Protein AF-A0A7C5ZKG6-F1 (afdb_monomer)

Foldseek 3Di:
DVVVVVVVVVVVVVVPPPDDDDDDDPDDDDPADAWQDQDPQWTAGPFWTDFPNDIFGADDQDQDAFDQFFDPPVPDDDPDPDDACNRGHDGSVVLLVQQDDPVLARSHAFNVLSVVLVLQRVQCPDLVAVREAEEEEAAQLCQRRSVSHSSNRNSAGEDEDEDDLPDDPCLAAWDWDWDQDPVGIDIHIHGHSNSSCQQSLGEYEYEAPQSDDPVVVVQVVCCLPPQWGWRADHPVGTGIGHGDSNYYYYYYHYCDDPNGHDPPPVNVVSCPPPRRYHYTYHDQLLRLLVSLQQVLLVLFCVPFPDDSVLQGFDSLLSSLLSVLLVCQCPPPQWNVQQSNQPHSVNSSLLLLLLQLLVFFSLVSQLVSCVVRGDPVCSVVSSVSSCVRRNRDGTHGDSPRTLSNPDFPDDDAPPVQKDFLVPADADPQPPPPPPDPPFDFDWAFDDWDQDPQRKIKTWTWGQATPVRDGDATFIDIWIAHNVRHTDPDLVVSVVVQVCCCPVPVDHHWPPQAAQQDSVLADRMDGPVLSSVLSSCRSCVSSVHDDDDDDDPPPCPRNSVNSSCRRNSHGDTDDDDDPPCDPCNVRVNPPVDDDLQVLVLVLLVLLCVVVVQLALEEEFEEDAPQRCSCVPGPHHYHYYYQLCRLVVQVVVCLVPVRGAYEYTYEQQRCCPVNVVSLLVQLLQQARYEYEYEYQQFRVVVQTHGGLQNPFQFDWPVRNRGDHDHHDDPQVSSVVSNHQWGWEEESLCSNQSSVSSNCSRPARTYHYYYYHTFDLRTCVVGRVVGSDPSSSSVVCVVQEAEDDEDVVCVVSVVVVGHYGDIHHHHDDDRNSVVVVVVVVVVVVCVVVVNPD

Mean predicted aligned error: 19.02 Å

Radius of gyration: 32.92 Å; Cα contacts (8 Å, |Δi|>4): 1485; chains: 1; bounding box: 72×67×118 Å

Sequence (849 aa):
MQDLQRVFRSFRGARTAVDATQPDDPGAARGAIAPLDFGSGVLAYADHFTADGRDYPRRVFAAGQALDPVGSDRRRRAPSNWQSQLDALPAPGELQGDVPREQEIFTFLTPTMAKIIARIATVDGSRDQRGFILLIGPTGCGKTTLAKTYCYLANQPVTELSFSGDTTLTDFYTSVEVVRGSDGQSTVTVAGPAVEAMLRGKKLLLNELNMLSPDILSVFTQAMDTGRLLVSGTERGNVEIEVHPQFGIIATANPSYVGTIDLGRAVERRFGRGLGYIEMDFIPPEEEAPAIGHELARTLAVGSELDPAGLRPPADLLRRVAGLAAELRRHPQIGEVVRSRLSTRSLVYWLGLAAISGLTLAEVARRAMLTTAPPEARAVAYERIDEALREERLALDLRGTAAGRRVAWPALSAQGVLPVAAIQRADQRVHTPHHHDQPVVHRVRYQRVLADGSRVLIGEPFTRQDGARIGLGLKLRVYDRTGRQVVDPEAIERAAAELRGSYGVNVPCRIGHPPRLADTLVYLTPTTLRYLELAEAAILLGRPVFLTGPSGCGKSSLARTLAYLRGRRVVEFSFTGETAKADLSASRRLVSGVTRWTVQAFLEAVDELGIMDDLALAAGIGCSAWIPVYMHADVLKVLHGRAIPAAIGLKATKPSRKVVVFTGDGDGLAIGGLHLLHAARRNIEMGVVVVNNQIYAMTGGQVAPSTQVGARTQTTPYGNVEKPLDGIKVAAAAGATFVSRGSTAYPKALSRTFKKMLTHKGFSFVEVISQCPVQTGRYILGSGAPPFNLQWLKDNCVPVDGPSKWAEVEAQGKIPLGDVVEVQKPEFMEEVQKMNQRVKEAEAKGGNR

Nearest PDB structures (foldseek):
  6n2o-assembly1_D  TM=8.995E-01  e=1.178E-21  Magnetococcus marinus MC-1
  5b46-assembly1_B-2  TM=8.447E-01  e=1.873E-19  Sulfurisphaera tokodaii str. 7
  5b48-assembly1_B  TM=8.356E-01  e=1.087E-15  Sulfurisphaera tokodaii str. 7
  5b47-assembly1_B-2  TM=7.771E-01  e=8.859E-17  Sulfurisphaera tokodaii str. 7
  6cin-assembly3_E  TM=2.686E-01  e=2.212E-07  Moorella thermoacetica ATCC 39073

pLDDT: mean 75.45, std 18.75, range [28.11, 98.31]

Structure (mmCIF, N/CA/C/O backbone):
data_AF-A0A7C5ZKG6-F1
#
_entry.id   AF-A0A7C5ZKG6-F1
#
loop_
_atom_site.group_PDB
_atom_site.id
_atom_site.type_symbol
_atom_site.label_atom_id
_atom_site.label_alt_id
_atom_site.label_comp_id
_atom_site.label_asym_id
_atom_site.label_entity_id
_atom_site.label_seq_id
_atom_site.pdbx_PDB_ins_code
_atom_site.Cartn_x
_atom_site.Cartn_y
_atom_site.Cartn_z
_atom_site.occupancy
_atom_site.B_iso_or_equiv
_atom_site.auth_seq_id
_atom_site.auth_comp_id
_atom_site.auth_asym_id
_atom_site.auth_atom_id
_atom_site.pdbx_PDB_model_num
ATOM 1 N N . MET A 1 1 ? -2.287 11.348 -38.104 1.00 33.16 1 MET A N 1
ATOM 2 C CA . MET A 1 1 ? -2.942 11.506 -36.777 1.00 33.16 1 MET A CA 1
ATOM 3 C C . MET A 1 1 ? -4.430 11.869 -36.879 1.00 33.16 1 MET A C 1
ATOM 5 O O . MET A 1 1 ? -5.223 11.290 -36.143 1.00 33.16 1 MET A O 1
ATOM 9 N N . GLN A 1 2 ? -4.839 12.739 -37.816 1.00 28.44 2 GLN A N 1
ATOM 10 C CA . GLN A 1 2 ? -6.262 12.969 -38.129 1.00 28.44 2 GLN A CA 1
ATOM 11 C C . GLN A 1 2 ? -6.970 11.708 -38.666 1.00 28.44 2 GLN A C 1
ATOM 13 O O . GLN A 1 2 ? -8.113 11.464 -38.289 1.00 28.44 2 GLN A O 1
ATOM 18 N N . ASP A 1 3 ? -6.275 10.843 -39.417 1.00 29.69 3 ASP A N 1
ATOM 19 C CA . ASP A 1 3 ? -6.822 9.544 -39.851 1.00 29.69 3 ASP A CA 1
ATOM 20 C C . ASP A 1 3 ? -6.983 8.538 -38.700 1.00 29.69 3 ASP A C 1
ATOM 22 O O . ASP A 1 3 ? -8.003 7.865 -38.609 1.00 29.69 3 ASP A O 1
ATOM 26 N N . LEU A 1 4 ? -6.063 8.529 -37.729 1.00 34.03 4 LEU A N 1
ATOM 27 C CA . LEU A 1 4 ? -6.179 7.741 -36.492 1.00 34.03 4 LEU A CA 1
ATOM 28 C C . LEU A 1 4 ? -7.365 8.206 -35.632 1.00 34.03 4 LEU A C 1
ATOM 30 O O . LEU A 1 4 ? -8.166 7.393 -35.177 1.00 34.03 4 LEU A O 1
ATOM 34 N N . GLN A 1 5 ? -7.551 9.519 -35.460 1.00 32.00 5 GLN A N 1
ATOM 35 C CA . GLN A 1 5 ? -8.708 10.065 -34.740 1.00 32.00 5 GLN A CA 1
ATOM 36 C C . GLN A 1 5 ? -10.039 9.860 -35.494 1.00 32.00 5 GLN A C 1
ATOM 38 O O . GLN A 1 5 ? -11.075 9.678 -34.847 1.00 32.00 5 GLN A O 1
ATOM 43 N N . ARG A 1 6 ? -10.031 9.832 -36.838 1.00 32.47 6 ARG A N 1
ATOM 44 C CA . ARG A 1 6 ? -11.186 9.446 -37.675 1.00 32.47 6 ARG A CA 1
ATOM 45 C C . ARG A 1 6 ? -11.554 7.976 -37.492 1.00 32.47 6 ARG A C 1
ATOM 47 O O . ARG A 1 6 ? -12.728 7.677 -37.279 1.00 32.47 6 ARG A O 1
ATOM 54 N N . VAL A 1 7 ? -10.567 7.082 -37.485 1.00 38.75 7 VAL A N 1
ATOM 55 C CA . VAL A 1 7 ? -10.764 5.641 -37.272 1.00 38.75 7 VAL A CA 1
ATOM 56 C C . VAL A 1 7 ? -11.319 5.365 -35.866 1.00 38.75 7 VAL A C 1
ATOM 58 O O . VAL A 1 7 ? -12.306 4.643 -35.732 1.00 38.75 7 VAL A O 1
ATOM 61 N N . PHE A 1 8 ? -10.830 6.038 -34.817 1.00 36.69 8 PHE A N 1
ATOM 62 C CA . PHE A 1 8 ? -11.395 5.903 -33.462 1.00 36.69 8 PHE A CA 1
ATOM 63 C C . PHE A 1 8 ? -12.820 6.467 -33.312 1.00 36.69 8 PHE A C 1
ATOM 65 O O . PHE A 1 8 ? -13.618 5.919 -32.546 1.00 36.69 8 PHE A O 1
ATOM 72 N N . ARG A 1 9 ? -13.182 7.526 -34.054 1.00 34.97 9 ARG A N 1
ATOM 73 C CA . ARG A 1 9 ? -14.584 7.980 -34.143 1.00 34.97 9 ARG A CA 1
ATOM 74 C C . ARG A 1 9 ? -15.458 6.967 -34.890 1.00 34.97 9 ARG A C 1
ATOM 76 O O . ARG A 1 9 ? -16.600 6.774 -34.486 1.00 34.97 9 ARG A O 1
ATOM 83 N N . SER A 1 10 ? -14.922 6.265 -35.891 1.00 37.06 10 SER A N 1
ATOM 84 C CA . SER A 1 10 ? -15.652 5.224 -36.631 1.00 37.06 10 SER A CA 1
ATOM 85 C C . SER A 1 10 ? -15.911 3.948 -35.810 1.00 37.06 10 SER A C 1
ATOM 87 O O . SER A 1 10 ? -17.011 3.410 -35.881 1.00 37.06 10 SER A O 1
ATOM 89 N N . PHE A 1 11 ? -14.997 3.547 -34.911 1.00 36.50 11 PHE A N 1
ATOM 90 C CA . PHE A 1 11 ? -15.235 2.446 -33.957 1.00 36.50 11 PHE A CA 1
ATOM 91 C C . PHE A 1 11 ? -16.331 2.762 -32.922 1.00 36.50 11 PHE A C 1
ATOM 93 O O . PHE A 1 11 ? -17.000 1.855 -32.430 1.00 36.50 11 PHE A O 1
ATOM 100 N N . ARG A 1 12 ? -16.554 4.045 -32.595 1.00 35.75 12 ARG A N 1
ATOM 101 C CA . ARG A 1 12 ? -17.716 4.480 -31.796 1.00 35.75 12 ARG A CA 1
ATOM 102 C C . ARG A 1 12 ? -18.985 4.655 -32.638 1.00 35.75 12 ARG A C 1
ATOM 104 O O . ARG A 1 12 ? -20.067 4.414 -32.115 1.00 35.75 12 ARG A O 1
ATOM 111 N N . GLY A 1 13 ? -18.856 5.066 -33.902 1.00 29.17 13 GLY A N 1
ATOM 112 C CA . GLY A 1 13 ? -19.965 5.333 -34.827 1.00 29.17 13 GLY A CA 1
ATOM 113 C C . GLY A 1 13 ? -20.598 4.089 -35.460 1.00 29.17 13 GLY A C 1
ATOM 114 O O . GLY A 1 13 ? -21.782 4.108 -35.766 1.00 29.17 13 GLY A O 1
ATOM 115 N N . ALA A 1 14 ? -19.875 2.971 -35.567 1.00 32.78 14 ALA A N 1
ATOM 116 C CA . ALA A 1 14 ? -20.432 1.699 -36.049 1.00 32.78 14 ALA A CA 1
ATOM 117 C C . ALA A 1 14 ? -21.456 1.053 -35.080 1.00 32.78 14 ALA A C 1
ATOM 119 O O . ALA A 1 14 ? -21.972 -0.025 -35.354 1.00 32.78 14 ALA A O 1
ATOM 120 N N . ARG A 1 15 ? -21.762 1.705 -33.945 1.00 37.06 15 ARG A N 1
ATOM 121 C CA . ARG A 1 15 ? -22.733 1.258 -32.931 1.00 37.06 15 ARG A CA 1
ATOM 122 C C . ARG A 1 15 ? -24.191 1.644 -33.213 1.00 37.06 15 ARG A C 1
ATOM 124 O O . ARG A 1 15 ? -25.056 1.173 -32.489 1.00 37.06 15 ARG A O 1
ATOM 131 N N . THR A 1 16 ? -24.488 2.474 -34.215 1.00 29.64 16 THR A N 1
ATOM 132 C CA . THR A 1 16 ? -25.874 2.909 -34.506 1.00 29.64 16 THR A CA 1
ATOM 133 C C . THR A 1 16 ? -26.517 2.234 -35.718 1.00 29.64 16 THR A C 1
ATOM 135 O O . THR A 1 16 ? -27.651 2.558 -36.042 1.00 29.64 16 THR A O 1
ATOM 138 N N . ALA A 1 17 ? -25.836 1.299 -36.383 1.00 28.11 17 ALA A N 1
ATOM 139 C CA . ALA A 1 17 ? -26.366 0.604 -37.558 1.00 28.11 17 ALA A CA 1
ATOM 140 C C . ALA A 1 17 ? -26.152 -0.912 -37.450 1.00 28.11 17 ALA A C 1
ATOM 142 O O . ALA A 1 17 ? -25.472 -1.516 -38.270 1.00 28.11 17 ALA A O 1
ATOM 143 N N . VAL A 1 18 ? -26.697 -1.521 -36.396 1.00 31.86 18 VAL A N 1
ATOM 144 C CA . VAL A 1 18 ? -26.970 -2.966 -36.359 1.00 31.86 18 VAL A CA 1
ATOM 145 C C . VAL A 1 18 ? -28.340 -3.157 -35.710 1.00 31.86 18 VAL A C 1
ATOM 147 O O . VAL A 1 18 ? -28.482 -3.809 -34.686 1.00 31.86 18 VAL A O 1
ATOM 150 N N . ASP A 1 19 ? -29.342 -2.505 -36.288 1.00 31.03 19 ASP A N 1
ATOM 151 C CA . ASP A 1 19 ? -30.731 -2.922 -36.160 1.00 31.03 19 ASP A CA 1
ATOM 152 C C . ASP A 1 19 ? -31.283 -3.008 -37.584 1.00 31.03 19 ASP A C 1
ATOM 154 O O . ASP A 1 19 ? -31.144 -2.069 -38.367 1.00 31.03 19 ASP A O 1
ATOM 158 N N . ALA A 1 20 ? -31.854 -4.171 -37.896 1.00 34.78 20 ALA A N 1
ATOM 159 C CA . ALA A 1 20 ? -32.398 -4.604 -39.182 1.00 34.78 20 ALA A CA 1
ATOM 160 C C . ALA A 1 20 ? -31.385 -4.820 -40.328 1.00 34.78 20 ALA A C 1
ATOM 162 O O . ALA A 1 20 ? -30.978 -3.890 -41.014 1.00 34.78 20 ALA A O 1
ATOM 163 N N . THR A 1 21 ? -31.056 -6.087 -40.607 1.00 28.48 21 THR A N 1
ATOM 164 C CA . THR A 1 21 ? -31.205 -6.696 -41.950 1.00 28.48 21 THR A CA 1
ATOM 165 C C . THR A 1 21 ? -30.904 -8.201 -41.905 1.00 28.48 21 THR A C 1
ATOM 167 O O . THR A 1 21 ? -29.992 -8.656 -41.219 1.00 28.48 21 THR A O 1
ATOM 170 N N . GLN A 1 22 ? -31.751 -8.968 -42.594 1.00 28.84 22 GLN A N 1
ATOM 171 C CA . GLN A 1 22 ? -31.650 -10.413 -42.832 1.00 28.84 22 GLN A CA 1
ATOM 172 C C . GLN A 1 22 ? -30.412 -10.782 -43.678 1.00 28.84 22 GLN A C 1
ATOM 174 O O . GLN A 1 22 ? -29.818 -9.897 -44.294 1.00 28.84 22 GLN A O 1
ATOM 179 N N . PRO A 1 23 ? -30.010 -12.068 -43.708 1.00 36.38 23 PRO A N 1
ATOM 180 C CA . PRO A 1 23 ? -28.774 -12.496 -44.342 1.00 36.38 23 PRO A CA 1
ATOM 181 C C . PRO A 1 23 ? -29.019 -12.789 -45.820 1.00 36.38 23 PRO A C 1
ATOM 183 O O . PRO A 1 23 ? -29.758 -13.714 -46.108 1.00 36.38 23 PRO A O 1
ATOM 186 N N . ASP A 1 24 ? -28.392 -12.037 -46.722 1.00 30.73 24 ASP A N 1
ATOM 187 C CA . ASP A 1 24 ? -28.052 -12.489 -48.077 1.00 30.73 24 ASP A CA 1
ATOM 188 C C . ASP A 1 24 ? -27.053 -11.497 -48.698 1.00 30.73 24 ASP A C 1
ATOM 190 O O . ASP A 1 24 ? -27.387 -10.329 -48.882 1.00 30.73 24 ASP A O 1
ATOM 194 N N . ASP A 1 25 ? -25.817 -11.969 -48.928 1.00 30.23 25 ASP A N 1
ATOM 195 C CA . ASP A 1 25 ? -24.869 -11.614 -50.013 1.00 30.23 25 ASP A CA 1
ATOM 196 C C . ASP A 1 25 ? -23.384 -11.722 -49.551 1.00 30.23 25 ASP A C 1
ATOM 198 O O . ASP A 1 25 ? -22.876 -10.850 -48.834 1.00 30.23 25 ASP A O 1
ATOM 202 N N . PRO A 1 26 ? -22.639 -12.786 -49.924 1.00 32.09 26 PRO A N 1
ATOM 203 C CA . PRO A 1 26 ? -21.239 -12.992 -49.548 1.00 32.09 26 PRO A CA 1
ATOM 204 C C . PRO A 1 26 ? -20.268 -12.268 -50.505 1.00 32.09 26 PRO A C 1
ATOM 206 O O . PRO A 1 26 ? -19.344 -12.881 -51.040 1.00 32.09 26 PRO A O 1
ATOM 209 N N . GLY A 1 27 ? -20.470 -10.965 -50.733 1.00 33.62 27 GLY A N 1
ATOM 210 C CA . GLY A 1 27 ? -19.725 -10.224 -51.762 1.00 33.62 27 GLY A CA 1
ATOM 211 C C . GLY A 1 27 ? -19.438 -8.740 -51.507 1.00 33.62 27 GLY A C 1
ATOM 212 O O . GLY A 1 27 ? -18.825 -8.101 -52.360 1.00 33.62 27 GLY A O 1
ATOM 213 N N . ALA A 1 28 ? -19.818 -8.159 -50.364 1.00 29.69 28 ALA A N 1
ATOM 214 C CA . ALA A 1 28 ? -19.629 -6.723 -50.125 1.00 29.69 28 ALA A CA 1
ATOM 215 C C . ALA A 1 28 ? -18.359 -6.415 -49.305 1.00 29.69 28 ALA A C 1
ATOM 217 O O . ALA A 1 28 ? -18.299 -6.607 -48.088 1.00 29.69 28 ALA A O 1
ATOM 218 N N . ALA A 1 29 ? -17.336 -5.905 -49.996 1.00 36.56 29 ALA A N 1
ATOM 219 C CA . ALA A 1 29 ? -16.060 -5.454 -49.450 1.00 36.56 29 ALA A CA 1
ATOM 220 C C . ALA A 1 29 ? -16.232 -4.432 -48.307 1.00 36.56 29 ALA A C 1
ATOM 222 O O . ALA A 1 29 ? -16.600 -3.275 -48.517 1.00 36.56 29 ALA A O 1
ATOM 223 N N . ARG A 1 30 ? -15.906 -4.851 -47.078 1.00 37.09 30 ARG A N 1
ATOM 224 C CA . ARG A 1 30 ? -15.702 -3.952 -45.934 1.00 37.09 30 ARG A CA 1
ATOM 225 C C . ARG A 1 30 ? -14.431 -3.138 -46.189 1.00 37.09 30 ARG A C 1
ATOM 227 O O . ARG A 1 30 ? -13.363 -3.722 -46.342 1.00 37.09 30 ARG A O 1
ATOM 234 N N . GLY A 1 31 ? -14.538 -1.809 -46.238 1.00 37.44 31 GLY A N 1
ATOM 235 C CA . GLY A 1 31 ? -13.390 -0.910 -46.407 1.00 37.44 31 GLY A CA 1
ATOM 236 C C . GLY A 1 31 ? -12.273 -1.236 -45.410 1.00 37.44 31 GLY A C 1
ATOM 237 O O . GLY A 1 31 ? -12.467 -1.130 -44.199 1.00 37.44 31 GLY A O 1
ATOM 238 N N . ALA A 1 32 ? -11.128 -1.688 -45.923 1.00 42.94 32 ALA A N 1
ATOM 239 C CA . ALA A 1 32 ? -10.023 -2.203 -45.127 1.00 42.94 32 ALA A CA 1
ATOM 240 C C . ALA A 1 32 ? -9.325 -1.064 -44.369 1.00 42.94 32 ALA A C 1
ATOM 242 O O . ALA A 1 32 ? -8.597 -0.257 -44.945 1.00 42.94 32 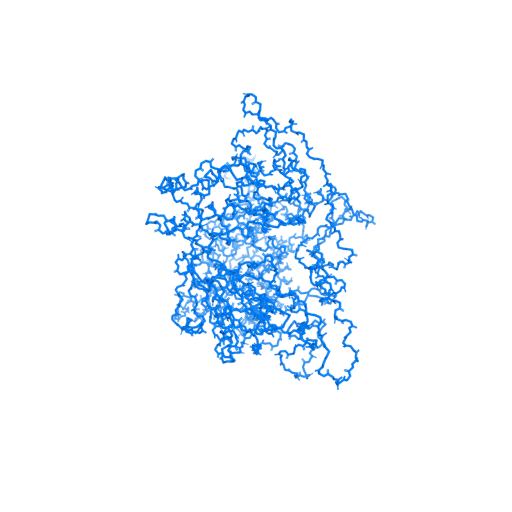ALA A O 1
ATOM 243 N N . ILE A 1 33 ? -9.559 -0.990 -43.060 1.00 57.22 33 ILE A N 1
ATOM 244 C CA . ILE A 1 33 ? -8.766 -0.158 -42.154 1.00 57.22 33 ILE A CA 1
ATOM 245 C C . ILE A 1 33 ? -7.362 -0.773 -42.090 1.00 57.22 33 ILE A C 1
ATOM 247 O O . ILE A 1 33 ? -7.230 -1.966 -41.815 1.00 57.22 33 ILE A O 1
ATOM 251 N N . ALA A 1 34 ? -6.325 0.027 -42.353 1.00 73.94 34 ALA A N 1
ATOM 252 C CA . ALA A 1 34 ? -4.940 -0.432 -42.276 1.00 73.94 34 ALA A CA 1
ATOM 253 C C . ALA A 1 34 ? -4.608 -0.955 -40.860 1.00 73.94 34 ALA A C 1
ATOM 255 O O . ALA A 1 34 ? -5.030 -0.333 -39.876 1.00 73.94 34 ALA A O 1
ATOM 256 N N . PRO A 1 35 ? -3.872 -2.077 -40.734 1.00 84.56 35 PRO A N 1
ATOM 257 C CA . PRO A 1 35 ? -3.512 -2.632 -39.434 1.00 84.56 35 PRO A CA 1
ATOM 258 C C . PRO A 1 35 ? -2.596 -1.693 -38.647 1.00 84.56 35 PRO A C 1
ATOM 260 O O . PRO A 1 35 ? -1.812 -0.933 -39.217 1.00 84.56 35 PRO A O 1
ATOM 263 N N . LEU A 1 36 ? -2.666 -1.781 -37.318 1.00 85.38 36 LEU A N 1
ATOM 264 C CA . LEU A 1 36 ? -1.687 -1.135 -36.446 1.00 85.38 36 LEU A CA 1
ATOM 265 C C . LEU A 1 36 ? -0.388 -1.942 -36.477 1.00 85.38 36 LEU A C 1
ATOM 267 O O . LEU A 1 36 ? -0.388 -3.111 -36.095 1.00 85.38 36 LEU A O 1
ATOM 271 N N . ASP A 1 37 ? 0.702 -1.313 -36.907 1.00 88.56 37 ASP A N 1
ATOM 272 C CA . ASP A 1 37 ? 2.020 -1.940 -36.990 1.00 88.56 37 ASP A CA 1
ATOM 273 C C . ASP A 1 37 ? 2.836 -1.679 -35.719 1.00 88.56 37 ASP A C 1
ATOM 275 O O . ASP A 1 37 ? 3.119 -0.531 -35.369 1.00 88.56 37 ASP A O 1
ATOM 279 N N . PHE A 1 38 ? 3.201 -2.757 -35.026 1.00 89.69 38 PHE A N 1
ATOM 280 C CA . PHE A 1 38 ? 4.059 -2.733 -33.842 1.00 89.69 38 PHE A CA 1
ATOM 281 C C . PHE A 1 38 ? 5.516 -3.087 -34.176 1.00 89.69 38 PHE A C 1
ATOM 283 O O . PHE A 1 38 ? 6.355 -3.109 -33.280 1.00 89.69 38 PHE A O 1
ATOM 290 N N . GLY A 1 39 ? 5.850 -3.352 -35.437 1.00 88.25 39 GLY A N 1
ATOM 291 C CA . GLY A 1 39 ? 7.168 -3.792 -35.876 1.00 88.25 39 GLY A CA 1
ATOM 292 C C . GLY A 1 39 ? 7.394 -5.296 -35.708 1.00 88.25 39 GLY A C 1
ATOM 293 O O . GLY A 1 39 ? 6.626 -6.016 -35.069 1.00 88.25 39 GLY A O 1
ATOM 294 N N . SER A 1 40 ? 8.478 -5.788 -36.316 1.00 88.94 40 SER A N 1
ATOM 295 C CA . SER A 1 40 ? 8.915 -7.195 -36.244 1.00 88.94 40 SER A CA 1
ATOM 296 C C . SER A 1 40 ? 7.833 -8.221 -36.627 1.00 88.94 40 SER A C 1
ATOM 298 O O . SER A 1 40 ? 7.770 -9.308 -36.057 1.00 88.94 40 SER A O 1
ATOM 300 N N . GLY A 1 41 ? 6.966 -7.872 -37.586 1.00 85.75 41 GLY A N 1
ATOM 301 C CA . GLY A 1 41 ? 5.884 -8.741 -38.065 1.00 85.75 41 GLY A CA 1
ATOM 302 C C . GLY A 1 41 ? 4.665 -8.823 -37.137 1.00 85.75 41 GLY A C 1
ATOM 303 O O . GLY A 1 41 ? 3.810 -9.688 -37.343 1.00 85.75 41 GLY A O 1
ATOM 304 N N . VAL A 1 42 ? 4.573 -7.948 -36.127 1.00 92.38 42 VAL A N 1
ATOM 305 C CA . VAL A 1 42 ? 3.405 -7.858 -35.243 1.00 92.38 42 VAL A CA 1
ATOM 306 C C . VAL A 1 42 ? 2.439 -6.793 -35.752 1.00 92.38 42 VAL A C 1
ATOM 308 O O . VAL A 1 42 ? 2.697 -5.597 -35.621 1.00 92.38 42 VAL A O 1
ATOM 311 N N . LEU A 1 43 ? 1.312 -7.232 -36.311 1.00 92.56 43 LEU A N 1
ATOM 312 C CA . LEU A 1 43 ? 0.269 -6.372 -36.870 1.00 92.56 43 LEU A CA 1
ATOM 313 C C . LEU A 1 43 ? -1.047 -6.629 -36.140 1.00 92.56 43 LEU A C 1
ATOM 315 O O . LEU A 1 43 ? -1.441 -7.775 -35.952 1.00 92.56 43 LEU A O 1
ATOM 319 N N . ALA A 1 44 ? -1.756 -5.577 -35.740 1.00 90.62 44 ALA A N 1
ATOM 320 C CA . ALA A 1 44 ? -3.043 -5.706 -35.066 1.00 90.62 44 ALA A CA 1
ATOM 321 C C . ALA A 1 44 ? -4.188 -5.237 -35.976 1.00 90.62 44 ALA A C 1
ATOM 323 O O . ALA A 1 44 ? -4.268 -4.060 -36.334 1.00 90.62 44 ALA A O 1
ATOM 324 N N . TYR A 1 45 ? -5.097 -6.155 -36.299 1.00 90.19 45 TYR A N 1
ATOM 325 C CA . TYR A 1 45 ? -6.315 -5.921 -37.079 1.00 90.19 45 TYR A CA 1
ATOM 326 C C . TYR A 1 45 ? -7.524 -5.765 -36.147 1.00 90.19 45 TYR A C 1
ATOM 328 O O . TYR A 1 45 ? -7.386 -5.800 -34.923 1.00 90.19 45 TYR A O 1
ATOM 336 N N . ALA A 1 46 ? -8.722 -5.560 -36.696 1.00 82.25 46 ALA A N 1
ATOM 337 C CA . ALA A 1 46 ? -9.933 -5.381 -35.890 1.00 82.25 46 ALA A CA 1
ATOM 338 C C . ALA A 1 46 ? -10.347 -6.658 -35.129 1.00 82.25 46 ALA A C 1
ATOM 340 O O . ALA A 1 46 ? -10.838 -6.575 -34.005 1.00 82.25 46 ALA A O 1
ATOM 341 N N . ASP A 1 47 ? -10.133 -7.826 -35.727 1.00 84.12 47 ASP A N 1
ATOM 342 C CA . ASP A 1 47 ? -10.633 -9.136 -35.293 1.00 84.12 47 ASP A CA 1
ATOM 343 C C . ASP A 1 47 ? -9.523 -10.150 -34.960 1.00 84.12 47 ASP A C 1
ATOM 345 O O . ASP A 1 47 ? -9.766 -11.103 -34.222 1.00 84.12 47 ASP A O 1
ATOM 349 N N . HIS A 1 48 ? -8.297 -9.930 -35.434 1.00 91.44 48 HIS A N 1
ATOM 350 C CA . HIS A 1 48 ? -7.122 -10.760 -35.156 1.00 91.44 48 HIS A CA 1
ATOM 351 C C . HIS A 1 48 ? -5.851 -9.904 -35.024 1.00 91.44 48 HIS A C 1
ATOM 353 O O . HIS A 1 48 ? -5.859 -8.696 -35.272 1.00 91.44 48 HIS A O 1
ATOM 359 N N . PHE A 1 49 ? -4.749 -10.506 -34.591 1.00 94.75 49 PHE A N 1
ATOM 360 C CA . PHE A 1 49 ? -3.416 -9.917 -34.676 1.00 94.75 49 PHE A CA 1
ATOM 361 C C . PHE A 1 49 ? -2.409 -10.973 -35.131 1.00 94.75 49 PHE A C 1
ATOM 363 O O . PHE A 1 49 ? -2.547 -12.147 -34.789 1.00 94.75 49 PHE A O 1
ATOM 370 N N . THR A 1 50 ? -1.392 -10.556 -35.878 1.00 94.12 50 THR A N 1
ATOM 371 C CA . THR A 1 50 ? -0.277 -11.413 -36.276 1.00 94.12 50 THR A CA 1
ATOM 372 C C . THR A 1 50 ? 0.848 -11.285 -35.257 1.00 94.12 50 THR A C 1
ATOM 374 O O . THR A 1 50 ? 1.139 -10.189 -34.780 1.00 94.12 50 THR A O 1
ATOM 377 N N . ALA A 1 51 ? 1.521 -12.381 -34.927 1.00 92.56 51 ALA A N 1
ATOM 378 C CA . ALA A 1 51 ? 2.801 -12.356 -34.224 1.00 92.56 51 ALA A CA 1
ATOM 379 C C . ALA A 1 51 ? 3.640 -13.566 -34.644 1.00 92.56 51 ALA A C 1
ATOM 381 O O . ALA A 1 51 ? 3.119 -14.676 -34.723 1.00 92.56 51 ALA A O 1
ATOM 382 N N . ASP A 1 52 ? 4.929 -13.353 -34.925 1.00 88.12 52 ASP A N 1
ATOM 383 C CA . ASP A 1 52 ? 5.856 -14.410 -35.374 1.00 88.12 52 ASP A CA 1
ATOM 384 C C . ASP A 1 52 ? 5.318 -15.215 -36.583 1.00 88.12 52 ASP A C 1
ATOM 386 O O . ASP A 1 52 ? 5.413 -16.439 -36.650 1.00 88.12 52 ASP A O 1
ATOM 390 N N . GLY A 1 53 ? 4.672 -14.515 -37.527 1.00 85.44 53 GLY A N 1
ATOM 391 C CA . GLY A 1 53 ? 4.098 -15.107 -38.741 1.00 85.44 53 GLY A CA 1
ATOM 392 C C . GLY A 1 53 ? 2.823 -15.937 -38.535 1.00 85.44 53 GLY A C 1
ATOM 393 O O . GLY A 1 53 ? 2.428 -16.653 -39.452 1.00 85.44 53 GLY A O 1
ATOM 394 N N . ARG A 1 54 ? 2.187 -15.874 -37.357 1.00 89.69 54 ARG A N 1
ATOM 395 C CA . ARG A 1 54 ? 0.942 -16.594 -37.034 1.00 89.69 54 ARG A CA 1
ATOM 396 C C . ARG A 1 54 ? -0.182 -15.640 -36.658 1.00 89.69 54 ARG A C 1
ATOM 398 O O . ARG A 1 54 ? 0.076 -14.626 -36.012 1.00 89.69 54 ARG A O 1
ATOM 405 N N . ASP A 1 55 ? -1.413 -16.017 -36.993 1.00 92.19 55 ASP A N 1
ATOM 406 C CA . ASP A 1 55 ? -2.624 -15.272 -36.646 1.00 92.19 55 ASP A CA 1
ATOM 407 C C . ASP A 1 55 ? -3.229 -15.736 -35.322 1.00 92.19 55 ASP A C 1
ATOM 409 O O . ASP A 1 55 ? -3.412 -16.931 -35.075 1.00 92.19 55 ASP A O 1
ATOM 413 N N . TYR A 1 56 ? -3.590 -14.767 -34.487 1.00 92.19 56 TYR A N 1
ATOM 414 C CA . TYR A 1 56 ? -4.232 -14.977 -33.198 1.00 92.19 56 TYR A CA 1
ATOM 415 C C . TYR A 1 56 ? -5.530 -14.165 -33.114 1.00 92.19 56 TYR A C 1
ATOM 417 O O . TYR A 1 56 ? -5.539 -12.977 -33.447 1.00 92.19 56 TYR A O 1
ATOM 425 N N . PRO A 1 57 ? -6.642 -14.760 -32.651 1.00 89.06 57 PRO A N 1
ATOM 426 C CA . PRO A 1 57 ? -7.921 -14.065 -32.583 1.00 89.06 57 PRO A CA 1
ATOM 427 C C . PRO A 1 57 ? -7.917 -12.976 -31.504 1.00 89.06 57 PRO A C 1
ATOM 429 O O . PRO A 1 57 ? -7.332 -13.134 -30.429 1.00 89.06 57 PRO A O 1
ATOM 432 N N . ARG A 1 58 ? -8.638 -11.882 -31.759 1.00 88.94 58 ARG A N 1
ATOM 433 C CA . ARG A 1 58 ? -8.944 -10.849 -30.763 1.00 88.94 58 ARG A CA 1
ATOM 434 C C . ARG A 1 58 ? -10.289 -11.135 -30.121 1.00 88.94 58 ARG A C 1
ATOM 436 O O . ARG A 1 58 ? -11.235 -11.575 -30.770 1.00 88.94 58 ARG A O 1
ATOM 443 N N . ARG A 1 59 ? -10.404 -10.844 -28.827 1.00 83.88 59 ARG A N 1
ATOM 444 C CA . ARG A 1 59 ? -11.679 -10.956 -28.123 1.00 83.88 59 ARG A CA 1
ATOM 445 C C . ARG A 1 59 ? -12.680 -9.945 -28.679 1.00 83.88 59 ARG A C 1
ATOM 447 O O . ARG A 1 59 ? -12.395 -8.750 -28.755 1.00 83.88 59 ARG A O 1
ATOM 454 N N . VAL A 1 60 ? -13.875 -10.428 -29.000 1.00 77.81 60 VAL A N 1
ATOM 455 C CA . VAL A 1 60 ? -15.019 -9.606 -29.403 1.00 77.81 60 VAL A CA 1
ATOM 456 C C . VAL A 1 60 ? -15.995 -9.519 -28.231 1.00 77.81 60 VAL A C 1
ATOM 458 O O . VAL A 1 60 ? -16.368 -10.539 -27.649 1.00 77.81 60 VAL A O 1
ATOM 461 N N . PHE A 1 61 ? -16.407 -8.305 -27.866 1.00 70.06 61 PHE A N 1
ATOM 462 C CA . PHE 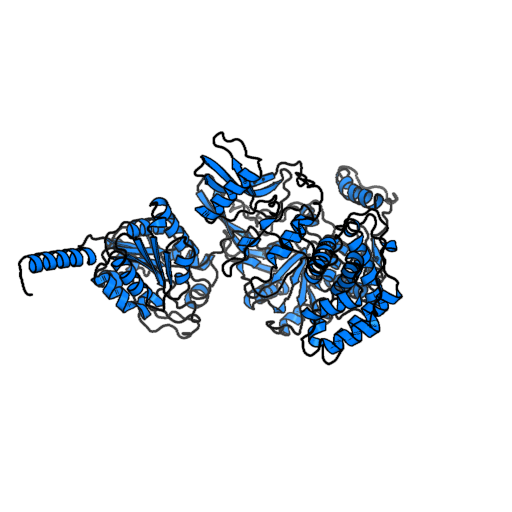A 1 61 ? -17.408 -8.079 -26.822 1.00 70.06 61 PHE A CA 1
ATOM 463 C C . PHE A 1 61 ? -18.799 -8.023 -27.463 1.00 70.06 61 PHE A C 1
ATOM 465 O O . PHE A 1 61 ? -19.146 -7.034 -28.106 1.00 70.06 61 PHE A O 1
ATOM 472 N N . ALA A 1 62 ? -19.593 -9.085 -27.314 1.00 59.56 62 ALA A N 1
ATOM 473 C CA . ALA A 1 62 ? -20.983 -9.089 -27.767 1.00 59.56 62 ALA A CA 1
ATOM 474 C C . ALA A 1 62 ? -21.850 -8.136 -26.918 1.00 59.56 62 ALA A C 1
ATOM 476 O O . ALA A 1 62 ? -21.610 -7.966 -25.720 1.00 59.56 62 ALA A O 1
ATOM 477 N N . ALA A 1 63 ? -22.891 -7.545 -27.513 1.00 52.31 63 ALA A N 1
ATOM 478 C CA . ALA A 1 63 ? -23.960 -6.884 -26.764 1.00 52.31 63 ALA A CA 1
ATOM 479 C C . ALA A 1 63 ? -24.821 -7.968 -26.088 1.00 52.31 63 ALA A C 1
ATOM 481 O O . ALA A 1 63 ? -25.737 -8.511 -26.693 1.00 52.31 63 ALA A O 1
ATOM 482 N N . GLY A 1 64 ? -24.456 -8.361 -24.867 1.00 49.84 64 GLY A N 1
ATOM 483 C CA . GLY A 1 64 ? -25.119 -9.427 -24.110 1.00 49.84 64 GLY A CA 1
ATOM 484 C C . GLY A 1 64 ? -25.743 -8.934 -22.806 1.00 49.84 64 GLY A C 1
ATOM 485 O O . GLY A 1 64 ? -25.353 -7.892 -22.276 1.00 49.84 64 GLY A O 1
ATOM 486 N N . GLN A 1 65 ? -26.701 -9.701 -22.277 1.00 45.06 65 GLN A N 1
ATOM 487 C CA . GLN A 1 65 ? -27.228 -9.503 -20.924 1.00 45.06 65 GLN A CA 1
ATOM 488 C C . GLN A 1 65 ? -26.135 -9.707 -19.862 1.00 45.06 65 GLN A C 1
ATOM 490 O O . GLN A 1 65 ? -25.162 -10.432 -20.073 1.00 45.06 65 GLN A O 1
ATOM 495 N N . ALA A 1 66 ? -26.315 -9.050 -18.714 1.00 50.22 66 ALA A N 1
ATOM 496 C CA . ALA A 1 66 ? -25.508 -9.243 -17.514 1.00 50.22 66 ALA A CA 1
ATOM 497 C C . ALA A 1 66 ? -25.408 -10.734 -17.140 1.00 50.22 66 ALA A C 1
ATOM 499 O O . ALA A 1 66 ? -26.413 -11.443 -17.144 1.00 50.22 66 ALA A O 1
ATOM 500 N N . LEU A 1 67 ? -24.202 -11.196 -16.805 1.00 48.75 67 LEU A N 1
ATOM 501 C CA . LEU A 1 67 ? -23.974 -12.550 -16.292 1.00 48.75 67 LEU A CA 1
ATOM 502 C C . LEU A 1 67 ? -24.650 -12.710 -14.914 1.00 48.75 67 LEU A C 1
ATOM 504 O O . LEU A 1 67 ? -24.516 -11.823 -14.069 1.00 48.75 67 LEU A O 1
ATOM 508 N N . ASP A 1 68 ? -25.332 -13.839 -14.691 1.00 52.22 68 ASP A N 1
ATOM 509 C CA . ASP A 1 68 ? -25.869 -14.267 -13.386 1.00 52.22 68 ASP A CA 1
ATOM 510 C C . ASP A 1 68 ? -24.968 -15.380 -12.814 1.00 52.22 68 ASP A C 1
ATOM 512 O O . ASP A 1 68 ? -25.113 -16.545 -13.193 1.00 52.22 68 ASP A O 1
ATOM 516 N N . PRO A 1 69 ? -23.988 -15.047 -11.955 1.00 49.38 69 PRO A N 1
ATOM 517 C CA . PRO A 1 69 ? -22.969 -15.994 -11.518 1.00 49.38 69 PRO A CA 1
ATOM 518 C C . PRO A 1 69 ? -23.442 -16.960 -10.422 1.00 49.38 69 PRO A C 1
ATOM 520 O O . PRO A 1 69 ? -22.668 -17.831 -10.037 1.00 49.38 69 PRO A O 1
ATOM 523 N N . VAL A 1 70 ? -24.664 -16.810 -9.886 1.00 46.41 70 VAL A N 1
ATOM 524 C CA . VAL A 1 70 ? -25.131 -17.591 -8.718 1.00 46.41 70 VAL A CA 1
ATOM 525 C C . VAL A 1 70 ? -26.199 -18.631 -9.080 1.00 46.41 70 VAL A C 1
ATOM 527 O O . VAL A 1 70 ? -26.600 -19.423 -8.231 1.00 46.41 70 VAL A O 1
ATOM 530 N N . GLY A 1 71 ? -26.619 -18.708 -10.344 1.00 46.12 71 GLY A N 1
ATOM 531 C CA . GLY A 1 71 ? -27.681 -19.616 -10.765 1.00 46.12 71 GLY A CA 1
ATOM 532 C C . GLY A 1 71 ? -29.044 -19.134 -10.267 1.00 46.12 71 GLY A C 1
ATOM 533 O O . GLY A 1 71 ? -29.258 -18.814 -9.098 1.00 46.12 71 GLY A O 1
ATOM 534 N N . SER A 1 72 ? -29.996 -19.054 -11.185 1.00 41.09 72 SER A N 1
ATOM 535 C CA . SER A 1 72 ? -31.288 -18.416 -10.972 1.00 41.09 72 SER A CA 1
ATOM 536 C C . SER A 1 72 ? -32.238 -19.232 -10.081 1.00 41.09 72 SER A C 1
ATOM 538 O O . SER A 1 72 ? -33.282 -19.683 -10.555 1.00 41.09 72 SER A O 1
ATOM 540 N N . ASP A 1 73 ? -31.953 -19.404 -8.788 1.00 41.06 73 ASP A N 1
ATOM 541 C CA . ASP A 1 73 ? -32.990 -19.821 -7.840 1.00 41.06 73 ASP A CA 1
ATOM 542 C C . ASP A 1 73 ? -33.784 -18.588 -7.379 1.00 41.06 73 ASP A C 1
ATOM 544 O O . ASP A 1 73 ? -33.500 -17.925 -6.379 1.00 41.06 73 ASP A O 1
ATOM 548 N N . ARG A 1 74 ? -34.797 -18.231 -8.181 1.00 42.62 74 ARG A N 1
ATOM 549 C CA . ARG A 1 74 ? -35.651 -17.037 -8.008 1.00 42.62 74 ARG A CA 1
ATOM 550 C C . ARG A 1 74 ? -36.431 -17.007 -6.681 1.00 42.62 74 ARG A C 1
ATOM 552 O O . ARG A 1 74 ? -37.072 -15.999 -6.390 1.00 42.62 74 ARG A O 1
ATOM 559 N N . ARG A 1 75 ? -36.404 -18.075 -5.874 1.00 37.88 75 ARG A N 1
ATOM 560 C CA . ARG A 1 75 ? -37.277 -18.263 -4.700 1.00 37.88 75 ARG A CA 1
ATOM 561 C C . ARG A 1 75 ? -36.782 -17.625 -3.396 1.00 37.88 75 ARG A C 1
ATOM 563 O O . ARG A 1 75 ? -37.511 -17.664 -2.410 1.00 37.88 75 ARG A O 1
ATOM 570 N N . ARG A 1 76 ? -35.596 -17.002 -3.361 1.00 38.38 76 ARG A N 1
ATOM 571 C CA . ARG A 1 76 ? -35.060 -16.331 -2.154 1.00 38.38 76 ARG A CA 1
ATOM 572 C C . ARG A 1 76 ? -34.519 -14.919 -2.409 1.00 38.38 76 ARG A C 1
ATOM 574 O O . ARG A 1 76 ? -33.471 -14.547 -1.888 1.00 38.38 76 ARG A O 1
ATOM 581 N N . ARG A 1 77 ? -35.229 -14.090 -3.183 1.00 37.25 77 ARG A N 1
ATOM 582 C CA . ARG A 1 77 ? -34.994 -12.635 -3.138 1.00 37.25 77 ARG A CA 1
ATOM 583 C C . ARG A 1 77 ? -35.587 -12.085 -1.841 1.00 37.25 77 ARG A C 1
ATOM 585 O O . ARG A 1 77 ? -36.784 -11.826 -1.775 1.00 37.25 77 ARG A O 1
ATOM 592 N N . ALA A 1 78 ? -34.760 -11.922 -0.810 1.00 34.19 78 ALA A N 1
ATOM 593 C CA . ALA A 1 78 ? -35.122 -11.035 0.288 1.00 34.19 78 ALA A CA 1
ATOM 594 C C . ALA A 1 78 ? -35.269 -9.610 -0.283 1.00 34.19 78 ALA A C 1
ATOM 596 O O . ALA A 1 78 ? -34.428 -9.200 -1.089 1.00 34.19 78 ALA A O 1
ATOM 597 N N . PRO A 1 79 ? -36.318 -8.858 0.082 1.00 35.84 79 PRO A N 1
ATOM 598 C CA . PRO A 1 79 ? -36.471 -7.478 -0.342 1.00 35.84 79 PRO A CA 1
ATOM 599 C C . PRO A 1 79 ? -35.501 -6.623 0.477 1.00 35.84 79 PRO A C 1
ATOM 601 O O . PRO A 1 79 ? -35.870 -6.040 1.491 1.00 35.84 79 PRO A O 1
ATOM 604 N N . SER A 1 80 ? -34.234 -6.588 0.073 1.00 38.72 80 SER A N 1
ATOM 605 C CA . SER A 1 80 ? -33.323 -5.525 0.473 1.00 38.72 80 SER A CA 1
ATOM 606 C C . SER A 1 80 ? -33.166 -4.571 -0.704 1.00 38.72 80 SER A C 1
ATOM 608 O O . SER A 1 80 ? -32.981 -4.954 -1.858 1.00 38.72 80 SER A O 1
ATOM 610 N N . ASN A 1 81 ? -33.235 -3.286 -0.400 1.00 36.88 81 ASN A N 1
ATOM 611 C CA . ASN A 1 81 ? -33.167 -2.152 -1.322 1.00 36.88 81 ASN A CA 1
ATOM 612 C C . ASN A 1 81 ? -31.766 -2.022 -1.973 1.00 36.88 81 ASN A C 1
ATOM 614 O O . ASN A 1 81 ? -31.460 -1.022 -2.618 1.00 36.88 81 ASN A O 1
ATOM 618 N N . TRP A 1 82 ? -30.894 -3.010 -1.756 1.00 40.06 82 TRP A N 1
ATOM 619 C CA . TRP A 1 82 ? -29.479 -3.027 -2.081 1.00 40.06 82 TRP A CA 1
ATOM 620 C C . TRP A 1 82 ? -29.137 -4.414 -2.635 1.00 40.06 82 TRP A C 1
ATOM 622 O O . TRP A 1 82 ? -28.940 -5.361 -1.881 1.00 40.06 82 TRP A O 1
ATOM 632 N N . GLN A 1 83 ? -29.104 -4.538 -3.963 1.00 39.38 83 GLN A N 1
ATOM 633 C CA . GLN A 1 83 ? -28.632 -5.749 -4.640 1.00 39.38 83 GLN A CA 1
ATOM 634 C C . GLN A 1 83 ? -27.127 -5.926 -4.396 1.00 39.38 83 GLN A C 1
ATOM 636 O O . GLN A 1 83 ? -26.362 -4.963 -4.511 1.00 39.38 83 GLN A O 1
ATOM 641 N N . SER A 1 84 ? -26.692 -7.149 -4.080 1.00 42.50 84 SER A N 1
ATOM 642 C CA . SER A 1 84 ? -25.265 -7.473 -4.021 1.00 42.50 84 SER A CA 1
ATOM 643 C C . SER A 1 84 ? -24.626 -7.211 -5.391 1.00 42.50 84 SER A C 1
ATOM 645 O O . SER A 1 84 ? -25.241 -7.476 -6.419 1.00 42.50 84 SER A O 1
ATOM 647 N N . GLN A 1 85 ? -23.371 -6.748 -5.457 1.00 44.22 85 GLN A N 1
ATOM 648 C CA . GLN A 1 85 ? -22.647 -6.665 -6.744 1.00 44.22 85 GLN A CA 1
ATOM 649 C C . GLN A 1 85 ? -22.389 -8.048 -7.376 1.00 44.22 85 GLN A C 1
ATOM 651 O O . GLN A 1 85 ? -21.976 -8.122 -8.531 1.00 44.22 85 GLN A O 1
ATOM 656 N N . LEU A 1 86 ? -22.640 -9.134 -6.636 1.00 47.28 86 LEU A N 1
ATOM 657 C CA . LEU A 1 86 ? -22.685 -10.497 -7.168 1.00 47.28 86 LEU A CA 1
ATOM 658 C C . LEU A 1 86 ? -24.005 -10.802 -7.906 1.00 47.28 86 LEU A C 1
ATOM 660 O O . LEU A 1 86 ? -24.042 -11.748 -8.680 1.00 47.28 86 LEU A O 1
ATOM 664 N N . ASP A 1 87 ? -25.056 -9.995 -7.705 1.00 43.88 87 ASP A N 1
ATOM 665 C CA . ASP A 1 87 ? -26.392 -10.181 -8.295 1.00 43.88 87 ASP A CA 1
ATOM 666 C C . ASP A 1 87 ? -26.611 -9.387 -9.597 1.00 43.88 87 ASP A C 1
ATOM 668 O O . ASP A 1 87 ? -27.606 -9.601 -10.289 1.00 43.88 87 ASP A O 1
ATOM 672 N N . ALA A 1 88 ? -25.709 -8.455 -9.929 1.00 46.31 88 ALA A N 1
ATOM 673 C CA . ALA A 1 88 ? -25.761 -7.648 -11.149 1.00 46.31 88 ALA A CA 1
ATOM 674 C C . ALA A 1 88 ? -24.341 -7.336 -11.653 1.00 46.31 88 ALA A C 1
ATOM 676 O O . ALA A 1 88 ? -23.693 -6.385 -11.206 1.00 46.31 88 ALA A O 1
ATOM 677 N N . LEU A 1 89 ? -23.844 -8.149 -12.590 1.00 50.38 89 LEU A N 1
ATOM 678 C CA . LEU A 1 89 ? -22.584 -7.889 -13.287 1.00 50.38 89 LEU A CA 1
ATOM 679 C C . LEU A 1 89 ? -22.810 -6.894 -14.445 1.00 50.38 89 LEU A C 1
ATOM 681 O O . LEU A 1 89 ? -23.851 -6.954 -15.097 1.00 50.38 89 LEU A O 1
ATOM 685 N N . PRO A 1 90 ? -21.870 -5.977 -14.739 1.00 49.28 90 PRO A N 1
ATOM 686 C CA . PRO A 1 90 ? -22.004 -5.060 -15.867 1.00 49.28 90 PRO A CA 1
ATOM 687 C C . PRO A 1 90 ? -22.096 -5.797 -17.201 1.00 49.28 90 PRO A C 1
ATOM 689 O O . PRO A 1 90 ? -21.586 -6.914 -17.339 1.00 49.28 90 PRO A O 1
ATOM 692 N N . ALA A 1 91 ? -22.712 -5.160 -18.197 1.00 57.59 91 ALA A N 1
ATOM 693 C CA . ALA A 1 91 ? -22.837 -5.753 -19.522 1.00 57.59 91 ALA A CA 1
ATOM 694 C C . ALA A 1 91 ? -21.442 -6.001 -20.143 1.00 57.59 91 ALA A C 1
ATOM 696 O O . ALA A 1 91 ? -20.532 -5.192 -19.942 1.00 57.59 91 ALA A O 1
ATOM 697 N N . PRO A 1 92 ? -21.248 -7.061 -20.955 1.00 54.75 92 PRO A N 1
ATOM 698 C CA . PRO A 1 92 ? -19.956 -7.371 -21.577 1.00 54.75 92 PRO A CA 1
ATOM 699 C C . PRO A 1 92 ? -19.331 -6.207 -22.369 1.00 54.75 92 PRO A C 1
ATOM 701 O O . PRO A 1 92 ? -18.109 -6.116 -22.461 1.00 54.75 92 PRO A O 1
ATOM 704 N N . GLY A 1 93 ? -20.146 -5.279 -22.886 1.00 55.88 93 GLY A N 1
ATOM 705 C CA . GLY A 1 93 ? -19.684 -4.067 -23.572 1.00 55.88 93 GLY A CA 1
ATOM 706 C C . GLY A 1 93 ? -18.962 -3.043 -22.681 1.00 55.88 93 GLY A C 1
ATOM 707 O O . GLY A 1 93 ? -18.229 -2.205 -23.209 1.00 55.88 93 GLY A O 1
ATOM 708 N N . GLU A 1 94 ? -19.124 -3.109 -21.356 1.00 61.72 94 GLU A N 1
ATOM 709 C CA . GLU A 1 94 ? -18.417 -2.248 -20.394 1.00 61.72 94 GLU A CA 1
ATOM 710 C C . GLU A 1 94 ? -16.974 -2.718 -20.133 1.00 61.72 94 GLU A C 1
ATOM 712 O O . GLU A 1 94 ? -16.119 -1.904 -19.784 1.00 61.72 94 GLU A O 1
ATOM 717 N N . LEU A 1 95 ? -16.659 -3.996 -20.396 1.00 66.44 95 LEU A N 1
ATOM 718 C CA . LEU A 1 95 ? -15.311 -4.564 -20.222 1.00 66.44 95 LEU A CA 1
ATOM 719 C C . LEU A 1 95 ? -14.277 -3.980 -21.193 1.00 66.44 95 LEU A C 1
ATOM 721 O O . LEU A 1 95 ? -13.081 -4.026 -20.917 1.00 66.44 95 LEU A O 1
ATOM 725 N N . GLN A 1 96 ? -14.712 -3.383 -22.305 1.00 68.44 96 GLN A N 1
ATOM 726 C CA . GLN A 1 96 ? -13.817 -2.724 -23.261 1.00 68.44 96 GLN A CA 1
ATOM 727 C C . GLN A 1 96 ? -13.017 -1.578 -22.613 1.00 68.44 96 GLN A C 1
ATOM 729 O O . GLN A 1 96 ? -11.901 -1.291 -23.043 1.00 68.44 96 GLN A O 1
ATOM 734 N N . GLY A 1 97 ? -13.573 -0.928 -21.581 1.00 67.75 97 GLY A N 1
ATOM 735 C CA . GLY A 1 97 ? -12.888 0.125 -20.825 1.00 67.75 97 GLY A CA 1
ATOM 736 C C . GLY A 1 97 ? -11.715 -0.373 -19.974 1.00 67.75 97 GLY A C 1
ATOM 737 O O . GLY A 1 97 ? -10.874 0.440 -19.590 1.00 67.75 97 GLY A O 1
ATOM 738 N N . ASP A 1 98 ? -11.648 -1.685 -19.729 1.00 72.44 98 ASP A N 1
ATOM 739 C CA . ASP A 1 98 ? -10.640 -2.349 -18.898 1.00 72.44 98 ASP A CA 1
ATOM 740 C C . ASP A 1 98 ? -9.500 -2.977 -19.726 1.00 72.44 98 ASP A C 1
ATOM 742 O O . ASP A 1 98 ? -8.603 -3.620 -19.177 1.00 72.44 98 ASP A O 1
ATOM 746 N N . VAL A 1 99 ? -9.519 -2.822 -21.055 1.00 81.19 99 VAL A N 1
ATOM 747 C CA . VAL A 1 99 ? -8.379 -3.165 -21.920 1.00 81.19 99 VAL A CA 1
ATOM 748 C C . VAL A 1 99 ? -7.269 -2.124 -21.698 1.00 81.19 99 VAL A C 1
ATOM 750 O O . VAL A 1 99 ? -7.584 -0.930 -21.612 1.00 81.19 99 VAL A O 1
ATOM 753 N N . PRO A 1 100 ? -5.982 -2.528 -21.609 1.00 83.00 100 PRO A N 1
ATOM 754 C CA . PRO A 1 100 ? -4.870 -1.591 -21.438 1.00 83.00 100 PRO A CA 1
ATOM 755 C C . PRO A 1 100 ? -4.899 -0.454 -22.455 1.00 83.00 100 PRO A C 1
ATOM 757 O O . PRO A 1 100 ? -5.320 -0.632 -23.594 1.00 83.00 100 PRO A O 1
ATOM 760 N N . ARG A 1 101 ? -4.420 0.727 -22.071 1.00 80.81 101 ARG A N 1
ATOM 761 C CA . ARG A 1 101 ? -4.312 1.857 -23.003 1.00 80.81 101 ARG A CA 1
ATOM 762 C C . ARG A 1 101 ? -2.960 1.855 -23.705 1.00 80.81 101 ARG A C 1
ATOM 764 O O . ARG A 1 101 ? -1.986 1.311 -23.200 1.00 80.81 101 ARG A O 1
ATOM 771 N N . GLU A 1 102 ? -2.865 2.562 -24.828 1.00 75.00 102 GLU A N 1
ATOM 772 C CA . GLU A 1 102 ? -1.625 2.695 -25.615 1.00 75.00 102 GLU A CA 1
ATOM 773 C C . GLU A 1 102 ? -0.423 3.223 -24.795 1.00 75.00 102 GLU A C 1
ATOM 775 O O . GLU A 1 102 ? 0.736 2.879 -25.028 1.00 75.00 102 GLU A O 1
ATOM 780 N N . GLN A 1 103 ? -0.698 4.027 -23.766 1.00 73.56 103 GLN A N 1
ATOM 781 C CA . GLN A 1 103 ? 0.313 4.566 -22.850 1.00 73.56 103 GLN A CA 1
ATOM 782 C C . GLN A 1 103 ? 0.911 3.501 -21.912 1.00 73.56 103 GLN A C 1
ATOM 784 O O . GLN A 1 103 ? 1.957 3.726 -21.307 1.00 73.56 103 GLN A O 1
ATOM 789 N N . GLU A 1 104 ? 0.253 2.350 -21.777 1.00 76.88 104 GLU A N 1
ATOM 790 C CA . GLU A 1 104 ? 0.623 1.268 -20.862 1.00 76.88 104 GLU A CA 1
ATOM 791 C C . GLU A 1 104 ? 1.329 0.097 -21.560 1.00 76.88 104 GLU A C 1
ATOM 793 O O . GLU A 1 104 ? 1.732 -0.857 -20.891 1.00 76.88 104 GLU A O 1
ATOM 798 N N . ILE A 1 105 ? 1.482 0.164 -22.885 1.00 86.88 105 ILE A N 1
ATOM 799 C CA . ILE A 1 105 ? 2.018 -0.912 -23.725 1.00 86.88 105 ILE A CA 1
ATOM 800 C C . ILE A 1 105 ? 3.290 -0.484 -24.460 1.00 86.88 105 ILE A C 1
ATOM 802 O O . ILE A 1 105 ? 3.610 0.708 -24.569 1.00 86.88 105 ILE A O 1
ATOM 806 N N . PHE A 1 106 ? 3.998 -1.474 -24.998 1.00 87.44 106 PHE A N 1
ATOM 807 C CA . PHE A 1 106 ? 4.989 -1.248 -26.039 1.00 87.44 106 PHE A CA 1
ATOM 808 C C . PHE A 1 106 ? 4.275 -0.955 -27.357 1.00 87.44 106 PHE A C 1
ATOM 810 O O . PHE A 1 106 ? 3.362 -1.673 -27.746 1.00 87.44 106 PHE A O 1
ATOM 817 N N . THR A 1 107 ? 4.701 0.106 -28.035 1.00 83.25 107 THR A N 1
ATOM 818 C CA . THR A 1 107 ? 4.226 0.481 -29.384 1.00 83.25 107 THR A CA 1
ATOM 819 C C . THR A 1 107 ? 5.221 0.095 -30.474 1.00 83.25 107 THR A C 1
ATOM 821 O O . THR A 1 107 ? 4.926 0.217 -31.654 1.00 83.25 107 THR A O 1
ATOM 824 N N . PHE A 1 108 ? 6.391 -0.398 -30.068 1.00 89.06 108 PHE A N 1
ATOM 825 C CA . PHE A 1 108 ? 7.391 -1.002 -30.927 1.00 89.06 108 PHE A CA 1
ATOM 826 C C . PHE A 1 108 ? 7.875 -2.289 -30.257 1.00 89.06 108 PHE A C 1
ATOM 828 O O . PHE A 1 108 ? 8.294 -2.262 -29.096 1.00 89.06 108 PHE A O 1
ATOM 835 N N . LEU A 1 109 ? 7.794 -3.405 -30.971 1.00 91.12 109 LEU A N 1
ATOM 836 C CA . LEU A 1 109 ? 8.181 -4.732 -30.526 1.00 91.12 109 LEU A CA 1
ATOM 837 C C . LEU A 1 109 ? 9.413 -5.181 -31.296 1.00 91.12 109 LEU A C 1
ATOM 839 O O . LEU A 1 109 ? 9.463 -5.134 -32.526 1.00 91.12 109 LEU A O 1
ATOM 843 N N . THR A 1 110 ? 10.414 -5.639 -30.555 1.00 92.31 110 THR A N 1
ATOM 844 C CA . THR A 1 110 ? 11.605 -6.245 -31.144 1.00 92.31 110 THR A CA 1
ATOM 845 C C . THR A 1 110 ? 11.319 -7.696 -31.552 1.00 92.31 110 THR A C 1
ATOM 847 O O . THR A 1 110 ? 10.347 -8.285 -31.063 1.00 92.31 110 THR A O 1
ATOM 850 N N . PRO A 1 111 ? 12.154 -8.318 -32.402 1.00 92.50 111 PRO A N 1
ATOM 851 C CA . PRO A 1 111 ? 12.011 -9.729 -32.760 1.00 92.50 111 PRO A CA 1
ATOM 852 C C . PRO A 1 111 ? 11.917 -10.660 -31.543 1.00 92.50 111 PRO A C 1
ATOM 854 O O . PRO A 1 111 ? 11.082 -11.566 -31.515 1.00 92.50 111 PRO A O 1
ATOM 857 N N . THR A 1 112 ? 12.712 -10.408 -30.498 1.00 92.44 112 THR A N 1
ATOM 858 C CA . THR A 1 112 ? 12.644 -11.164 -29.239 1.00 92.44 112 THR A CA 1
ATOM 859 C C . THR A 1 112 ? 11.289 -10.990 -28.542 1.00 92.44 112 THR A C 1
ATOM 861 O O . THR A 1 112 ? 10.681 -11.974 -28.115 1.00 92.44 112 THR A O 1
ATOM 864 N N . MET A 1 113 ? 10.766 -9.760 -28.463 1.00 93.69 113 MET A N 1
ATOM 865 C CA . MET A 1 113 ? 9.444 -9.506 -27.878 1.00 93.69 113 MET A CA 1
ATOM 866 C C . MET A 1 113 ? 8.313 -10.161 -28.685 1.00 93.69 113 MET A C 1
ATOM 868 O O . MET A 1 113 ? 7.396 -10.722 -28.088 1.00 93.69 113 MET A O 1
ATOM 872 N N . ALA A 1 114 ? 8.381 -10.123 -30.019 1.00 93.12 114 ALA A N 1
ATOM 873 C CA . ALA A 1 114 ? 7.377 -10.708 -30.909 1.00 93.12 114 ALA A CA 1
ATOM 874 C C . ALA A 1 114 ? 7.225 -12.223 -30.687 1.00 93.12 114 ALA A C 1
ATOM 876 O O . ALA A 1 114 ? 6.106 -12.716 -30.536 1.00 93.12 114 ALA A O 1
ATOM 877 N N . LYS A 1 115 ? 8.346 -12.946 -30.551 1.00 92.75 115 LYS A N 1
ATOM 878 C CA . LYS A 1 115 ? 8.355 -14.381 -30.215 1.00 92.75 115 LYS A CA 1
ATOM 879 C C . LYS A 1 115 ? 7.710 -14.665 -28.858 1.00 92.75 115 LYS A C 1
ATOM 881 O O . LYS A 1 115 ? 6.964 -15.633 -28.711 1.00 92.75 115 LYS A O 1
ATOM 886 N N . ILE A 1 116 ? 7.963 -13.815 -27.858 1.00 93.00 116 ILE A N 1
ATOM 887 C CA . ILE A 1 116 ? 7.339 -13.955 -26.536 1.00 93.00 116 ILE A CA 1
ATOM 888 C C . ILE A 1 116 ? 5.828 -13.708 -26.624 1.00 93.00 116 ILE A C 1
ATOM 890 O O . ILE A 1 116 ? 5.066 -14.495 -26.073 1.00 93.00 116 ILE A O 1
ATOM 894 N N . ILE A 1 117 ? 5.378 -12.674 -27.345 1.00 94.31 117 ILE A N 1
ATOM 895 C CA . ILE A 1 117 ? 3.947 -12.406 -27.568 1.00 94.31 117 ILE A CA 1
ATOM 896 C C . ILE A 1 117 ? 3.264 -13.595 -28.251 1.00 94.31 117 ILE A C 1
ATOM 898 O O . ILE A 1 117 ? 2.215 -14.031 -27.782 1.00 94.31 117 ILE A O 1
ATOM 902 N N . ALA A 1 118 ? 3.871 -14.162 -29.296 1.00 92.50 118 ALA A N 1
ATOM 903 C CA . ALA A 1 118 ? 3.348 -15.348 -29.973 1.00 92.50 118 ALA A CA 1
ATOM 904 C C . ALA A 1 118 ? 3.245 -16.552 -29.018 1.00 92.50 118 ALA A C 1
ATOM 906 O O . ALA A 1 118 ? 2.243 -17.273 -29.010 1.00 92.50 118 ALA A O 1
ATOM 907 N N . ARG A 1 119 ? 4.237 -16.747 -28.139 1.00 91.12 119 ARG A N 1
ATOM 908 C CA . ARG A 1 119 ? 4.204 -17.796 -27.109 1.00 91.12 119 ARG A CA 1
ATOM 909 C C . ARG A 1 119 ? 3.089 -17.570 -26.086 1.00 91.12 119 ARG A C 1
ATOM 911 O O . ARG A 1 119 ? 2.338 -18.502 -25.816 1.00 91.12 119 ARG A O 1
ATOM 918 N N . ILE A 1 120 ? 2.944 -16.345 -25.572 1.00 91.69 120 ILE A N 1
ATOM 919 C CA . ILE A 1 120 ? 1.856 -15.953 -24.658 1.00 91.69 120 ILE A CA 1
ATOM 920 C C . ILE A 1 120 ? 0.497 -16.234 -25.315 1.00 91.69 120 ILE A C 1
ATOM 922 O O . ILE A 1 120 ? -0.353 -16.888 -24.718 1.00 91.69 120 ILE A O 1
ATOM 926 N N . ALA A 1 121 ? 0.320 -15.810 -26.567 1.00 90.88 121 ALA A N 1
ATOM 927 C CA . ALA A 1 121 ? -0.914 -15.997 -27.323 1.00 90.88 121 ALA A CA 1
ATOM 928 C C . ALA A 1 121 ? -1.242 -17.475 -27.584 1.00 90.88 121 ALA A C 1
ATOM 930 O O . ALA A 1 121 ? -2.399 -17.877 -27.496 1.00 90.88 121 ALA A O 1
ATOM 931 N N . THR A 1 122 ? -0.222 -18.292 -27.853 1.00 88.81 122 THR A N 1
ATOM 932 C CA . THR A 1 122 ? -0.373 -19.740 -28.060 1.00 88.81 122 THR A CA 1
ATOM 933 C C . THR A 1 122 ? -0.834 -20.444 -26.783 1.00 88.81 122 THR A C 1
ATOM 935 O O . THR A 1 122 ? -1.695 -21.317 -26.846 1.00 88.81 122 THR A O 1
ATOM 938 N N . VAL A 1 123 ? -0.293 -20.055 -25.622 1.00 86.94 123 VAL A N 1
ATOM 939 C CA . VAL A 1 123 ? -0.698 -20.621 -24.324 1.00 86.94 123 VAL A CA 1
ATOM 940 C C . VAL A 1 123 ? -2.112 -20.184 -23.954 1.00 86.94 123 VAL A C 1
ATOM 942 O O . VAL A 1 123 ? -2.918 -21.023 -23.568 1.00 86.94 123 VAL A O 1
ATOM 945 N N . ASP A 1 124 ? -2.437 -18.899 -24.110 1.00 86.19 124 ASP A N 1
ATOM 946 C CA . ASP A 1 124 ? -3.766 -18.377 -23.766 1.00 86.19 124 ASP A CA 1
ATOM 947 C C . ASP A 1 124 ? -4.884 -18.916 -24.670 1.00 86.19 124 ASP A C 1
ATOM 949 O O . ASP A 1 124 ? -6.024 -19.054 -24.232 1.00 86.19 124 ASP A O 1
ATOM 953 N N . GLY A 1 125 ? -4.562 -19.225 -25.931 1.00 78.75 125 GLY A N 1
ATOM 954 C CA . GLY A 1 125 ? -5.498 -19.790 -26.905 1.00 78.75 125 GLY A CA 1
ATOM 955 C C . GLY A 1 125 ? -5.755 -21.294 -26.755 1.00 78.75 125 GLY A C 1
ATOM 956 O O . GLY A 1 125 ? -6.634 -21.827 -27.436 1.00 78.75 125 GLY A O 1
ATOM 957 N N . SER A 1 126 ? -5.012 -21.993 -25.891 1.00 74.56 126 SER A N 1
ATOM 958 C CA . SER A 1 126 ? -5.194 -23.426 -25.649 1.00 74.56 126 SER A CA 1
ATOM 959 C C . SER A 1 126 ? -6.485 -23.686 -24.867 1.00 74.56 126 SER A C 1
ATOM 961 O O . SER A 1 126 ? -6.646 -23.220 -23.745 1.00 74.56 126 SER A O 1
ATOM 963 N N . ARG A 1 127 ? -7.417 -24.463 -25.436 1.00 58.75 127 ARG A N 1
ATOM 964 C CA . ARG A 1 127 ? -8.723 -24.751 -24.803 1.00 58.75 127 ARG A CA 1
ATOM 965 C C . ARG A 1 127 ? -8.617 -25.552 -23.499 1.00 58.75 127 ARG A C 1
ATOM 967 O O . ARG A 1 127 ? -9.503 -25.433 -22.659 1.00 58.75 127 ARG A O 1
ATOM 974 N N . ASP A 1 128 ? -7.537 -26.312 -23.326 1.00 57.09 128 ASP A N 1
ATOM 975 C CA . ASP A 1 128 ? -7.329 -27.191 -22.167 1.00 57.09 128 ASP A CA 1
ATOM 976 C C . ASP A 1 128 ? -6.584 -26.503 -21.011 1.00 57.09 128 ASP A C 1
ATOM 978 O O . ASP A 1 128 ? -6.530 -27.029 -19.900 1.00 57.09 128 ASP A O 1
ATOM 982 N N . GLN A 1 129 ? -6.017 -25.313 -21.240 1.00 60.38 129 GLN A N 1
ATOM 983 C CA . GLN A 1 129 ? -5.331 -24.525 -20.217 1.00 60.38 129 GLN A CA 1
ATOM 984 C C . GLN A 1 129 ? -5.983 -23.148 -20.133 1.00 60.38 129 GLN A C 1
ATOM 986 O O . GLN A 1 129 ? -5.819 -22.318 -21.019 1.00 60.38 129 GLN A O 1
ATOM 991 N N . ARG A 1 130 ? -6.706 -22.876 -19.039 1.00 65.44 130 ARG A N 1
ATOM 992 C CA . ARG A 1 130 ? -7.116 -21.507 -18.682 1.00 65.44 130 ARG A CA 1
ATOM 993 C C . ARG A 1 130 ? -5.830 -20.673 -18.656 1.00 65.44 130 ARG A C 1
ATOM 995 O O . ARG A 1 130 ? -4.995 -20.944 -17.810 1.00 65.44 130 ARG A O 1
ATOM 1002 N N . GLY A 1 131 ? -5.603 -19.780 -19.624 1.00 68.62 131 GLY A N 1
ATOM 1003 C CA . GLY A 1 131 ? -4.279 -19.219 -19.941 1.00 68.62 131 GLY A CA 1
ATOM 1004 C C . GLY A 1 131 ? -3.486 -18.706 -18.735 1.00 68.62 131 GLY A C 1
ATOM 1005 O O . GLY A 1 131 ? -3.652 -17.562 -18.304 1.00 68.62 131 GLY A O 1
ATOM 1006 N N . PHE A 1 132 ? -2.628 -19.567 -18.183 1.00 85.56 132 PHE A N 1
ATOM 1007 C CA . PHE A 1 132 ? -1.804 -19.294 -17.011 1.00 85.56 132 PHE A CA 1
ATOM 1008 C C . PHE A 1 132 ? -0.357 -19.142 -17.449 1.00 85.56 132 PHE A C 1
ATOM 1010 O O . PHE A 1 132 ? 0.287 -20.089 -17.896 1.00 85.56 132 PHE A O 1
ATOM 1017 N N . ILE A 1 133 ? 0.153 -17.925 -17.316 1.00 90.12 133 ILE A N 1
ATOM 1018 C CA . ILE A 1 133 ? 1.441 -17.511 -17.860 1.00 90.12 133 ILE A CA 1
ATOM 1019 C C . ILE A 1 133 ? 2.262 -16.902 -16.732 1.00 90.12 133 ILE A C 1
ATOM 1021 O O . ILE A 1 133 ? 1.759 -16.072 -15.981 1.00 90.12 133 ILE A O 1
ATOM 1025 N N . LEU A 1 134 ? 3.522 -17.304 -16.607 1.00 90.75 134 LEU A N 1
ATOM 1026 C CA . LEU A 1 134 ? 4.467 -16.782 -15.630 1.00 90.75 134 LEU A CA 1
ATOM 1027 C C . LEU A 1 134 ? 5.697 -16.242 -16.356 1.00 90.75 134 LEU A C 1
ATOM 1029 O O . LEU A 1 134 ? 6.463 -16.997 -16.952 1.00 90.75 134 LEU A O 1
ATOM 1033 N N . LEU A 1 135 ? 5.878 -14.925 -16.292 1.00 91.75 135 LEU A N 1
ATOM 1034 C CA . LEU A 1 135 ? 7.038 -14.223 -16.828 1.00 91.75 135 LEU A CA 1
ATOM 1035 C C . LEU A 1 135 ? 8.085 -14.058 -15.723 1.00 91.75 135 LEU A C 1
ATOM 1037 O O . LEU A 1 135 ? 7.850 -13.352 -14.737 1.00 91.75 135 LEU A O 1
ATOM 1041 N N . ILE A 1 136 ? 9.255 -14.666 -15.890 1.00 88.88 136 ILE A N 1
ATOM 1042 C CA . ILE A 1 136 ? 10.351 -14.604 -14.915 1.00 88.88 136 ILE A CA 1
ATOM 1043 C C . ILE A 1 136 ? 11.548 -13.912 -15.531 1.00 88.88 136 ILE A C 1
ATOM 1045 O O . ILE A 1 136 ? 11.908 -14.174 -16.668 1.00 88.88 136 ILE A O 1
ATOM 1049 N N . GLY A 1 137 ? 12.166 -13.005 -14.783 1.00 87.94 137 GLY A N 1
ATOM 1050 C CA . GLY A 1 137 ? 13.353 -12.307 -15.258 1.00 87.94 137 GLY A CA 1
ATOM 1051 C C . GLY A 1 137 ? 13.756 -11.132 -14.378 1.00 87.94 137 GLY A C 1
ATOM 1052 O O . GLY A 1 137 ? 13.033 -10.803 -13.428 1.00 87.94 137 GLY A O 1
ATOM 1053 N N . PRO A 1 138 ? 14.851 -10.434 -14.711 1.00 83.44 138 PRO A N 1
ATOM 1054 C CA . PRO A 1 138 ? 15.318 -9.272 -13.960 1.00 83.44 138 PRO A CA 1
ATOM 1055 C C . PRO A 1 138 ? 14.275 -8.146 -13.866 1.00 83.44 138 PRO A C 1
ATOM 1057 O O . PRO A 1 138 ? 13.409 -7.981 -14.736 1.00 83.44 138 PRO A O 1
ATOM 1060 N N . THR A 1 139 ? 14.334 -7.334 -12.810 1.00 81.94 139 THR A N 1
ATOM 1061 C CA . THR A 1 139 ? 13.501 -6.124 -12.709 1.00 81.94 139 THR A CA 1
ATOM 1062 C C . THR A 1 139 ? 13.819 -5.169 -13.861 1.00 81.94 139 THR A C 1
ATOM 1064 O O . THR A 1 139 ? 14.974 -4.910 -14.175 1.00 81.94 139 THR A O 1
ATOM 1067 N N . GLY A 1 140 ? 12.784 -4.634 -14.512 1.00 77.88 140 GLY A N 1
ATOM 1068 C CA . GLY A 1 140 ? 12.957 -3.644 -15.578 1.00 77.88 140 GLY A CA 1
ATOM 1069 C C . GLY A 1 140 ? 13.198 -4.197 -16.989 1.00 77.88 140 GLY A C 1
ATOM 1070 O O . GLY A 1 140 ? 13.272 -3.389 -17.909 1.00 77.88 140 GLY A O 1
ATOM 1071 N N . CYS A 1 141 ? 13.225 -5.520 -17.208 1.00 85.12 141 CYS A N 1
ATOM 1072 C CA . CYS A 1 141 ? 13.301 -6.106 -18.561 1.00 85.12 141 CYS A CA 1
ATOM 1073 C C . CYS A 1 141 ? 11.979 -6.040 -19.363 1.00 85.12 141 CYS A C 1
ATOM 1075 O O . CYS A 1 141 ? 11.918 -6.485 -20.502 1.00 85.12 141 CYS A O 1
ATOM 1077 N N . GLY A 1 142 ? 10.906 -5.478 -18.788 1.00 87.31 142 GLY A N 1
ATOM 1078 C CA . GLY A 1 142 ? 9.659 -5.191 -19.512 1.00 87.31 142 GLY A CA 1
ATOM 1079 C C . GLY A 1 142 ? 8.504 -6.181 -19.323 1.00 87.31 142 GLY A C 1
ATOM 1080 O O . GLY A 1 142 ? 7.484 -6.002 -19.979 1.00 87.31 142 GLY A O 1
ATOM 1081 N N . LYS A 1 143 ? 8.604 -7.160 -18.411 1.00 90.94 143 LYS A N 1
ATOM 1082 C CA . LYS A 1 143 ? 7.588 -8.216 -18.167 1.00 90.94 143 LYS A CA 1
ATOM 1083 C C . LYS A 1 143 ? 6.141 -7.704 -18.091 1.00 90.94 143 LYS A C 1
ATOM 1085 O O . LYS A 1 143 ? 5.304 -8.086 -18.901 1.00 90.94 143 LYS A O 1
ATOM 1090 N N . THR A 1 144 ? 5.853 -6.799 -17.153 1.00 90.12 144 THR A N 1
ATOM 1091 C CA . THR A 1 144 ? 4.504 -6.248 -16.932 1.00 90.12 144 THR A CA 1
ATOM 1092 C C . THR A 1 144 ? 3.990 -5.486 -18.156 1.00 90.12 144 THR A C 1
ATOM 1094 O O . THR A 1 144 ? 2.848 -5.667 -18.567 1.00 90.12 144 THR A O 1
ATOM 1097 N N . THR A 1 145 ? 4.838 -4.667 -18.787 1.00 90.81 145 THR A N 1
ATOM 1098 C CA . THR A 1 145 ? 4.476 -3.925 -20.005 1.00 90.81 145 THR A CA 1
ATOM 1099 C C . THR A 1 145 ? 4.193 -4.876 -21.169 1.00 90.81 145 THR A C 1
ATOM 1101 O O . THR A 1 145 ? 3.246 -4.660 -21.920 1.00 90.81 145 THR A O 1
ATOM 1104 N N . LEU A 1 146 ? 4.969 -5.954 -21.312 1.00 93.38 146 LEU A N 1
ATOM 1105 C CA . LEU A 1 146 ? 4.773 -6.952 -22.362 1.00 93.38 146 LEU A CA 1
ATOM 1106 C C . LEU A 1 146 ? 3.459 -7.720 -22.163 1.00 93.38 146 LEU A C 1
ATOM 1108 O O . LEU A 1 146 ? 2.702 -7.877 -23.116 1.00 93.38 146 LEU A O 1
ATOM 1112 N N . ALA A 1 147 ? 3.134 -8.096 -20.922 1.00 93.62 147 ALA A N 1
ATOM 1113 C CA . ALA A 1 147 ? 1.844 -8.689 -20.568 1.00 93.62 147 ALA A CA 1
ATOM 1114 C C . ALA A 1 147 ? 0.664 -7.770 -20.930 1.00 93.62 147 ALA A C 1
ATOM 1116 O O . ALA A 1 147 ? -0.297 -8.205 -21.562 1.00 93.62 147 ALA A O 1
ATOM 1117 N N . LYS A 1 148 ? 0.756 -6.474 -20.598 1.00 92.88 148 LYS A N 1
ATOM 1118 C CA . LYS A 1 148 ? -0.252 -5.481 -21.003 1.00 92.88 148 LYS A CA 1
ATOM 1119 C C . LYS A 1 148 ? -0.328 -5.313 -22.520 1.00 92.88 148 LYS A C 1
ATOM 1121 O O . LYS A 1 148 ? -1.421 -5.161 -23.057 1.00 92.88 148 LYS A O 1
ATOM 1126 N N . THR A 1 149 ? 0.811 -5.372 -23.210 1.00 94.44 149 THR A N 1
ATOM 1127 C CA . THR A 1 149 ? 0.867 -5.299 -24.678 1.00 94.44 149 THR A CA 1
ATOM 1128 C C . THR A 1 149 ? 0.130 -6.477 -25.303 1.00 94.44 149 THR A C 1
ATOM 1130 O O . THR A 1 149 ? -0.705 -6.270 -26.177 1.00 94.44 149 THR A O 1
ATOM 1133 N N . TYR A 1 150 ? 0.346 -7.695 -24.803 1.00 95.06 150 TYR A N 1
ATOM 1134 C CA . TYR A 1 150 ? -0.431 -8.858 -25.223 1.00 95.06 150 TYR A CA 1
ATOM 1135 C C . TYR A 1 150 ? -1.935 -8.655 -24.994 1.00 95.06 150 TYR A C 1
ATOM 1137 O O . TYR A 1 150 ? -2.721 -8.843 -25.920 1.00 95.06 150 TYR A O 1
ATOM 1145 N N . CYS A 1 151 ? -2.343 -8.221 -23.796 1.00 92.62 151 CYS A N 1
ATOM 1146 C CA . CYS A 1 151 ? -3.756 -7.971 -23.508 1.00 92.62 151 CYS A CA 1
ATOM 1147 C C . CYS A 1 151 ? -4.361 -6.928 -24.460 1.00 92.62 151 CYS A C 1
ATOM 1149 O O . CYS A 1 151 ? -5.490 -7.093 -24.908 1.00 92.62 151 CYS A O 1
ATOM 1151 N N . TYR A 1 152 ? -3.612 -5.887 -24.827 1.00 92.88 152 TYR A N 1
ATOM 1152 C CA . TYR A 1 152 ? -4.046 -4.919 -25.832 1.00 92.88 152 TYR A CA 1
ATOM 1153 C C . TYR A 1 152 ? -4.223 -5.550 -27.219 1.00 92.88 152 TYR A C 1
ATOM 1155 O O . TYR A 1 152 ? -5.280 -5.395 -27.836 1.00 92.88 152 TYR A O 1
ATOM 1163 N N . LEU A 1 153 ? -3.212 -6.290 -27.689 1.00 92.75 153 LEU A N 1
ATOM 1164 C CA . LEU A 1 153 ? -3.227 -6.964 -28.990 1.00 92.75 153 LEU A CA 1
ATOM 1165 C C . LEU A 1 153 ? -4.393 -7.950 -29.086 1.00 92.75 153 LEU A C 1
ATOM 1167 O O . LEU A 1 153 ? -5.163 -7.879 -30.034 1.00 92.75 153 LEU A O 1
ATOM 1171 N N . ALA A 1 154 ? -4.597 -8.778 -28.061 1.00 90.69 154 ALA A N 1
ATOM 1172 C CA . ALA A 1 154 ? -5.677 -9.761 -27.985 1.00 90.69 154 ALA A CA 1
ATOM 1173 C C . ALA A 1 154 ? -7.049 -9.164 -27.594 1.00 90.69 154 ALA A C 1
ATOM 1175 O O . ALA A 1 154 ? -8.033 -9.898 -27.496 1.00 90.69 154 ALA A O 1
ATOM 1176 N N . ASN A 1 155 ? -7.138 -7.846 -27.366 1.00 88.44 155 ASN A N 1
ATOM 1177 C CA . ASN A 1 155 ? -8.326 -7.137 -26.863 1.00 88.44 155 ASN A CA 1
ATOM 1178 C C . ASN A 1 155 ? -8.891 -7.722 -25.547 1.00 88.44 155 ASN A C 1
ATOM 1180 O O . ASN A 1 155 ? -10.100 -7.786 -25.330 1.00 88.44 155 ASN A O 1
ATOM 1184 N N . GLN A 1 156 ? -8.005 -8.185 -24.667 1.00 87.31 156 GLN A N 1
ATOM 1185 C CA . GLN A 1 156 ? -8.344 -8.780 -23.381 1.00 87.31 156 GLN A CA 1
ATOM 1186 C C . GLN A 1 156 ? -8.414 -7.709 -22.277 1.00 87.31 156 GLN A C 1
ATOM 1188 O O . GLN A 1 156 ? -7.451 -6.961 -22.084 1.00 87.31 156 GLN A O 1
ATOM 1193 N N . PRO A 1 157 ? -9.517 -7.643 -21.511 1.00 84.19 157 PRO A N 1
ATOM 1194 C CA . PRO A 1 157 ? -9.607 -6.775 -20.347 1.00 84.19 157 PRO A CA 1
ATOM 1195 C C . PRO A 1 157 ? -8.704 -7.310 -19.235 1.00 84.19 157 PRO A C 1
ATOM 1197 O O . PRO A 1 157 ? -8.634 -8.525 -19.025 1.00 84.19 157 PRO A O 1
ATOM 1200 N N . VAL A 1 158 ? -8.030 -6.419 -18.508 1.00 82.62 158 VAL A N 1
ATOM 1201 C CA . VAL A 1 158 ? -7.062 -6.801 -17.474 1.00 82.62 158 VAL A CA 1
ATOM 1202 C C . VAL A 1 158 ? -7.392 -6.167 -16.127 1.00 82.62 158 VAL A C 1
ATOM 1204 O O . VAL A 1 158 ? -7.883 -5.048 -16.032 1.00 82.62 158 VAL A O 1
ATOM 1207 N N . THR A 1 159 ? -7.109 -6.889 -15.051 1.00 82.12 159 THR A N 1
ATOM 1208 C CA . THR A 1 159 ? -7.054 -6.348 -13.692 1.00 82.12 159 THR A CA 1
ATOM 1209 C C . THR A 1 159 ? -5.643 -6.550 -13.170 1.00 82.12 159 THR A C 1
ATOM 1211 O O . THR A 1 159 ? -5.171 -7.678 -13.080 1.00 82.12 159 THR A O 1
ATOM 1214 N N . GLU A 1 160 ? -4.943 -5.455 -12.890 1.00 82.06 160 GLU A N 1
ATOM 1215 C CA . GLU A 1 160 ? -3.572 -5.483 -12.382 1.00 82.06 160 GLU A CA 1
ATOM 1216 C C . GLU A 1 160 ? -3.570 -5.402 -10.857 1.00 82.06 160 GLU A C 1
ATOM 1218 O O . GLU A 1 160 ? -4.194 -4.513 -10.275 1.00 82.06 160 GLU A O 1
ATOM 1223 N N . LEU A 1 161 ? -2.844 -6.319 -10.220 1.00 74.56 161 LEU A N 1
ATOM 1224 C CA . LEU A 1 161 ? -2.606 -6.328 -8.784 1.00 74.56 161 LEU A CA 1
ATOM 1225 C C . LEU A 1 161 ? -1.102 -6.347 -8.519 1.00 74.56 161 LEU A C 1
ATOM 1227 O O . LEU A 1 161 ? -0.374 -7.182 -9.055 1.00 74.56 161 LEU A O 1
ATOM 1231 N N . SER A 1 162 ? -0.659 -5.436 -7.657 1.00 68.50 162 SER A N 1
ATOM 1232 C CA . SER A 1 162 ? 0.714 -5.385 -7.155 1.00 68.50 162 SER A CA 1
ATOM 1233 C C . SER A 1 162 ? 0.703 -5.598 -5.650 1.00 68.50 162 SER A C 1
ATOM 1235 O O . SER A 1 162 ? -0.057 -4.935 -4.935 1.00 68.50 162 SER A O 1
ATOM 1237 N N . PHE A 1 163 ? 1.544 -6.513 -5.180 1.00 63.94 163 PHE A N 1
ATOM 1238 C CA . PHE A 1 163 ? 1.589 -6.914 -3.780 1.00 63.94 163 PHE A CA 1
ATOM 1239 C C . PHE A 1 163 ? 2.695 -6.174 -3.026 1.00 63.94 163 PHE A C 1
ATOM 1241 O O . PHE A 1 163 ? 3.777 -5.926 -3.544 1.00 63.94 163 PHE A O 1
ATOM 1248 N N . SER A 1 164 ? 2.394 -5.810 -1.784 1.00 58.06 164 SER A N 1
ATOM 1249 C CA . SER A 1 164 ? 3.376 -5.439 -0.760 1.00 58.06 164 SER A CA 1
ATOM 1250 C C . SER A 1 164 ? 3.261 -6.421 0.407 1.00 58.06 164 SER A C 1
ATOM 1252 O O . SER A 1 164 ? 2.202 -7.033 0.567 1.00 58.06 164 SER A O 1
ATOM 1254 N N . GLY A 1 165 ? 4.295 -6.540 1.249 1.00 49.31 165 GLY A N 1
ATOM 1255 C CA . GLY A 1 165 ? 4.315 -7.477 2.389 1.00 49.31 165 GLY A CA 1
ATOM 1256 C C . GLY A 1 165 ? 3.113 -7.382 3.348 1.00 49.31 165 GLY A C 1
ATOM 1257 O O . GLY A 1 165 ? 2.798 -8.356 4.020 1.00 49.31 165 GLY A O 1
ATOM 1258 N N . ASP A 1 166 ? 2.390 -6.257 3.346 1.00 48.97 166 ASP A N 1
ATOM 1259 C CA . ASP A 1 166 ? 1.201 -6.008 4.177 1.00 48.97 166 ASP A CA 1
ATOM 1260 C C . ASP A 1 166 ? -0.153 -6.317 3.493 1.00 48.97 166 ASP A C 1
ATOM 1262 O O . ASP A 1 166 ? -1.204 -5.900 3.981 1.00 48.97 166 ASP A O 1
ATOM 1266 N N . THR A 1 167 ? -0.175 -6.982 2.331 1.00 54.66 167 THR A N 1
ATOM 1267 C CA . THR A 1 167 ? -1.433 -7.212 1.584 1.00 54.66 167 THR A CA 1
ATOM 1268 C C . THR A 1 167 ? -2.298 -8.286 2.252 1.00 54.66 167 THR A C 1
ATOM 1270 O O . THR A 1 167 ? -1.842 -9.410 2.462 1.00 54.66 167 THR A O 1
ATOM 1273 N N . THR A 1 168 ? -3.567 -7.976 2.544 1.00 58.06 168 THR A N 1
ATOM 1274 C CA . THR A 1 168 ? -4.492 -8.914 3.205 1.00 58.06 168 THR A CA 1
ATOM 1275 C C . THR A 1 168 ? -5.429 -9.623 2.224 1.00 58.06 168 THR A C 1
ATOM 1277 O O . THR A 1 168 ? -5.716 -9.133 1.132 1.00 58.06 168 THR A O 1
ATOM 1280 N N . LEU A 1 169 ? -5.982 -10.768 2.639 1.00 56.84 169 LEU A N 1
ATOM 1281 C CA . LEU A 1 169 ? -6.949 -11.542 1.848 1.00 56.84 169 LEU A CA 1
ATOM 1282 C C . LEU A 1 169 ? -8.259 -10.760 1.599 1.00 56.84 169 LEU A C 1
ATOM 1284 O O . LEU A 1 169 ? -8.895 -10.911 0.559 1.00 56.84 169 LEU A O 1
ATOM 1288 N N . THR A 1 170 ? -8.635 -9.848 2.500 1.00 56.72 170 THR A N 1
ATOM 1289 C CA . THR A 1 170 ? -9.802 -8.962 2.341 1.00 56.72 170 THR A CA 1
ATOM 1290 C C . THR A 1 170 ? -9.626 -7.891 1.263 1.00 56.72 170 THR A C 1
ATOM 1292 O O . THR A 1 170 ? -10.596 -7.541 0.597 1.00 56.72 170 THR A O 1
ATOM 1295 N N . ASP A 1 171 ? -8.402 -7.409 1.027 1.00 55.94 171 ASP A N 1
ATOM 1296 C CA . ASP A 1 171 ? -8.124 -6.460 -0.068 1.00 55.94 171 ASP A CA 1
ATOM 1297 C C . ASP A 1 171 ? -8.255 -7.124 -1.449 1.00 55.94 171 ASP A C 1
ATOM 1299 O O . ASP A 1 171 ? -8.439 -6.462 -2.472 1.00 55.94 171 ASP A O 1
ATOM 1303 N N . PHE A 1 172 ? -8.165 -8.452 -1.455 1.00 62.44 172 PHE A N 1
ATOM 1304 C CA . PHE A 1 172 ? -8.063 -9.298 -2.627 1.00 62.44 172 PHE A CA 1
ATOM 1305 C C . PHE A 1 172 ? -9.415 -9.914 -3.039 1.00 62.44 172 PHE A C 1
ATOM 1307 O O . PHE A 1 172 ? -9.717 -10.009 -4.232 1.00 62.44 172 PHE A O 1
ATOM 1314 N N . TYR A 1 173 ? -10.247 -10.286 -2.059 1.00 63.38 173 TYR A N 1
ATOM 1315 C CA . TYR A 1 173 ? -11.359 -11.217 -2.267 1.00 63.38 173 TYR A CA 1
ATOM 1316 C C . TYR A 1 173 ? -12.750 -10.640 -2.037 1.00 63.38 173 TYR A C 1
ATOM 1318 O O . TYR A 1 173 ? -13.616 -10.737 -2.902 1.00 63.38 173 TYR A O 1
ATOM 1326 N N . THR A 1 174 ? -12.966 -10.024 -0.880 1.00 59.22 174 THR A N 1
ATOM 1327 C CA . THR A 1 174 ? -14.245 -9.427 -0.496 1.00 59.22 174 THR A CA 1
ATOM 1328 C C . THR A 1 174 ? -13.991 -8.308 0.494 1.00 59.22 174 THR A C 1
ATOM 1330 O O . THR A 1 174 ? -13.266 -8.494 1.473 1.00 59.22 174 THR A O 1
ATOM 1333 N N . SER A 1 175 ? -14.659 -7.181 0.297 1.00 51.03 175 SER A N 1
ATOM 1334 C CA . SER A 1 175 ? -14.716 -6.104 1.279 1.00 51.03 175 SER A CA 1
ATOM 1335 C C . SER A 1 175 ? -16.137 -5.966 1.809 1.00 51.03 175 SER A C 1
ATOM 1337 O O . SER A 1 175 ? -17.098 -6.174 1.076 1.00 51.03 175 SER A O 1
ATOM 1339 N N . VAL A 1 176 ? -16.283 -5.633 3.088 1.00 47.12 176 VAL A N 1
ATOM 1340 C CA . VAL A 1 176 ? -17.589 -5.316 3.674 1.00 47.12 176 VAL A CA 1
ATOM 1341 C C . VAL A 1 176 ? -17.714 -3.798 3.728 1.00 47.12 176 VAL A C 1
ATOM 1343 O O . VAL A 1 176 ? -16.983 -3.129 4.462 1.00 47.12 176 VAL A O 1
ATOM 1346 N N . GLU A 1 177 ? -18.617 -3.245 2.928 1.00 45.34 177 GLU A N 1
ATOM 1347 C CA . GLU A 1 177 ? -18.920 -1.818 2.898 1.00 45.34 177 GLU A CA 1
ATOM 1348 C C . GLU A 1 177 ? -20.092 -1.508 3.832 1.00 45.34 177 GLU A C 1
ATOM 1350 O O . GLU A 1 177 ? -21.081 -2.226 3.855 1.00 45.34 177 GLU A O 1
ATOM 1355 N N . VAL A 1 178 ? -20.012 -0.419 4.601 1.00 40.22 178 VAL A N 1
ATOM 1356 C CA . VAL A 1 178 ? -21.164 0.088 5.365 1.00 40.22 178 VAL A CA 1
ATOM 1357 C C . VAL A 1 178 ? -21.854 1.157 4.524 1.00 40.22 178 VAL A C 1
ATOM 1359 O O . VAL A 1 178 ? -21.256 2.197 4.234 1.00 40.22 178 VAL A O 1
ATOM 1362 N N . VAL A 1 179 ? -23.107 0.924 4.150 1.00 38.97 179 VAL A N 1
ATOM 1363 C CA . VAL A 1 179 ? -23.947 1.863 3.402 1.00 38.97 179 VAL A CA 1
ATOM 1364 C C . VAL A 1 179 ? -24.928 2.521 4.377 1.00 38.97 179 VAL A C 1
ATOM 1366 O O . VAL A 1 179 ? -25.567 1.850 5.182 1.00 38.97 179 VAL A O 1
ATOM 1369 N N . ARG A 1 180 ? -25.030 3.856 4.350 1.00 33.75 180 ARG A N 1
ATOM 1370 C CA . ARG A 1 180 ? -26.082 4.600 5.068 1.00 33.75 180 ARG A CA 1
ATOM 1371 C C . ARG A 1 180 ? -27.226 4.893 4.104 1.00 33.75 180 ARG A C 1
ATOM 1373 O O . ARG A 1 180 ? -27.003 5.590 3.117 1.00 33.75 180 ARG A O 1
ATOM 1380 N N . GLY A 1 181 ? -28.417 4.385 4.407 1.00 37.78 181 GLY A N 1
ATOM 1381 C CA . GLY A 1 181 ? -29.672 4.733 3.740 1.00 37.78 181 GLY A CA 1
ATOM 1382 C C . GLY A 1 181 ? -30.583 5.576 4.637 1.00 37.78 181 GLY A C 1
ATOM 1383 O O . GLY A 1 181 ? -30.248 5.843 5.793 1.00 37.78 181 GLY A O 1
ATOM 1384 N N . SER A 1 182 ? -31.745 5.965 4.105 1.00 30.42 182 SER A N 1
ATOM 1385 C CA . SER A 1 182 ? -32.825 6.643 4.847 1.00 30.42 182 SER A CA 1
ATOM 1386 C C . SER A 1 182 ? -33.294 5.857 6.074 1.00 30.42 182 SER A C 1
ATOM 1388 O O . SER A 1 182 ? -33.718 6.455 7.058 1.00 30.42 182 SER A O 1
ATOM 1390 N N . ASP A 1 183 ? -33.136 4.532 6.036 1.00 33.22 183 ASP A N 1
ATOM 1391 C CA . ASP A 1 183 ? -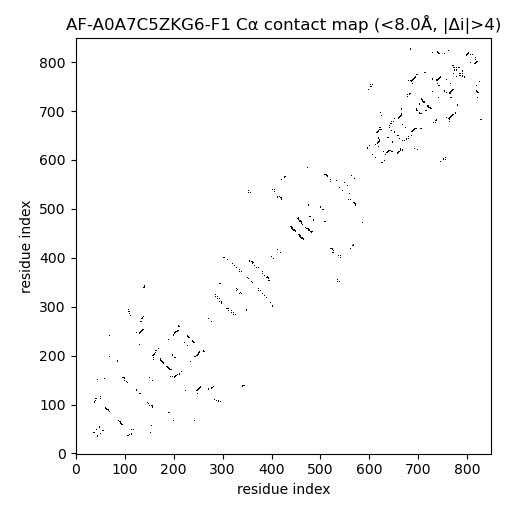33.692 3.605 7.024 1.00 33.22 183 ASP A CA 1
ATOM 1392 C C . ASP A 1 183 ? -32.626 3.104 8.026 1.00 33.22 183 ASP A C 1
ATOM 1394 O O . ASP A 1 183 ? -32.918 2.285 8.896 1.00 33.22 183 ASP A O 1
ATOM 1398 N N . GLY A 1 184 ? -31.370 3.574 7.923 1.00 38.97 184 GLY A N 1
ATOM 1399 C CA . GLY A 1 184 ? -30.277 3.208 8.836 1.00 38.97 184 GLY A CA 1
ATOM 1400 C C . GLY A 1 184 ? -28.942 2.855 8.163 1.00 38.97 184 GLY A C 1
ATOM 1401 O O . GLY A 1 184 ? -28.683 3.194 7.009 1.00 38.97 184 GLY A O 1
ATOM 1402 N N . GLN A 1 185 ? -28.048 2.203 8.919 1.00 38.50 185 GLN A N 1
ATOM 1403 C CA . GLN A 1 185 ? -26.776 1.652 8.423 1.00 38.50 185 GLN A CA 1
ATOM 1404 C C . GLN A 1 185 ? -26.936 0.167 8.088 1.00 38.50 185 GLN A C 1
ATOM 1406 O O . GLN A 1 185 ? -27.291 -0.613 8.968 1.00 38.50 185 GLN A O 1
ATOM 1411 N N . SER A 1 186 ? -26.606 -0.225 6.859 1.00 42.09 186 SER A N 1
ATOM 1412 C CA . SER A 1 186 ? -26.497 -1.618 6.419 1.00 42.09 186 SER A CA 1
ATOM 1413 C C . SER A 1 186 ? -25.052 -1.947 6.033 1.00 42.09 186 SER A C 1
ATOM 1415 O O . SER A 1 186 ? -24.263 -1.061 5.706 1.00 42.09 186 SER A O 1
ATOM 1417 N N . THR A 1 187 ? -24.674 -3.220 6.101 1.00 45.12 187 THR A N 1
ATOM 1418 C CA . THR A 1 187 ? -23.388 -3.722 5.594 1.00 45.12 187 THR A CA 1
ATOM 1419 C C . THR A 1 187 ? -23.627 -4.506 4.314 1.00 45.12 187 THR A C 1
ATOM 1421 O O . THR A 1 187 ? -24.471 -5.394 4.329 1.00 45.12 187 THR A O 1
ATOM 1424 N N . VAL A 1 188 ? -22.878 -4.210 3.254 1.00 48.38 188 VAL A N 1
ATOM 1425 C CA . VAL A 1 188 ? -22.944 -4.886 1.957 1.00 48.38 188 VAL A CA 1
ATOM 1426 C C . VAL A 1 188 ? -21.602 -5.535 1.659 1.00 48.38 188 VAL A C 1
ATOM 1428 O O . VAL A 1 188 ? -20.555 -4.897 1.783 1.00 48.38 188 VAL A O 1
ATOM 1431 N N . THR A 1 189 ? -21.617 -6.801 1.249 1.00 51.69 189 THR A N 1
ATOM 1432 C CA . THR A 1 189 ? -20.391 -7.481 0.802 1.00 51.69 189 THR A CA 1
ATOM 1433 C C . THR A 1 189 ? -20.119 -7.152 -0.663 1.00 51.69 189 THR A C 1
ATOM 1435 O O . THR A 1 189 ? -20.959 -7.378 -1.532 1.00 51.69 189 THR A O 1
ATOM 1438 N N . VAL A 1 190 ? -18.931 -6.624 -0.942 1.00 55.44 190 VAL A N 1
ATOM 1439 C CA . VAL A 1 190 ? -18.470 -6.223 -2.273 1.00 55.44 190 VAL A CA 1
ATOM 1440 C C . VAL A 1 190 ? -17.329 -7.135 -2.705 1.00 55.44 190 VAL A C 1
ATOM 1442 O O . VAL A 1 190 ? -16.347 -7.289 -1.977 1.00 55.44 190 VAL A O 1
ATOM 1445 N N . ALA A 1 191 ? -17.455 -7.723 -3.895 1.00 60.38 191 ALA A N 1
ATOM 1446 C CA . ALA A 1 191 ? -16.416 -8.553 -4.493 1.00 60.38 191 ALA A CA 1
ATOM 1447 C C . ALA A 1 191 ? -15.105 -7.767 -4.654 1.00 60.38 191 ALA A C 1
ATOM 1449 O O . ALA A 1 191 ? -15.094 -6.614 -5.088 1.00 60.38 191 ALA A O 1
ATOM 1450 N N . GLY A 1 192 ? -13.997 -8.400 -4.286 1.00 66.00 192 GLY A N 1
ATOM 1451 C CA . GLY A 1 192 ? -12.653 -7.889 -4.503 1.00 66.00 192 GLY A CA 1
ATOM 1452 C C . GLY A 1 192 ? -12.249 -7.964 -5.980 1.00 66.00 192 GLY A C 1
ATOM 1453 O O . GLY A 1 192 ? -12.875 -8.681 -6.766 1.00 66.00 192 GLY A O 1
ATOM 1454 N N . PRO A 1 193 ? -11.182 -7.252 -6.374 1.00 70.44 193 PRO A N 1
ATOM 1455 C CA . PRO A 1 193 ? -10.771 -7.123 -7.773 1.00 70.44 193 PRO A CA 1
ATOM 1456 C C . PRO A 1 193 ? -10.432 -8.465 -8.443 1.00 70.44 193 PRO A C 1
ATOM 1458 O O . PRO A 1 193 ? -10.656 -8.628 -9.640 1.00 70.44 193 PRO A O 1
ATOM 1461 N N . ALA A 1 194 ? -9.936 -9.453 -7.692 1.00 75.25 194 ALA A N 1
ATOM 1462 C CA . ALA A 1 194 ? -9.635 -10.771 -8.246 1.00 75.25 194 ALA A CA 1
ATOM 1463 C C . ALA A 1 194 ? -10.890 -11.615 -8.490 1.00 75.25 194 ALA A C 1
ATOM 1465 O O . ALA A 1 194 ? -11.011 -12.233 -9.545 1.00 75.25 194 ALA A O 1
ATOM 1466 N N . VAL A 1 195 ? -11.845 -11.590 -7.554 1.00 75.25 195 VAL A N 1
ATOM 1467 C CA . VAL A 1 195 ? -13.154 -12.239 -7.725 1.00 75.25 195 VAL A CA 1
ATOM 1468 C C . VAL A 1 195 ? -13.899 -11.606 -8.899 1.00 75.25 195 VAL A C 1
ATOM 1470 O O . VAL A 1 195 ? -14.446 -12.312 -9.742 1.00 75.25 195 VAL A O 1
ATOM 1473 N N . GLU A 1 196 ? -13.847 -10.277 -9.021 1.00 74.81 196 GLU A N 1
ATOM 1474 C CA . GLU A 1 196 ? -14.398 -9.568 -10.174 1.00 74.81 196 GLU A CA 1
ATOM 1475 C C . GLU A 1 196 ? -13.764 -10.043 -11.493 1.00 74.81 196 GLU A C 1
ATOM 1477 O O . GLU A 1 196 ? -14.481 -10.322 -12.456 1.00 74.81 196 GLU A O 1
ATOM 1482 N N . ALA A 1 197 ? -12.435 -10.170 -11.545 1.00 78.56 197 ALA A N 1
ATOM 1483 C CA . ALA A 1 197 ? -11.737 -10.653 -12.732 1.00 78.56 197 ALA A CA 1
ATOM 1484 C C . ALA A 1 197 ? -12.139 -12.091 -13.102 1.00 78.56 197 ALA A C 1
ATOM 1486 O O . ALA A 1 197 ? -12.399 -12.366 -14.276 1.00 78.56 197 ALA A O 1
ATOM 1487 N N . MET A 1 198 ? -12.247 -12.978 -12.108 1.00 82.25 198 MET A N 1
ATOM 1488 C CA . MET A 1 198 ? -12.653 -14.378 -12.277 1.00 82.25 198 MET A CA 1
ATOM 1489 C C . MET A 1 198 ? -14.081 -14.516 -12.804 1.00 82.25 198 MET A C 1
ATOM 1491 O O . MET A 1 198 ? -14.313 -15.290 -13.730 1.00 82.25 198 MET A O 1
ATOM 1495 N N . LEU A 1 199 ? -15.021 -13.731 -12.275 1.00 76.25 199 LEU A N 1
ATOM 1496 C CA . LEU A 1 199 ? -16.421 -13.745 -12.710 1.00 76.25 199 LEU A CA 1
ATOM 1497 C C . LEU A 1 199 ? -16.612 -13.144 -14.109 1.00 76.25 199 LEU A C 1
ATOM 1499 O O . LEU A 1 199 ? -17.472 -13.583 -14.867 1.00 76.25 199 LEU A O 1
ATOM 1503 N N . ARG A 1 200 ? -15.812 -12.133 -14.469 1.00 75.06 200 ARG A N 1
ATOM 1504 C CA . ARG A 1 200 ? -15.960 -11.383 -15.732 1.00 75.06 200 ARG A CA 1
ATOM 1505 C C . ARG A 1 200 ? -15.048 -11.873 -16.857 1.00 75.06 200 ARG A C 1
ATOM 1507 O O . ARG A 1 200 ? -15.008 -11.280 -17.938 1.00 75.06 200 ARG A O 1
ATOM 1514 N N . GLY A 1 201 ? -14.270 -12.923 -16.602 1.00 80.44 201 GLY A N 1
ATOM 1515 C CA . GLY A 1 201 ? -13.304 -13.453 -17.558 1.00 80.44 201 GLY A CA 1
ATOM 1516 C C . GLY A 1 201 ? -12.228 -12.445 -17.938 1.00 80.44 201 GLY A C 1
ATOM 1517 O O . GLY A 1 201 ? -11.825 -12.414 -19.097 1.00 80.44 201 GLY A O 1
ATOM 1518 N N . LYS A 1 202 ? -11.812 -11.573 -17.014 1.00 84.44 202 LYS A N 1
ATOM 1519 C CA . LYS A 1 202 ? -10.675 -10.669 -17.232 1.00 84.44 202 LYS A CA 1
ATOM 1520 C C . LYS A 1 202 ? -9.372 -11.441 -17.053 1.00 84.44 202 LYS A C 1
ATOM 1522 O O . LYS A 1 202 ? -9.320 -12.413 -16.302 1.00 84.44 202 LYS A O 1
ATOM 1527 N N . LYS A 1 203 ? -8.301 -10.987 -17.696 1.00 88.06 203 LYS A N 1
ATOM 1528 C CA . LYS A 1 203 ? -6.955 -11.439 -17.343 1.00 88.06 203 LYS A CA 1
ATOM 1529 C C . LYS A 1 203 ? -6.563 -10.806 -16.016 1.00 88.06 203 LYS A C 1
ATOM 1531 O O . LYS A 1 203 ? -6.754 -9.608 -15.815 1.00 88.06 203 LYS A O 1
ATOM 1536 N N . LEU A 1 204 ? -6.019 -11.599 -15.108 1.00 87.44 204 LEU A N 1
ATOM 1537 C CA . LEU A 1 204 ? -5.497 -11.106 -13.844 1.00 87.44 204 LEU A CA 1
ATOM 1538 C C . LEU A 1 204 ? -3.975 -11.011 -13.938 1.00 87.44 204 LEU A C 1
ATOM 1540 O O . LEU A 1 204 ? -3.291 -12.028 -14.048 1.00 87.44 204 LEU A O 1
ATOM 1544 N N . LEU A 1 205 ? -3.456 -9.784 -13.928 1.00 87.88 205 LEU A N 1
ATOM 1545 C CA . LEU A 1 205 ? -2.027 -9.498 -13.990 1.00 87.88 205 LEU A CA 1
ATOM 1546 C C . LEU A 1 205 ? -1.473 -9.386 -12.567 1.00 87.88 205 LEU A C 1
ATOM 1548 O O . LEU A 1 205 ? -1.759 -8.414 -11.870 1.00 87.88 205 LEU A O 1
ATOM 1552 N N . LEU A 1 206 ? -0.706 -10.388 -12.136 1.00 87.19 206 LEU A N 1
ATOM 1553 C CA . LEU A 1 206 ? -0.111 -10.454 -10.799 1.00 87.19 206 LEU A CA 1
ATOM 1554 C C . LEU A 1 206 ? 1.353 -10.019 -10.864 1.00 87.19 206 LEU A C 1
ATOM 1556 O O . LEU A 1 206 ? 2.198 -10.732 -11.407 1.00 87.19 206 LEU A O 1
ATOM 1560 N N . ASN A 1 207 ? 1.663 -8.849 -10.314 1.00 85.00 207 ASN A N 1
ATOM 1561 C CA . ASN A 1 207 ? 3.040 -8.384 -10.205 1.00 85.00 207 ASN A CA 1
ATOM 1562 C C . ASN A 1 207 ? 3.697 -8.941 -8.942 1.00 85.00 207 ASN A C 1
ATOM 1564 O O . ASN A 1 207 ? 3.119 -8.840 -7.864 1.00 85.00 207 ASN A O 1
ATOM 1568 N N . GLU A 1 208 ? 4.913 -9.474 -9.086 1.00 80.94 208 GLU A N 1
ATOM 1569 C CA . GLU A 1 208 ? 5.711 -10.031 -7.982 1.00 80.94 208 GLU A CA 1
ATOM 1570 C C . GLU A 1 208 ? 4.997 -11.192 -7.274 1.00 80.94 208 GLU A C 1
ATOM 1572 O O . GLU A 1 208 ? 4.742 -11.165 -6.072 1.00 80.94 208 GLU A O 1
ATOM 1577 N N . LEU A 1 209 ? 4.673 -12.246 -8.034 1.00 81.88 209 LEU A N 1
ATOM 1578 C CA . LEU A 1 209 ? 3.980 -13.439 -7.524 1.00 81.88 209 LEU A CA 1
ATOM 1579 C C . LEU A 1 209 ? 4.670 -14.050 -6.289 1.00 81.88 209 LEU A C 1
ATOM 1581 O O . LEU A 1 209 ? 4.014 -14.595 -5.407 1.00 81.88 209 LEU A O 1
ATOM 1585 N N . ASN A 1 210 ? 5.992 -13.929 -6.209 1.00 77.00 210 ASN A N 1
ATOM 1586 C CA . ASN A 1 210 ? 6.823 -14.403 -5.108 1.00 77.00 210 ASN A CA 1
ATOM 1587 C C . ASN A 1 210 ? 6.741 -13.564 -3.817 1.00 77.00 210 ASN A C 1
ATOM 1589 O O . ASN A 1 210 ? 7.339 -13.945 -2.813 1.00 77.00 210 ASN A O 1
ATOM 1593 N N . MET A 1 211 ? 5.997 -12.455 -3.819 1.00 74.69 211 MET A N 1
ATOM 1594 C CA . MET A 1 211 ? 5.647 -11.679 -2.620 1.00 74.69 211 MET A CA 1
ATOM 1595 C C . MET A 1 211 ? 4.276 -12.064 -2.039 1.00 74.69 211 MET A C 1
ATOM 1597 O O . MET A 1 211 ? 3.845 -11.489 -1.039 1.00 74.69 211 MET A O 1
ATOM 1601 N N . LEU A 1 212 ? 3.560 -13.013 -2.655 1.00 72.88 212 LEU A N 1
ATOM 1602 C CA . LEU A 1 212 ? 2.270 -13.474 -2.148 1.00 72.88 212 LEU A CA 1
ATOM 1603 C C . LEU A 1 212 ? 2.418 -14.231 -0.830 1.00 72.88 212 LEU A C 1
ATOM 1605 O O . LEU A 1 212 ? 3.254 -15.123 -0.695 1.00 72.88 212 LEU A O 1
ATOM 1609 N N . SER A 1 213 ? 1.522 -13.949 0.116 1.00 72.25 213 SER A N 1
ATOM 1610 C CA . SER A 1 213 ? 1.398 -14.785 1.305 1.00 72.25 213 SER A CA 1
ATOM 1611 C C . SER A 1 213 ? 0.898 -16.192 0.927 1.00 72.25 213 SER A C 1
ATOM 1613 O O . SER A 1 213 ? 0.113 -16.333 -0.022 1.00 72.25 213 SER A O 1
ATOM 1615 N N . PRO A 1 214 ? 1.289 -17.244 1.674 1.00 72.12 214 PRO A N 1
ATOM 1616 C CA . PRO A 1 214 ? 0.820 -18.610 1.425 1.00 72.12 214 PRO A CA 1
ATOM 1617 C C . PRO A 1 214 ? -0.710 -18.732 1.393 1.00 72.12 214 PRO A C 1
ATOM 1619 O O . PRO A 1 214 ? -1.259 -19.471 0.574 1.00 72.12 214 PRO A O 1
ATOM 1622 N N . ASP A 1 215 ? -1.398 -17.955 2.236 1.00 70.38 215 ASP A N 1
ATOM 1623 C CA . ASP A 1 215 ? -2.858 -17.932 2.325 1.00 70.38 215 ASP A CA 1
ATOM 1624 C C . ASP A 1 215 ? -3.480 -17.456 0.990 1.00 70.38 215 ASP A C 1
ATOM 1626 O O . ASP A 1 215 ? -4.381 -18.107 0.466 1.00 70.38 215 ASP A O 1
ATOM 1630 N N . ILE A 1 216 ? -2.956 -16.389 0.369 1.00 74.50 216 ILE A N 1
ATOM 1631 C CA . ILE A 1 216 ? -3.450 -15.890 -0.932 1.00 74.50 216 ILE A CA 1
ATOM 1632 C C . ILE A 1 216 ? -3.069 -16.849 -2.073 1.00 74.50 216 ILE A C 1
ATOM 1634 O O . ILE A 1 216 ? -3.866 -17.100 -2.980 1.00 74.50 216 ILE A O 1
ATOM 1638 N N . LEU A 1 217 ? -1.865 -17.422 -2.027 1.00 75.88 217 LEU A N 1
ATOM 1639 C CA . LEU A 1 217 ? -1.385 -18.359 -3.042 1.00 75.88 217 LEU A CA 1
ATOM 1640 C C . LEU A 1 217 ? -2.239 -19.637 -3.105 1.00 75.88 217 LEU A C 1
ATOM 1642 O O . LEU A 1 217 ? -2.550 -20.116 -4.197 1.00 75.88 217 LEU A O 1
ATOM 1646 N N . SER A 1 218 ? -2.666 -20.168 -1.954 1.00 73.56 218 SER A N 1
ATOM 1647 C CA . SER A 1 218 ? -3.536 -21.354 -1.884 1.00 73.56 218 SER A CA 1
ATOM 1648 C C . SER A 1 218 ? -4.880 -21.141 -2.589 1.00 73.56 218 SER A C 1
ATOM 1650 O O . SER A 1 218 ? -5.368 -22.012 -3.307 1.00 73.56 218 SER A O 1
ATOM 1652 N N . VAL A 1 219 ? -5.426 -19.936 -2.467 1.00 71.69 219 VAL A N 1
ATOM 1653 C CA . VAL A 1 219 ? -6.688 -19.540 -3.081 1.00 71.69 219 VAL A CA 1
ATOM 1654 C C . VAL A 1 219 ? -6.581 -19.462 -4.605 1.00 71.69 219 VAL A C 1
ATOM 1656 O O . VAL A 1 219 ? -7.450 -19.961 -5.320 1.00 71.69 219 VAL A O 1
ATOM 1659 N N . PHE A 1 220 ? -5.499 -18.875 -5.121 1.00 74.75 220 PHE A N 1
ATOM 1660 C CA . PHE A 1 220 ? -5.224 -18.892 -6.558 1.00 74.75 220 PHE A CA 1
ATOM 1661 C C . PHE A 1 220 ? -5.081 -20.307 -7.090 1.00 74.75 220 PHE A C 1
ATOM 1663 O O . PHE A 1 220 ? -5.631 -20.639 -8.134 1.00 74.75 220 PHE A O 1
ATOM 1670 N N . THR A 1 221 ? -4.375 -21.140 -6.334 1.00 76.50 221 THR A N 1
ATOM 1671 C CA . THR A 1 221 ? -4.143 -22.540 -6.673 1.00 76.50 221 THR A CA 1
ATOM 1672 C C . THR A 1 221 ? -5.471 -23.293 -6.806 1.00 76.50 221 THR A C 1
ATOM 1674 O O . THR A 1 221 ? -5.674 -23.988 -7.796 1.00 76.50 221 THR A O 1
ATOM 1677 N N . GLN A 1 222 ? -6.419 -23.079 -5.887 1.00 76.44 222 GLN A N 1
ATOM 1678 C CA . GLN A 1 222 ? -7.763 -23.660 -5.975 1.00 76.44 222 GLN A CA 1
ATOM 1679 C C . GLN A 1 222 ? -8.509 -23.214 -7.242 1.00 76.44 222 GLN A C 1
ATOM 1681 O O . GLN A 1 222 ? -9.079 -24.056 -7.944 1.00 76.44 222 GLN A O 1
ATOM 1686 N N . ALA A 1 223 ? -8.481 -21.912 -7.553 1.00 76.06 223 ALA A N 1
ATOM 1687 C CA . ALA A 1 223 ? -9.117 -21.365 -8.753 1.00 76.06 223 ALA A CA 1
ATOM 1688 C C . ALA A 1 223 ? -8.509 -21.947 -10.041 1.00 76.06 223 ALA A C 1
ATOM 1690 O O . ALA A 1 223 ? -9.232 -22.216 -11.000 1.00 76.06 223 ALA A O 1
ATOM 1691 N N . MET A 1 224 ? -7.187 -22.147 -10.055 1.00 78.31 224 MET A N 1
ATOM 1692 C CA . MET A 1 224 ? -6.453 -22.723 -11.183 1.00 78.31 224 MET A CA 1
ATOM 1693 C C . MET A 1 224 ? -6.761 -24.210 -11.382 1.00 78.31 224 MET A C 1
ATOM 1695 O O . MET A 1 224 ? -6.958 -24.630 -12.518 1.00 78.31 224 MET A O 1
ATOM 1699 N N . ASP A 1 225 ? -6.825 -24.985 -10.296 1.00 76.44 225 ASP A N 1
ATOM 1700 C CA . ASP A 1 225 ? -6.995 -26.441 -10.356 1.00 76.44 225 ASP A CA 1
ATOM 1701 C C . ASP A 1 225 ? -8.441 -26.850 -10.654 1.00 76.44 225 ASP A C 1
ATOM 1703 O O . ASP A 1 225 ? -8.688 -27.766 -11.434 1.00 76.44 225 ASP A O 1
ATOM 1707 N N . THR A 1 226 ? -9.408 -26.184 -10.017 1.00 77.31 226 THR A N 1
ATOM 1708 C CA . THR A 1 226 ? -10.817 -26.614 -10.046 1.00 77.31 226 THR A CA 1
ATOM 1709 C C . THR A 1 226 ? -11.684 -25.776 -10.976 1.00 77.31 226 THR A C 1
ATOM 1711 O O . THR A 1 226 ? -12.782 -26.193 -11.341 1.00 77.31 226 THR A O 1
ATOM 1714 N N . GLY A 1 227 ? -11.231 -24.571 -11.344 1.00 77.06 227 GLY A N 1
ATOM 1715 C CA . GLY A 1 227 ? -12.070 -23.605 -12.047 1.00 77.06 227 GLY A CA 1
ATOM 1716 C C . GLY A 1 227 ? -13.240 -23.076 -11.216 1.00 77.06 227 GLY A C 1
ATOM 1717 O O . GLY A 1 227 ? -14.142 -22.441 -11.765 1.00 77.06 227 GLY A O 1
ATOM 1718 N N . ARG A 1 228 ? -13.236 -23.346 -9.910 1.00 80.75 228 ARG A N 1
ATOM 1719 C CA . ARG A 1 228 ? -14.233 -22.907 -8.942 1.00 80.75 228 ARG A CA 1
ATOM 1720 C C . ARG A 1 228 ? -13.547 -22.246 -7.768 1.00 80.75 228 ARG A C 1
ATOM 1722 O O . ARG A 1 228 ? -12.357 -22.444 -7.513 1.00 80.75 228 ARG A O 1
ATOM 1729 N N . LEU A 1 229 ? -14.311 -21.434 -7.062 1.00 78.31 229 LEU A N 1
ATOM 1730 C CA . LEU A 1 229 ? -13.786 -20.654 -5.966 1.00 78.31 229 LEU A CA 1
ATOM 1731 C C . LEU A 1 229 ? -14.823 -20.524 -4.860 1.00 78.31 229 LEU A C 1
ATOM 1733 O O . LEU A 1 229 ? -15.944 -20.091 -5.105 1.00 78.31 229 LEU A O 1
ATOM 1737 N N . LEU A 1 230 ? -14.444 -20.867 -3.632 1.00 71.88 230 LEU A N 1
ATOM 1738 C CA . LEU A 1 230 ? -15.323 -20.692 -2.483 1.00 71.88 230 LEU A CA 1
ATOM 1739 C C . LEU A 1 230 ? -15.169 -19.275 -1.922 1.00 71.88 230 LEU A C 1
ATOM 1741 O O . LEU A 1 230 ? -14.158 -18.944 -1.305 1.00 71.88 230 LEU A O 1
ATOM 1745 N N . VAL A 1 231 ? -16.189 -18.441 -2.109 1.00 65.69 231 VAL A N 1
ATOM 1746 C CA . VAL A 1 231 ? -16.264 -17.093 -1.541 1.00 65.69 231 VAL A CA 1
ATOM 1747 C C . VAL A 1 231 ? -17.027 -17.148 -0.223 1.00 65.69 231 VAL A C 1
ATOM 1749 O O . VAL A 1 231 ? -18.254 -17.233 -0.177 1.00 65.69 231 VAL A O 1
ATOM 1752 N N . SER A 1 232 ? -16.279 -17.099 0.873 1.00 58.09 232 SER A N 1
ATOM 1753 C CA . SER A 1 232 ? -16.828 -17.132 2.229 1.00 58.09 232 SER A CA 1
ATOM 1754 C C . SER A 1 232 ? -17.206 -15.735 2.731 1.00 58.09 232 SER A C 1
ATOM 1756 O O . SER A 1 232 ? -16.553 -14.747 2.399 1.00 58.09 232 SER A O 1
ATOM 1758 N N . GLY A 1 233 ? -18.231 -15.649 3.585 1.00 52.41 233 GLY A N 1
ATOM 1759 C CA . GLY A 1 233 ? -18.613 -14.395 4.253 1.00 52.41 233 GLY A CA 1
ATOM 1760 C C . GLY A 1 233 ? -19.500 -13.450 3.434 1.00 52.41 233 GLY A C 1
ATOM 1761 O O . GLY A 1 233 ? -19.505 -12.252 3.706 1.00 52.41 233 GLY A O 1
ATOM 1762 N N . THR A 1 234 ? -20.248 -13.968 2.453 1.00 53.16 234 THR A N 1
ATOM 1763 C CA . THR A 1 234 ? -21.288 -13.198 1.750 1.00 53.16 234 THR A CA 1
ATOM 1764 C C . THR A 1 234 ? -22.587 -13.144 2.565 1.00 53.16 234 THR A C 1
ATOM 1766 O O . THR A 1 234 ? -22.789 -13.936 3.485 1.00 53.16 234 THR A O 1
ATOM 1769 N N . GLU A 1 235 ? -23.521 -12.264 2.191 1.00 47.09 235 GLU A N 1
ATOM 1770 C CA . GLU A 1 235 ? -24.872 -12.200 2.786 1.00 47.09 235 GLU A CA 1
ATOM 1771 C C . GLU A 1 235 ? -25.671 -13.509 2.625 1.00 47.09 235 GLU A C 1
ATOM 1773 O O . GLU A 1 235 ? -26.616 -13.751 3.372 1.00 47.09 235 GLU A O 1
ATOM 1778 N N . ARG A 1 236 ? -25.272 -14.377 1.683 1.00 48.41 236 ARG A N 1
ATOM 1779 C CA . ARG A 1 236 ? -25.854 -15.710 1.453 1.00 48.41 236 ARG A CA 1
ATOM 1780 C C . ARG A 1 236 ? -25.068 -16.842 2.131 1.00 48.41 236 ARG A C 1
ATOM 1782 O O . ARG A 1 236 ? -25.388 -18.007 1.920 1.00 48.41 236 ARG A O 1
ATOM 1789 N N . GLY A 1 237 ? -24.050 -16.523 2.933 1.00 54.59 237 GLY A N 1
ATOM 1790 C CA . GLY A 1 237 ? -23.116 -17.496 3.501 1.00 54.59 237 GLY A CA 1
ATOM 1791 C C . GLY A 1 237 ? -21.919 -17.757 2.584 1.00 54.59 237 GLY A C 1
ATOM 1792 O O . GLY A 1 237 ? -21.416 -16.841 1.927 1.00 54.59 237 GLY A O 1
ATOM 1793 N N . ASN A 1 238 ? -21.428 -18.996 2.567 1.00 60.62 238 ASN A N 1
ATOM 1794 C CA . ASN A 1 238 ? -20.362 -19.400 1.653 1.00 60.62 238 ASN A CA 1
ATOM 1795 C C . ASN A 1 238 ? -20.967 -19.667 0.275 1.00 60.62 238 ASN A C 1
ATOM 1797 O O . ASN A 1 238 ? -21.844 -20.517 0.139 1.00 60.62 238 ASN A O 1
ATOM 1801 N N . VAL A 1 239 ? -20.501 -18.933 -0.730 1.00 63.62 239 VAL A N 1
ATOM 1802 C CA . VAL A 1 239 ? -20.966 -19.051 -2.111 1.00 63.62 239 VAL A CA 1
ATOM 1803 C C . VAL A 1 239 ? -19.830 -19.624 -2.936 1.00 63.62 239 VAL A C 1
ATOM 1805 O O . VAL A 1 239 ? -18.748 -19.045 -2.995 1.00 63.62 239 VAL A O 1
ATOM 1808 N N . GLU A 1 240 ? -20.062 -20.769 -3.564 1.00 74.12 240 GLU A N 1
ATOM 1809 C CA . GLU A 1 240 ? -19.165 -21.260 -4.603 1.00 74.12 240 GLU A CA 1
ATOM 1810 C C . GLU A 1 240 ? -19.445 -20.475 -5.888 1.00 74.12 240 GLU A C 1
ATOM 1812 O O . GLU A 1 240 ? -20.594 -20.374 -6.315 1.00 74.12 240 GLU A O 1
ATOM 1817 N N . ILE A 1 241 ? -18.404 -19.896 -6.481 1.00 74.19 241 ILE A N 1
ATOM 1818 C CA . ILE A 1 241 ? -18.485 -19.237 -7.782 1.00 74.19 241 ILE A CA 1
ATOM 1819 C C . ILE A 1 241 ? -17.761 -20.066 -8.835 1.00 74.19 241 ILE A C 1
ATOM 1821 O O . ILE A 1 241 ? -16.703 -20.653 -8.584 1.00 74.19 241 ILE A O 1
ATOM 1825 N N . GLU A 1 242 ? -18.316 -20.066 -10.040 1.00 80.38 242 GLU A N 1
ATOM 1826 C CA . GLU A 1 242 ? -17.674 -20.643 -11.211 1.00 80.38 242 GLU A CA 1
ATOM 1827 C C . GLU A 1 242 ? -16.801 -19.589 -11.902 1.00 80.38 242 GLU A C 1
ATOM 1829 O O . GLU A 1 242 ? -17.237 -18.470 -12.185 1.00 80.38 242 GLU A O 1
ATOM 1834 N N . VAL A 1 243 ? -15.535 -19.928 -12.151 1.00 82.06 243 VAL A N 1
ATOM 1835 C CA . VAL A 1 243 ? -14.588 -19.026 -12.813 1.00 82.06 243 VAL A CA 1
ATOM 1836 C C . VAL A 1 243 ? -14.854 -19.042 -14.316 1.00 82.06 243 VAL A C 1
ATOM 1838 O O . VAL A 1 243 ? -14.828 -20.105 -14.943 1.00 82.06 243 VAL A O 1
ATOM 1841 N N . HIS A 1 244 ? -15.039 -17.857 -14.899 1.00 81.94 244 HIS A N 1
ATOM 1842 C CA . HIS A 1 244 ? -15.387 -17.675 -16.304 1.00 81.94 244 HIS A CA 1
ATOM 1843 C C . HIS A 1 244 ? -14.365 -18.346 -17.249 1.00 81.94 244 HIS A C 1
ATOM 1845 O O . HIS A 1 244 ? -13.161 -18.192 -17.036 1.00 81.94 244 HIS A O 1
ATOM 1851 N N . PRO A 1 245 ? -14.781 -19.006 -18.349 1.00 79.62 245 PRO A N 1
ATOM 1852 C CA . PRO A 1 245 ? -13.866 -19.746 -19.232 1.00 79.62 245 PRO A CA 1
ATOM 1853 C C . PRO A 1 245 ? -12.741 -18.906 -19.858 1.00 79.62 245 PRO A C 1
ATOM 1855 O O . PRO A 1 245 ? -11.632 -19.388 -20.039 1.00 79.62 245 PRO A O 1
ATOM 1858 N N . GLN A 1 246 ? -13.011 -17.633 -20.172 1.00 81.06 246 GLN A N 1
ATOM 1859 C CA . GLN A 1 246 ? -12.009 -16.699 -20.726 1.00 81.06 246 GLN A CA 1
ATOM 1860 C C . GLN A 1 246 ? -11.040 -16.109 -19.677 1.00 81.06 246 GLN A C 1
ATOM 1862 O O . GLN A 1 246 ? -10.121 -15.368 -20.041 1.00 81.06 246 GLN A O 1
ATOM 1867 N N . PHE A 1 247 ? -11.241 -16.403 -18.386 1.00 86.06 247 PHE A N 1
ATOM 1868 C CA . PHE A 1 247 ? -10.326 -15.985 -17.324 1.00 86.06 247 PHE A CA 1
ATOM 1869 C C . PHE A 1 247 ? -8.936 -16.601 -17.527 1.00 86.06 247 PHE A C 1
ATOM 1871 O O . PHE A 1 247 ? -8.801 -17.755 -17.925 1.00 86.06 247 PHE A O 1
ATOM 1878 N N . GLY A 1 248 ? -7.900 -15.829 -17.214 1.00 87.00 248 GLY A N 1
ATOM 1879 C CA . GLY A 1 248 ? -6.512 -16.279 -17.247 1.00 87.00 248 GLY A CA 1
ATOM 1880 C C . GLY A 1 248 ? -5.659 -15.452 -16.295 1.00 87.00 248 GLY A C 1
ATOM 1881 O O . GLY A 1 248 ? -6.055 -14.356 -15.888 1.00 87.00 248 GLY A O 1
ATOM 1882 N N . ILE A 1 249 ? -4.488 -15.968 -15.941 1.00 88.69 249 ILE A N 1
ATOM 1883 C CA . ILE A 1 249 ? -3.544 -15.303 -15.038 1.00 88.69 249 ILE A CA 1
ATOM 1884 C C . ILE A 1 249 ? -2.259 -15.051 -15.809 1.00 88.69 249 ILE A C 1
ATOM 1886 O O . ILE A 1 249 ? -1.681 -15.976 -16.372 1.00 88.69 249 ILE A O 1
ATOM 1890 N N . ILE A 1 250 ? -1.780 -13.811 -15.778 1.00 91.50 250 ILE A N 1
ATOM 1891 C CA . ILE A 1 250 ? -0.432 -13.473 -16.225 1.00 91.50 250 ILE A CA 1
ATOM 1892 C C . ILE A 1 250 ? 0.327 -12.997 -14.993 1.00 91.50 250 ILE A C 1
ATOM 1894 O O . ILE A 1 250 ? 0.073 -11.921 -14.466 1.00 91.50 250 ILE A O 1
ATOM 1898 N N . ALA A 1 251 ? 1.230 -13.818 -14.487 1.00 90.50 251 ALA A N 1
ATOM 1899 C CA . ALA A 1 251 ? 2.047 -13.515 -13.329 1.00 90.50 251 ALA A CA 1
ATOM 1900 C C . ALA A 1 251 ? 3.440 -13.051 -13.760 1.00 90.50 251 ALA A C 1
ATOM 1902 O O . ALA A 1 251 ? 3.976 -13.493 -14.776 1.00 90.50 251 ALA A O 1
ATOM 1903 N N . THR A 1 252 ? 4.052 -12.174 -12.971 1.00 90.12 252 THR A N 1
ATOM 1904 C CA . THR A 1 252 ? 5.454 -11.789 -13.135 1.00 90.12 252 THR A CA 1
ATOM 1905 C C . THR A 1 252 ? 6.221 -12.041 -11.843 1.00 90.12 252 THR A C 1
ATOM 1907 O O . THR A 1 252 ? 5.690 -11.831 -10.752 1.00 90.12 252 THR A O 1
ATOM 1910 N N . ALA A 1 253 ? 7.469 -12.492 -11.945 1.00 86.38 253 ALA A N 1
ATOM 1911 C CA . ALA A 1 253 ? 8.336 -12.694 -10.786 1.00 86.38 253 ALA A CA 1
ATOM 1912 C C . ALA A 1 253 ? 9.795 -12.326 -11.095 1.00 86.38 253 ALA A C 1
ATOM 1914 O O . ALA A 1 253 ? 10.232 -12.314 -12.252 1.00 86.38 253 ALA A O 1
ATOM 1915 N N . ASN A 1 254 ? 10.540 -11.989 -10.041 1.00 80.06 254 ASN A N 1
ATOM 1916 C CA . ASN A 1 254 ? 11.984 -11.764 -10.087 1.00 80.06 254 ASN A CA 1
ATOM 1917 C C . ASN A 1 254 ? 12.685 -12.835 -9.229 1.00 80.06 254 ASN A C 1
ATOM 1919 O O . ASN A 1 254 ? 12.376 -12.908 -8.042 1.00 80.06 254 ASN A O 1
ATOM 1923 N N . PRO A 1 255 ? 13.609 -13.638 -9.786 1.00 69.25 255 PRO A N 1
ATOM 1924 C CA . PRO A 1 255 ? 14.207 -14.776 -9.083 1.00 69.25 255 PRO A CA 1
ATOM 1925 C C . PRO A 1 255 ? 15.176 -14.416 -7.939 1.00 69.25 255 PRO A C 1
ATOM 1927 O O . PRO A 1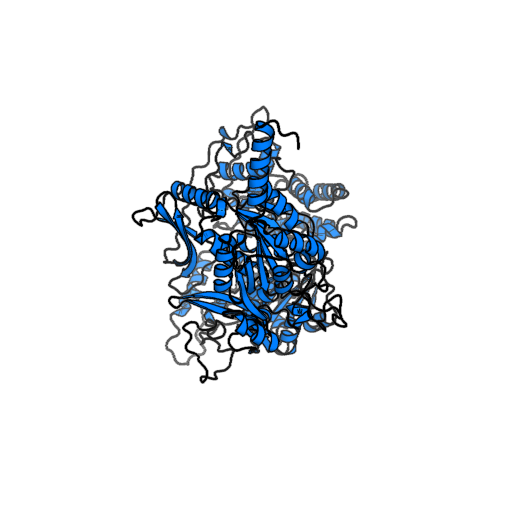 255 ? 15.489 -15.287 -7.136 1.00 69.25 255 PRO A O 1
ATOM 1930 N N . SER A 1 256 ? 15.667 -13.174 -7.832 1.00 61.44 256 SER A N 1
ATOM 1931 C CA . SER A 1 256 ? 16.741 -12.818 -6.878 1.00 61.44 256 SER A CA 1
ATOM 1932 C C . SER A 1 256 ? 16.471 -11.508 -6.135 1.00 61.44 256 SER A C 1
ATOM 1934 O O . SER A 1 256 ? 17.308 -10.608 -6.112 1.00 61.44 256 SER A O 1
ATOM 1936 N N . TYR A 1 257 ? 15.275 -11.358 -5.565 1.00 59.72 257 TYR A N 1
ATOM 1937 C CA . TYR A 1 257 ? 14.880 -10.134 -4.866 1.00 59.72 257 TYR A CA 1
ATOM 1938 C C . TYR A 1 257 ? 14.791 -10.350 -3.348 1.00 59.72 257 TYR A C 1
ATOM 1940 O O . TYR A 1 257 ? 14.295 -11.365 -2.868 1.00 59.72 257 TYR A O 1
ATOM 1948 N N . VAL A 1 258 ? 15.289 -9.393 -2.564 1.00 51.41 258 VAL A N 1
ATOM 1949 C CA . VAL A 1 258 ? 15.290 -9.492 -1.096 1.00 51.41 258 VAL A CA 1
ATOM 1950 C C . VAL A 1 258 ? 13.847 -9.478 -0.577 1.00 51.41 258 VAL A C 1
ATOM 1952 O O . VAL A 1 258 ? 13.076 -8.583 -0.916 1.00 51.41 258 VAL A O 1
ATOM 1955 N N . GLY A 1 259 ? 13.488 -10.459 0.256 1.00 51.72 259 GLY A N 1
ATOM 1956 C CA . GLY A 1 259 ? 12.148 -10.587 0.845 1.00 51.72 259 GLY A CA 1
ATOM 1957 C C . GLY A 1 259 ? 11.164 -11.456 0.055 1.00 51.72 259 GLY A C 1
ATOM 1958 O O . GLY A 1 259 ? 10.017 -11.574 0.473 1.00 51.72 259 GLY A O 1
ATOM 1959 N N . THR A 1 260 ? 11.587 -12.082 -1.048 1.00 56.78 260 THR A N 1
ATOM 1960 C CA . THR A 1 260 ? 10.721 -12.978 -1.829 1.00 56.78 260 THR A CA 1
ATOM 1961 C C . THR A 1 260 ? 10.776 -14.423 -1.356 1.00 56.78 260 THR A C 1
ATOM 1963 O O . THR A 1 260 ? 11.826 -14.906 -0.935 1.00 56.78 260 THR A O 1
ATOM 1966 N N . ILE A 1 261 ? 9.655 -15.127 -1.489 1.00 60.53 261 ILE A N 1
ATOM 1967 C CA . ILE A 1 261 ? 9.534 -16.557 -1.202 1.00 60.53 261 ILE A CA 1
ATOM 1968 C C . ILE A 1 261 ? 9.934 -17.348 -2.452 1.00 60.53 261 ILE A C 1
ATOM 1970 O O . ILE A 1 261 ? 9.565 -16.977 -3.568 1.00 60.53 261 ILE A O 1
ATOM 1974 N N . ASP A 1 262 ? 10.668 -18.446 -2.268 1.00 65.12 262 ASP A N 1
ATOM 1975 C CA . ASP A 1 262 ? 10.965 -19.367 -3.364 1.00 65.12 262 ASP A CA 1
ATOM 1976 C C . ASP A 1 262 ? 9.661 -19.975 -3.908 1.00 65.12 262 ASP A C 1
ATOM 1978 O O . ASP A 1 262 ? 8.830 -20.508 -3.161 1.00 65.12 262 ASP A O 1
ATOM 1982 N N . LEU A 1 263 ? 9.454 -19.861 -5.219 1.00 68.38 263 LEU A N 1
ATOM 1983 C CA . LEU A 1 263 ? 8.264 -20.377 -5.886 1.00 68.38 263 LEU A CA 1
ATOM 1984 C C . LEU A 1 263 ? 8.373 -21.902 -5.928 1.00 68.38 263 LEU A C 1
ATOM 1986 O O . LEU A 1 263 ? 8.994 -22.480 -6.811 1.00 68.38 263 LEU A O 1
ATOM 1990 N N . GLY A 1 264 ? 7.758 -22.575 -4.953 1.00 67.81 264 GLY A N 1
ATOM 1991 C CA . GLY A 1 264 ? 7.794 -24.033 -4.874 1.00 67.81 264 GLY A CA 1
ATOM 1992 C C . GLY A 1 264 ? 7.377 -24.702 -6.194 1.00 67.81 264 GLY A C 1
ATOM 1993 O O . GLY A 1 264 ? 6.438 -24.265 -6.864 1.00 67.81 264 GLY A O 1
ATOM 1994 N N . ARG A 1 265 ? 8.023 -25.828 -6.537 1.00 69.88 265 ARG A N 1
ATOM 1995 C CA . ARG A 1 265 ? 7.838 -26.572 -7.808 1.00 69.88 265 ARG A CA 1
ATOM 1996 C C . ARG A 1 265 ? 6.376 -26.875 -8.175 1.00 69.88 265 ARG A C 1
ATOM 1998 O O . ARG A 1 265 ? 6.062 -27.100 -9.342 1.00 69.88 265 ARG A O 1
ATOM 2005 N N . ALA A 1 266 ? 5.481 -26.931 -7.190 1.00 70.06 266 ALA A N 1
ATOM 2006 C CA . ALA A 1 266 ? 4.053 -27.154 -7.392 1.00 70.06 266 ALA A CA 1
ATOM 2007 C C . ALA A 1 266 ? 3.349 -25.972 -8.084 1.00 70.06 266 ALA A C 1
ATOM 2009 O O . ALA A 1 266 ? 2.434 -26.194 -8.876 1.00 70.06 266 ALA A O 1
ATOM 2010 N N . VAL A 1 267 ? 3.765 -24.734 -7.811 1.00 74.62 267 VAL A N 1
ATOM 2011 C CA . VAL A 1 267 ? 3.200 -23.528 -8.435 1.00 74.62 267 VAL A CA 1
ATOM 2012 C C . VAL A 1 267 ? 3.695 -23.412 -9.871 1.00 74.62 267 VAL A C 1
ATOM 2014 O O . VAL A 1 267 ? 2.889 -23.265 -10.782 1.00 74.62 267 VAL A O 1
ATOM 2017 N N . GLU A 1 268 ? 4.998 -23.605 -10.097 1.00 76.44 268 GLU A N 1
ATOM 2018 C CA . GLU A 1 268 ? 5.600 -23.597 -11.440 1.00 76.44 268 GLU A CA 1
ATOM 2019 C C . GLU A 1 268 ? 4.903 -24.560 -12.410 1.00 76.44 268 GLU A C 1
ATOM 2021 O O . GLU A 1 268 ? 4.678 -24.230 -13.572 1.00 76.44 268 GLU A O 1
ATOM 2026 N N . ARG A 1 269 ? 4.536 -25.760 -11.936 1.00 75.94 269 ARG A N 1
ATOM 2027 C CA . ARG A 1 269 ? 3.843 -26.768 -12.753 1.00 75.94 269 ARG A CA 1
ATOM 2028 C C . ARG A 1 269 ? 2.497 -26.276 -13.288 1.00 75.94 269 ARG A C 1
ATOM 2030 O O . ARG A 1 269 ? 2.140 -26.649 -14.400 1.00 75.94 269 ARG A O 1
ATOM 2037 N N . ARG A 1 270 ? 1.781 -25.433 -12.537 1.00 77.00 270 ARG A N 1
ATOM 2038 C CA . ARG A 1 270 ? 0.451 -24.913 -12.908 1.00 77.00 270 ARG A CA 1
ATOM 2039 C C . ARG A 1 270 ? 0.497 -23.817 -13.966 1.00 77.00 270 ARG A C 1
ATOM 2041 O O . ARG A 1 270 ? -0.476 -23.627 -14.680 1.00 77.00 270 ARG A O 1
ATOM 2048 N N . PHE A 1 271 ? 1.644 -23.160 -14.113 1.00 78.50 271 PHE A N 1
ATOM 2049 C CA . PHE A 1 271 ? 1.937 -22.275 -15.242 1.00 78.50 271 PHE A CA 1
ATOM 2050 C C . PHE A 1 271 ? 2.479 -23.045 -16.460 1.00 78.50 271 PHE A C 1
ATOM 2052 O O . PHE A 1 271 ? 3.006 -22.444 -17.389 1.00 78.50 271 PHE A O 1
ATOM 2059 N N . GLY A 1 272 ? 2.385 -24.381 -16.458 1.00 65.75 272 GLY A N 1
ATOM 2060 C CA . GLY A 1 272 ? 2.860 -25.242 -17.534 1.00 65.75 272 GLY A CA 1
ATOM 2061 C C . GLY A 1 272 ? 4.381 -25.194 -17.668 1.00 65.75 272 GLY A C 1
ATOM 2062 O O . GLY A 1 272 ? 4.909 -24.414 -18.466 1.00 65.75 272 GLY A O 1
ATOM 2063 N N . ARG A 1 273 ? 5.096 -26.058 -16.925 1.00 52.66 273 ARG A N 1
ATOM 2064 C CA . ARG A 1 273 ? 6.542 -26.291 -17.119 1.00 52.66 273 ARG A CA 1
ATOM 2065 C C . ARG A 1 273 ? 6.796 -26.636 -18.596 1.00 52.66 273 ARG A C 1
ATOM 2067 O O . ARG A 1 273 ? 6.553 -27.763 -19.010 1.00 52.66 273 ARG A O 1
ATOM 2074 N N . GLY A 1 274 ? 7.240 -25.650 -19.378 1.00 53.69 274 GLY A N 1
ATOM 2075 C CA . GLY A 1 274 ? 7.566 -25.785 -20.801 1.00 53.69 274 GLY A CA 1
ATOM 2076 C C . GLY A 1 274 ? 6.976 -24.708 -21.720 1.00 53.69 274 GLY A C 1
ATOM 2077 O O . GLY A 1 274 ? 7.687 -24.239 -22.603 1.00 53.69 274 GLY A O 1
ATOM 2078 N N . LEU A 1 275 ? 5.733 -24.246 -21.526 1.00 65.00 275 LEU A N 1
ATOM 2079 C CA . LEU A 1 275 ? 5.087 -23.291 -22.454 1.00 65.00 275 LEU A CA 1
ATOM 2080 C C . LEU A 1 275 ? 4.629 -21.981 -21.796 1.00 65.00 275 LEU A C 1
ATOM 2082 O O . LEU A 1 275 ? 4.940 -20.928 -22.352 1.00 65.00 275 LEU A O 1
ATOM 2086 N N . GLY A 1 276 ? 3.967 -22.026 -20.634 1.00 75.06 276 GLY A N 1
ATOM 2087 C CA . GLY A 1 276 ? 3.503 -20.831 -19.911 1.00 75.06 276 GLY A CA 1
ATOM 2088 C C . GLY A 1 276 ? 4.528 -20.255 -18.927 1.00 75.06 276 GLY A C 1
ATOM 2089 O O . GLY A 1 276 ? 4.430 -19.085 -18.567 1.00 75.06 276 GLY A O 1
ATOM 2090 N N . TYR A 1 277 ? 5.556 -21.024 -18.554 1.00 85.69 277 TYR A N 1
ATOM 2091 C CA . TYR A 1 277 ? 6.751 -20.525 -17.867 1.00 85.69 277 TYR A CA 1
ATOM 2092 C C . TYR A 1 277 ? 7.723 -19.918 -18.892 1.00 85.69 277 TYR A C 1
ATOM 2094 O O . TYR A 1 277 ? 8.348 -20.641 -19.678 1.00 85.69 277 TYR A O 1
ATOM 2102 N N . ILE A 1 278 ? 7.826 -18.588 -18.914 1.00 89.19 278 ILE A N 1
ATOM 2103 C CA . ILE A 1 278 ? 8.605 -17.832 -19.900 1.00 89.19 278 ILE A CA 1
ATOM 2104 C C . ILE A 1 278 ? 9.693 -17.036 -19.185 1.00 89.19 278 ILE A C 1
ATOM 2106 O O . ILE A 1 278 ? 9.420 -16.075 -18.464 1.00 89.19 278 ILE A O 1
ATOM 2110 N N . GLU A 1 279 ? 10.941 -17.418 -19.435 1.00 87.94 279 GLU A N 1
ATOM 2111 C CA . GLU A 1 279 ? 12.102 -16.657 -18.989 1.00 87.94 279 GLU A CA 1
ATOM 2112 C C . GLU A 1 279 ? 12.356 -15.479 -19.926 1.00 87.94 279 GLU A C 1
ATOM 2114 O O . GLU A 1 279 ? 12.327 -15.600 -21.152 1.00 87.94 279 GLU A O 1
ATOM 2119 N N . MET A 1 280 ? 12.591 -14.322 -19.325 1.00 90.06 280 MET A N 1
ATOM 2120 C CA . MET A 1 280 ? 12.891 -13.067 -19.985 1.00 90.06 280 MET A CA 1
ATOM 2121 C C . MET A 1 280 ? 14.210 -12.531 -19.443 1.00 90.06 280 MET A C 1
ATOM 2123 O O . MET A 1 280 ? 14.393 -12.412 -18.232 1.00 90.06 280 MET A O 1
ATOM 2127 N N . ASP A 1 281 ? 15.089 -12.105 -20.340 1.00 88.75 281 ASP A N 1
ATOM 2128 C CA . ASP A 1 281 ? 16.256 -11.296 -19.995 1.00 88.75 281 ASP A CA 1
ATOM 2129 C C . ASP A 1 281 ? 16.184 -9.948 -20.724 1.00 88.75 281 ASP A C 1
ATOM 2131 O O . ASP A 1 281 ? 15.234 -9.661 -21.461 1.00 88.75 281 ASP A O 1
ATOM 2135 N N . PHE A 1 282 ? 17.165 -9.085 -20.487 1.00 87.81 282 PHE A N 1
ATOM 2136 C CA . PHE A 1 282 ? 17.349 -7.889 -21.293 1.00 87.81 282 PHE A CA 1
ATOM 2137 C C . PHE A 1 282 ? 17.591 -8.261 -22.757 1.00 87.81 282 PHE A C 1
ATOM 2139 O O . PHE A 1 282 ? 18.343 -9.183 -23.072 1.00 87.81 282 PHE A O 1
ATOM 2146 N N . ILE A 1 283 ? 16.935 -7.517 -23.639 1.00 90.19 283 ILE A N 1
ATOM 2147 C CA . ILE A 1 283 ? 16.996 -7.709 -25.086 1.00 90.19 283 ILE A CA 1
ATOM 2148 C C . ILE A 1 283 ? 18.417 -7.381 -25.586 1.00 90.19 283 ILE A C 1
ATOM 2150 O O . ILE A 1 283 ? 19.069 -6.511 -24.998 1.00 90.19 283 ILE A O 1
ATOM 2154 N N . PRO A 1 284 ? 18.916 -8.048 -26.644 1.00 92.06 284 PRO A N 1
ATOM 2155 C CA . PRO A 1 284 ? 20.237 -7.760 -27.192 1.00 92.06 284 PRO A CA 1
ATOM 2156 C C . PRO A 1 284 ? 20.414 -6.289 -27.619 1.00 92.06 284 PRO A C 1
ATOM 2158 O O . PRO A 1 284 ? 19.444 -5.675 -28.072 1.00 92.06 284 PRO A O 1
ATOM 2161 N N . PRO A 1 285 ? 21.624 -5.702 -27.513 1.00 92.88 285 PRO A N 1
ATOM 2162 C CA . PRO A 1 285 ? 21.865 -4.286 -27.820 1.00 92.88 285 PRO A CA 1
ATOM 2163 C C . PRO A 1 285 ? 21.407 -3.840 -29.213 1.00 92.88 285 PRO A C 1
ATOM 2165 O O . PRO A 1 285 ? 20.930 -2.718 -29.379 1.00 92.88 285 PRO A O 1
ATOM 2168 N N . GLU A 1 286 ? 21.532 -4.715 -30.209 1.00 92.75 286 GLU A N 1
ATOM 2169 C CA . GLU A 1 286 ? 21.112 -4.493 -31.592 1.00 92.75 286 GLU A CA 1
ATOM 2170 C C . GLU A 1 286 ? 19.593 -4.322 -31.740 1.00 92.75 286 GLU A C 1
ATOM 2172 O O . GLU A 1 286 ? 19.135 -3.558 -32.588 1.00 92.75 286 GLU A O 1
ATOM 2177 N N . GLU A 1 287 ? 18.817 -4.982 -30.880 1.00 92.69 287 GLU A N 1
ATOM 2178 C CA . GLU A 1 287 ? 17.362 -4.867 -30.794 1.00 92.69 287 GLU A CA 1
ATOM 2179 C C . GLU A 1 287 ? 16.941 -3.755 -29.805 1.00 92.69 287 GLU A C 1
ATOM 2181 O O . GLU A 1 287 ? 15.948 -3.060 -30.031 1.00 92.69 287 GLU A O 1
ATOM 2186 N N . GLU A 1 288 ? 17.699 -3.544 -28.721 1.00 92.19 288 GLU A N 1
ATOM 2187 C CA . GLU A 1 288 ? 17.422 -2.531 -27.691 1.00 92.19 288 GLU A CA 1
ATOM 2188 C C . GLU A 1 288 ? 17.634 -1.103 -28.228 1.00 92.19 288 GLU A C 1
ATOM 2190 O O . GLU A 1 288 ? 16.820 -0.218 -27.962 1.00 92.19 288 GLU A O 1
ATOM 2195 N N . ALA A 1 289 ? 18.670 -0.871 -29.040 1.00 93.94 289 ALA A N 1
ATOM 2196 C CA . ALA A 1 289 ? 18.979 0.432 -29.635 1.00 93.94 289 ALA A CA 1
ATOM 2197 C C . ALA A 1 289 ? 17.807 1.055 -30.432 1.00 93.94 289 ALA A C 1
ATOM 2199 O O . ALA A 1 289 ? 17.403 2.181 -30.110 1.00 93.94 289 ALA A O 1
ATOM 2200 N N . PRO A 1 290 ? 17.210 0.381 -31.439 1.00 91.62 290 PRO A N 1
ATOM 2201 C CA . PRO A 1 290 ? 16.060 0.930 -32.152 1.00 91.62 290 PRO A CA 1
ATOM 2202 C C . PRO A 1 290 ? 14.824 1.065 -31.253 1.00 91.62 290 PRO A C 1
ATOM 2204 O O . PRO A 1 290 ? 14.057 2.013 -31.435 1.00 91.62 290 PRO A O 1
ATOM 2207 N N . ALA A 1 291 ? 14.636 0.184 -30.264 1.00 90.31 291 ALA A N 1
ATOM 2208 C CA . ALA A 1 291 ? 13.528 0.289 -29.313 1.00 90.31 291 ALA A CA 1
ATOM 2209 C C . ALA A 1 291 ? 13.637 1.548 -28.430 1.00 90.31 291 ALA A C 1
ATOM 2211 O O . ALA A 1 291 ? 12.646 2.258 -28.248 1.00 90.31 291 ALA A O 1
ATOM 2212 N N . ILE A 1 292 ? 14.844 1.877 -27.950 1.00 92.06 292 ILE A N 1
ATOM 2213 C CA . ILE A 1 292 ? 15.122 3.120 -27.211 1.00 92.06 292 ILE A CA 1
ATOM 2214 C C . ILE A 1 292 ? 14.760 4.340 -28.065 1.00 92.06 292 ILE A C 1
ATOM 2216 O O . ILE A 1 292 ? 14.097 5.255 -27.577 1.00 92.06 292 ILE A O 1
ATOM 2220 N N . GLY A 1 293 ? 15.168 4.352 -29.339 1.00 91.06 293 GLY A N 1
ATOM 2221 C CA . GLY A 1 293 ? 14.888 5.457 -30.257 1.00 91.06 293 GLY A CA 1
ATOM 2222 C C . GLY A 1 293 ? 13.390 5.686 -30.483 1.00 91.06 293 GLY A C 1
ATOM 2223 O O . GLY A 1 293 ? 12.927 6.824 -30.399 1.00 91.06 293 GLY A O 1
ATOM 2224 N N . HIS A 1 294 ? 12.625 4.614 -30.716 1.00 88.88 294 HIS A N 1
ATOM 2225 C CA . HIS A 1 294 ? 11.169 4.693 -30.881 1.00 88.88 294 HIS A CA 1
ATOM 2226 C C . HIS A 1 294 ? 10.473 5.198 -29.612 1.00 88.88 294 HIS A C 1
ATOM 2228 O O . HIS A 1 294 ? 9.639 6.101 -29.682 1.00 88.88 294 HIS A O 1
ATOM 2234 N N . GLU A 1 295 ? 10.839 4.660 -28.447 1.00 86.81 295 GLU A N 1
ATOM 2235 C CA . GLU A 1 295 ? 10.204 5.035 -27.182 1.00 86.81 295 GLU A CA 1
ATOM 2236 C C . GLU A 1 295 ? 10.559 6.469 -26.757 1.00 86.81 295 GLU A C 1
ATOM 2238 O O . GLU A 1 295 ? 9.706 7.185 -26.223 1.00 86.81 295 GLU A O 1
ATOM 2243 N N . LEU A 1 296 ? 11.784 6.929 -27.034 1.00 88.31 296 LEU A N 1
ATOM 2244 C CA . LEU A 1 296 ? 12.180 8.319 -26.810 1.00 88.31 296 LEU A CA 1
ATOM 2245 C C . LEU A 1 296 ? 11.377 9.274 -27.694 1.00 88.31 296 LEU A C 1
ATOM 2247 O O . LEU A 1 296 ? 10.785 10.222 -27.180 1.00 88.31 296 LEU A O 1
ATOM 2251 N N . ALA A 1 297 ? 11.319 9.002 -28.999 1.00 87.06 297 ALA A N 1
ATOM 2252 C CA . ALA A 1 297 ? 10.553 9.806 -29.944 1.00 87.06 297 ALA A CA 1
ATOM 2253 C C . ALA A 1 297 ? 9.078 9.898 -29.537 1.00 87.06 297 ALA A C 1
ATOM 2255 O O . ALA A 1 297 ? 8.517 10.992 -29.489 1.00 87.06 297 ALA A O 1
ATOM 2256 N N . ARG A 1 298 ? 8.473 8.767 -29.147 1.00 82.94 298 ARG A N 1
ATOM 2257 C CA . ARG A 1 298 ? 7.106 8.720 -28.614 1.00 82.94 298 ARG A CA 1
ATOM 2258 C C . ARG A 1 298 ? 6.952 9.581 -27.365 1.00 82.94 298 ARG A C 1
ATOM 2260 O O . ARG A 1 298 ? 6.004 10.353 -27.275 1.00 82.94 298 ARG A O 1
ATOM 2267 N N . THR A 1 299 ? 7.880 9.462 -26.415 1.00 80.81 299 THR A N 1
ATOM 2268 C CA . THR A 1 299 ? 7.848 10.216 -25.151 1.00 80.81 299 THR A CA 1
ATOM 2269 C C . THR A 1 299 ? 7.948 11.725 -25.391 1.00 80.81 299 THR A C 1
ATOM 2271 O O . THR A 1 299 ? 7.267 12.499 -24.722 1.00 80.81 299 THR A O 1
ATOM 2274 N N . LEU A 1 300 ? 8.762 12.154 -26.358 1.00 82.81 300 LEU A N 1
ATOM 2275 C CA . LEU A 1 300 ? 8.939 13.566 -26.702 1.00 82.81 300 LEU A CA 1
ATOM 2276 C C . LEU A 1 300 ? 7.782 14.126 -27.550 1.00 82.81 300 LEU A C 1
ATOM 2278 O O . LEU A 1 300 ? 7.438 15.298 -27.402 1.00 82.81 300 LEU A O 1
ATOM 2282 N N . ALA A 1 301 ? 7.154 13.305 -28.396 1.00 77.44 301 ALA A N 1
ATOM 2283 C CA . ALA A 1 301 ? 6.049 13.703 -29.274 1.00 77.44 301 ALA A CA 1
ATOM 2284 C C . ALA A 1 301 ? 4.685 13.827 -28.564 1.00 77.44 301 ALA A C 1
ATOM 2286 O O . ALA A 1 301 ? 3.692 14.209 -29.184 1.00 77.44 301 ALA A O 1
ATOM 2287 N N . VAL A 1 302 ? 4.588 13.507 -27.267 1.00 69.06 302 VAL A N 1
ATOM 2288 C CA . VAL A 1 302 ? 3.312 13.553 -26.535 1.00 69.06 302 VAL A CA 1
ATOM 2289 C C . VAL A 1 302 ? 2.690 14.955 -26.615 1.00 69.06 302 VAL A C 1
ATOM 2291 O O . VAL A 1 302 ? 3.207 15.924 -26.057 1.00 69.06 302 VAL A O 1
ATOM 2294 N N . GLY A 1 303 ? 1.539 15.050 -27.289 1.00 59.47 303 GLY A N 1
ATOM 2295 C CA . GLY A 1 303 ? 0.782 16.294 -27.447 1.00 59.47 303 GLY A CA 1
ATOM 2296 C C . GLY A 1 303 ? 1.284 17.237 -28.549 1.00 59.47 303 GLY A C 1
ATOM 2297 O O . GLY A 1 303 ? 0.864 18.396 -28.551 1.00 59.47 303 GLY A O 1
ATOM 2298 N N . SER A 1 304 ? 2.154 16.778 -29.459 1.00 64.19 304 SER A N 1
ATOM 2299 C CA . SER A 1 304 ? 2.545 17.508 -30.673 1.00 64.19 304 SER A CA 1
ATOM 2300 C C . SER A 1 304 ? 1.998 16.846 -31.942 1.00 64.19 304 SER A C 1
ATOM 2302 O O . SER A 1 304 ? 1.708 15.654 -31.967 1.00 64.19 304 SER A O 1
ATOM 2304 N N . GLU A 1 305 ? 1.852 17.633 -33.011 1.00 61.06 305 GLU A N 1
ATOM 2305 C CA . GLU A 1 305 ? 1.515 17.136 -34.359 1.00 61.06 305 GLU A CA 1
ATOM 2306 C C . GLU A 1 305 ? 2.762 16.730 -35.167 1.00 61.06 305 GLU A C 1
ATOM 2308 O O . GLU A 1 305 ? 2.666 16.442 -36.357 1.00 61.06 305 GLU A O 1
ATOM 2313 N N . LEU A 1 306 ? 3.938 16.734 -34.532 1.00 64.25 306 LEU A N 1
ATOM 2314 C CA . LEU A 1 306 ? 5.213 16.458 -35.191 1.00 64.25 306 LEU A CA 1
ATOM 2315 C C . LEU A 1 306 ? 5.362 14.973 -35.502 1.00 64.25 306 LEU A C 1
ATOM 2317 O O . LEU A 1 306 ? 4.960 14.119 -34.712 1.00 64.25 306 LEU A O 1
ATOM 2321 N N . ASP A 1 307 ? 6.031 14.685 -36.616 1.00 69.06 307 ASP A N 1
ATOM 2322 C CA . ASP A 1 307 ? 6.466 13.335 -36.951 1.00 69.06 307 ASP A CA 1
ATOM 2323 C C . ASP A 1 307 ? 7.498 12.829 -35.916 1.00 69.06 307 ASP A C 1
ATOM 2325 O O . ASP A 1 307 ? 8.574 13.427 -35.776 1.00 69.06 307 ASP A O 1
ATOM 2329 N N . PRO A 1 308 ? 7.219 11.720 -35.198 1.00 72.06 308 PRO A N 1
ATOM 2330 C CA . PRO A 1 308 ? 8.161 11.122 -34.257 1.00 72.06 308 PRO A CA 1
ATOM 2331 C C . PRO A 1 308 ? 9.501 10.720 -34.892 1.00 72.06 308 PRO A C 1
ATOM 2333 O O . PRO A 1 308 ? 10.494 10.590 -34.176 1.00 72.06 308 PRO A O 1
ATOM 2336 N N . ALA A 1 309 ? 9.575 10.514 -36.211 1.00 73.38 309 ALA A N 1
ATOM 2337 C CA . ALA A 1 309 ? 10.824 10.148 -36.877 1.00 73.38 309 ALA A CA 1
ATOM 2338 C C . ALA A 1 309 ? 11.928 11.208 -36.693 1.00 73.38 309 ALA A C 1
ATOM 2340 O O . ALA A 1 309 ? 13.082 10.847 -36.458 1.00 73.38 309 ALA A O 1
ATOM 2341 N N . GLY A 1 310 ? 11.571 12.498 -36.700 1.00 74.75 310 GLY A N 1
ATOM 2342 C CA . GLY A 1 310 ? 12.511 13.615 -36.527 1.00 74.75 310 GLY A CA 1
ATOM 2343 C C . GLY A 1 310 ? 13.055 13.790 -35.102 1.00 74.75 310 GLY A C 1
ATOM 2344 O O . GLY A 1 310 ? 13.975 14.574 -34.887 1.00 74.75 310 GLY A O 1
ATOM 2345 N N . LEU A 1 311 ? 12.513 13.056 -34.124 1.00 83.88 311 LEU A N 1
ATOM 2346 C CA . LEU A 1 311 ? 12.911 13.115 -32.711 1.00 83.88 311 LEU A CA 1
ATOM 2347 C C . LEU A 1 311 ? 13.842 11.960 -32.304 1.00 83.88 311 LEU A C 1
ATOM 2349 O O . LEU A 1 311 ? 14.131 11.781 -31.118 1.00 83.88 311 LEU A O 1
ATOM 2353 N N . ARG A 1 312 ? 14.298 11.152 -33.267 1.00 88.38 312 ARG A N 1
ATOM 2354 C CA . ARG A 1 312 ? 15.163 9.996 -33.014 1.00 88.38 312 ARG A CA 1
ATOM 2355 C C . ARG A 1 312 ? 16.639 10.404 -33.003 1.00 88.38 312 ARG A C 1
ATOM 2357 O O . ARG A 1 312 ? 17.095 11.039 -33.951 1.00 88.38 312 ARG A O 1
ATOM 2364 N N . PRO A 1 313 ? 17.414 10.003 -31.981 1.00 89.62 313 PRO A N 1
ATOM 2365 C CA . PRO A 1 313 ? 18.860 10.172 -31.994 1.00 89.62 313 PRO A CA 1
ATOM 2366 C C . PRO A 1 313 ? 19.520 9.370 -33.127 1.00 89.62 313 PRO A C 1
ATOM 2368 O O . PRO A 1 313 ? 18.941 8.384 -33.598 1.00 89.62 313 PRO A O 1
ATOM 2371 N N . PRO A 1 314 ? 20.757 9.723 -33.520 1.00 90.88 314 PRO A N 1
ATOM 2372 C CA . PRO A 1 314 ? 21.523 8.948 -34.488 1.00 90.88 314 PRO A CA 1
ATOM 2373 C C . PRO A 1 314 ? 21.644 7.473 -34.081 1.00 90.88 314 PRO A C 1
ATOM 237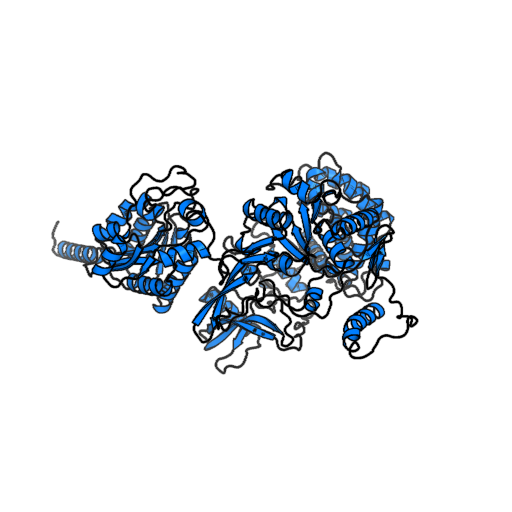5 O O . PRO A 1 314 ? 21.911 7.154 -32.920 1.00 90.88 314 PRO A O 1
ATOM 2378 N N . ALA A 1 315 ? 21.503 6.563 -35.048 1.00 91.06 315 ALA A N 1
ATOM 2379 C CA . ALA A 1 315 ? 21.543 5.118 -34.799 1.00 91.06 315 ALA A CA 1
ATOM 2380 C C . ALA A 1 315 ? 22.869 4.645 -34.173 1.00 91.06 315 ALA A C 1
ATOM 2382 O O . ALA A 1 315 ? 22.890 3.676 -33.418 1.00 91.06 315 ALA A O 1
ATOM 2383 N N . ASP A 1 316 ? 23.982 5.326 -34.463 1.00 91.69 316 ASP A N 1
ATOM 2384 C CA . ASP A 1 316 ? 25.271 5.062 -33.820 1.00 91.69 316 ASP A CA 1
ATOM 2385 C C . ASP A 1 316 ? 25.248 5.337 -32.310 1.00 91.69 316 ASP A C 1
ATOM 2387 O O . ASP A 1 316 ? 25.633 4.479 -31.517 1.00 91.69 316 ASP A O 1
ATOM 2391 N N . LEU A 1 317 ? 24.703 6.488 -31.903 1.00 91.81 317 LEU A N 1
ATOM 2392 C CA . LEU A 1 317 ? 24.568 6.845 -30.493 1.00 91.81 317 LEU A CA 1
ATOM 2393 C C . LEU A 1 317 ? 23.664 5.850 -29.754 1.00 91.81 317 LEU A C 1
ATOM 2395 O O . LEU A 1 317 ? 24.007 5.401 -28.663 1.00 91.81 317 LEU A O 1
ATOM 2399 N N . LEU A 1 318 ? 22.539 5.452 -30.359 1.00 93.50 318 LEU A N 1
ATOM 2400 C CA . LEU A 1 318 ? 21.637 4.451 -29.776 1.00 93.50 318 LEU A CA 1
ATOM 2401 C C . LEU A 1 318 ? 22.333 3.095 -29.573 1.00 93.50 318 LEU A C 1
ATOM 2403 O O . LEU A 1 318 ? 22.152 2.475 -28.525 1.00 93.50 318 LEU A O 1
ATOM 2407 N N . ARG A 1 319 ? 23.167 2.660 -30.531 1.00 94.81 319 ARG A N 1
ATOM 2408 C CA . ARG A 1 319 ? 23.975 1.435 -30.405 1.00 94.81 319 ARG A CA 1
ATOM 2409 C C . ARG A 1 319 ? 25.009 1.542 -29.287 1.00 94.81 319 ARG A C 1
ATOM 2411 O O . ARG A 1 319 ? 25.130 0.603 -28.508 1.00 94.81 319 ARG A O 1
ATOM 2418 N N . ARG A 1 320 ? 25.703 2.678 -29.158 1.00 93.94 320 ARG A N 1
ATOM 2419 C CA . ARG A 1 320 ? 26.653 2.921 -28.055 1.00 93.94 320 ARG A CA 1
ATOM 2420 C C . ARG A 1 320 ? 25.965 2.901 -26.690 1.00 93.94 320 ARG A C 1
ATOM 2422 O O . ARG A 1 320 ? 26.458 2.253 -25.774 1.00 93.94 320 ARG A O 1
ATOM 2429 N N . VAL A 1 321 ? 24.799 3.537 -26.562 1.00 94.38 321 VAL A N 1
ATOM 2430 C CA . VAL A 1 321 ? 24.009 3.553 -25.316 1.00 94.38 321 VAL A CA 1
ATOM 2431 C C . VAL A 1 321 ? 23.525 2.154 -24.930 1.00 94.38 321 VAL A C 1
ATOM 2433 O O . VAL A 1 321 ? 23.675 1.754 -23.775 1.00 94.38 321 VAL A O 1
ATOM 2436 N N . ALA A 1 322 ? 22.964 1.400 -25.878 1.00 94.69 322 ALA A N 1
ATOM 2437 C CA . ALA A 1 322 ? 22.523 0.027 -25.633 1.00 94.69 322 ALA A CA 1
ATOM 2438 C C . ALA A 1 322 ? 23.707 -0.906 -25.314 1.00 94.69 322 ALA A C 1
ATOM 2440 O O . ALA A 1 322 ? 23.633 -1.710 -24.384 1.00 94.69 322 ALA A O 1
ATOM 2441 N N . GLY A 1 323 ? 24.825 -0.754 -26.033 1.00 95.38 323 GLY A N 1
ATOM 2442 C CA . GLY A 1 323 ? 26.064 -1.496 -25.797 1.00 95.38 323 GLY A CA 1
ATOM 2443 C C . GLY A 1 323 ? 26.631 -1.253 -24.398 1.00 95.38 323 GLY A C 1
ATOM 2444 O O . GLY A 1 323 ? 26.862 -2.212 -23.665 1.00 95.38 323 GLY A O 1
ATOM 2445 N N . LEU A 1 324 ? 26.743 0.015 -23.989 1.00 94.19 324 LEU A N 1
ATOM 2446 C CA . LEU A 1 324 ? 27.163 0.400 -22.640 1.00 94.19 324 LEU A CA 1
ATOM 2447 C C . LEU A 1 324 ? 26.257 -0.222 -21.572 1.00 94.19 324 LEU A C 1
ATOM 2449 O O . LEU A 1 324 ? 26.735 -0.771 -20.584 1.00 94.19 324 LEU A O 1
ATOM 2453 N N . ALA A 1 325 ? 24.937 -0.161 -21.753 1.00 93.38 325 ALA A N 1
ATOM 2454 C CA . ALA A 1 325 ? 24.009 -0.733 -20.786 1.00 93.38 325 ALA A CA 1
ATOM 2455 C C . ALA A 1 325 ? 24.183 -2.251 -20.649 1.00 93.38 325 ALA A C 1
ATOM 2457 O O . ALA A 1 325 ? 24.172 -2.774 -19.534 1.00 93.38 325 ALA A O 1
ATOM 2458 N N . ALA A 1 326 ? 24.363 -2.961 -21.764 1.00 93.12 326 ALA A N 1
ATOM 2459 C CA . ALA A 1 326 ? 24.630 -4.393 -21.751 1.00 93.12 326 ALA A CA 1
ATOM 2460 C C . ALA A 1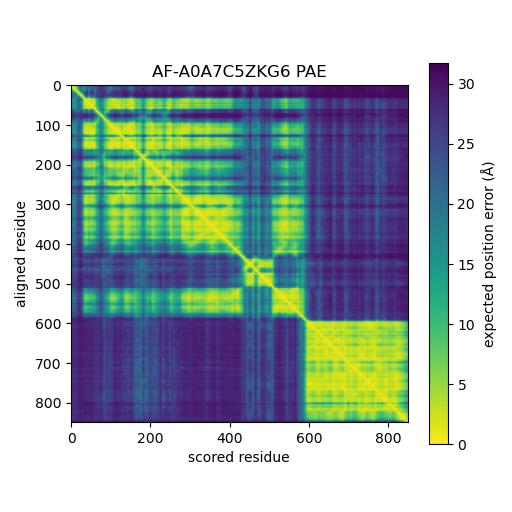 326 ? 25.973 -4.735 -21.092 1.00 93.12 326 ALA A C 1
ATOM 2462 O O . ALA A 1 326 ? 26.036 -5.702 -20.332 1.00 93.12 326 ALA A O 1
ATOM 2463 N N . GLU A 1 327 ? 27.010 -3.929 -21.320 1.00 92.94 327 GLU A N 1
ATOM 2464 C CA . GLU A 1 327 ? 28.301 -4.066 -20.646 1.00 92.94 327 GLU A CA 1
ATOM 2465 C C . GLU A 1 327 ? 28.155 -3.887 -19.129 1.00 92.94 327 GLU A C 1
ATOM 2467 O O . GLU A 1 327 ? 28.496 -4.791 -18.365 1.00 92.94 327 GLU A O 1
ATOM 2472 N N . LEU A 1 328 ? 27.551 -2.780 -18.679 1.00 91.56 328 LEU A N 1
ATOM 2473 C CA . LEU A 1 328 ? 27.352 -2.491 -17.254 1.00 91.56 328 LEU A CA 1
ATOM 2474 C C . LEU A 1 328 ? 26.508 -3.571 -16.558 1.00 91.56 328 LEU A C 1
ATOM 2476 O O . LEU A 1 328 ? 26.799 -3.946 -15.424 1.00 91.56 328 LEU A O 1
ATOM 2480 N N . ARG A 1 329 ? 25.480 -4.110 -17.230 1.00 90.62 329 ARG A N 1
ATOM 2481 C CA . ARG A 1 329 ? 24.644 -5.211 -16.712 1.00 90.62 329 ARG A CA 1
ATOM 2482 C C . ARG A 1 329 ? 25.418 -6.529 -16.572 1.00 90.62 329 ARG A C 1
ATOM 2484 O O . ARG A 1 329 ? 25.053 -7.345 -15.731 1.00 90.62 329 ARG A O 1
ATOM 2491 N N . ARG A 1 330 ? 26.449 -6.767 -17.388 1.00 89.94 330 ARG A N 1
ATOM 2492 C CA . ARG A 1 330 ? 27.266 -7.998 -17.361 1.00 89.94 330 ARG A CA 1
ATOM 2493 C C . ARG A 1 330 ? 28.566 -7.844 -16.572 1.00 89.94 330 ARG A C 1
ATOM 2495 O O . ARG A 1 330 ? 29.256 -8.835 -16.355 1.00 89.94 330 ARG A O 1
ATOM 2502 N N . HIS A 1 331 ? 28.898 -6.629 -16.147 1.00 89.38 331 HIS A N 1
ATOM 2503 C CA . HIS A 1 331 ? 30.162 -6.348 -15.487 1.00 89.38 331 HIS A CA 1
ATOM 2504 C C . HIS A 1 331 ? 30.284 -7.112 -14.151 1.00 89.38 331 HIS A C 1
ATOM 2506 O O . HIS A 1 331 ? 29.382 -6.999 -13.318 1.00 89.38 331 HIS A O 1
ATOM 2512 N N . PRO A 1 332 ? 31.394 -7.824 -13.875 1.00 84.56 332 PRO A N 1
ATOM 2513 C CA . PRO A 1 332 ? 31.512 -8.690 -12.696 1.00 84.56 332 PRO A CA 1
ATOM 2514 C C . PRO A 1 332 ? 31.322 -7.978 -11.350 1.00 84.56 332 PRO A C 1
ATOM 2516 O O . PRO A 1 332 ? 30.766 -8.549 -10.423 1.00 84.56 332 PRO A O 1
ATOM 2519 N N . GLN A 1 333 ? 31.767 -6.722 -11.244 1.00 81.19 333 GLN A N 1
ATOM 2520 C CA . GLN A 1 333 ? 31.736 -5.967 -9.982 1.00 81.19 333 GLN A CA 1
ATOM 2521 C C . GLN A 1 333 ? 30.423 -5.208 -9.726 1.00 81.19 333 GLN A C 1
ATOM 2523 O O . GLN A 1 333 ? 30.141 -4.858 -8.586 1.00 81.19 333 GLN A O 1
ATOM 2528 N N . ILE A 1 334 ? 29.638 -4.903 -10.769 1.00 83.31 334 ILE A N 1
ATOM 2529 C CA . ILE A 1 334 ? 28.451 -4.023 -10.651 1.00 83.31 334 ILE A CA 1
ATOM 2530 C C . ILE A 1 334 ? 27.183 -4.597 -11.266 1.00 83.31 334 ILE A C 1
ATOM 2532 O O . ILE A 1 334 ? 26.092 -4.118 -10.959 1.00 83.31 334 ILE A O 1
ATOM 2536 N N . GLY A 1 335 ? 27.307 -5.616 -12.114 1.00 83.38 335 GLY A N 1
ATOM 2537 C CA . GLY A 1 335 ? 26.214 -6.167 -12.900 1.00 83.38 335 GLY A CA 1
ATOM 2538 C C . GLY A 1 335 ? 25.053 -6.645 -12.041 1.00 83.38 335 GLY A C 1
ATOM 2539 O O . GLY A 1 335 ? 23.908 -6.370 -12.381 1.00 83.38 335 GLY A O 1
ATOM 2540 N N . GLU A 1 336 ? 25.316 -7.265 -10.890 1.00 80.06 336 GLU A N 1
ATOM 2541 C CA . GLU A 1 336 ? 24.267 -7.746 -9.981 1.00 80.06 336 GLU A CA 1
ATOM 2542 C C . GLU A 1 336 ? 23.322 -6.616 -9.533 1.00 80.06 336 GLU A C 1
ATOM 2544 O O . GLU A 1 336 ? 22.102 -6.708 -9.692 1.00 80.06 336 GLU A O 1
ATOM 2549 N N . VAL A 1 337 ? 23.877 -5.492 -9.067 1.00 79.38 337 VAL A N 1
ATOM 2550 C CA . VAL A 1 337 ? 23.086 -4.331 -8.631 1.00 79.38 337 VAL A CA 1
ATOM 2551 C C . VAL A 1 337 ? 22.476 -3.611 -9.835 1.00 79.38 337 VAL A C 1
ATOM 2553 O O . VAL A 1 337 ? 21.282 -3.293 -9.841 1.00 79.38 337 VAL A O 1
ATOM 2556 N N . VAL A 1 338 ? 23.274 -3.386 -10.883 1.00 84.00 338 VAL A N 1
ATOM 2557 C CA . VAL A 1 338 ? 22.880 -2.630 -12.078 1.00 84.00 338 VAL A CA 1
ATOM 2558 C C . VAL A 1 338 ? 21.755 -3.331 -12.839 1.00 84.00 338 VAL A C 1
ATOM 2560 O O . VAL A 1 338 ? 20.822 -2.655 -13.270 1.00 84.00 338 VAL A O 1
ATOM 2563 N N . ARG A 1 339 ? 21.751 -4.666 -12.950 1.00 82.56 339 ARG A N 1
ATOM 2564 C CA . ARG A 1 339 ? 20.682 -5.432 -13.626 1.00 82.56 339 ARG A CA 1
ATOM 2565 C C . ARG A 1 339 ? 19.302 -5.197 -13.028 1.00 82.56 339 ARG A C 1
ATOM 2567 O O . ARG A 1 339 ? 18.318 -5.294 -13.751 1.00 82.56 339 ARG A O 1
ATOM 2574 N N . SER A 1 340 ? 19.210 -4.863 -11.743 1.00 75.94 340 SER A N 1
ATOM 2575 C CA . SER A 1 340 ? 17.927 -4.567 -11.094 1.00 75.94 340 SER A CA 1
ATOM 2576 C C . SER A 1 340 ? 17.468 -3.106 -11.254 1.00 75.94 340 SER A C 1
ATOM 2578 O O . SER A 1 340 ? 16.299 -2.806 -11.009 1.00 75.94 340 SER A O 1
ATOM 2580 N N . ARG A 1 341 ? 18.363 -2.193 -11.672 1.00 83.06 341 ARG A N 1
ATOM 2581 C CA . ARG A 1 341 ? 18.153 -0.728 -11.646 1.00 83.06 341 ARG A CA 1
ATOM 2582 C C . ARG A 1 341 ? 18.324 -0.031 -13.007 1.00 83.06 341 ARG A C 1
ATOM 2584 O O . ARG A 1 341 ? 17.739 1.030 -13.232 1.00 83.06 341 ARG A O 1
ATOM 2591 N N . LEU A 1 342 ? 19.074 -0.620 -13.940 1.00 88.75 342 LEU A N 1
ATOM 2592 C CA . LEU A 1 342 ? 19.357 -0.077 -15.273 1.00 88.75 342 LEU A CA 1
ATOM 2593 C C . LEU A 1 342 ? 18.510 -0.763 -16.353 1.00 88.75 342 LEU A C 1
ATOM 2595 O O . LEU A 1 342 ? 18.954 -1.653 -17.081 1.00 88.75 342 LEU A O 1
ATOM 2599 N N . SER A 1 343 ? 17.264 -0.313 -16.470 1.00 89.06 343 SER A N 1
ATOM 2600 C CA . SER A 1 343 ? 16.317 -0.783 -17.487 1.00 89.06 343 SER A CA 1
ATOM 2601 C C . SER A 1 343 ? 16.482 -0.068 -18.832 1.00 89.06 343 SER A C 1
ATOM 2603 O O . SER A 1 343 ? 17.024 1.034 -18.882 1.00 89.06 343 SER A O 1
ATOM 2605 N N . THR A 1 344 ? 15.930 -0.624 -19.915 1.00 87.69 344 THR A N 1
ATOM 2606 C CA . THR A 1 344 ? 15.818 0.068 -21.219 1.00 87.69 344 THR A CA 1
ATOM 2607 C C . THR A 1 344 ? 15.119 1.422 -21.083 1.00 87.69 344 THR A C 1
ATOM 2609 O O . THR A 1 344 ? 15.522 2.426 -21.663 1.00 87.69 344 THR A O 1
ATOM 2612 N N . ARG A 1 345 ? 14.095 1.477 -20.226 1.00 85.88 345 ARG A N 1
ATOM 2613 C CA . ARG A 1 345 ? 13.362 2.699 -19.889 1.00 85.88 345 ARG A CA 1
ATOM 2614 C C . ARG A 1 345 ? 14.260 3.740 -19.204 1.00 85.88 345 ARG A C 1
ATOM 2616 O O . ARG A 1 345 ? 14.096 4.928 -19.457 1.00 85.88 345 ARG A O 1
ATOM 2623 N N . SER A 1 346 ? 15.230 3.312 -18.395 1.00 89.69 346 SER A N 1
ATOM 2624 C CA . SER A 1 346 ? 16.232 4.204 -17.797 1.00 89.69 346 SER A CA 1
ATOM 2625 C C . SER A 1 346 ? 17.094 4.876 -18.875 1.00 89.69 346 SER A C 1
ATOM 2627 O O . SER A 1 346 ? 17.364 6.067 -18.774 1.00 89.69 346 SER A O 1
ATOM 2629 N N . LEU A 1 347 ? 17.456 4.151 -19.941 1.00 91.44 347 LEU A N 1
ATOM 2630 C CA . LEU A 1 347 ? 18.250 4.679 -21.061 1.00 91.44 347 LEU A CA 1
ATOM 2631 C C . LEU A 1 347 ? 17.470 5.706 -21.889 1.00 91.44 347 LEU A C 1
ATOM 2633 O O . LEU A 1 347 ? 17.997 6.769 -22.217 1.00 91.44 347 LEU A O 1
ATOM 2637 N N . VAL A 1 348 ? 16.186 5.432 -22.153 1.00 90.50 348 VAL A N 1
ATOM 2638 C CA . VAL A 1 348 ? 15.265 6.407 -22.764 1.00 90.50 348 VAL A CA 1
ATOM 2639 C C . VAL A 1 348 ? 15.234 7.698 -21.942 1.00 90.50 348 VAL A C 1
ATOM 2641 O O . VAL A 1 348 ? 15.245 8.791 -22.504 1.00 90.50 348 VAL A O 1
ATOM 2644 N N . TYR A 1 349 ? 15.254 7.600 -20.610 1.00 89.50 349 TYR A N 1
ATOM 2645 C CA . TYR A 1 349 ? 15.293 8.784 -19.751 1.00 89.50 349 TYR A CA 1
ATOM 2646 C C . TYR A 1 349 ? 16.619 9.512 -19.784 1.00 89.50 349 TYR A C 1
ATOM 2648 O O . TYR A 1 349 ? 16.601 10.733 -19.731 1.00 89.50 349 TYR A O 1
ATOM 2656 N N . TRP A 1 350 ? 17.750 8.814 -19.871 1.00 91.88 350 TRP A N 1
ATOM 2657 C CA . TRP A 1 350 ? 19.043 9.486 -19.984 1.00 91.88 350 TRP A CA 1
ATOM 2658 C C . TRP A 1 350 ? 19.079 10.369 -21.224 1.00 91.88 350 TRP A C 1
ATOM 2660 O O . TRP A 1 350 ? 19.403 11.550 -21.132 1.00 91.88 350 TRP A O 1
ATOM 2670 N N . LEU A 1 351 ? 18.645 9.819 -22.359 1.00 92.00 351 LEU A N 1
ATOM 2671 C CA . LEU A 1 351 ? 18.556 10.556 -23.614 1.00 92.00 351 LEU A CA 1
ATOM 2672 C C . LEU A 1 351 ? 17.524 11.685 -23.541 1.00 92.00 351 LEU A C 1
ATOM 2674 O O . LEU A 1 351 ? 17.820 12.801 -23.953 1.00 92.00 351 LEU A O 1
ATOM 2678 N N . GLY A 1 352 ? 16.341 11.435 -22.973 1.00 90.19 352 GLY A N 1
ATOM 2679 C CA . GLY A 1 352 ? 15.318 12.468 -22.801 1.00 90.19 352 GLY A CA 1
ATOM 2680 C C . GLY A 1 352 ? 15.779 13.616 -21.900 1.00 90.19 352 GLY A C 1
ATOM 2681 O O . GLY A 1 352 ? 15.589 14.782 -22.233 1.00 90.19 352 GLY A O 1
ATOM 2682 N N . LEU A 1 353 ? 16.428 13.307 -20.775 1.00 89.88 353 LEU A N 1
ATOM 2683 C CA . LEU A 1 353 ? 16.984 14.304 -19.864 1.00 89.88 353 LEU A CA 1
ATOM 2684 C C . LEU A 1 353 ? 18.102 15.093 -20.542 1.00 89.88 353 LEU A C 1
ATOM 2686 O O . LEU A 1 353 ? 18.088 16.317 -20.452 1.00 89.88 353 LEU A O 1
ATOM 2690 N N . ALA A 1 354 ? 19.023 14.436 -21.253 1.00 89.69 354 ALA A N 1
ATOM 2691 C CA . ALA A 1 354 ? 20.087 15.105 -22.002 1.00 89.69 354 ALA A CA 1
ATOM 2692 C C . ALA A 1 354 ? 19.515 16.037 -23.085 1.00 89.69 354 ALA A C 1
ATOM 2694 O O . ALA A 1 354 ? 19.889 17.207 -23.146 1.00 89.69 354 ALA A O 1
ATOM 2695 N N . ALA A 1 355 ? 18.536 15.562 -23.864 1.00 88.19 355 ALA A N 1
ATOM 2696 C CA . ALA A 1 355 ? 17.876 16.348 -24.908 1.00 88.19 355 ALA A CA 1
ATOM 2697 C C . ALA A 1 355 ? 17.202 17.618 -24.364 1.00 88.19 355 ALA A C 1
ATOM 2699 O O . ALA A 1 355 ? 17.254 18.669 -24.998 1.00 88.19 355 ALA A O 1
ATOM 2700 N N . ILE A 1 356 ? 16.554 17.529 -23.197 1.00 86.50 356 ILE A N 1
ATOM 2701 C CA . ILE A 1 356 ? 15.767 18.639 -22.640 1.00 86.50 356 ILE A CA 1
ATOM 2702 C C . ILE A 1 356 ? 16.633 19.595 -21.816 1.00 86.50 356 ILE A C 1
ATOM 2704 O O . ILE A 1 356 ? 16.514 20.811 -21.975 1.00 86.50 356 ILE A O 1
ATOM 2708 N N . SER A 1 357 ? 17.501 19.061 -20.950 1.00 84.94 357 SER A N 1
ATOM 2709 C CA . SER A 1 357 ? 18.368 19.863 -20.074 1.00 84.94 357 SER A CA 1
ATOM 2710 C C . SER A 1 357 ? 19.558 20.487 -20.810 1.00 84.94 357 SER A C 1
ATOM 2712 O O . SER A 1 357 ? 20.128 21.458 -20.326 1.00 84.94 357 SER A O 1
ATOM 2714 N N . GLY A 1 358 ? 19.950 19.948 -21.972 1.00 80.38 358 GLY A N 1
ATOM 2715 C CA . GLY A 1 358 ? 21.143 20.380 -22.710 1.00 80.38 358 GLY A CA 1
ATOM 2716 C C . GLY A 1 358 ? 22.468 19.903 -22.104 1.00 80.38 358 GLY A C 1
ATOM 2717 O O . GLY A 1 358 ? 23.535 20.293 -22.588 1.00 80.38 358 GLY A O 1
ATOM 2718 N N . LEU A 1 359 ? 22.417 19.064 -21.064 1.00 85.62 359 LEU A N 1
ATOM 2719 C CA . LEU A 1 359 ? 23.584 18.379 -20.514 1.00 85.62 359 LEU A CA 1
ATOM 2720 C C . LEU A 1 359 ? 24.128 17.343 -21.504 1.00 85.62 359 LEU A C 1
ATOM 2722 O O . LEU A 1 359 ? 23.400 16.812 -22.346 1.00 85.62 359 LEU A O 1
ATOM 2726 N N . THR A 1 360 ? 25.418 17.030 -21.381 1.00 90.44 360 THR A N 1
ATOM 2727 C CA . THR A 1 360 ? 26.011 15.908 -22.113 1.00 90.44 360 THR A CA 1
ATOM 2728 C C . THR A 1 360 ? 25.429 14.595 -21.606 1.00 90.44 360 THR A C 1
ATOM 2730 O O . THR A 1 360 ? 25.033 14.466 -20.441 1.00 90.44 360 THR A O 1
ATOM 2733 N N . LEU A 1 361 ? 25.350 13.603 -22.492 1.00 90.81 361 LEU A N 1
ATOM 2734 C CA . LEU A 1 361 ? 24.772 12.312 -22.128 1.00 90.81 361 LEU A CA 1
ATOM 2735 C C . LEU A 1 361 ? 25.601 11.606 -21.043 1.00 90.81 361 LEU A C 1
ATOM 2737 O O . LEU A 1 361 ? 25.023 10.990 -20.146 1.00 90.81 361 LEU A O 1
ATOM 2741 N N . ALA A 1 362 ? 26.929 11.763 -21.079 1.00 91.69 362 ALA A N 1
ATOM 2742 C CA . ALA A 1 362 ? 27.830 11.269 -20.042 1.00 91.69 362 ALA A CA 1
ATOM 2743 C C . ALA A 1 362 ? 27.507 11.872 -18.665 1.00 91.69 362 ALA A C 1
ATOM 2745 O O . ALA A 1 362 ? 27.355 11.135 -17.693 1.00 91.69 362 ALA A O 1
ATOM 2746 N N . GLU A 1 363 ? 27.286 13.188 -18.571 1.00 90.06 363 GLU A N 1
ATOM 2747 C CA . GLU A 1 363 ? 26.935 13.840 -17.304 1.00 90.06 363 GLU A CA 1
ATOM 2748 C C . GLU A 1 363 ? 25.609 13.320 -16.725 1.00 90.06 363 GLU A C 1
ATOM 2750 O O . GLU A 1 363 ? 25.504 13.065 -15.521 1.00 90.06 363 GLU A O 1
ATOM 2755 N N . VAL A 1 364 ? 24.597 13.112 -17.573 1.00 90.94 364 VAL A N 1
ATOM 2756 C CA . VAL A 1 364 ? 23.313 12.531 -17.147 1.00 90.94 364 VAL A CA 1
ATOM 2757 C C . VAL A 1 364 ? 23.493 11.087 -16.667 1.00 90.94 364 VAL A C 1
ATOM 2759 O O . VAL A 1 364 ? 22.972 10.722 -15.609 1.00 90.94 364 VAL A O 1
ATOM 2762 N N . ALA A 1 365 ? 24.257 10.277 -17.403 1.00 91.56 365 ALA A N 1
ATOM 2763 C CA . ALA A 1 365 ? 24.524 8.884 -17.058 1.00 91.56 365 ALA A CA 1
ATOM 2764 C C . ALA A 1 365 ? 25.310 8.753 -15.738 1.00 91.56 365 ALA A C 1
ATOM 2766 O O . ALA A 1 365 ? 24.903 7.986 -14.860 1.00 91.56 365 ALA A O 1
ATOM 2767 N N . ARG A 1 366 ? 26.366 9.557 -15.530 1.00 91.12 366 ARG A N 1
ATOM 2768 C CA . ARG A 1 366 ? 27.138 9.592 -14.271 1.00 91.12 366 ARG A CA 1
ATOM 2769 C C . ARG A 1 366 ? 26.240 9.929 -13.082 1.00 91.12 366 ARG A C 1
ATOM 2771 O O . ARG A 1 366 ? 26.275 9.257 -12.052 1.00 91.12 366 ARG A O 1
ATOM 2778 N N . ARG A 1 367 ? 25.356 10.919 -13.230 1.00 89.00 367 ARG A N 1
ATOM 2779 C CA . ARG A 1 367 ? 24.389 11.276 -12.178 1.00 89.00 367 ARG A CA 1
ATOM 2780 C C . ARG A 1 367 ? 23.415 10.144 -11.874 1.00 89.00 367 ARG A C 1
ATOM 2782 O O . ARG A 1 367 ? 23.134 9.894 -10.704 1.00 89.00 367 ARG A O 1
ATOM 2789 N N . ALA A 1 368 ? 22.932 9.431 -12.889 1.00 88.75 368 ALA A N 1
ATOM 2790 C CA . ALA A 1 368 ? 22.070 8.270 -12.686 1.00 88.75 368 ALA A CA 1
ATOM 2791 C C . ALA A 1 368 ? 22.788 7.122 -11.951 1.00 88.75 368 ALA A C 1
ATOM 2793 O O . ALA A 1 368 ? 22.158 6.382 -11.188 1.00 88.75 368 ALA A O 1
ATOM 2794 N N . MET A 1 369 ? 24.108 6.990 -12.113 1.00 89.94 369 MET A N 1
ATOM 2795 C CA . MET A 1 369 ? 24.903 5.997 -11.385 1.00 89.94 369 MET A CA 1
ATOM 2796 C C . MET A 1 369 ? 25.011 6.274 -9.883 1.00 89.94 369 MET A C 1
ATOM 2798 O O . MET A 1 369 ? 25.214 5.329 -9.125 1.00 89.94 369 MET A O 1
ATOM 2802 N N . LEU A 1 370 ? 24.768 7.502 -9.409 1.00 86.56 370 LEU A N 1
ATOM 2803 C CA . LEU A 1 370 ? 24.763 7.803 -7.969 1.00 86.56 370 LEU A CA 1
ATOM 2804 C C . LEU A 1 370 ? 23.721 6.981 -7.194 1.00 86.56 370 LEU A C 1
ATOM 2806 O O . LEU A 1 370 ? 23.967 6.598 -6.051 1.00 86.56 370 LEU A O 1
ATOM 2810 N N . THR A 1 371 ? 22.572 6.688 -7.804 1.00 81.50 371 THR A N 1
ATOM 2811 C CA . THR A 1 371 ? 21.498 5.876 -7.200 1.00 81.50 371 THR A CA 1
ATOM 2812 C C . THR A 1 371 ? 21.485 4.431 -7.706 1.00 81.50 371 THR A C 1
ATOM 2814 O O . THR A 1 371 ? 20.865 3.557 -7.093 1.00 81.50 371 THR A O 1
ATOM 2817 N N . THR A 1 372 ? 22.186 4.160 -8.808 1.00 84.00 372 THR A N 1
ATOM 2818 C CA . THR A 1 372 ? 22.190 2.852 -9.476 1.00 84.00 372 THR A CA 1
ATOM 2819 C C . THR A 1 372 ? 23.360 1.974 -9.040 1.00 84.00 372 THR A C 1
ATOM 2821 O O . THR A 1 372 ? 23.149 0.787 -8.810 1.00 84.00 372 THR A O 1
ATOM 2824 N N . ALA A 1 373 ? 24.556 2.543 -8.870 1.00 85.88 373 ALA A N 1
ATOM 2825 C CA . ALA A 1 373 ? 25.771 1.820 -8.511 1.00 85.88 373 ALA A CA 1
ATOM 2826 C C . ALA A 1 373 ? 26.211 2.120 -7.060 1.00 85.88 373 ALA A C 1
ATOM 2828 O O . ALA A 1 373 ? 26.099 3.270 -6.601 1.00 85.88 373 ALA A O 1
ATOM 2829 N N . PRO A 1 374 ? 26.719 1.110 -6.329 1.00 84.00 374 PRO A N 1
ATOM 2830 C CA . PRO A 1 374 ? 27.261 1.302 -4.988 1.00 84.00 374 PRO A CA 1
ATOM 2831 C C . PRO A 1 374 ? 28.528 2.181 -5.021 1.00 84.00 374 PRO A C 1
ATOM 2833 O O . PRO A 1 374 ? 29.228 2.178 -6.038 1.00 84.00 374 PRO A O 1
ATOM 2836 N N . PRO A 1 375 ? 28.821 2.964 -3.960 1.00 85.62 375 PRO A N 1
ATOM 2837 C CA . PRO A 1 375 ? 29.899 3.959 -3.952 1.00 85.62 375 PRO A CA 1
ATOM 2838 C C . PRO A 1 375 ? 31.255 3.436 -4.437 1.00 85.62 375 PRO A C 1
ATOM 2840 O O . PRO A 1 375 ? 31.887 4.085 -5.268 1.00 85.62 375 PRO A O 1
ATOM 2843 N N . GLU A 1 376 ? 31.648 2.253 -3.973 1.00 84.19 376 GLU A N 1
ATOM 2844 C CA . GLU A 1 376 ? 32.905 1.568 -4.282 1.00 84.19 376 GLU A CA 1
ATOM 2845 C C . GLU A 1 376 ? 33.075 1.213 -5.765 1.00 84.19 376 GLU A C 1
ATOM 2847 O O . GLU A 1 376 ? 34.197 1.054 -6.233 1.00 84.19 376 GLU A O 1
ATOM 2852 N N . ALA A 1 377 ? 31.980 1.143 -6.523 1.00 84.44 377 ALA A N 1
ATOM 2853 C CA . ALA A 1 377 ? 31.997 0.690 -7.907 1.00 84.44 377 ALA A CA 1
ATOM 2854 C C . ALA A 1 377 ? 31.546 1.762 -8.917 1.00 84.44 377 ALA A C 1
ATOM 2856 O O . ALA A 1 377 ? 31.463 1.512 -10.121 1.00 84.44 377 ALA A O 1
ATOM 2857 N N . ARG A 1 378 ? 31.287 2.990 -8.442 1.00 90.06 378 ARG A N 1
ATOM 2858 C CA . ARG A 1 378 ? 30.947 4.139 -9.299 1.00 90.06 378 ARG A CA 1
ATOM 2859 C C . ARG A 1 378 ? 32.098 4.554 -10.206 1.00 90.06 378 ARG A C 1
ATOM 2861 O O . ARG A 1 378 ? 31.831 4.958 -11.328 1.00 90.06 378 ARG A O 1
ATOM 2868 N N . ALA A 1 379 ? 33.344 4.440 -9.740 1.00 89.62 379 ALA A N 1
ATOM 2869 C CA . ALA A 1 379 ? 34.520 4.814 -10.528 1.00 89.62 379 ALA A CA 1
ATOM 2870 C C . ALA A 1 379 ? 34.586 4.024 -11.845 1.00 89.62 379 ALA A C 1
ATOM 2872 O O . ALA A 1 379 ? 34.685 4.621 -12.911 1.00 89.62 379 ALA A O 1
ATOM 2873 N N . VAL A 1 380 ? 34.395 2.704 -11.766 1.00 88.75 380 VAL A N 1
ATOM 2874 C CA . VAL A 1 380 ? 34.359 1.809 -12.932 1.00 88.75 380 VAL A CA 1
ATOM 2875 C C . VAL A 1 380 ? 33.197 2.154 -13.866 1.00 88.75 380 VAL A C 1
ATOM 2877 O O . VAL A 1 380 ? 33.357 2.201 -15.082 1.00 88.75 380 VAL A O 1
ATOM 2880 N N . ALA A 1 381 ? 32.016 2.443 -13.310 1.00 89.75 381 ALA A N 1
ATOM 2881 C CA . ALA A 1 381 ? 30.869 2.846 -14.119 1.00 89.75 381 ALA A CA 1
ATOM 2882 C C . ALA A 1 381 ? 31.111 4.180 -14.849 1.00 89.75 381 ALA A C 1
ATOM 2884 O O . ALA A 1 381 ? 30.701 4.320 -15.998 1.00 89.75 381 ALA A O 1
ATOM 2885 N N . TYR A 1 382 ? 31.765 5.152 -14.202 1.00 92.56 382 TYR A N 1
ATOM 2886 C CA . TYR A 1 382 ? 32.090 6.446 -14.808 1.00 92.56 382 TYR A CA 1
ATOM 2887 C C . TYR A 1 382 ? 33.089 6.307 -15.952 1.00 92.56 382 TYR A C 1
ATOM 2889 O O . TYR A 1 382 ? 32.837 6.857 -17.016 1.00 92.56 382 TYR A O 1
ATOM 2897 N N . GLU A 1 383 ? 34.145 5.515 -15.769 1.00 90.94 383 GLU A N 1
ATOM 2898 C CA . GLU A 1 383 ? 35.132 5.234 -16.816 1.00 90.94 383 GLU A CA 1
ATOM 2899 C C . GLU A 1 383 ? 34.457 4.681 -18.082 1.00 90.94 383 GLU A C 1
ATOM 2901 O O . GLU A 1 383 ? 34.604 5.248 -19.164 1.00 90.94 383 GLU A O 1
ATOM 2906 N N . ARG A 1 384 ? 33.601 3.660 -17.937 1.00 91.62 384 ARG A N 1
ATOM 2907 C CA . ARG A 1 384 ? 32.851 3.084 -19.068 1.00 91.62 384 ARG A CA 1
ATOM 2908 C C . ARG A 1 384 ? 31.873 4.059 -19.715 1.00 91.62 384 ARG A C 1
ATOM 2910 O O . ARG A 1 384 ? 31.708 4.060 -20.934 1.00 91.62 384 ARG A O 1
ATOM 2917 N N . ILE A 1 385 ? 31.213 4.895 -18.914 1.00 92.81 385 ILE A N 1
ATOM 2918 C CA . ILE A 1 385 ? 30.323 5.946 -19.424 1.00 92.81 385 ILE A CA 1
ATOM 2919 C C . ILE A 1 385 ? 31.106 6.948 -20.277 1.00 92.81 385 ILE A C 1
ATOM 2921 O O . ILE A 1 385 ? 30.646 7.306 -21.363 1.00 92.81 385 ILE A O 1
ATOM 2925 N N . ASP A 1 386 ? 32.270 7.384 -19.803 1.00 90.25 386 ASP A N 1
ATOM 2926 C CA . ASP A 1 386 ? 33.083 8.402 -20.465 1.00 90.25 386 ASP A CA 1
ATOM 2927 C C . ASP A 1 386 ? 33.680 7.871 -21.776 1.00 90.25 386 ASP A C 1
ATOM 2929 O O . ASP A 1 386 ? 33.636 8.564 -22.798 1.00 90.25 386 ASP A O 1
ATOM 2933 N N . GLU A 1 387 ? 34.131 6.611 -21.783 1.00 89.50 387 GLU A N 1
ATOM 2934 C CA . GLU A 1 387 ? 34.597 5.904 -22.982 1.00 89.50 387 GLU A CA 1
ATOM 2935 C C . GLU A 1 387 ? 33.498 5.786 -24.053 1.00 89.50 387 GLU A C 1
ATOM 2937 O O . GLU A 1 387 ? 33.731 6.076 -25.233 1.00 89.50 387 GLU A O 1
ATOM 2942 N N . ALA A 1 388 ? 32.286 5.381 -23.656 1.00 89.62 388 ALA A N 1
ATOM 2943 C CA . ALA A 1 388 ? 31.208 5.067 -24.592 1.00 89.62 388 ALA A CA 1
ATOM 2944 C C . ALA A 1 388 ? 30.426 6.301 -25.081 1.00 89.62 388 ALA A C 1
ATOM 2946 O O . ALA A 1 388 ? 30.082 6.400 -26.266 1.00 89.62 388 ALA A O 1
ATOM 2947 N N . LEU A 1 389 ? 30.102 7.236 -24.182 1.00 88.25 389 LEU A N 1
ATOM 2948 C CA . LEU A 1 389 ? 29.177 8.339 -24.472 1.00 88.25 389 LEU A CA 1
ATOM 2949 C C . LEU A 1 389 ? 29.892 9.637 -24.850 1.00 88.25 389 LEU A C 1
ATOM 2951 O O . LEU A 1 389 ? 29.309 10.424 -25.596 1.00 88.25 389 LEU A O 1
ATOM 2955 N N . ARG A 1 390 ? 31.147 9.833 -24.411 1.00 80.75 390 ARG A N 1
ATOM 2956 C CA . ARG A 1 390 ? 31.932 11.071 -24.597 1.00 80.75 390 ARG A CA 1
ATOM 2957 C C . ARG A 1 390 ? 31.178 12.321 -24.087 1.00 80.75 390 ARG A C 1
ATOM 2959 O O . ARG A 1 390 ? 30.042 12.255 -23.619 1.00 80.75 390 ARG A O 1
ATOM 2966 N N . GLU A 1 391 ? 31.778 13.506 -24.192 1.00 79.06 391 GLU A N 1
ATOM 2967 C CA . GLU A 1 391 ? 31.097 14.783 -23.882 1.00 79.06 391 GLU A CA 1
ATOM 2968 C C . GLU A 1 391 ? 30.194 15.247 -25.051 1.00 79.06 391 GLU A C 1
ATOM 2970 O O . GLU A 1 391 ? 30.199 16.405 -25.472 1.00 79.06 391 GLU A O 1
ATOM 2975 N N . GLU A 1 392 ? 29.420 14.313 -25.611 1.00 77.00 392 GLU A N 1
ATOM 2976 C CA . GLU A 1 392 ? 28.516 14.541 -26.737 1.00 77.00 392 GLU A CA 1
ATOM 2977 C C . GLU A 1 392 ? 27.182 15.134 -26.246 1.00 77.00 392 GLU A C 1
ATOM 2979 O O . GLU A 1 392 ? 26.551 14.632 -25.306 1.00 77.00 392 GLU A O 1
ATOM 2984 N N . ARG A 1 393 ? 26.741 16.230 -26.877 1.00 82.94 393 ARG A N 1
ATOM 2985 C CA . ARG A 1 393 ? 25.439 16.858 -26.609 1.00 82.94 393 ARG A CA 1
ATOM 2986 C C . ARG A 1 393 ? 24.401 16.362 -27.601 1.00 82.94 393 ARG A C 1
ATOM 2988 O O . ARG A 1 393 ? 24.630 16.374 -28.807 1.00 82.94 393 ARG A O 1
ATOM 2995 N N . LEU A 1 394 ? 23.230 15.998 -27.090 1.00 84.19 394 LEU A N 1
ATOM 2996 C CA . LEU A 1 394 ? 22.127 15.539 -27.920 1.00 84.19 394 LEU A CA 1
ATOM 2997 C C . LEU A 1 394 ? 21.341 16.738 -28.472 1.00 84.19 394 LEU A C 1
ATOM 2999 O O . LEU A 1 394 ? 20.603 17.396 -27.741 1.00 84.19 394 LEU A O 1
ATOM 3003 N N . ALA A 1 395 ? 21.500 17.018 -29.765 1.00 78.69 395 ALA A N 1
ATOM 3004 C CA . ALA A 1 395 ? 20.784 18.085 -30.460 1.00 78.69 395 ALA A CA 1
ATOM 3005 C C . ALA A 1 395 ? 19.551 17.523 -31.188 1.00 78.69 395 ALA A C 1
ATOM 3007 O O . ALA A 1 395 ? 19.652 17.042 -32.314 1.00 78.69 395 ALA A O 1
ATOM 3008 N N . LEU A 1 396 ? 18.386 17.577 -30.537 1.00 82.12 396 LEU A N 1
ATOM 3009 C CA . LEU A 1 396 ? 17.091 17.247 -31.144 1.00 82.12 396 LEU A CA 1
ATOM 3010 C C . LEU A 1 396 ? 16.263 18.521 -31.335 1.00 82.12 396 LEU A C 1
ATOM 3012 O O . LEU A 1 396 ? 16.265 19.401 -30.470 1.00 82.12 396 LEU A O 1
ATOM 3016 N N . ASP A 1 397 ? 15.523 18.616 -32.442 1.00 80.81 397 ASP A N 1
ATOM 3017 C CA . ASP A 1 397 ? 14.583 19.719 -32.648 1.00 80.81 397 ASP A CA 1
ATOM 3018 C C . ASP A 1 397 ? 13.303 19.481 -31.842 1.00 80.81 397 ASP A C 1
ATOM 3020 O O . ASP A 1 397 ? 12.377 18.794 -32.265 1.00 80.81 397 ASP A O 1
ATOM 3024 N N . LEU A 1 398 ? 13.262 20.055 -30.642 1.00 80.62 398 LEU A N 1
ATOM 3025 C CA . LEU A 1 398 ? 12.122 19.936 -29.738 1.00 80.62 398 LEU A CA 1
ATOM 3026 C C . LEU A 1 398 ? 11.030 20.985 -30.016 1.00 80.62 398 LEU A C 1
ATOM 3028 O O . LEU A 1 398 ? 10.047 21.037 -29.268 1.00 80.62 398 LEU A O 1
ATOM 3032 N N . ARG A 1 399 ? 11.163 21.846 -31.038 1.00 77.75 399 ARG A N 1
ATOM 3033 C CA . ARG A 1 399 ? 10.171 22.899 -31.324 1.00 77.75 399 ARG A CA 1
ATOM 3034 C C . ARG A 1 399 ? 8.804 22.281 -31.587 1.00 77.75 399 ARG A C 1
ATOM 3036 O O . ARG A 1 399 ? 8.679 21.368 -32.381 1.00 77.75 399 ARG A O 1
ATOM 3043 N N . GLY A 1 400 ? 7.771 22.781 -30.909 1.00 65.88 400 GLY A N 1
ATOM 3044 C CA . GLY A 1 400 ? 6.401 22.263 -31.025 1.00 65.88 400 GLY A CA 1
ATOM 3045 C C . GLY A 1 400 ? 6.079 21.058 -30.128 1.00 65.88 400 GLY A C 1
ATOM 3046 O O . GLY A 1 400 ? 4.906 20.721 -29.985 1.00 65.88 400 GLY A O 1
ATOM 3047 N N . THR A 1 401 ? 7.069 20.453 -29.460 1.00 74.50 401 THR A N 1
ATOM 3048 C CA . THR A 1 401 ? 6.841 19.412 -28.439 1.00 74.50 401 THR A CA 1
ATOM 3049 C C . THR A 1 401 ? 6.492 20.010 -27.073 1.00 74.50 401 THR A C 1
ATOM 3051 O O . THR A 1 401 ? 6.748 21.188 -26.805 1.00 74.50 401 THR A O 1
ATOM 3054 N N . ALA A 1 402 ? 5.950 19.193 -26.161 1.00 65.56 402 ALA A N 1
ATOM 3055 C CA . ALA A 1 402 ? 5.796 19.584 -24.757 1.00 65.56 402 ALA A CA 1
ATOM 3056 C C . ALA A 1 402 ? 7.149 19.963 -24.121 1.00 65.56 402 ALA A C 1
ATOM 3058 O O . ALA A 1 402 ? 7.231 20.943 -23.379 1.00 65.56 402 ALA A O 1
ATOM 3059 N N . ALA A 1 403 ? 8.212 19.242 -24.486 1.00 67.25 403 ALA A N 1
ATOM 3060 C CA . ALA A 1 403 ? 9.589 19.512 -24.090 1.00 67.25 403 ALA A CA 1
ATOM 3061 C C . ALA A 1 403 ? 10.147 20.837 -24.655 1.00 67.25 403 ALA A C 1
ATOM 3063 O O . ALA A 1 403 ? 10.952 21.500 -24.004 1.00 67.25 403 ALA A O 1
ATOM 3064 N N . GLY A 1 404 ? 9.660 21.285 -25.817 1.00 66.31 404 GLY A N 1
ATOM 3065 C CA . GLY A 1 404 ? 9.975 22.591 -26.406 1.00 66.31 404 GLY A CA 1
ATOM 3066 C C . GLY A 1 404 ? 9.392 23.789 -25.646 1.00 66.31 404 GLY A C 1
ATOM 3067 O O . GLY A 1 404 ? 9.783 24.922 -25.906 1.00 66.31 404 GLY A O 1
ATOM 3068 N N . ARG A 1 405 ? 8.488 23.561 -24.680 1.00 67.12 405 ARG A N 1
ATOM 3069 C CA . ARG A 1 405 ? 7.875 24.591 -23.810 1.00 67.12 405 ARG A CA 1
ATOM 3070 C C . ARG A 1 405 ? 8.616 24.750 -22.469 1.00 67.12 405 ARG A C 1
ATOM 3072 O O . ARG A 1 405 ? 7.989 25.005 -21.431 1.00 67.12 405 ARG A O 1
ATOM 3079 N N . ARG A 1 406 ? 9.931 24.518 -22.472 1.00 69.50 406 ARG A N 1
ATOM 3080 C CA . ARG A 1 406 ? 10.827 24.651 -21.309 1.00 69.50 406 ARG A CA 1
ATOM 3081 C C . ARG A 1 406 ? 10.849 26.076 -20.751 1.00 69.50 406 ARG A C 1
ATOM 3083 O O . ARG A 1 406 ? 10.589 27.031 -21.482 1.00 69.50 406 ARG A O 1
ATOM 3090 N N . VAL A 1 407 ? 11.178 26.220 -19.470 1.00 63.91 407 VAL A N 1
ATOM 3091 C CA . VAL A 1 407 ? 11.520 27.525 -18.893 1.00 63.91 407 VAL A CA 1
ATOM 3092 C C . VAL A 1 407 ? 12.836 27.993 -19.497 1.00 63.91 407 VAL A C 1
ATOM 3094 O O . VAL A 1 407 ? 13.791 27.229 -19.623 1.00 63.91 407 VAL A O 1
ATOM 3097 N N . ALA A 1 408 ? 12.884 29.263 -19.893 1.00 65.88 408 ALA A N 1
ATOM 3098 C CA . ALA A 1 408 ? 14.148 29.920 -20.175 1.00 65.88 408 ALA A CA 1
ATOM 3099 C C . ALA A 1 408 ? 14.836 30.196 -18.833 1.00 65.88 408 ALA A C 1
ATOM 3101 O O . ALA A 1 408 ? 14.424 31.089 -18.091 1.00 65.88 408 ALA A O 1
ATOM 3102 N N . TRP A 1 409 ? 15.838 29.385 -18.496 1.00 72.56 409 TRP A N 1
ATOM 3103 C CA . TRP A 1 409 ? 16.613 29.571 -17.276 1.00 72.56 409 TRP A CA 1
ATOM 3104 C C . TRP A 1 409 ? 17.467 30.844 -17.395 1.00 72.56 409 TRP A C 1
ATOM 3106 O O . TRP A 1 409 ? 18.196 30.996 -18.378 1.00 72.56 409 TRP A O 1
ATOM 3116 N N . PRO A 1 410 ? 17.368 31.785 -16.442 1.00 68.88 410 PRO A N 1
ATOM 3117 C CA . PRO A 1 410 ? 18.153 33.013 -16.474 1.00 68.88 410 PRO A CA 1
ATOM 3118 C C . PRO A 1 410 ? 19.641 32.723 -16.245 1.00 68.88 410 PRO A C 1
ATOM 3120 O O . PRO A 1 410 ? 20.003 31.828 -15.478 1.00 68.88 410 PRO A O 1
ATOM 3123 N N . ALA A 1 411 ? 20.509 33.508 -16.886 1.00 72.12 411 ALA A N 1
ATOM 3124 C CA . ALA A 1 411 ? 21.946 33.427 -16.650 1.00 72.12 411 ALA A CA 1
ATOM 3125 C C . ALA A 1 411 ? 22.276 33.832 -15.203 1.00 72.12 411 ALA A C 1
ATOM 3127 O O . ALA A 1 411 ? 21.701 34.778 -14.659 1.00 72.12 411 ALA A O 1
ATOM 3128 N N . LEU A 1 412 ? 23.213 33.116 -14.580 1.00 77.56 412 LEU A N 1
ATOM 3129 C CA . LEU A 1 412 ? 23.742 33.499 -13.271 1.00 77.56 412 LEU A CA 1
ATOM 3130 C C . LEU A 1 412 ? 24.509 34.825 -13.389 1.00 77.56 412 LEU A C 1
ATOM 3132 O O . LEU A 1 412 ? 25.092 35.118 -14.433 1.00 77.56 412 LEU A O 1
ATOM 3136 N N . SER A 1 413 ? 24.519 35.624 -12.317 1.00 74.00 413 SER A N 1
ATOM 3137 C CA . SER A 1 413 ? 25.318 36.856 -12.281 1.00 74.00 413 SER A CA 1
ATOM 3138 C C . SER A 1 413 ? 26.821 36.558 -12.379 1.00 74.00 413 SER A C 1
ATOM 3140 O O . SER A 1 413 ? 27.254 35.418 -12.202 1.00 74.00 413 SER A O 1
ATOM 3142 N N . ALA A 1 414 ? 27.640 37.597 -12.565 1.00 66.12 414 ALA A N 1
ATOM 3143 C CA . ALA A 1 414 ? 29.103 37.484 -12.547 1.00 66.12 414 ALA A CA 1
ATOM 3144 C C . ALA A 1 414 ? 29.664 36.870 -11.242 1.00 66.12 414 ALA A C 1
ATOM 3146 O O . ALA A 1 414 ? 30.766 36.333 -11.239 1.00 66.12 414 ALA A O 1
ATOM 3147 N N . GLN A 1 415 ? 28.898 36.909 -10.145 1.00 71.12 415 GLN A N 1
ATOM 3148 C CA . GLN A 1 415 ? 29.242 36.313 -8.846 1.00 71.12 415 GLN A CA 1
ATOM 3149 C C . GLN A 1 415 ? 28.782 34.847 -8.718 1.00 71.12 415 GLN A C 1
ATOM 3151 O O . GLN A 1 415 ? 28.919 34.240 -7.659 1.00 71.12 415 GLN A O 1
ATOM 3156 N N . GLY A 1 416 ? 28.197 34.269 -9.771 1.00 79.44 416 GLY A N 1
ATOM 3157 C CA . GLY A 1 416 ? 27.739 32.879 -9.798 1.00 79.44 416 GLY A CA 1
ATOM 3158 C C . GLY A 1 416 ? 26.427 32.620 -9.051 1.00 79.44 416 GLY A C 1
ATOM 3159 O O . GLY A 1 416 ? 26.065 31.461 -8.861 1.00 79.44 416 GLY A O 1
ATOM 3160 N N . VAL A 1 417 ? 25.698 33.661 -8.636 1.00 84.19 417 VAL A N 1
ATOM 3161 C CA . VAL A 1 417 ? 24.406 33.539 -7.933 1.00 84.19 417 VAL A CA 1
ATOM 3162 C C . VAL A 1 417 ? 23.326 34.421 -8.551 1.00 84.19 417 VAL A C 1
ATOM 3164 O O . VAL A 1 417 ? 23.631 35.440 -9.168 1.00 84.19 417 VAL A O 1
ATOM 3167 N N . LEU A 1 418 ? 22.055 34.053 -8.390 1.00 83.38 418 LEU A N 1
ATOM 3168 C CA . LEU A 1 418 ? 20.920 34.848 -8.867 1.00 83.38 418 LEU A CA 1
ATOM 3169 C C . LEU A 1 418 ? 19.785 34.867 -7.829 1.00 83.38 418 LEU A C 1
ATOM 3171 O O . LEU A 1 418 ? 19.302 33.792 -7.467 1.00 83.38 418 LEU A O 1
ATOM 3175 N N . PRO A 1 419 ? 19.326 36.038 -7.347 1.00 85.44 419 PRO A N 1
ATOM 3176 C CA . PRO A 1 419 ? 18.167 36.109 -6.460 1.00 85.44 419 PRO A CA 1
ATOM 3177 C C . PRO A 1 419 ? 16.908 35.603 -7.171 1.00 85.44 419 PRO A C 1
ATOM 3179 O O . PRO A 1 419 ? 16.584 36.079 -8.259 1.00 85.44 419 PRO A O 1
ATOM 3182 N N . VAL A 1 420 ? 16.141 34.702 -6.550 1.00 82.81 420 VAL A N 1
ATOM 3183 C CA . VAL A 1 420 ? 14.890 34.192 -7.158 1.00 82.81 420 VAL A CA 1
ATOM 3184 C C . VAL A 1 420 ? 13.863 35.310 -7.356 1.00 82.81 420 VAL A C 1
ATOM 3186 O O . VAL A 1 420 ? 13.102 35.298 -8.322 1.00 82.81 420 VAL A O 1
ATOM 3189 N N . ALA A 1 421 ? 13.885 36.324 -6.488 1.00 81.62 421 ALA A N 1
ATOM 3190 C CA . ALA A 1 421 ? 13.050 37.516 -6.603 1.00 81.62 421 ALA A CA 1
ATOM 3191 C C . ALA A 1 421 ? 13.306 38.330 -7.888 1.00 81.62 421 ALA A C 1
ATOM 3193 O O . ALA A 1 421 ? 12.403 39.024 -8.345 1.00 81.62 421 ALA A O 1
ATOM 3194 N N . ALA A 1 422 ? 14.508 38.238 -8.469 1.00 77.44 422 ALA A N 1
ATOM 3195 C CA . ALA A 1 422 ? 14.893 38.967 -9.677 1.00 77.44 422 ALA A CA 1
ATOM 3196 C C . ALA A 1 422 ? 14.465 38.258 -10.977 1.00 77.44 422 ALA A C 1
ATOM 3198 O O . ALA A 1 422 ? 14.644 38.803 -12.064 1.00 77.44 422 ALA A O 1
ATOM 3199 N N . ILE A 1 423 ? 13.915 37.042 -10.888 1.00 75.25 423 ILE A N 1
ATOM 3200 C CA . ILE A 1 423 ? 13.520 36.248 -12.054 1.00 75.25 423 ILE A CA 1
ATOM 3201 C C . ILE A 1 423 ? 12.089 36.611 -12.453 1.00 75.25 423 ILE A C 1
ATOM 3203 O O . ILE A 1 423 ? 11.152 36.478 -11.662 1.00 75.25 423 ILE A O 1
ATOM 3207 N N . GLN A 1 424 ? 11.916 37.053 -13.700 1.00 63.19 424 GLN A N 1
ATOM 3208 C CA . GLN A 1 424 ? 10.611 37.405 -14.251 1.00 63.19 424 GLN A CA 1
ATOM 3209 C C . GLN A 1 424 ? 9.703 36.167 -14.283 1.00 63.19 424 GLN A C 1
ATOM 3211 O O . GLN A 1 424 ? 10.056 35.131 -14.848 1.00 63.19 424 GLN A O 1
ATOM 3216 N N . ARG A 1 425 ? 8.538 36.256 -13.631 1.00 63.47 425 ARG A N 1
ATOM 3217 C CA . ARG A 1 425 ? 7.582 35.143 -13.556 1.00 63.47 425 ARG A CA 1
ATOM 3218 C C . ARG A 1 425 ? 7.013 34.847 -14.941 1.00 63.47 425 ARG A C 1
ATOM 3220 O O . ARG A 1 425 ? 6.630 35.770 -15.657 1.00 63.47 425 ARG A O 1
ATOM 3227 N N . ALA A 1 426 ? 6.875 33.565 -15.276 1.00 57.62 426 ALA A N 1
ATOM 3228 C CA . ALA A 1 426 ? 5.980 33.170 -16.354 1.00 57.62 426 ALA A CA 1
ATOM 3229 C C . ALA A 1 426 ? 4.548 33.597 -15.992 1.00 57.62 426 ALA A C 1
ATOM 3231 O O . ALA A 1 426 ? 4.115 33.418 -14.849 1.00 57.62 426 ALA A O 1
ATOM 3232 N N . ASP A 1 427 ? 3.835 34.171 -16.960 1.00 50.22 427 ASP A N 1
ATOM 3233 C CA . ASP A 1 427 ? 2.470 34.661 -16.786 1.00 50.22 427 ASP A CA 1
ATOM 3234 C C . ASP A 1 427 ? 1.581 33.553 -16.196 1.00 50.22 427 ASP A C 1
ATOM 3236 O O . ASP A 1 427 ? 1.611 32.407 -16.669 1.00 50.22 427 ASP A O 1
ATOM 3240 N N . GLN A 1 428 ? 0.822 33.857 -15.136 1.00 48.59 428 GLN A N 1
ATOM 3241 C CA . GLN A 1 428 ? -0.032 32.873 -14.465 1.00 48.59 428 GLN A CA 1
ATOM 3242 C C . GLN A 1 428 ? -1.211 32.527 -15.374 1.00 48.59 428 GLN A C 1
ATOM 3244 O O . GLN A 1 428 ? -2.317 33.040 -15.228 1.00 48.59 428 GLN A O 1
ATOM 3249 N N . ARG A 1 429 ? -1.003 31.611 -16.320 1.00 41.78 429 ARG A N 1
ATOM 3250 C CA . ARG A 1 429 ? -2.117 31.016 -17.053 1.00 41.78 429 ARG A CA 1
ATOM 3251 C C . ARG A 1 429 ? -2.904 30.149 -16.081 1.00 41.78 429 ARG A C 1
ATOM 3253 O O . ARG A 1 429 ? -2.525 29.012 -15.795 1.00 41.78 429 ARG A O 1
ATOM 3260 N N . VAL A 1 430 ? -4.010 30.698 -15.582 1.00 39.09 430 VAL A N 1
ATOM 3261 C CA . VAL A 1 430 ? -5.055 29.954 -14.878 1.00 39.09 430 VAL A CA 1
ATOM 3262 C C . VAL A 1 430 ? -5.641 28.965 -15.877 1.00 39.09 430 VAL A C 1
ATOM 3264 O O . VAL A 1 430 ? -6.565 29.264 -16.625 1.00 39.09 430 VAL A O 1
ATOM 3267 N N . HIS A 1 431 ? -5.062 27.772 -15.941 1.00 35.84 431 HIS A N 1
ATOM 3268 C CA . HIS A 1 431 ? -5.728 26.658 -16.583 1.00 35.84 431 HIS A CA 1
ATOM 3269 C C . HIS A 1 431 ? -6.700 26.096 -15.556 1.00 35.84 431 HIS A C 1
ATOM 3271 O O . HIS A 1 431 ? -6.353 25.231 -14.752 1.00 35.84 431 HIS A O 1
ATOM 3277 N N . THR A 1 432 ? -7.912 26.647 -15.540 1.00 34.41 432 THR A N 1
ATOM 3278 C CA . THR A 1 432 ? -9.051 25.974 -14.925 1.00 34.41 432 THR A CA 1
ATOM 3279 C C . THR A 1 432 ? -9.129 24.618 -15.623 1.00 34.41 432 THR A C 1
ATOM 3281 O O . THR A 1 432 ? -9.273 24.601 -16.848 1.00 34.41 432 THR A O 1
ATOM 3284 N N . PRO A 1 433 ? -8.934 23.485 -14.921 1.00 31.55 433 PRO A N 1
ATOM 3285 C CA . PRO A 1 433 ? -9.042 22.188 -15.567 1.00 31.55 433 PRO A CA 1
ATOM 3286 C C . PRO A 1 433 ? -10.394 22.155 -16.267 1.00 31.55 433 PRO A C 1
ATOM 3288 O O . PRO A 1 433 ? -11.384 22.527 -15.634 1.00 31.55 433 PRO A O 1
ATOM 3291 N N . HIS A 1 434 ? -10.424 21.769 -17.547 1.00 30.97 434 HIS A N 1
ATOM 3292 C CA . HIS A 1 434 ? -11.673 21.611 -18.284 1.00 30.97 434 HIS A CA 1
ATOM 3293 C C . HIS A 1 434 ? -12.662 20.872 -17.385 1.00 30.97 434 HIS A C 1
ATOM 3295 O O . HIS A 1 434 ? -12.448 19.711 -17.016 1.00 30.97 434 HIS A O 1
ATOM 3301 N N . HIS A 1 435 ? -13.716 21.576 -16.974 1.00 36.75 435 HIS A N 1
ATOM 3302 C CA . HIS A 1 435 ? -14.881 20.915 -16.440 1.00 36.75 435 HIS A CA 1
ATOM 3303 C C . HIS A 1 435 ? -15.321 19.967 -17.550 1.00 36.75 435 HIS A C 1
ATOM 3305 O O . HIS A 1 435 ? -15.583 20.386 -18.670 1.00 36.75 435 HIS A O 1
ATOM 3311 N N . HIS A 1 436 ? -15.316 18.664 -17.276 1.00 38.06 436 HIS A N 1
ATOM 3312 C CA . HIS A 1 436 ? -16.129 17.780 -18.089 1.00 38.06 436 HIS A CA 1
ATOM 3313 C C . HIS A 1 436 ? -17.556 18.320 -17.953 1.00 38.06 436 HIS A C 1
ATOM 3315 O O . HIS A 1 436 ? -18.078 18.311 -16.840 1.00 38.06 436 HIS A O 1
ATOM 3321 N N . ASP A 1 437 ? -18.139 18.817 -19.046 1.00 37.72 437 ASP A N 1
ATOM 3322 C CA . ASP A 1 437 ? -19.448 19.500 -19.105 1.00 37.72 437 ASP A CA 1
ATOM 3323 C C . ASP A 1 437 ? -20.639 18.634 -18.659 1.00 37.72 437 ASP A C 1
ATOM 3325 O O . ASP A 1 437 ? -21.795 19.035 -18.747 1.00 37.72 437 ASP A O 1
ATOM 3329 N N . GLN A 1 438 ? -20.377 17.428 -18.160 1.00 45.75 438 GLN A N 1
ATOM 3330 C CA . GLN A 1 438 ? -21.396 16.508 -17.698 1.00 45.75 438 GLN A CA 1
ATOM 3331 C C . GLN A 1 438 ? -21.532 16.548 -16.170 1.00 45.75 438 GLN A C 1
ATOM 3333 O O . GLN A 1 438 ? -20.523 16.469 -15.454 1.00 45.75 438 GLN A O 1
ATOM 3338 N N . PRO A 1 439 ? -22.768 16.614 -15.643 1.00 48.47 439 PRO A N 1
ATOM 3339 C CA . PRO A 1 439 ? -23.024 16.569 -14.213 1.00 48.47 439 PRO A CA 1
ATOM 3340 C C . PRO A 1 439 ? -22.448 15.295 -13.587 1.00 48.47 439 PRO A C 1
ATOM 3342 O O . PRO A 1 439 ? -22.675 14.177 -14.051 1.00 48.47 439 PRO A O 1
ATOM 3345 N N . VAL A 1 440 ? -21.703 15.474 -12.498 1.00 49.19 440 VAL A N 1
ATOM 3346 C CA . VAL A 1 440 ? -21.133 14.377 -11.713 1.00 49.19 440 VAL A CA 1
ATOM 3347 C C . VAL A 1 440 ? -21.901 14.262 -10.406 1.00 49.19 440 VAL A C 1
ATOM 3349 O O . VAL A 1 440 ? -21.966 15.225 -9.636 1.00 49.19 440 VAL A O 1
ATOM 3352 N N . VAL A 1 441 ? -22.427 13.076 -10.120 1.00 54.47 441 VAL A N 1
ATOM 3353 C CA . VAL A 1 441 ? -23.032 12.754 -8.828 1.00 54.47 441 VAL A CA 1
ATOM 3354 C C . VAL A 1 441 ? -21.911 12.573 -7.815 1.00 54.47 441 VAL A C 1
ATOM 3356 O O . VAL A 1 441 ? -20.950 11.843 -8.060 1.00 54.47 441 VAL A O 1
ATOM 3359 N N . HIS A 1 442 ? -22.004 13.271 -6.685 1.00 53.41 442 HIS A N 1
ATOM 3360 C CA . HIS A 1 442 ? -21.024 13.165 -5.610 1.00 53.41 442 HIS A CA 1
ATOM 3361 C C . HIS A 1 442 ? -21.650 12.457 -4.419 1.00 53.41 442 HIS A C 1
ATOM 3363 O O . HIS A 1 442 ? -22.743 12.814 -3.984 1.00 53.41 442 HIS A O 1
ATOM 3369 N N . ARG A 1 443 ? -20.934 11.490 -3.855 1.00 51.38 443 ARG A N 1
ATOM 3370 C CA . ARG A 1 443 ? -21.298 10.874 -2.586 1.00 51.38 443 ARG A CA 1
ATOM 3371 C C . ARG A 1 443 ? -20.681 11.706 -1.466 1.00 51.38 443 ARG A C 1
ATOM 3373 O O . ARG A 1 443 ? -19.458 11.799 -1.360 1.00 51.38 443 ARG A O 1
ATOM 3380 N N . VAL A 1 444 ? -21.519 12.345 -0.652 1.00 52.91 444 VAL A N 1
ATOM 3381 C CA . VAL A 1 444 ? -21.064 13.154 0.489 1.00 52.91 444 VAL A CA 1
ATOM 3382 C C . VAL A 1 444 ? -20.476 12.221 1.546 1.00 52.91 444 VAL A C 1
ATOM 3384 O O . VAL A 1 444 ? -21.122 11.272 1.983 1.00 52.91 444 VAL A O 1
ATOM 3387 N N . ARG A 1 445 ? -19.222 12.469 1.919 1.00 50.34 445 ARG A N 1
ATOM 3388 C CA . ARG A 1 445 ? -18.467 11.677 2.896 1.00 50.34 445 ARG A CA 1
ATOM 3389 C C . ARG A 1 445 ? -18.358 12.377 4.242 1.00 50.34 445 ARG A C 1
ATOM 3391 O O . ARG A 1 445 ? -18.307 11.704 5.264 1.00 50.34 445 ARG A O 1
ATOM 3398 N N . TYR A 1 446 ? -18.329 13.705 4.240 1.00 53.03 446 TYR A N 1
ATOM 3399 C CA . TYR A 1 446 ? -18.237 14.512 5.449 1.00 53.03 446 TYR A CA 1
ATOM 3400 C C . TYR A 1 446 ? -18.896 15.872 5.224 1.00 53.03 446 TYR A C 1
ATOM 3402 O O . TYR A 1 446 ? -18.863 16.412 4.119 1.00 53.03 446 TYR A O 1
ATOM 3410 N N . GLN A 1 447 ? -19.506 16.417 6.269 1.00 69.69 447 GLN A N 1
ATOM 3411 C CA . GLN A 1 447 ? -20.122 17.737 6.266 1.00 69.69 447 GLN A CA 1
ATOM 3412 C C . GLN A 1 447 ? -19.835 18.412 7.607 1.00 69.69 447 GLN A C 1
ATOM 3414 O O . GLN A 1 447 ? -19.949 17.770 8.650 1.00 69.69 447 GLN A O 1
ATOM 3419 N N . ARG A 1 448 ? -19.499 19.703 7.586 1.00 69.75 448 ARG A N 1
ATOM 3420 C CA . ARG A 1 448 ? -19.299 20.520 8.791 1.00 69.75 448 ARG A CA 1
ATOM 3421 C C . ARG A 1 448 ? -19.772 21.948 8.549 1.00 69.75 448 ARG A C 1
ATOM 3423 O O . ARG A 1 448 ? -19.832 22.386 7.406 1.00 69.75 448 ARG A O 1
ATOM 3430 N N . VAL A 1 449 ? -20.114 22.659 9.614 1.00 81.00 449 VAL A N 1
ATOM 3431 C CA . VAL A 1 449 ? -20.285 24.116 9.598 1.00 81.00 449 VAL A CA 1
ATOM 3432 C C . VAL A 1 449 ? -19.092 24.700 10.350 1.00 81.00 449 VAL A C 1
ATOM 3434 O O . VAL A 1 449 ? -18.797 24.233 11.449 1.00 81.00 449 VAL A O 1
ATOM 3437 N N . LEU A 1 450 ? -18.370 25.619 9.715 1.00 79.31 450 LEU A N 1
ATOM 3438 C CA . LEU A 1 450 ? -17.195 26.291 10.274 1.00 79.31 450 LEU A CA 1
ATOM 3439 C C . LEU A 1 450 ? -17.601 27.396 11.252 1.00 79.31 450 LEU A C 1
ATOM 3441 O O . LEU A 1 450 ? -18.771 27.786 11.308 1.00 79.31 450 LEU A O 1
ATOM 3445 N N . ALA A 1 451 ? -16.634 27.919 12.010 1.00 75.25 451 ALA A N 1
ATOM 3446 C CA . ALA A 1 451 ? -16.885 28.973 12.996 1.00 75.25 451 ALA A CA 1
ATOM 3447 C C . ALA A 1 451 ? -17.431 30.261 12.351 1.00 75.25 451 ALA A C 1
ATOM 3449 O O . ALA A 1 451 ? -18.238 30.981 12.940 1.00 75.25 451 ALA A O 1
ATOM 3450 N N . ASP A 1 452 ? -17.052 30.520 11.099 1.00 78.94 452 ASP A N 1
ATOM 3451 C CA . ASP A 1 452 ? -17.562 31.630 10.302 1.00 78.94 452 ASP A CA 1
ATOM 3452 C C . ASP A 1 452 ? -18.983 31.387 9.753 1.00 78.94 452 ASP A C 1
ATOM 3454 O O . ASP A 1 452 ? -19.512 32.249 9.056 1.00 78.94 452 ASP A O 1
ATOM 3458 N N . GLY A 1 453 ? -19.636 30.266 10.075 1.00 76.75 453 GLY A N 1
ATOM 3459 C CA . GLY A 1 453 ? -20.970 29.888 9.600 1.00 76.75 453 GLY A CA 1
ATOM 3460 C C . GLY A 1 453 ? -21.003 29.325 8.175 1.00 76.75 453 GLY A C 1
ATOM 3461 O O . GLY A 1 453 ? -22.081 28.979 7.687 1.00 76.75 453 GLY A O 1
ATOM 3462 N N . SER A 1 454 ? -19.856 29.208 7.504 1.00 82.50 454 SER A N 1
ATOM 3463 C CA . SER A 1 454 ? -19.749 28.561 6.200 1.00 82.50 454 SER A CA 1
ATOM 3464 C C . SER A 1 454 ? -19.978 27.059 6.339 1.00 82.50 454 SER A C 1
ATOM 3466 O O . SER A 1 454 ? -19.394 26.376 7.183 1.00 82.50 454 SER A O 1
ATOM 3468 N N . ARG A 1 455 ? -20.825 26.501 5.480 1.00 79.38 455 ARG A N 1
ATOM 3469 C CA . ARG A 1 455 ? -21.080 25.066 5.409 1.00 79.38 455 ARG A CA 1
ATOM 3470 C C . ARG A 1 455 ? -20.113 24.415 4.435 1.00 79.38 455 ARG A C 1
ATOM 3472 O O . ARG A 1 455 ? -20.057 24.750 3.259 1.00 79.38 455 ARG A O 1
ATOM 3479 N N . VAL A 1 456 ? -19.404 23.405 4.900 1.00 77.31 456 VAL A N 1
ATOM 3480 C CA . VAL A 1 456 ? -18.392 22.695 4.133 1.00 77.31 456 VAL A CA 1
ATOM 3481 C C . VAL A 1 456 ? -18.830 21.259 3.888 1.00 77.31 456 VAL A C 1
ATOM 3483 O O . VAL A 1 456 ? -19.209 20.542 4.812 1.00 77.31 456 VAL A O 1
ATOM 3486 N N . LEU A 1 457 ? -18.781 20.834 2.628 1.00 68.44 457 LEU A N 1
ATOM 3487 C CA . LEU A 1 457 ? -19.055 19.475 2.178 1.00 68.44 457 LEU A CA 1
ATOM 3488 C C . LEU A 1 457 ? -17.780 18.857 1.619 1.00 68.44 457 LEU A C 1
ATOM 3490 O O . LEU A 1 457 ? -17.117 19.444 0.768 1.00 68.44 457 LEU A O 1
ATOM 3494 N N . ILE A 1 458 ? -17.480 17.637 2.045 1.00 62.38 458 ILE A N 1
ATOM 3495 C CA . ILE A 1 458 ? -16.444 16.803 1.451 1.00 62.38 458 ILE A CA 1
ATOM 3496 C C . ILE A 1 458 ? -17.133 15.624 0.778 1.00 62.38 458 ILE A C 1
ATOM 3498 O O . ILE A 1 458 ? -17.781 14.814 1.444 1.00 62.38 458 ILE A O 1
ATOM 3502 N N . GLY A 1 459 ? -17.012 15.517 -0.542 1.00 56.78 459 GLY A N 1
ATOM 3503 C CA . GLY A 1 459 ? -17.648 14.448 -1.313 1.00 56.78 459 GLY A CA 1
ATOM 3504 C C . GLY A 1 459 ? -16.720 13.830 -2.346 1.00 56.78 459 GLY A C 1
ATOM 3505 O O . GLY A 1 459 ? -15.869 14.513 -2.908 1.00 56.78 459 GLY A O 1
ATOM 3506 N N . GLU A 1 460 ? -16.892 12.543 -2.620 1.00 52.97 460 GLU A N 1
ATOM 3507 C CA . GLU A 1 460 ? -16.196 11.857 -3.711 1.00 52.97 460 GLU A CA 1
ATOM 3508 C C . GLU A 1 460 ? -17.076 11.851 -4.971 1.00 52.97 460 GLU A C 1
ATOM 3510 O O . GLU A 1 460 ? -18.297 11.705 -4.860 1.00 52.97 460 GLU A O 1
ATOM 3515 N N . PRO A 1 461 ? -16.511 12.021 -6.176 1.00 53.53 461 PRO A N 1
ATOM 3516 C CA . PRO A 1 461 ? -17.249 11.765 -7.405 1.00 53.53 461 PRO A CA 1
ATOM 3517 C C . PRO A 1 461 ? -17.595 10.270 -7.474 1.00 53.53 461 PRO A C 1
ATOM 3519 O O . PRO A 1 461 ? -16.717 9.424 -7.349 1.00 53.53 461 PRO A O 1
ATOM 3522 N N . PHE A 1 462 ? -18.880 9.960 -7.630 1.00 48.50 462 PHE A N 1
ATOM 3523 C CA . PHE A 1 462 ? -19.410 8.598 -7.565 1.00 48.50 462 PHE A CA 1
ATOM 3524 C C . PHE A 1 462 ? -19.708 8.052 -8.965 1.00 48.50 462 PHE A C 1
ATOM 3526 O O . PHE A 1 462 ? -19.158 7.028 -9.366 1.00 48.50 462 PHE A O 1
ATOM 3533 N N . THR A 1 463 ? -20.513 8.776 -9.741 1.00 48.12 463 THR A N 1
ATOM 3534 C CA . THR A 1 463 ? -20.920 8.391 -11.099 1.00 48.12 463 THR A CA 1
ATOM 3535 C C . THR A 1 463 ? -21.188 9.625 -11.954 1.00 48.12 463 THR A C 1
ATOM 3537 O O . THR A 1 463 ? -21.582 10.684 -11.453 1.00 48.12 463 THR A O 1
ATOM 3540 N N . ARG A 1 464 ? -20.958 9.504 -13.262 1.00 52.47 464 ARG A N 1
ATOM 3541 C CA . ARG A 1 464 ? -21.554 10.412 -14.250 1.00 52.47 464 ARG A CA 1
ATOM 3542 C C . ARG A 1 464 ? -23.015 10.029 -14.479 1.00 52.47 464 ARG A C 1
ATOM 3544 O O . ARG A 1 464 ? -23.414 8.902 -14.193 1.00 52.47 464 ARG A O 1
ATOM 3551 N N . GLN A 1 465 ? -23.809 10.962 -15.004 1.00 47.31 465 GLN A N 1
ATOM 3552 C CA . GLN A 1 465 ? -25.199 10.682 -15.390 1.00 47.31 465 GLN A CA 1
ATOM 3553 C C . GLN A 1 465 ? -25.331 9.580 -16.458 1.00 47.31 465 GLN A C 1
ATOM 3555 O O . GLN A 1 465 ? -26.367 8.931 -16.508 1.00 47.31 465 GLN A O 1
ATOM 3560 N N . ASP A 1 466 ? -24.292 9.326 -17.261 1.00 50.88 466 ASP A N 1
ATOM 3561 C CA . ASP A 1 466 ? -24.242 8.235 -18.250 1.00 50.88 466 ASP A CA 1
ATOM 3562 C C . ASP A 1 466 ? -23.902 6.857 -17.639 1.00 50.88 466 ASP A C 1
ATOM 3564 O O . ASP A 1 466 ? -23.699 5.890 -18.367 1.00 50.88 466 ASP A O 1
ATOM 3568 N N . GLY A 1 467 ? -23.813 6.756 -16.307 1.00 41.34 467 GLY A N 1
ATOM 3569 C CA . GLY A 1 467 ? -23.480 5.518 -15.598 1.00 41.34 467 GLY A CA 1
ATOM 3570 C C . GLY A 1 467 ? -21.980 5.228 -15.504 1.00 41.34 467 GLY A C 1
ATOM 3571 O O . GLY A 1 467 ? -21.581 4.340 -14.748 1.00 41.34 467 GLY A O 1
ATOM 3572 N N . ALA A 1 468 ? -21.120 6.004 -16.174 1.00 42.72 468 ALA A N 1
ATOM 3573 C CA . ALA A 1 468 ? -19.680 5.793 -16.109 1.00 42.72 468 ALA A CA 1
ATOM 3574 C C . ALA A 1 468 ? -19.133 6.098 -14.701 1.00 42.72 468 ALA A C 1
ATOM 3576 O O . ALA A 1 468 ? -19.302 7.198 -14.153 1.00 42.72 468 ALA A O 1
ATOM 3577 N N . ARG A 1 469 ? -18.423 5.125 -14.115 1.00 40.62 469 ARG A N 1
ATOM 3578 C CA . ARG A 1 469 ? -17.666 5.319 -12.869 1.00 40.62 469 ARG A CA 1
ATOM 3579 C C . ARG A 1 469 ? -16.499 6.277 -13.107 1.00 40.62 469 ARG A C 1
ATOM 3581 O O . ARG A 1 469 ? -15.772 6.165 -14.092 1.00 40.62 469 ARG A O 1
ATOM 3588 N N . ILE A 1 470 ? -16.305 7.217 -12.185 1.00 43.81 470 ILE A N 1
ATOM 3589 C CA . ILE A 1 470 ? -15.233 8.221 -12.257 1.00 43.81 470 ILE A CA 1
ATOM 3590 C C . ILE A 1 470 ? -14.172 7.904 -11.202 1.00 43.81 470 ILE A C 1
ATOM 3592 O O . ILE A 1 470 ? -14.497 7.444 -10.112 1.00 43.81 470 ILE A O 1
ATOM 3596 N N . GLY A 1 471 ? -12.904 8.167 -11.528 1.00 39.88 471 GLY A N 1
ATOM 3597 C CA . GLY A 1 471 ? -11.772 7.992 -10.617 1.00 39.88 471 GLY A CA 1
ATOM 3598 C C . GLY A 1 471 ? -11.864 8.798 -9.309 1.00 39.88 471 GLY A C 1
ATOM 3599 O O . GLY A 1 471 ? -12.553 9.816 -9.215 1.00 39.88 471 GLY A O 1
ATOM 3600 N N . LEU A 1 472 ? -11.113 8.305 -8.321 1.00 45.00 472 LEU A N 1
ATOM 3601 C CA . LEU A 1 472 ? -11.143 8.642 -6.894 1.00 45.00 472 LEU A CA 1
ATOM 3602 C C . LEU A 1 472 ? -10.619 10.051 -6.546 1.00 45.00 472 LEU A C 1
ATOM 3604 O O . LEU A 1 472 ? -9.763 10.610 -7.233 1.00 45.00 472 LEU A O 1
ATOM 3608 N N . GLY A 1 473 ? -11.124 10.605 -5.434 1.00 45.06 473 GLY A N 1
ATOM 3609 C CA . GLY A 1 473 ? -10.628 11.831 -4.791 1.00 45.06 473 GLY A CA 1
ATOM 3610 C C . GLY A 1 473 ? -11.697 12.558 -3.961 1.00 45.06 473 GLY A C 1
ATOM 3611 O O . GLY A 1 473 ? -12.793 12.814 -4.459 1.00 45.06 473 GLY A O 1
ATOM 3612 N N . LEU A 1 474 ? -11.386 12.932 -2.714 1.00 48.75 474 LEU A N 1
ATOM 3613 C CA . LEU A 1 474 ? -12.254 13.786 -1.892 1.00 48.75 474 LEU A CA 1
ATOM 3614 C C . LEU A 1 474 ? -12.265 15.217 -2.451 1.00 48.75 474 LEU A C 1
ATOM 3616 O O . LEU A 1 474 ? -11.217 15.772 -2.779 1.00 48.75 474 LEU A O 1
ATOM 3620 N N . LYS A 1 475 ? -13.447 15.829 -2.557 1.00 59.12 475 LYS A N 1
ATOM 3621 C CA . LYS A 1 475 ? -13.617 17.220 -2.991 1.00 59.12 475 LYS A CA 1
ATOM 3622 C C . LYS A 1 475 ? -14.161 18.067 -1.863 1.00 59.12 475 LYS A C 1
ATOM 3624 O O . LYS A 1 475 ? -15.241 17.766 -1.368 1.00 59.12 475 LYS A O 1
ATOM 3629 N N . LEU A 1 476 ? -13.459 19.148 -1.549 1.00 66.50 476 LEU A N 1
ATOM 3630 C CA . LEU A 1 476 ? -13.943 20.210 -0.680 1.00 66.50 476 LEU A CA 1
ATOM 3631 C C . LEU A 1 476 ? -14.888 21.137 -1.457 1.00 66.50 476 LEU A C 1
ATOM 3633 O O . LEU A 1 476 ? -14.519 21.655 -2.511 1.00 66.50 476 LEU A O 1
ATOM 3637 N N . ARG A 1 477 ? -16.096 21.356 -0.945 1.00 74.56 477 ARG A N 1
ATOM 3638 C CA . ARG A 1 477 ? -17.011 22.412 -1.384 1.00 74.56 477 ARG A CA 1
ATOM 3639 C C . ARG A 1 477 ? -17.385 23.256 -0.184 1.00 74.56 477 ARG A C 1
ATOM 3641 O O . ARG A 1 477 ? -17.849 22.719 0.815 1.00 74.56 477 ARG A O 1
ATOM 3648 N N . VAL A 1 478 ? -17.205 24.559 -0.305 1.00 76.31 478 VAL A N 1
ATOM 3649 C CA . VAL A 1 478 ? -17.574 25.524 0.726 1.00 76.31 478 VAL A CA 1
ATOM 3650 C C . VAL A 1 478 ? -18.823 26.250 0.248 1.00 76.31 478 VAL A C 1
ATOM 3652 O O . VAL A 1 478 ? -18.936 26.593 -0.928 1.00 76.31 478 VAL A O 1
ATOM 3655 N N . TYR A 1 479 ? -19.776 26.433 1.142 1.00 82.81 479 TYR A N 1
ATOM 3656 C CA . TYR A 1 479 ? -21.006 27.176 0.945 1.00 82.81 479 TYR A CA 1
ATOM 3657 C C . TYR A 1 479 ? -21.048 28.251 2.018 1.00 82.81 479 TYR A C 1
ATOM 3659 O O . TYR A 1 479 ? -20.752 27.968 3.176 1.00 82.81 479 TYR A O 1
ATOM 3667 N N . ASP A 1 480 ? -21.383 29.475 1.646 1.00 83.62 480 ASP A N 1
ATOM 3668 C CA . ASP A 1 480 ? -21.530 30.553 2.618 1.00 83.62 480 ASP A CA 1
ATOM 3669 C C . ASP A 1 480 ? -22.793 30.363 3.485 1.00 83.62 480 ASP A C 1
ATOM 3671 O O . ASP A 1 480 ? -23.570 29.417 3.306 1.00 83.62 480 ASP A O 1
ATOM 3675 N N . ARG A 1 481 ? -23.022 31.289 4.424 1.00 82.56 481 ARG A N 1
ATOM 3676 C CA . ARG A 1 481 ? -24.199 31.288 5.315 1.00 82.56 481 ARG A CA 1
ATOM 3677 C C . ARG A 1 481 ? -25.538 31.340 4.572 1.00 82.56 481 ARG A C 1
ATOM 3679 O O . ARG A 1 481 ? -26.555 30.955 5.136 1.00 82.56 481 ARG A O 1
ATOM 3686 N N . THR A 1 482 ? -25.548 31.815 3.326 1.00 76.31 482 THR A N 1
ATOM 3687 C CA . THR A 1 482 ? -26.748 31.906 2.479 1.00 76.31 482 THR A CA 1
ATOM 3688 C C . THR A 1 482 ? -26.970 30.647 1.637 1.00 76.31 482 THR A C 1
ATOM 3690 O O . THR A 1 482 ? -27.959 30.544 0.916 1.00 76.31 482 THR A O 1
ATOM 3693 N N . GLY A 1 483 ? -26.067 29.665 1.736 1.00 68.62 483 GLY A N 1
ATOM 3694 C CA . GLY A 1 483 ? -26.124 28.418 0.980 1.00 68.62 483 GLY A CA 1
ATOM 3695 C C . GLY A 1 483 ? -25.586 28.535 -0.445 1.00 68.62 483 GLY A C 1
ATOM 3696 O O . GLY A 1 483 ? -25.715 27.584 -1.220 1.00 68.62 483 GLY A O 1
ATOM 3697 N N . ARG A 1 484 ? -24.955 29.659 -0.813 1.00 73.44 484 ARG A N 1
ATOM 3698 C CA . ARG A 1 484 ? -24.326 29.825 -2.125 1.00 73.44 484 ARG A CA 1
ATOM 3699 C C . ARG A 1 484 ? -22.935 29.205 -2.104 1.00 73.44 484 ARG A C 1
ATOM 3701 O O . ARG A 1 484 ? -22.175 29.365 -1.153 1.00 73.44 484 ARG A O 1
ATOM 3708 N N . GLN A 1 485 ? -22.597 28.466 -3.159 1.00 76.62 485 GLN A N 1
ATOM 3709 C CA . GLN A 1 485 ? -21.282 27.841 -3.256 1.00 76.62 485 GLN A CA 1
ATOM 3710 C C . GLN A 1 485 ? -20.195 28.917 -3.391 1.00 76.62 485 GLN A C 1
ATOM 3712 O O . GLN A 1 485 ? -20.208 29.711 -4.332 1.00 76.62 485 GLN A O 1
ATOM 3717 N N . VAL A 1 486 ? -19.231 28.890 -2.475 1.00 73.56 486 VAL A N 1
ATOM 3718 C CA . VAL A 1 486 ? -18.025 29.713 -2.514 1.00 73.56 486 VAL A CA 1
ATOM 3719 C C . VAL A 1 486 ? -17.105 29.159 -3.598 1.00 73.56 486 VAL A C 1
ATOM 3721 O O . VAL A 1 486 ? -16.766 27.973 -3.607 1.00 73.56 486 VAL A O 1
ATOM 3724 N N . VAL A 1 487 ? -16.727 30.026 -4.535 1.00 69.56 487 VAL A N 1
ATOM 3725 C CA . VAL A 1 487 ? -15.830 29.706 -5.659 1.00 69.56 487 VAL A CA 1
ATOM 3726 C C . VAL A 1 487 ? -14.465 30.383 -5.540 1.00 69.56 487 VAL A C 1
ATOM 3728 O O . VAL A 1 487 ? -13.558 30.037 -6.292 1.00 69.56 487 VAL A O 1
ATOM 3731 N N . ASP A 1 488 ? -14.309 31.311 -4.591 1.00 71.75 488 ASP A N 1
ATOM 3732 C CA . ASP A 1 488 ? -13.044 31.993 -4.314 1.00 71.75 488 ASP A CA 1
ATOM 3733 C C . ASP A 1 488 ? -11.990 30.999 -3.776 1.00 71.75 488 ASP A C 1
ATOM 3735 O O . ASP A 1 488 ? -12.189 30.414 -2.704 1.00 71.75 488 ASP A O 1
ATOM 3739 N N . PRO A 1 489 ? -10.861 30.799 -4.484 1.00 56.28 489 PRO A N 1
ATOM 3740 C CA . PRO A 1 489 ? -9.806 29.888 -4.057 1.00 56.28 489 PRO A CA 1
ATOM 3741 C C . PRO A 1 489 ? -9.189 30.235 -2.700 1.00 56.28 489 PRO A C 1
ATOM 3743 O O . PRO A 1 489 ? -8.771 29.320 -1.993 1.00 56.28 489 PRO A O 1
ATOM 3746 N N . GLU A 1 490 ? -9.111 31.516 -2.325 1.00 64.50 490 GLU A N 1
ATOM 3747 C CA . GLU A 1 490 ? -8.527 31.910 -1.039 1.00 64.50 490 GLU A CA 1
ATOM 3748 C C . GLU A 1 490 ? -9.462 31.598 0.128 1.00 64.50 490 GLU A C 1
ATOM 3750 O O . GLU A 1 490 ? -9.019 31.064 1.145 1.00 64.50 490 GLU A O 1
ATOM 3755 N N . ALA A 1 491 ? -10.762 31.862 -0.021 1.00 68.75 491 ALA A N 1
ATOM 3756 C CA . ALA A 1 491 ? -11.771 31.450 0.951 1.00 68.75 491 ALA A CA 1
ATOM 3757 C C . ALA A 1 491 ? -11.838 29.924 1.112 1.00 68.75 491 ALA A C 1
ATOM 3759 O O . ALA A 1 491 ? -11.925 29.426 2.235 1.00 68.75 491 ALA A O 1
ATOM 3760 N N . ILE A 1 492 ? -11.734 29.171 0.011 1.00 67.94 492 ILE A N 1
ATOM 3761 C CA . ILE A 1 492 ? -11.680 27.703 0.052 1.00 67.94 492 ILE A CA 1
ATOM 3762 C C . ILE A 1 492 ? -10.418 27.221 0.783 1.00 67.94 492 ILE A C 1
ATOM 3764 O O . ILE A 1 492 ? -10.498 26.270 1.558 1.00 67.94 492 ILE A O 1
ATOM 3768 N N . GLU A 1 493 ? -9.268 27.871 0.582 1.00 66.06 493 GLU A N 1
ATOM 3769 C CA . GLU A 1 493 ? -8.026 27.514 1.279 1.00 66.06 493 GLU A CA 1
ATOM 3770 C C . GLU A 1 493 ? -8.067 27.881 2.767 1.00 66.06 493 GLU A C 1
ATOM 3772 O O . GLU A 1 493 ? -7.578 27.106 3.582 1.00 66.06 493 GLU A O 1
ATOM 3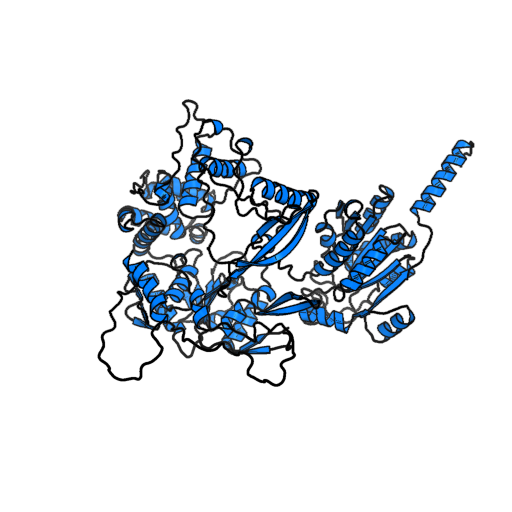777 N N . ARG A 1 494 ? -8.692 29.004 3.150 1.00 74.94 494 ARG A N 1
ATOM 3778 C CA . ARG A 1 494 ? -8.933 29.343 4.566 1.00 74.94 494 ARG A CA 1
ATOM 3779 C C . ARG A 1 494 ? -9.810 28.292 5.242 1.00 74.94 494 ARG A C 1
ATOM 3781 O O . ARG A 1 494 ? -9.430 27.776 6.286 1.00 74.94 494 ARG A O 1
ATOM 3788 N N . ALA A 1 495 ? -10.907 27.897 4.597 1.00 71.06 495 ALA A N 1
ATOM 3789 C CA . ALA A 1 495 ? -11.769 26.817 5.071 1.00 71.06 495 ALA A CA 1
ATOM 3790 C C . ALA A 1 495 ? -11.027 25.470 5.152 1.00 71.06 495 ALA A C 1
ATOM 3792 O O . ALA A 1 495 ? -11.219 24.707 6.096 1.00 71.06 495 ALA A O 1
ATOM 3793 N N . ALA A 1 496 ? -10.151 25.169 4.187 1.00 61.28 496 ALA A N 1
ATOM 3794 C CA . ALA A 1 496 ? -9.300 23.981 4.224 1.00 61.28 496 ALA A CA 1
ATOM 3795 C C . ALA A 1 496 ? -8.267 24.049 5.361 1.00 61.28 496 ALA A C 1
ATOM 3797 O O . ALA A 1 496 ? -8.032 23.049 6.032 1.00 61.28 496 ALA A O 1
ATOM 3798 N N . ALA A 1 497 ? -7.657 25.211 5.599 1.00 63.31 497 ALA A N 1
ATOM 3799 C CA . ALA A 1 497 ? -6.703 25.432 6.678 1.00 63.31 497 ALA A CA 1
ATOM 3800 C C . ALA A 1 497 ? -7.365 25.331 8.056 1.00 63.31 497 ALA A C 1
ATOM 3802 O O . ALA A 1 497 ? -6.786 24.716 8.943 1.00 63.31 497 ALA A O 1
ATOM 3803 N N . GLU A 1 498 ? -8.583 25.847 8.215 1.00 70.50 498 GLU A N 1
ATOM 3804 C CA . GLU A 1 498 ? -9.396 25.683 9.425 1.00 70.50 498 GLU A CA 1
ATOM 3805 C C . GLU A 1 498 ? -9.799 24.216 9.624 1.00 70.50 498 GLU A C 1
ATOM 3807 O O . GLU A 1 498 ? -9.629 23.668 10.707 1.00 70.50 498 GLU A O 1
ATOM 3812 N N . LEU A 1 499 ? -10.222 23.514 8.565 1.00 57.69 499 LEU A N 1
ATOM 3813 C CA . LEU A 1 499 ? -10.450 22.065 8.615 1.00 57.69 499 LEU A CA 1
ATOM 3814 C C . LEU A 1 499 ? -9.215 21.277 9.058 1.00 57.69 499 LEU A C 1
ATOM 3816 O O . LEU A 1 499 ? -9.342 20.341 9.847 1.00 57.69 499 LEU A O 1
ATOM 3820 N N . ARG A 1 500 ? -8.027 21.658 8.583 1.00 57.47 500 ARG A N 1
ATOM 3821 C CA . ARG A 1 500 ? -6.763 21.039 8.996 1.00 57.47 500 ARG A CA 1
ATOM 3822 C C . ARG A 1 500 ? -6.400 21.386 10.438 1.00 57.47 500 ARG A C 1
ATOM 3824 O O . ARG A 1 500 ? -6.083 20.483 11.200 1.00 57.47 500 ARG A O 1
ATOM 3831 N N . GLY A 1 501 ? -6.446 22.667 10.796 1.00 48.81 501 GLY A N 1
ATOM 3832 C CA . GLY A 1 501 ? -5.982 23.179 12.084 1.00 48.81 501 GLY A CA 1
ATOM 3833 C C . GLY A 1 501 ? -6.929 22.884 13.243 1.00 48.81 501 GLY A C 1
ATOM 3834 O O . GLY A 1 501 ? -6.473 22.508 14.314 1.00 48.81 501 GLY A O 1
ATOM 3835 N N . SER A 1 502 ? -8.237 23.013 13.028 1.00 55.94 502 SER A N 1
ATOM 3836 C CA . SER A 1 502 ? -9.256 22.874 14.076 1.00 55.94 502 SER A CA 1
ATOM 3837 C C . SER A 1 502 ? -9.923 21.501 14.096 1.00 55.94 502 SER A C 1
ATOM 3839 O O . SER A 1 502 ? -10.514 21.128 15.103 1.00 55.94 502 SER A O 1
ATOM 3841 N N . TYR A 1 503 ? -9.856 20.743 12.996 1.00 46.12 503 TYR A N 1
ATOM 3842 C CA . TYR A 1 503 ? -10.575 19.469 12.874 1.00 46.12 503 TYR A CA 1
ATOM 3843 C C . TYR A 1 503 ? -9.700 18.299 12.394 1.00 46.12 503 TYR A C 1
ATOM 3845 O O . TYR A 1 503 ? -10.207 17.189 12.231 1.00 46.12 503 TYR A O 1
ATOM 3853 N N . GLY A 1 504 ? -8.404 18.518 12.133 1.00 39.56 504 GLY A N 1
ATOM 3854 C CA . GLY A 1 504 ? -7.485 17.480 11.648 1.00 39.56 504 GLY A CA 1
ATOM 3855 C C . GLY A 1 504 ? -7.869 16.883 10.286 1.00 39.56 504 GLY A C 1
ATOM 3856 O O . GLY A 1 504 ? -7.378 15.820 9.901 1.00 39.56 504 GLY A O 1
ATOM 3857 N N . VAL A 1 505 ? -8.774 17.525 9.539 1.00 45.44 505 VAL A N 1
ATOM 3858 C CA . VAL A 1 505 ? -9.280 17.014 8.264 1.00 45.44 505 VAL A CA 1
ATOM 3859 C C . VAL A 1 505 ? -8.420 17.546 7.122 1.00 45.44 505 VAL A C 1
ATOM 3861 O O . VAL A 1 505 ? -8.593 18.667 6.647 1.00 45.44 505 VAL A O 1
ATOM 3864 N N . ASN A 1 506 ? -7.518 16.699 6.627 1.00 48.38 506 ASN A N 1
ATOM 3865 C CA . ASN A 1 506 ? -6.762 16.968 5.407 1.00 48.38 506 ASN A CA 1
ATOM 3866 C C . ASN A 1 506 ? -7.624 16.695 4.168 1.00 48.38 506 ASN A C 1
ATOM 3868 O O . ASN A 1 506 ? -7.815 15.549 3.763 1.00 48.38 506 ASN A O 1
ATOM 3872 N N . VAL A 1 507 ? -8.125 17.760 3.539 1.00 52.72 507 VAL A N 1
ATOM 3873 C CA . VAL A 1 507 ? -8.712 17.690 2.194 1.00 52.72 507 VAL A CA 1
ATOM 3874 C C . VAL A 1 507 ? -7.794 18.429 1.234 1.00 52.72 507 VAL A C 1
ATOM 3876 O O . VAL A 1 507 ? -7.555 19.621 1.438 1.00 52.72 507 VAL A O 1
ATOM 3879 N N . PRO A 1 508 ? -7.272 17.776 0.185 1.00 49.00 508 PRO A N 1
ATOM 3880 C CA . PRO A 1 508 ? -6.461 18.474 -0.795 1.00 49.00 508 PRO A CA 1
ATOM 3881 C C . PRO A 1 508 ? -7.303 19.554 -1.486 1.00 49.00 508 PRO A C 1
ATOM 3883 O O . PRO A 1 508 ? -8.377 19.279 -2.032 1.00 49.00 508 PRO A O 1
ATOM 3886 N N . CYS A 1 509 ? -6.800 20.789 -1.508 1.00 47.09 509 CYS A N 1
ATOM 3887 C CA . CYS A 1 509 ? -7.318 21.807 -2.409 1.00 47.09 509 CYS A CA 1
ATOM 3888 C C . CYS A 1 509 ? -6.963 21.370 -3.835 1.00 47.09 509 CYS A C 1
ATOM 3890 O O . CYS A 1 509 ? -5.810 21.439 -4.258 1.00 47.09 509 CYS A O 1
ATOM 3892 N N . ARG A 1 510 ? -7.952 20.868 -4.585 1.00 41.59 510 ARG A N 1
ATOM 3893 C CA . ARG A 1 510 ? -7.756 20.278 -5.925 1.00 41.59 510 ARG A CA 1
ATOM 3894 C C . ARG A 1 510 ? -7.137 21.251 -6.936 1.00 41.59 510 ARG A C 1
ATOM 3896 O O . ARG A 1 510 ? -6.650 20.824 -7.976 1.00 41.59 510 ARG A O 1
ATOM 3903 N N . ILE A 1 511 ? -7.186 22.549 -6.642 1.00 44.50 511 ILE A N 1
ATOM 3904 C CA . ILE A 1 511 ? -6.677 23.613 -7.503 1.00 44.50 511 ILE A CA 1
ATOM 3905 C C . ILE A 1 511 ? -5.203 23.945 -7.160 1.00 44.50 511 ILE A C 1
ATOM 3907 O O . ILE A 1 511 ? -4.587 24.728 -7.877 1.00 44.50 511 ILE A O 1
ATOM 3911 N N . GLY A 1 512 ? -4.626 23.366 -6.094 1.00 53.16 512 GLY A N 1
ATOM 3912 C CA . GLY A 1 512 ? -3.309 23.730 -5.551 1.00 53.16 512 GLY A CA 1
ATOM 3913 C C . GLY A 1 512 ? -3.267 25.161 -5.009 1.00 53.16 512 GLY A C 1
ATOM 3914 O O . GLY A 1 512 ? -4.248 25.893 -5.108 1.00 53.16 512 GLY A O 1
ATOM 3915 N N . HIS A 1 513 ? -2.136 25.600 -4.465 1.00 60.12 513 HIS A N 1
ATOM 3916 C CA . HIS A 1 513 ? -1.897 27.011 -4.139 1.00 60.12 513 HIS A CA 1
ATOM 3917 C C . HIS A 1 513 ? -0.700 27.545 -4.936 1.00 60.12 513 HIS A C 1
ATOM 3919 O O . HIS A 1 513 ? 0.207 26.777 -5.269 1.00 60.12 513 HIS A O 1
ATOM 3925 N N . PRO A 1 514 ? -0.665 28.841 -5.295 1.00 68.06 514 PRO A N 1
ATOM 3926 C CA . PRO A 1 514 ? 0.563 29.420 -5.815 1.00 68.06 514 PRO A CA 1
ATOM 3927 C C . PRO A 1 514 ? 1.627 29.385 -4.699 1.00 68.06 514 PRO A C 1
ATOM 3929 O O . PRO A 1 514 ? 1.323 29.740 -3.556 1.00 68.06 514 PRO A O 1
ATOM 3932 N N . PRO A 1 515 ? 2.857 28.931 -4.978 1.00 76.56 515 PRO A N 1
ATOM 3933 C CA . PRO A 1 515 ? 3.946 29.024 -4.011 1.00 76.56 515 PRO A CA 1
ATOM 3934 C C . PRO A 1 515 ? 4.278 30.500 -3.738 1.00 76.56 515 PRO A C 1
ATOM 3936 O O . PRO A 1 515 ? 4.292 31.321 -4.660 1.00 76.56 515 PRO A O 1
ATOM 3939 N N . ARG A 1 516 ? 4.531 30.855 -2.472 1.00 76.94 516 ARG A N 1
ATOM 3940 C CA . ARG A 1 516 ? 4.934 32.217 -2.093 1.00 76.94 516 ARG A CA 1
ATOM 3941 C C . ARG A 1 516 ? 6.435 32.368 -2.286 1.00 76.94 516 ARG A C 1
ATOM 3943 O O . ARG A 1 516 ? 7.181 31.429 -2.033 1.00 76.94 516 ARG A O 1
ATOM 3950 N N . LEU A 1 517 ? 6.885 33.567 -2.657 1.00 77.31 517 LEU A N 1
ATOM 3951 C CA . LEU A 1 517 ? 8.315 33.861 -2.805 1.00 77.31 517 LEU A CA 1
ATOM 3952 C C . LEU A 1 517 ? 9.101 33.555 -1.513 1.00 77.31 517 LEU A C 1
ATOM 3954 O O . LEU A 1 517 ? 10.197 33.013 -1.587 1.00 77.31 517 LEU A O 1
ATOM 3958 N N . ALA A 1 518 ? 8.509 33.813 -0.342 1.00 79.31 518 ALA A N 1
ATOM 3959 C CA . ALA A 1 518 ? 9.110 33.511 0.961 1.00 79.31 518 ALA A CA 1
ATOM 3960 C C . ALA A 1 518 ? 9.387 32.011 1.198 1.00 79.31 518 ALA A C 1
ATOM 3962 O O . ALA A 1 518 ? 10.263 31.675 1.986 1.00 79.31 518 ALA A O 1
ATOM 3963 N N . ASP A 1 519 ? 8.682 31.118 0.496 1.00 79.12 519 ASP A N 1
ATOM 3964 C CA . ASP A 1 519 ? 8.819 29.664 0.648 1.00 79.12 519 ASP A CA 1
ATOM 3965 C C . ASP A 1 519 ? 9.759 29.041 -0.408 1.00 79.12 519 ASP A C 1
ATOM 3967 O O . ASP A 1 519 ? 9.950 27.819 -0.440 1.00 79.12 519 ASP A O 1
ATOM 3971 N N . THR A 1 520 ? 10.326 29.869 -1.295 1.00 86.31 520 THR A N 1
ATOM 3972 C CA . THR A 1 520 ? 11.279 29.467 -2.343 1.00 86.31 520 THR A CA 1
ATOM 3973 C C . THR A 1 520 ? 12.730 29.561 -1.865 1.00 86.31 520 THR A C 1
ATOM 3975 O O . THR A 1 520 ? 13.018 30.007 -0.756 1.00 86.31 520 THR A O 1
ATOM 3978 N N . LEU A 1 521 ? 13.672 29.102 -2.690 1.00 88.00 521 LEU A N 1
ATOM 3979 C CA . LEU A 1 521 ? 15.088 29.382 -2.479 1.00 88.00 521 LEU A CA 1
ATOM 3980 C C . LEU A 1 521 ? 15.334 30.890 -2.587 1.00 88.00 521 LEU A C 1
ATOM 3982 O O . LEU A 1 521 ? 14.809 31.543 -3.480 1.00 88.00 521 LEU A O 1
ATOM 3986 N N . VAL A 1 522 ? 16.174 31.438 -1.711 1.00 87.00 522 VAL A N 1
ATOM 3987 C CA . VAL A 1 522 ? 16.512 32.871 -1.754 1.00 87.00 522 VAL A CA 1
ATOM 3988 C C . VAL A 1 522 ? 17.396 33.180 -2.970 1.00 87.00 522 VAL A C 1
ATOM 3990 O O . VAL A 1 522 ? 17.145 34.135 -3.706 1.00 87.00 522 VAL A O 1
ATOM 3993 N N . TYR A 1 523 ? 18.390 32.322 -3.219 1.00 87.69 523 TYR A N 1
ATOM 3994 C CA . TYR A 1 523 ? 19.329 32.426 -4.334 1.00 87.69 523 TYR A CA 1
ATOM 3995 C C . TYR A 1 523 ? 19.422 31.109 -5.105 1.00 87.69 523 TYR A C 1
ATOM 3997 O O . TYR A 1 523 ? 19.416 30.019 -4.524 1.00 87.69 523 TYR A O 1
ATOM 4005 N N . LEU A 1 524 ? 19.577 31.219 -6.421 1.00 87.19 524 LEU A N 1
ATOM 4006 C CA . LEU A 1 524 ? 20.042 30.138 -7.276 1.00 87.19 524 LEU A CA 1
ATOM 4007 C C . LEU A 1 524 ? 21.569 30.165 -7.335 1.00 87.19 524 LEU A C 1
ATOM 4009 O O . LEU A 1 524 ? 22.166 31.215 -7.563 1.00 87.19 524 LEU A O 1
ATOM 4013 N N . THR A 1 525 ? 22.181 29.005 -7.134 1.00 89.12 525 THR A N 1
ATOM 4014 C CA . THR A 1 525 ? 23.611 28.734 -7.322 1.00 89.12 525 THR A CA 1
ATOM 4015 C C . THR A 1 525 ? 23.770 27.823 -8.544 1.00 89.12 525 THR A C 1
ATOM 4017 O O . THR A 1 525 ? 22.771 27.253 -9.000 1.00 89.12 525 THR A O 1
ATOM 4020 N N . PRO A 1 526 ? 24.990 27.586 -9.061 1.00 86.75 526 PRO A N 1
ATOM 4021 C CA . PRO A 1 526 ? 25.180 26.667 -10.184 1.00 86.75 526 PRO A CA 1
ATOM 4022 C C . PRO A 1 526 ? 24.629 25.267 -9.882 1.00 86.75 526 PRO A C 1
ATOM 4024 O O . PRO A 1 526 ? 24.061 24.606 -10.747 1.00 86.75 526 PRO A O 1
ATOM 4027 N N . THR A 1 527 ? 24.742 24.827 -8.628 1.00 85.81 527 THR A N 1
ATOM 4028 C CA . THR A 1 527 ? 24.264 23.518 -8.182 1.00 85.81 527 THR A CA 1
ATOM 4029 C C . THR A 1 527 ? 22.740 23.453 -8.102 1.00 85.81 527 THR A C 1
ATOM 4031 O O . THR A 1 527 ? 22.150 22.499 -8.607 1.00 85.81 527 THR A O 1
ATOM 4034 N N . THR A 1 528 ? 22.081 24.445 -7.491 1.00 88.25 528 THR A N 1
ATOM 4035 C CA . THR A 1 528 ? 20.613 24.422 -7.366 1.00 88.25 528 THR A CA 1
ATOM 4036 C C . THR A 1 528 ? 19.927 24.664 -8.704 1.00 88.25 528 THR A C 1
ATOM 4038 O O . THR A 1 528 ? 18.914 24.021 -8.971 1.00 88.25 528 THR A O 1
ATOM 4041 N N . LEU A 1 529 ? 20.511 25.494 -9.574 1.00 86.25 529 LEU A N 1
ATOM 4042 C CA . LEU A 1 529 ? 20.045 25.676 -10.947 1.00 86.25 529 LEU A CA 1
ATOM 4043 C C . LEU A 1 529 ? 20.065 24.348 -11.717 1.00 86.25 529 LEU A C 1
ATOM 4045 O O . LEU A 1 529 ? 19.038 23.942 -12.250 1.00 86.25 529 LEU A O 1
ATOM 4049 N N . ARG A 1 530 ? 21.177 23.603 -11.656 1.00 85.25 530 ARG A N 1
ATOM 4050 C CA . ARG A 1 530 ? 21.285 22.270 -12.277 1.00 85.25 530 ARG A CA 1
ATOM 4051 C C . ARG A 1 530 ? 20.234 21.282 -11.767 1.00 85.25 530 ARG A C 1
ATOM 4053 O O . ARG A 1 530 ? 19.706 20.483 -12.536 1.00 85.25 530 ARG A O 1
ATOM 4060 N N . TYR A 1 531 ? 19.918 21.304 -10.471 1.00 88.44 531 TYR A N 1
ATOM 4061 C CA . TYR A 1 531 ? 18.858 20.447 -9.927 1.00 88.44 531 TYR A CA 1
ATOM 4062 C C . TYR A 1 531 ? 17.469 20.843 -10.432 1.00 88.44 531 TYR A C 1
ATOM 4064 O O . TYR A 1 531 ? 16.652 19.961 -10.692 1.00 88.44 531 TYR A O 1
ATOM 4072 N N . LEU A 1 532 ? 17.206 22.142 -10.597 1.00 87.56 532 LEU A N 1
ATOM 4073 C CA . LEU A 1 532 ? 15.955 22.637 -11.167 1.00 87.56 532 LEU A CA 1
ATOM 4074 C C . LEU A 1 532 ? 15.815 22.259 -12.649 1.00 87.56 532 LEU A C 1
ATOM 4076 O O . LEU A 1 532 ? 14.749 21.787 -13.037 1.00 87.56 532 LEU A O 1
ATOM 4080 N N . GLU A 1 533 ? 16.882 22.385 -13.443 1.00 85.75 533 GLU A N 1
ATOM 4081 C CA . GLU A 1 533 ? 16.920 21.986 -14.860 1.00 85.75 533 GLU A CA 1
ATOM 4082 C C . GLU A 1 533 ? 16.615 20.490 -15.037 1.00 85.75 533 GLU A C 1
ATOM 4084 O O . GLU A 1 533 ? 15.768 20.106 -15.844 1.00 85.75 533 GLU A O 1
ATOM 4089 N N . LEU A 1 534 ? 17.260 19.634 -14.236 1.00 87.19 534 LEU A N 1
ATOM 4090 C CA . LEU A 1 534 ? 17.024 18.188 -14.248 1.00 87.19 534 LEU A CA 1
ATOM 4091 C C . LEU A 1 534 ? 15.606 17.825 -13.788 1.00 87.19 534 LEU A C 1
ATOM 4093 O O . LEU A 1 534 ? 14.963 16.962 -14.390 1.00 87.19 534 LEU A O 1
ATOM 4097 N N . ALA A 1 535 ? 15.106 18.479 -12.735 1.00 88.88 535 ALA A N 1
ATOM 4098 C CA . ALA A 1 535 ? 13.753 18.254 -12.236 1.00 88.88 535 ALA A CA 1
ATOM 4099 C C . ALA A 1 535 ? 12.692 18.697 -13.256 1.00 88.88 535 ALA A C 1
ATOM 4101 O O . ALA A 1 535 ? 11.719 17.975 -13.473 1.00 88.88 535 ALA A O 1
ATOM 4102 N N . GLU A 1 536 ? 12.883 19.840 -13.922 1.00 86.81 536 GLU A N 1
ATOM 4103 C CA . GLU A 1 536 ? 11.997 20.289 -14.997 1.00 86.81 536 GLU A CA 1
ATOM 4104 C C . GLU A 1 536 ? 12.009 19.304 -16.167 1.00 86.81 536 GLU A C 1
ATOM 4106 O O . GLU A 1 536 ? 10.942 18.890 -16.621 1.00 86.81 536 GLU A O 1
ATOM 4111 N N . ALA A 1 537 ? 13.194 18.886 -16.620 1.00 86.94 537 ALA A N 1
ATOM 4112 C CA . ALA A 1 537 ? 13.329 17.929 -17.711 1.00 86.94 537 ALA A CA 1
ATOM 4113 C C . ALA A 1 537 ? 12.601 16.609 -17.405 1.00 86.94 537 ALA A C 1
ATOM 4115 O O . ALA A 1 537 ? 11.845 16.110 -18.238 1.00 86.94 537 ALA A O 1
ATOM 4116 N N . ALA A 1 538 ? 12.743 16.081 -16.186 1.00 87.56 538 ALA A N 1
ATOM 4117 C CA . ALA A 1 538 ? 12.027 14.884 -15.750 1.00 87.56 538 ALA A CA 1
ATOM 4118 C C . ALA A 1 538 ? 10.496 15.074 -15.739 1.00 87.56 538 ALA A C 1
ATOM 4120 O O . ALA A 1 538 ? 9.763 14.195 -16.198 1.00 87.56 538 ALA A O 1
ATOM 4121 N N . ILE A 1 539 ? 10.004 16.229 -15.273 1.00 85.75 539 ILE A N 1
ATOM 4122 C CA . ILE A 1 539 ? 8.569 16.557 -15.277 1.00 85.75 539 ILE A CA 1
ATOM 4123 C C . ILE A 1 539 ? 8.032 16.671 -16.709 1.00 85.75 539 ILE A C 1
ATOM 4125 O O . ILE A 1 539 ? 6.940 16.177 -16.989 1.00 85.75 539 ILE A O 1
ATOM 4129 N N . LEU A 1 540 ? 8.788 17.283 -17.626 1.00 82.50 540 LEU A N 1
ATOM 4130 C CA . LEU A 1 540 ? 8.413 17.401 -19.040 1.00 82.50 540 LEU A CA 1
ATOM 4131 C C . LEU A 1 540 ? 8.358 16.039 -19.747 1.00 82.50 540 LEU A C 1
ATOM 4133 O O . LEU A 1 540 ? 7.529 15.857 -20.632 1.00 82.50 540 LEU A O 1
ATOM 4137 N N . LEU A 1 541 ? 9.160 15.065 -19.306 1.00 80.31 541 LEU A N 1
ATOM 4138 C CA . LEU A 1 541 ? 9.075 13.660 -19.736 1.00 80.31 541 LEU A CA 1
ATOM 4139 C C . LEU A 1 541 ? 7.918 12.884 -19.077 1.00 80.31 541 LEU A C 1
ATOM 4141 O O . LEU A 1 541 ? 7.791 11.674 -19.281 1.00 80.31 541 LEU A O 1
ATOM 4145 N N . GLY A 1 542 ? 7.100 13.541 -18.247 1.00 76.75 542 GLY A N 1
ATOM 4146 C CA . GLY A 1 542 ? 5.990 12.920 -17.525 1.00 76.75 542 GLY A CA 1
ATOM 4147 C C . GLY A 1 542 ? 6.443 11.959 -16.425 1.00 76.75 542 GLY A C 1
ATOM 4148 O O . GLY A 1 542 ? 5.753 10.974 -16.152 1.00 76.75 542 GLY A O 1
ATOM 4149 N N . ARG A 1 543 ? 7.618 12.188 -15.819 1.00 80.25 543 ARG A N 1
ATOM 4150 C CA . ARG A 1 543 ? 8.202 11.282 -14.820 1.00 80.25 543 ARG A CA 1
ATOM 4151 C C . ARG A 1 543 ? 8.146 11.850 -13.402 1.00 80.25 543 ARG A C 1
ATOM 4153 O O . ARG A 1 543 ? 8.350 13.049 -13.210 1.00 80.25 543 ARG A O 1
ATOM 4160 N N . PRO A 1 544 ? 7.874 10.993 -12.397 1.00 82.31 544 PRO A N 1
ATOM 4161 C CA . PRO A 1 544 ? 7.921 11.407 -11.005 1.00 82.31 544 PRO A CA 1
ATOM 4162 C C . PRO A 1 544 ? 9.360 11.760 -10.617 1.00 82.31 544 PRO A C 1
ATOM 4164 O O . PRO A 1 544 ? 10.300 11.042 -10.958 1.00 82.31 544 PRO A O 1
ATOM 4167 N N . VAL A 1 545 ? 9.520 12.859 -9.881 1.00 86.06 545 VAL A N 1
ATOM 4168 C CA . VAL A 1 545 ? 10.812 13.316 -9.359 1.00 86.06 545 VAL A CA 1
ATOM 4169 C C . VAL A 1 545 ? 10.860 13.031 -7.866 1.00 86.06 545 VAL A C 1
ATOM 4171 O O . VAL A 1 545 ? 9.984 13.468 -7.121 1.00 86.06 545 VAL A O 1
ATOM 4174 N N . PHE A 1 546 ? 11.892 12.313 -7.426 1.00 87.00 546 PHE A N 1
ATOM 4175 C CA . PHE A 1 546 ? 12.134 12.028 -6.016 1.00 87.00 546 PHE A CA 1
ATOM 4176 C C . PHE A 1 546 ? 13.410 12.734 -5.557 1.00 87.00 546 PHE A C 1
ATOM 4178 O O . PHE A 1 546 ? 14.483 12.504 -6.111 1.00 87.00 546 PHE A O 1
ATOM 4185 N N . LEU A 1 547 ? 13.291 13.612 -4.559 1.00 85.94 547 LEU A N 1
ATOM 4186 C CA . LEU A 1 547 ? 14.408 14.388 -4.017 1.00 85.94 547 LEU A CA 1
ATOM 4187 C C . LEU A 1 547 ? 14.862 13.778 -2.688 1.00 85.94 547 LEU A C 1
ATOM 4189 O O . LEU A 1 547 ? 14.095 13.744 -1.726 1.00 85.94 547 LEU A O 1
ATOM 4193 N N . THR A 1 548 ? 16.118 13.342 -2.612 1.00 84.06 548 THR A N 1
ATOM 4194 C CA . THR A 1 548 ? 16.715 12.747 -1.406 1.00 84.06 548 THR A CA 1
ATOM 4195 C C . THR A 1 548 ? 17.822 13.631 -0.839 1.00 84.06 548 THR A C 1
ATOM 4197 O O . THR A 1 548 ? 18.455 14.407 -1.549 1.00 84.06 548 THR A O 1
ATOM 4200 N N . GLY A 1 549 ? 18.032 13.554 0.475 1.00 83.81 549 GLY A N 1
ATOM 4201 C CA . GLY A 1 549 ? 19.084 14.294 1.172 1.00 83.81 549 GLY A CA 1
ATOM 4202 C C . GLY A 1 549 ? 18.725 14.604 2.628 1.00 83.81 549 GLY A C 1
ATOM 4203 O O . GLY A 1 549 ? 17.562 14.430 3.013 1.00 83.81 549 GLY A O 1
ATOM 4204 N N . PRO A 1 550 ? 19.683 15.100 3.431 1.00 82.62 550 PRO A N 1
ATOM 4205 C CA . PRO A 1 550 ? 19.481 15.427 4.845 1.00 82.62 550 PRO A CA 1
ATOM 4206 C C . PRO A 1 550 ? 18.304 16.379 5.084 1.00 82.62 550 PRO A C 1
ATOM 4208 O O . PRO A 1 550 ? 17.942 17.170 4.209 1.00 82.62 550 PRO A O 1
ATOM 4211 N N . SER A 1 551 ? 17.677 16.325 6.260 1.00 78.56 551 SER A N 1
ATOM 4212 C CA . SER A 1 551 ? 16.638 17.305 6.607 1.00 78.56 551 SER A CA 1
ATOM 4213 C C . SER A 1 551 ? 17.204 18.732 6.571 1.00 78.56 551 SER A C 1
ATOM 4215 O O . SER A 1 551 ? 18.379 18.942 6.853 1.00 78.56 551 SER A O 1
ATOM 4217 N N . GLY A 1 552 ? 16.395 19.709 6.154 1.00 77.38 552 GLY A N 1
ATOM 4218 C CA . GLY A 1 552 ? 16.816 21.115 6.079 1.00 77.38 552 GLY A CA 1
ATOM 4219 C C . GLY A 1 552 ? 17.693 21.515 4.880 1.00 77.38 552 GLY A C 1
ATOM 4220 O O . GLY A 1 552 ? 17.909 22.703 4.684 1.00 77.38 552 GLY A O 1
ATOM 4221 N N . CYS A 1 553 ? 18.133 20.597 4.007 1.00 83.62 553 CYS A N 1
ATOM 4222 C CA . CYS A 1 553 ? 18.995 20.947 2.859 1.00 83.62 553 CYS A CA 1
ATOM 4223 C C . CYS A 1 553 ? 18.289 21.659 1.678 1.00 83.62 553 CYS A C 1
ATOM 4225 O O . CYS A 1 553 ? 18.852 21.765 0.591 1.00 83.62 553 CYS A O 1
ATOM 4227 N N . GLY A 1 554 ? 17.045 22.119 1.857 1.00 84.62 554 GLY A N 1
ATOM 4228 C CA . GLY A 1 554 ? 16.315 22.894 0.845 1.00 84.62 554 GLY A CA 1
ATOM 4229 C C . GLY A 1 554 ? 15.505 22.091 -0.182 1.00 84.62 554 GLY A C 1
ATOM 4230 O O . GLY A 1 554 ? 15.058 22.672 -1.165 1.00 84.62 554 GLY A O 1
ATOM 4231 N N . LYS A 1 555 ? 15.257 20.786 0.024 1.00 90.25 555 LYS A N 1
ATOM 4232 C CA . LYS A 1 555 ? 14.470 19.939 -0.910 1.00 90.25 555 LYS A CA 1
ATOM 4233 C C . LYS A 1 555 ? 13.083 20.512 -1.227 1.00 90.25 555 LYS A C 1
ATOM 4235 O O . LYS A 1 555 ? 12.721 20.652 -2.392 1.00 90.25 555 LYS A O 1
ATOM 4240 N N . SER A 1 556 ? 12.319 20.869 -0.192 1.00 86.50 556 SER A N 1
ATOM 4241 C CA . SER A 1 556 ? 10.972 21.430 -0.352 1.00 86.50 556 SER A CA 1
ATOM 4242 C C . SER A 1 556 ? 11.020 22.812 -1.003 1.00 86.50 556 SER A C 1
ATOM 4244 O O . SER A 1 556 ? 10.244 23.094 -1.911 1.00 86.50 556 SER A O 1
ATOM 4246 N N . SER A 1 557 ? 11.986 23.648 -0.609 1.00 89.19 557 SER A N 1
ATOM 4247 C CA . SER A 1 557 ? 12.207 24.965 -1.214 1.00 89.19 557 SER A CA 1
ATOM 4248 C C . SER A 1 557 ? 12.568 24.860 -2.697 1.00 89.19 557 SER A C 1
ATOM 4250 O O . SER A 1 557 ? 12.064 25.647 -3.491 1.00 89.19 557 SER A O 1
ATOM 4252 N N . LEU A 1 558 ? 13.372 23.873 -3.107 1.00 90.62 558 LEU A N 1
ATOM 4253 C CA . LEU A 1 558 ? 13.707 23.605 -4.511 1.00 90.62 558 LEU A CA 1
ATOM 4254 C C . LEU A 1 558 ? 12.448 23.275 -5.331 1.00 90.62 558 LEU A C 1
ATOM 4256 O O . LEU A 1 558 ? 12.214 23.886 -6.373 1.00 90.62 558 LEU A O 1
ATOM 4260 N N . ALA A 1 559 ? 11.601 22.366 -4.835 1.00 89.31 559 ALA A N 1
ATOM 4261 C CA . ALA A 1 559 ? 10.347 21.997 -5.498 1.00 89.31 559 ALA A CA 1
ATOM 4262 C C . ALA A 1 559 ? 9.383 23.192 -5.628 1.00 89.31 559 ALA A C 1
ATOM 4264 O O . ALA A 1 559 ? 8.829 23.437 -6.702 1.00 89.31 559 ALA A O 1
ATOM 4265 N N . ARG A 1 560 ? 9.242 23.989 -4.560 1.00 87.88 560 ARG A N 1
ATOM 4266 C CA . ARG A 1 560 ? 8.447 25.228 -4.570 1.00 87.88 560 ARG A CA 1
ATOM 4267 C C . ARG A 1 560 ? 9.010 26.266 -5.532 1.00 87.88 560 ARG A C 1
ATOM 4269 O O . ARG A 1 560 ? 8.238 26.913 -6.229 1.00 87.88 560 ARG A O 1
ATOM 4276 N N . THR A 1 561 ? 10.336 26.391 -5.612 1.00 88.50 561 THR A N 1
ATOM 4277 C CA . THR A 1 561 ? 11.017 27.303 -6.546 1.00 88.50 561 THR A CA 1
ATOM 4278 C C . THR A 1 561 ? 10.712 26.929 -7.990 1.00 88.50 561 THR A C 1
ATOM 4280 O O . THR A 1 561 ? 10.337 27.793 -8.776 1.00 88.50 561 THR A O 1
ATOM 4283 N N . LEU A 1 562 ? 10.782 25.642 -8.340 1.00 87.94 562 LEU A N 1
ATOM 4284 C CA . LEU A 1 562 ? 10.438 25.185 -9.687 1.00 87.94 562 LEU A CA 1
ATOM 4285 C C . LEU A 1 562 ? 8.985 25.523 -10.049 1.00 87.94 562 LEU A C 1
ATOM 4287 O O . LEU A 1 562 ? 8.713 26.062 -11.122 1.00 87.94 562 LEU A O 1
ATOM 4291 N N . ALA A 1 563 ? 8.047 25.240 -9.145 1.00 84.50 563 ALA A N 1
ATOM 4292 C CA . ALA A 1 563 ? 6.641 25.556 -9.362 1.00 84.50 563 ALA A CA 1
ATOM 4293 C C . ALA A 1 563 ? 6.387 27.068 -9.466 1.00 84.50 563 ALA A C 1
ATOM 4295 O O . ALA A 1 563 ? 5.630 27.501 -10.337 1.00 84.50 563 ALA A O 1
ATOM 4296 N N . TYR A 1 564 ? 7.065 27.862 -8.633 1.00 83.19 564 TYR A N 1
ATOM 4297 C CA . TYR A 1 564 ? 7.023 29.322 -8.650 1.00 83.19 564 TYR A CA 1
ATOM 4298 C C . TYR A 1 564 ? 7.480 29.882 -9.999 1.00 83.19 564 TYR A C 1
ATOM 4300 O O . TYR A 1 564 ? 6.760 30.669 -10.611 1.00 83.19 564 TYR A O 1
ATOM 4308 N N . LEU A 1 565 ? 8.621 29.412 -10.511 1.00 79.94 565 LEU A N 1
ATOM 4309 C CA . LEU A 1 565 ? 9.172 29.845 -11.798 1.00 79.94 565 LEU A CA 1
ATOM 4310 C C . LEU A 1 565 ? 8.303 29.417 -12.989 1.00 79.94 565 LEU A C 1
ATOM 4312 O O . LEU A 1 565 ? 8.157 30.167 -13.951 1.00 79.94 565 LEU A O 1
ATOM 4316 N N . ARG A 1 566 ? 7.661 28.245 -12.910 1.00 77.56 566 ARG A N 1
ATOM 4317 C CA . ARG A 1 566 ? 6.714 27.757 -13.931 1.00 77.56 566 ARG A CA 1
ATOM 4318 C C . ARG A 1 566 ? 5.337 28.430 -13.874 1.00 77.56 566 ARG A C 1
ATOM 4320 O O . ARG A 1 566 ? 4.492 28.103 -14.710 1.00 77.56 566 ARG A O 1
ATOM 4327 N N . GLY A 1 567 ? 5.066 29.270 -12.872 1.00 74.94 567 GLY A N 1
ATOM 4328 C CA . GLY A 1 567 ? 3.726 29.812 -12.622 1.00 74.94 567 GLY A CA 1
ATOM 4329 C C . GLY A 1 567 ? 2.688 28.720 -12.325 1.00 74.94 567 GLY A C 1
ATOM 4330 O O . GLY A 1 567 ? 1.515 28.864 -12.667 1.00 74.94 567 GLY A O 1
ATOM 4331 N N . ARG A 1 568 ? 3.110 27.588 -11.744 1.00 77.06 568 ARG A N 1
ATOM 4332 C CA . ARG A 1 568 ? 2.248 26.434 -11.450 1.00 77.06 568 ARG A CA 1
ATOM 4333 C C . ARG A 1 568 ? 1.843 26.420 -9.983 1.00 77.06 568 ARG A C 1
ATOM 4335 O O . ARG A 1 568 ? 2.629 26.743 -9.097 1.00 77.06 568 ARG A O 1
ATOM 4342 N N . ARG A 1 569 ? 0.601 26.010 -9.731 1.00 72.75 569 ARG A N 1
ATOM 4343 C CA . ARG A 1 569 ? 0.091 25.787 -8.374 1.00 72.75 569 ARG A CA 1
ATOM 4344 C C . ARG A 1 569 ? 0.605 24.440 -7.862 1.00 72.75 569 ARG A C 1
ATOM 4346 O O . ARG A 1 569 ? 0.703 23.489 -8.637 1.00 72.75 569 ARG A O 1
ATOM 4353 N N . VAL A 1 570 ? 0.944 24.372 -6.579 1.00 71.12 570 VAL A N 1
ATOM 4354 C CA . VAL A 1 570 ? 1.475 23.175 -5.915 1.00 71.12 570 VAL A CA 1
ATOM 4355 C C . VAL A 1 570 ? 0.393 22.563 -5.035 1.00 71.12 570 VAL A C 1
ATOM 4357 O O . VAL A 1 570 ? -0.407 23.277 -4.431 1.00 71.12 570 VAL A O 1
ATOM 4360 N N . VAL A 1 571 ? 0.364 21.234 -4.981 1.00 68.25 571 VAL A N 1
ATOM 4361 C CA . VAL A 1 571 ? -0.370 20.470 -3.971 1.00 68.25 571 VAL A CA 1
ATOM 4362 C C . VAL A 1 571 ? 0.680 19.769 -3.119 1.00 68.25 571 VAL A C 1
ATOM 4364 O O . VAL A 1 571 ? 1.446 18.961 -3.641 1.00 68.25 571 VAL A O 1
ATOM 4367 N N . GLU A 1 572 ? 0.746 20.106 -1.835 1.00 67.75 572 GLU A N 1
ATOM 4368 C CA . GLU A 1 572 ? 1.734 19.545 -0.912 1.00 67.75 572 GLU A CA 1
ATOM 4369 C C . GLU A 1 572 ? 1.102 18.487 -0.008 1.00 67.75 572 GLU A C 1
ATOM 4371 O O . GLU A 1 572 ? -0.005 18.665 0.502 1.00 67.75 572 GLU A O 1
ATOM 4376 N N . PHE A 1 573 ? 1.832 17.390 0.194 1.00 62.44 573 PHE A N 1
ATOM 4377 C CA . PHE A 1 573 ? 1.489 16.326 1.129 1.00 62.44 573 PHE A CA 1
ATOM 4378 C C . PHE A 1 573 ? 2.634 16.159 2.124 1.00 62.44 573 PHE A C 1
ATOM 4380 O O . PHE A 1 573 ? 3.789 16.009 1.723 1.00 62.44 573 PHE A O 1
ATOM 4387 N N . SER A 1 574 ? 2.304 16.147 3.412 1.00 58.34 574 SER A N 1
ATOM 4388 C CA . SER A 1 574 ? 3.244 15.802 4.476 1.00 58.34 574 SER A CA 1
ATOM 4389 C C . SER A 1 574 ? 2.978 14.368 4.910 1.00 58.34 574 SER A C 1
ATOM 4391 O O . SER A 1 574 ? 1.944 14.088 5.509 1.00 58.34 574 SER A O 1
ATOM 4393 N N . PHE A 1 575 ? 3.904 13.468 4.583 1.00 53.66 575 PHE A N 1
ATOM 4394 C CA . PHE A 1 575 ? 3.862 12.082 5.036 1.00 53.66 575 PHE A CA 1
ATOM 4395 C C . PHE A 1 575 ? 4.466 11.972 6.430 1.00 53.66 575 PHE A C 1
ATOM 4397 O O . PHE A 1 575 ? 5.612 12.367 6.648 1.00 53.66 575 PHE A O 1
ATOM 4404 N N . THR A 1 576 ? 3.710 11.404 7.356 1.00 49.53 576 THR A N 1
ATOM 4405 C CA . THR A 1 576 ? 4.205 10.946 8.657 1.00 49.53 576 THR A CA 1
ATOM 4406 C C . THR A 1 576 ? 4.245 9.418 8.657 1.00 49.53 576 THR A C 1
ATOM 4408 O O . THR A 1 576 ? 3.592 8.779 7.830 1.00 49.53 576 THR A O 1
ATOM 4411 N N . GLY A 1 577 ? 4.969 8.802 9.599 1.00 37.19 577 GLY A N 1
ATOM 4412 C CA . GLY A 1 577 ? 4.928 7.341 9.798 1.00 37.19 577 GLY A CA 1
ATOM 4413 C C . GLY A 1 577 ? 3.532 6.790 10.146 1.00 37.19 577 GLY A C 1
ATOM 4414 O O . GLY A 1 577 ? 3.352 5.582 10.227 1.00 37.19 577 GLY A O 1
ATOM 4415 N N . GLU A 1 578 ? 2.555 7.680 10.333 1.00 35.75 578 GLU A N 1
ATOM 4416 C CA . GLU A 1 578 ? 1.152 7.425 10.660 1.00 35.75 578 GLU A CA 1
ATOM 4417 C C . GLU A 1 578 ? 0.224 7.595 9.439 1.00 35.75 578 GLU A C 1
ATOM 4419 O O . GLU A 1 578 ? -0.975 7.351 9.544 1.00 35.75 578 GLU A O 1
ATOM 4424 N N . THR A 1 579 ? 0.749 8.018 8.278 1.00 38.84 579 THR A N 1
ATOM 4425 C CA . THR A 1 579 ? -0.045 8.182 7.049 1.00 38.84 579 THR A CA 1
ATOM 4426 C C . THR A 1 579 ? -0.323 6.816 6.423 1.00 38.84 579 THR A C 1
ATOM 4428 O O . THR A 1 579 ? 0.573 6.172 5.874 1.00 38.84 579 THR A O 1
ATOM 4431 N N . ALA A 1 580 ? -1.572 6.358 6.478 1.00 39.81 580 ALA A N 1
ATOM 4432 C CA . ALA A 1 580 ? -1.970 5.085 5.899 1.00 39.81 580 ALA A CA 1
ATOM 4433 C C . ALA A 1 580 ? -2.014 5.169 4.362 1.00 39.81 580 ALA A C 1
ATOM 4435 O O . ALA A 1 580 ? -2.348 6.200 3.779 1.00 39.81 580 ALA A O 1
ATOM 4436 N N . LYS A 1 581 ? -1.797 4.041 3.668 1.00 40.31 581 LYS A N 1
ATOM 4437 C CA . LYS A 1 581 ? -1.998 3.909 2.201 1.00 40.31 581 LYS A CA 1
ATOM 4438 C C . LYS A 1 581 ? -3.391 4.400 1.746 1.00 40.31 581 LYS A C 1
ATOM 4440 O O . LYS A 1 581 ? -3.577 4.883 0.627 1.00 40.31 581 LYS A O 1
ATOM 4445 N N . ALA A 1 582 ? -4.357 4.294 2.653 1.00 38.84 582 ALA A N 1
ATOM 4446 C CA . ALA A 1 582 ? -5.724 4.788 2.562 1.00 38.84 582 ALA A CA 1
ATOM 4447 C C . ALA A 1 582 ? -5.843 6.326 2.448 1.00 38.84 582 ALA A C 1
ATOM 4449 O O . ALA A 1 582 ? -6.707 6.822 1.720 1.00 38.84 582 ALA A O 1
ATOM 4450 N N . ASP A 1 583 ? -4.961 7.081 3.107 1.00 38.97 583 ASP A N 1
ATOM 4451 C CA . ASP A 1 583 ? -5.003 8.550 3.149 1.00 38.97 583 ASP A CA 1
ATOM 4452 C C . ASP A 1 583 ? -4.608 9.179 1.803 1.00 38.97 583 ASP A C 1
ATOM 4454 O O . ASP A 1 583 ? -5.130 10.224 1.415 1.00 38.97 583 ASP A O 1
ATOM 4458 N N . LEU A 1 584 ? -3.746 8.499 1.039 1.00 42.38 584 LEU A N 1
ATOM 4459 C CA . LEU A 1 584 ? -3.281 8.928 -0.285 1.00 42.38 584 LEU A CA 1
ATOM 4460 C C . LEU A 1 584 ? -4.286 8.704 -1.414 1.00 42.38 584 LEU A C 1
ATOM 4462 O O . LEU A 1 584 ? -4.330 9.458 -2.384 1.00 42.38 584 LEU A O 1
ATOM 4466 N N . SER A 1 585 ? -5.073 7.639 -1.314 1.00 36.72 585 SER A N 1
ATOM 4467 C CA . SER A 1 585 ? -5.973 7.187 -2.379 1.00 36.72 585 SER A CA 1
ATOM 4468 C C . SER A 1 585 ? -7.385 7.762 -2.247 1.00 36.72 585 SER A C 1
ATOM 4470 O O . SER A 1 585 ? -8.284 7.356 -2.984 1.00 36.72 585 SER A O 1
ATOM 4472 N N . ALA A 1 586 ? -7.610 8.679 -1.292 1.00 34.84 586 ALA A N 1
ATOM 4473 C CA . ALA A 1 586 ? -8.944 9.069 -0.828 1.00 34.84 586 ALA A CA 1
ATOM 4474 C C . ALA A 1 586 ? -9.818 7.863 -0.434 1.00 34.84 586 ALA A C 1
ATOM 4476 O O . ALA A 1 586 ? -11.019 8.009 -0.199 1.00 34.84 586 ALA A O 1
ATOM 4477 N N . SER A 1 587 ? -9.232 6.669 -0.310 1.00 32.53 587 SER A N 1
ATOM 4478 C CA . SER A 1 587 ? -9.897 5.538 0.282 1.00 32.53 587 SER A CA 1
ATOM 4479 C C . SER A 1 587 ? -9.712 5.683 1.782 1.00 32.53 587 SER A C 1
ATOM 4481 O O . SER A 1 587 ? -8.924 4.963 2.380 1.00 32.53 587 SER A O 1
ATOM 4483 N N . ARG A 1 588 ? -10.511 6.527 2.444 1.00 28.53 588 ARG A N 1
ATOM 4484 C CA . ARG A 1 588 ? -10.931 6.174 3.809 1.00 28.53 588 ARG A CA 1
ATOM 4485 C C . ARG A 1 588 ? -11.777 4.898 3.713 1.00 28.53 588 ARG A C 1
ATOM 4487 O O . ARG A 1 588 ? -12.989 4.899 3.884 1.00 28.53 588 ARG A O 1
ATOM 4494 N N . ARG A 1 589 ? -11.118 3.789 3.396 1.00 33.25 589 ARG A N 1
ATOM 4495 C CA . ARG A 1 589 ? -11.525 2.442 3.733 1.00 33.25 589 ARG A CA 1
ATOM 4496 C C . ARG A 1 589 ? -10.828 2.201 5.054 1.00 33.25 589 ARG A C 1
ATOM 4498 O O . ARG A 1 589 ? -9.696 1.742 5.100 1.00 33.25 589 ARG A O 1
ATOM 4505 N N . LEU A 1 590 ? -11.485 2.624 6.130 1.00 28.95 590 LEU A N 1
ATOM 4506 C CA . LEU A 1 590 ? -11.129 2.183 7.470 1.00 28.95 590 LEU A CA 1
ATOM 4507 C C . LEU A 1 590 ? -11.335 0.666 7.485 1.00 28.95 590 LEU A C 1
ATOM 4509 O O . LEU A 1 590 ? -12.434 0.187 7.756 1.00 28.95 590 LEU A O 1
ATOM 4513 N N . VAL A 1 591 ? -10.312 -0.094 7.103 1.00 28.75 591 VAL A N 1
ATOM 4514 C CA . VAL A 1 591 ? -10.313 -1.550 7.225 1.00 28.75 591 VAL A CA 1
ATOM 4515 C C . VAL A 1 591 ? -10.510 -1.879 8.707 1.00 28.75 591 VAL A C 1
ATOM 4517 O O . VAL A 1 591 ? -10.049 -1.162 9.597 1.00 28.75 591 VAL A O 1
ATOM 4520 N N . SER A 1 592 ? -11.316 -2.899 8.978 1.00 29.22 592 SER A N 1
ATOM 4521 C CA . SER A 1 592 ? -11.753 -3.311 10.310 1.00 29.22 592 SER A CA 1
ATOM 4522 C C . SER A 1 592 ? -10.576 -3.742 11.197 1.00 29.22 592 SER A C 1
ATOM 4524 O O . SER A 1 592 ? -10.222 -4.917 11.238 1.00 29.22 592 SER A O 1
ATOM 4526 N N . GLY A 1 593 ? -9.978 -2.801 11.924 1.00 36.69 593 GLY A N 1
ATOM 4527 C CA . GLY A 1 593 ? -9.030 -3.090 12.999 1.00 36.69 593 GLY A CA 1
ATOM 4528 C C . GLY A 1 593 ? -9.725 -3.357 14.339 1.00 36.69 593 GLY A C 1
ATOM 4529 O O . GLY A 1 593 ? -10.789 -2.800 14.615 1.00 36.69 593 GLY A O 1
ATOM 4530 N N . VAL A 1 594 ? -9.067 -4.158 15.185 1.00 48.59 594 VAL A N 1
ATOM 4531 C CA . VAL A 1 594 ? -9.375 -4.501 16.599 1.00 48.59 594 VAL A CA 1
ATOM 4532 C C . VAL A 1 594 ? -9.704 -3.272 17.469 1.00 48.59 594 VAL A C 1
ATOM 4534 O O . VAL A 1 594 ? -10.393 -3.367 18.481 1.00 48.59 594 VAL A O 1
ATOM 4537 N N . THR A 1 595 ? -9.223 -2.098 17.062 1.00 55.44 595 THR A N 1
ATOM 4538 C CA . THR A 1 595 ? -9.346 -0.818 17.768 1.00 55.44 595 THR A CA 1
ATOM 4539 C C . THR A 1 595 ? -10.386 0.128 17.163 1.00 55.44 595 THR A C 1
ATOM 4541 O O . THR A 1 595 ? -10.821 1.048 17.849 1.00 55.44 595 THR A O 1
ATOM 4544 N N . ARG A 1 596 ? -10.834 -0.087 15.914 1.00 62.25 596 ARG A N 1
ATOM 4545 C CA . ARG A 1 596 ? -11.675 0.870 15.165 1.00 62.25 596 ARG A CA 1
ATOM 4546 C C . ARG A 1 596 ? -12.981 1.190 15.891 1.00 62.25 596 ARG A C 1
ATOM 4548 O O . ARG A 1 596 ? -13.335 2.354 16.036 1.00 62.25 596 ARG A O 1
ATOM 4555 N N . TRP A 1 597 ? -13.705 0.156 16.311 1.00 66.19 597 TRP A N 1
ATOM 4556 C CA . TRP A 1 597 ? -15.034 0.319 16.906 1.00 66.19 597 TRP A CA 1
ATOM 4557 C C . TRP A 1 597 ? -14.965 0.886 18.320 1.00 66.19 597 TRP A C 1
ATOM 4559 O O . TRP A 1 597 ? -15.810 1.695 18.688 1.00 66.19 597 TRP A O 1
ATOM 4569 N N . THR A 1 598 ? -13.926 0.526 19.075 1.00 78.75 598 THR A N 1
ATOM 4570 C CA . THR A 1 598 ? -13.648 1.094 20.397 1.00 78.75 598 THR A CA 1
ATOM 4571 C C . THR A 1 598 ? -13.308 2.580 20.294 1.00 78.75 598 THR A C 1
ATOM 4573 O O . THR A 1 598 ? -13.898 3.381 21.011 1.00 78.75 598 THR A O 1
ATOM 4576 N N . VAL A 1 599 ? -12.423 2.960 19.360 1.00 77.19 599 VAL A N 1
ATOM 4577 C CA . VAL A 1 599 ? -12.068 4.365 19.084 1.00 77.19 599 VAL A CA 1
ATOM 4578 C C . VAL A 1 599 ? -13.308 5.157 18.684 1.00 77.19 599 VAL A C 1
ATOM 4580 O O . VAL A 1 599 ? -13.563 6.209 19.256 1.00 77.19 599 VAL A O 1
ATOM 4583 N N . GLN A 1 600 ? -14.093 4.648 17.729 1.00 71.25 600 GLN A N 1
ATOM 4584 C CA . GLN A 1 600 ? -15.285 5.340 17.245 1.00 71.25 600 GLN A CA 1
ATOM 4585 C C . GLN A 1 600 ? -16.309 5.555 18.367 1.00 71.25 600 GLN A C 1
ATOM 4587 O O . GLN A 1 600 ? -16.750 6.680 18.563 1.00 71.25 600 GLN A O 1
ATOM 4592 N N . ALA A 1 601 ? -16.654 4.507 19.120 1.00 77.94 601 ALA A N 1
ATOM 4593 C CA . ALA A 1 601 ? -17.632 4.608 20.201 1.00 77.94 601 ALA A CA 1
ATOM 4594 C C . ALA A 1 601 ? -17.182 5.581 21.305 1.00 77.94 601 ALA A C 1
ATOM 4596 O O . ALA A 1 601 ? -18.003 6.315 21.855 1.00 77.94 601 ALA A O 1
ATOM 4597 N N . PHE A 1 602 ? -15.882 5.597 21.616 1.00 87.44 602 PHE A N 1
ATOM 4598 C CA . PHE A 1 602 ? -15.309 6.512 22.598 1.00 87.44 602 PHE A CA 1
ATOM 4599 C C . PHE A 1 602 ? -15.303 7.963 22.098 1.00 87.44 602 PHE A C 1
ATOM 4601 O O . PHE A 1 602 ? -15.721 8.854 22.828 1.00 87.44 602 PHE A O 1
ATOM 4608 N N . LEU A 1 603 ? -14.901 8.203 20.845 1.00 80.12 603 LEU A N 1
ATOM 4609 C CA . LEU A 1 603 ? -14.930 9.536 20.235 1.00 80.12 603 LEU A CA 1
ATOM 4610 C C . LEU A 1 603 ? -16.352 10.090 20.112 1.00 80.12 603 LEU A C 1
ATOM 4612 O O . LEU A 1 603 ? -16.549 11.270 20.368 1.00 80.12 603 LEU A O 1
ATOM 4616 N N . GLU A 1 604 ? -17.336 9.254 19.770 1.00 74.69 604 GLU A N 1
ATOM 4617 C CA . GLU A 1 604 ? -18.753 9.645 19.773 1.00 74.69 604 GLU A CA 1
ATOM 4618 C C . GLU A 1 604 ? -19.184 10.120 21.172 1.00 74.69 604 GLU A C 1
ATOM 4620 O O . GLU A 1 604 ? -19.809 11.170 21.296 1.00 74.69 604 GLU A O 1
ATOM 4625 N N . ALA A 1 605 ? -18.777 9.416 22.235 1.00 83.00 605 ALA A N 1
ATOM 4626 C CA . ALA A 1 605 ? -19.078 9.830 23.606 1.00 83.00 605 ALA A CA 1
ATOM 4627 C C . ALA A 1 605 ? -18.374 11.143 24.000 1.00 83.00 605 ALA A C 1
ATOM 4629 O O . ALA A 1 605 ? -18.977 11.987 24.659 1.00 83.00 605 ALA A O 1
ATOM 4630 N N . VAL A 1 606 ? -17.114 11.330 23.593 1.00 84.56 606 VAL A N 1
ATOM 4631 C CA . VAL A 1 606 ? -16.338 12.555 23.857 1.00 84.56 606 VAL A CA 1
ATOM 4632 C C . VAL A 1 606 ? -16.914 13.765 23.114 1.00 84.56 606 VAL A C 1
ATOM 4634 O O . VAL A 1 606 ? -17.041 14.828 23.718 1.00 84.56 606 VAL A O 1
ATOM 4637 N N . ASP A 1 607 ? -17.286 13.609 21.838 1.00 80.38 607 ASP A N 1
ATOM 4638 C CA . ASP A 1 607 ? -17.882 14.669 21.008 1.00 80.38 607 ASP A CA 1
ATOM 4639 C C . ASP A 1 607 ? -19.257 15.085 21.547 1.00 80.38 607 ASP A C 1
ATOM 4641 O O . ASP A 1 607 ? -19.514 16.273 21.721 1.00 80.38 607 ASP A O 1
ATOM 4645 N N . GLU A 1 608 ? -20.108 14.121 21.922 1.00 78.69 608 GLU A N 1
ATOM 4646 C CA . GLU A 1 608 ? -21.407 14.411 22.546 1.00 78.69 608 GLU A CA 1
ATOM 4647 C C . GLU A 1 608 ? -21.292 15.151 23.886 1.00 78.69 608 GLU A C 1
ATOM 4649 O O . GLU A 1 608 ? -22.203 15.893 24.255 1.00 78.69 608 GLU A O 1
ATOM 4654 N N . LEU A 1 609 ? -20.218 14.911 24.640 1.00 87.50 609 LEU A N 1
ATOM 4655 C CA . LEU A 1 609 ? -19.959 15.586 25.912 1.00 87.50 609 LEU A CA 1
ATOM 4656 C C . LEU A 1 609 ? -19.223 16.923 25.732 1.00 87.50 609 LEU A C 1
ATOM 4658 O O . LEU A 1 609 ? -19.215 17.724 26.661 1.00 87.50 609 LEU A O 1
ATOM 4662 N N . GLY A 1 610 ? -18.612 17.170 24.569 1.00 87.38 610 GLY A N 1
ATOM 4663 C CA . GLY A 1 610 ? -17.836 18.380 24.300 1.00 87.38 610 GLY A CA 1
ATOM 4664 C C . GLY A 1 610 ? -16.550 18.498 25.127 1.00 87.38 610 GLY A C 1
ATOM 4665 O O . GLY A 1 610 ? -16.123 19.610 25.410 1.00 87.38 610 GLY A O 1
ATOM 4666 N N . ILE A 1 611 ? -15.939 17.375 25.530 1.00 87.44 611 ILE A N 1
ATOM 4667 C CA . ILE A 1 611 ? -14.815 17.342 26.495 1.00 87.44 611 ILE A CA 1
ATOM 4668 C C . ILE A 1 611 ? -13.448 17.021 25.870 1.00 87.44 611 ILE A C 1
ATOM 4670 O O . ILE A 1 611 ? -12.538 16.597 26.580 1.00 87.44 611 ILE A O 1
ATOM 4674 N N . MET A 1 612 ? -13.290 17.166 24.550 1.00 82.94 612 MET A N 1
ATOM 4675 C CA . MET A 1 612 ? -12.039 16.804 23.859 1.00 82.94 612 MET A CA 1
ATOM 4676 C C . MET A 1 612 ? -10.821 17.544 24.442 1.00 82.94 612 MET A C 1
ATOM 4678 O O . MET A 1 612 ? -9.800 16.915 24.704 1.00 82.94 612 MET A O 1
ATOM 4682 N N . ASP A 1 613 ? -10.951 18.845 24.712 1.00 85.50 613 ASP A N 1
ATOM 4683 C CA . ASP A 1 613 ? -9.856 19.677 25.236 1.00 85.50 613 ASP A CA 1
ATOM 4684 C C . ASP A 1 613 ? -9.521 19.373 26.712 1.00 85.50 613 ASP A C 1
ATOM 4686 O O . ASP A 1 613 ? -8.395 19.583 27.169 1.00 85.50 613 ASP A O 1
ATOM 4690 N N . ASP A 1 614 ? -10.474 18.818 27.465 1.00 87.94 614 ASP A N 1
ATOM 4691 C CA . ASP A 1 614 ? -10.298 18.422 28.869 1.00 87.94 614 ASP A CA 1
ATOM 4692 C C . ASP A 1 614 ? -9.767 16.991 29.027 1.00 87.94 614 ASP A C 1
ATOM 4694 O O . ASP A 1 614 ? -9.452 16.556 30.142 1.00 87.94 614 ASP A O 1
ATOM 4698 N N . LEU A 1 615 ? -9.663 16.251 27.923 1.00 91.00 615 LEU A N 1
ATOM 4699 C CA . LEU A 1 615 ? -9.286 14.850 27.910 1.00 91.00 615 LEU A CA 1
ATOM 4700 C C . LEU A 1 615 ? -7.767 14.685 27.982 1.00 91.00 615 LEU A C 1
ATOM 4702 O O . LEU A 1 615 ? -7.006 15.324 27.255 1.00 91.00 615 LEU A O 1
ATOM 4706 N N . ALA A 1 616 ? -7.330 13.763 28.831 1.00 93.06 616 ALA A N 1
ATOM 4707 C CA . ALA A 1 616 ? -5.957 13.305 28.859 1.00 93.06 616 ALA A CA 1
ATOM 4708 C C . ALA A 1 616 ? -5.914 11.777 28.929 1.00 93.06 616 ALA A C 1
ATOM 4710 O O . ALA A 1 616 ? -6.599 11.137 29.728 1.00 93.06 616 ALA A O 1
ATOM 4711 N N . LEU A 1 617 ? -5.128 11.171 28.054 1.00 93.44 617 LEU A N 1
ATOM 4712 C CA . LEU A 1 617 ? -5.134 9.742 27.812 1.00 93.44 617 LEU A CA 1
ATOM 4713 C C . LEU A 1 617 ? -3.805 9.120 28.220 1.00 93.44 617 LEU A C 1
ATOM 4715 O O . LEU A 1 617 ? -2.743 9.705 28.023 1.00 93.44 617 LEU A O 1
ATOM 4719 N N . ALA A 1 618 ? -3.849 7.899 28.738 1.00 93.25 618 ALA A N 1
ATOM 4720 C CA . ALA A 1 618 ? -2.654 7.108 28.990 1.00 93.25 618 ALA A CA 1
ATOM 4721 C C . ALA A 1 618 ? -2.765 5.721 28.355 1.00 93.25 618 ALA A C 1
ATOM 4723 O O . ALA A 1 618 ? -3.839 5.124 28.305 1.00 93.25 618 ALA A O 1
ATOM 4724 N N . ALA A 1 619 ? -1.645 5.184 27.886 1.00 91.44 619 ALA A N 1
ATOM 4725 C CA . ALA A 1 619 ? -1.578 3.837 27.337 1.00 91.44 619 ALA A CA 1
ATOM 4726 C C . ALA A 1 619 ? -0.250 3.152 27.655 1.00 91.44 619 ALA A C 1
ATOM 4728 O O . ALA A 1 619 ? 0.798 3.792 27.745 1.00 91.44 619 ALA A O 1
ATOM 4729 N N . GLY A 1 620 ? -0.315 1.831 27.815 1.00 79.69 620 GLY A N 1
ATOM 4730 C CA . GLY A 1 620 ? 0.856 0.971 27.962 1.00 79.69 620 GLY A CA 1
ATOM 4731 C C . GLY A 1 620 ? 1.418 0.583 26.598 1.00 79.69 620 GLY A C 1
ATOM 4732 O O . GLY A 1 620 ? 1.481 1.393 25.671 1.00 79.69 620 GLY A O 1
ATOM 4733 N N . ILE A 1 621 ? 1.780 -0.688 26.446 1.00 79.19 621 ILE A N 1
ATOM 4734 C CA . ILE A 1 621 ? 2.253 -1.249 25.177 1.00 79.19 621 ILE A CA 1
ATOM 4735 C C . ILE A 1 621 ? 1.299 -2.369 24.746 1.00 79.19 621 ILE A C 1
ATOM 4737 O O . ILE A 1 621 ? 0.926 -3.224 25.542 1.00 79.19 621 ILE A O 1
ATOM 4741 N N . GLY A 1 622 ? 0.869 -2.355 23.482 1.00 74.81 622 GLY A N 1
ATOM 4742 C CA . GLY A 1 622 ? -0.121 -3.304 22.965 1.00 74.81 622 GLY A CA 1
ATOM 4743 C C . GLY A 1 622 ? -0.836 -2.794 21.714 1.00 74.81 622 GLY A C 1
ATOM 4744 O O . GLY A 1 622 ? -0.710 -1.624 21.355 1.00 74.81 622 GLY A O 1
ATOM 4745 N N . CYS A 1 623 ? -1.652 -3.638 21.074 1.00 72.81 623 CYS A N 1
ATOM 4746 C CA . CYS A 1 623 ? -2.533 -3.196 19.983 1.00 72.81 623 CYS A CA 1
ATOM 4747 C C . CYS A 1 623 ? -3.511 -2.101 20.446 1.00 72.81 623 CYS A C 1
ATOM 4749 O O . CYS A 1 623 ? -3.781 -1.153 19.714 1.00 72.81 623 CYS A O 1
ATOM 4751 N N . SER A 1 624 ? -4.015 -2.212 21.677 1.00 82.12 624 SER A N 1
ATOM 4752 C CA . SER A 1 624 ? -4.902 -1.237 22.322 1.00 82.12 624 SER A CA 1
ATOM 4753 C C . SER A 1 624 ? -4.206 0.081 22.665 1.00 82.12 624 SER A C 1
ATOM 4755 O O . SER A 1 624 ? -4.863 1.116 22.700 1.00 82.12 624 SER A O 1
ATOM 4757 N N . ALA A 1 625 ? -2.880 0.081 22.839 1.00 78.38 625 ALA A N 1
ATOM 4758 C CA . ALA A 1 625 ? -2.111 1.284 23.158 1.00 78.38 625 ALA A CA 1
ATOM 4759 C C . ALA A 1 625 ? -2.069 2.312 22.017 1.00 78.38 625 ALA A C 1
ATOM 4761 O O . ALA A 1 625 ? -1.664 3.452 22.222 1.00 78.38 625 ALA A O 1
ATOM 4762 N N . TRP A 1 626 ? -2.487 1.917 20.814 1.00 72.12 626 TRP A N 1
ATOM 4763 C CA . TRP A 1 626 ? -2.650 2.827 19.685 1.00 72.12 626 TRP A CA 1
ATOM 4764 C C . TRP A 1 626 ? -3.940 3.647 19.768 1.00 72.12 626 TRP A C 1
ATOM 4766 O O . TRP A 1 626 ? -4.027 4.672 19.107 1.00 72.12 626 TRP A O 1
ATOM 4776 N N . ILE A 1 627 ? -4.928 3.234 20.575 1.00 76.75 627 ILE A N 1
ATOM 4777 C CA . ILE A 1 627 ? -6.236 3.903 20.660 1.00 76.75 627 ILE A CA 1
ATOM 4778 C C . ILE A 1 627 ? -6.096 5.398 20.995 1.00 76.75 627 ILE A C 1
ATOM 4780 O O . ILE A 1 627 ? -6.635 6.199 20.232 1.00 76.75 627 ILE A O 1
ATOM 4784 N N . PRO A 1 628 ? -5.346 5.801 22.042 1.00 74.62 628 PRO A N 1
ATOM 4785 C CA . PRO A 1 628 ? -5.158 7.216 22.354 1.00 74.62 628 PRO A CA 1
ATOM 4786 C C . PRO A 1 628 ? -4.472 8.027 21.262 1.00 74.62 628 PRO A C 1
ATOM 4788 O O . PRO A 1 628 ? -4.763 9.205 21.110 1.00 74.62 628 PRO A O 1
ATOM 4791 N N . VAL A 1 629 ? -3.580 7.399 20.491 1.00 66.69 629 VAL A N 1
ATOM 4792 C CA . VAL A 1 629 ? -2.767 8.072 19.462 1.00 66.69 629 VAL A CA 1
ATOM 4793 C C . VAL A 1 629 ? -3.638 8.583 18.307 1.00 66.69 629 VAL A C 1
ATOM 4795 O O . VAL A 1 629 ? -3.255 9.507 17.602 1.00 66.69 629 VAL A O 1
ATOM 4798 N N . TYR A 1 630 ? -4.841 8.029 18.133 1.00 59.06 630 TYR A N 1
ATOM 4799 C CA . TYR A 1 630 ? -5.792 8.472 17.111 1.00 59.06 630 TYR A CA 1
ATOM 4800 C C . TYR A 1 630 ? -6.650 9.679 17.529 1.00 59.06 630 TYR A C 1
ATOM 4802 O O . TYR A 1 630 ? -7.541 10.070 16.773 1.00 59.06 630 TYR A O 1
ATOM 4810 N N . MET A 1 631 ? -6.448 10.238 18.726 1.00 69.19 631 MET A N 1
ATOM 4811 C CA . MET A 1 631 ? -7.295 11.288 19.301 1.00 69.19 631 MET A CA 1
ATOM 4812 C C . MET A 1 631 ? -6.487 12.570 19.513 1.00 69.19 631 MET A C 1
ATOM 4814 O O . MET A 1 631 ? -5.344 12.521 19.957 1.00 69.19 631 MET A O 1
ATOM 4818 N N . HIS A 1 632 ? -7.086 13.726 19.217 1.00 73.75 632 HIS A N 1
ATOM 4819 C CA . HIS A 1 632 ? -6.465 15.031 19.453 1.00 73.75 632 HIS A CA 1
ATOM 4820 C C . HIS A 1 632 ? -6.621 15.437 20.930 1.00 73.75 632 HIS A C 1
ATOM 4822 O O . HIS A 1 632 ? -7.403 16.322 21.266 1.00 73.75 632 HIS A O 1
ATOM 4828 N N . ALA A 1 633 ? -5.904 14.734 21.806 1.00 77.38 633 ALA A N 1
ATOM 4829 C CA . ALA A 1 633 ? -5.885 14.932 23.254 1.00 77.38 633 ALA A CA 1
ATOM 4830 C C . ALA A 1 633 ? -4.447 14.811 23.787 1.00 77.38 633 ALA A C 1
ATOM 4832 O O . ALA A 1 633 ? -3.552 14.347 23.078 1.00 77.38 633 ALA A O 1
ATOM 4833 N N . ASP A 1 634 ? -4.211 15.193 25.043 1.00 83.88 634 ASP A N 1
ATOM 4834 C CA . ASP A 1 634 ? -2.912 14.979 25.688 1.00 83.88 634 ASP A CA 1
ATOM 4835 C C . ASP A 1 634 ? -2.695 13.470 25.916 1.00 83.88 634 ASP A C 1
ATOM 4837 O O . ASP A 1 634 ? -3.470 12.847 26.639 1.00 83.88 634 ASP A O 1
ATOM 4841 N N . VAL A 1 635 ? -1.663 12.856 25.320 1.00 85.75 635 VAL A N 1
ATOM 4842 C CA . VAL A 1 635 ? -1.427 11.397 25.395 1.00 85.75 635 VAL A CA 1
ATOM 4843 C C . VAL A 1 635 ? -0.098 11.061 26.073 1.00 85.75 635 VAL A C 1
ATOM 4845 O O . VAL A 1 635 ? 0.967 11.497 25.642 1.00 85.75 635 VAL A O 1
ATOM 4848 N N . LEU A 1 636 ? -0.145 10.184 27.078 1.00 87.31 636 LEU A N 1
ATOM 4849 C CA . LEU A 1 636 ? 1.021 9.574 27.717 1.00 87.31 636 LEU A CA 1
ATOM 4850 C C . LEU A 1 636 ? 1.142 8.096 27.336 1.00 87.31 636 LEU A C 1
ATOM 4852 O O . LEU A 1 636 ? 0.345 7.260 27.762 1.00 87.31 636 LEU A O 1
ATOM 4856 N N . LYS A 1 637 ? 2.186 7.748 26.580 1.00 85.94 637 LYS A N 1
ATOM 4857 C CA . LYS A 1 637 ? 2.536 6.353 26.284 1.00 85.94 637 LYS A CA 1
ATOM 4858 C C . LYS A 1 637 ? 3.700 5.910 27.160 1.00 85.94 637 LYS A C 1
ATOM 4860 O O . LYS A 1 637 ? 4.737 6.567 27.190 1.00 85.94 637 LYS A O 1
ATOM 4865 N N . VAL A 1 638 ? 3.532 4.802 27.873 1.00 87.12 638 VAL A N 1
ATOM 4866 C CA . VAL A 1 638 ? 4.491 4.344 28.888 1.00 87.12 638 VAL A CA 1
ATOM 4867 C C . VAL A 1 638 ? 4.782 2.847 28.776 1.00 87.12 638 VAL A C 1
ATOM 4869 O O . VAL A 1 638 ? 4.242 2.146 27.923 1.00 87.12 638 VAL A O 1
ATOM 4872 N N . LEU A 1 639 ? 5.677 2.360 29.638 1.00 88.38 639 LEU A N 1
ATOM 4873 C CA . LEU A 1 639 ? 6.088 0.957 29.699 1.00 88.38 639 LEU A CA 1
ATOM 4874 C C . LEU A 1 639 ? 4.912 0.013 30.011 1.00 88.38 639 LEU A C 1
ATOM 4876 O O . LEU A 1 639 ? 3.908 0.420 30.603 1.00 88.38 639 LEU A O 1
ATOM 4880 N N . HIS A 1 640 ? 5.084 -1.268 29.672 1.00 82.44 640 HIS A N 1
ATOM 4881 C CA . HIS A 1 640 ? 4.115 -2.334 29.943 1.00 82.44 640 HIS A CA 1
ATOM 4882 C C . HIS A 1 640 ? 3.617 -2.311 31.398 1.00 82.44 640 HIS A C 1
ATOM 4884 O O . HIS A 1 640 ? 4.408 -2.249 32.344 1.00 82.44 640 HIS A O 1
ATOM 4890 N N . GLY A 1 641 ? 2.298 -2.337 31.574 1.00 87.00 641 GLY A N 1
ATOM 4891 C CA . GLY A 1 641 ? 1.604 -2.316 32.858 1.00 87.00 641 GLY A CA 1
ATOM 4892 C C . GLY A 1 641 ? 1.717 -1.004 33.641 1.00 87.00 641 GLY A C 1
ATOM 4893 O O . GLY A 1 641 ? 1.228 -0.930 34.767 1.00 87.00 641 GLY A O 1
ATOM 4894 N N . ARG A 1 642 ? 2.359 0.046 33.099 1.00 93.31 642 ARG A N 1
ATOM 4895 C CA . ARG A 1 642 ? 2.601 1.319 33.814 1.00 93.31 642 ARG A CA 1
ATOM 4896 C C . ARG A 1 642 ? 1.648 2.453 33.439 1.00 93.31 642 ARG A C 1
ATOM 4898 O O . ARG A 1 642 ? 1.755 3.538 34.006 1.00 93.31 642 ARG A O 1
ATOM 4905 N N . ALA A 1 643 ? 0.684 2.209 32.553 1.00 94.88 643 ALA A N 1
ATOM 4906 C CA . ALA A 1 643 ? -0.279 3.223 32.115 1.00 94.88 643 ALA A CA 1
ATOM 4907 C C . ALA A 1 643 ? -1.135 3.767 33.267 1.00 94.88 643 ALA A C 1
ATOM 4909 O O . ALA A 1 643 ? -1.294 4.975 33.410 1.00 94.88 643 ALA A O 1
ATOM 4910 N N . ILE A 1 644 ? -1.619 2.875 34.134 1.00 96.50 644 ILE A N 1
ATOM 4911 C CA . ILE A 1 644 ? -2.423 3.221 35.312 1.00 96.50 644 ILE A CA 1
ATOM 4912 C C . ILE A 1 644 ? -1.644 4.107 36.302 1.00 96.50 644 ILE A C 1
ATOM 4914 O O . ILE A 1 644 ? -2.145 5.175 36.644 1.00 96.50 644 ILE A O 1
ATOM 4918 N N . PRO A 1 645 ? -0.424 3.756 36.758 1.00 95.19 645 PRO A N 1
ATOM 4919 C CA . PRO A 1 645 ? 0.320 4.631 37.664 1.00 95.19 645 PRO A CA 1
ATOM 4920 C C . PRO A 1 645 ? 0.709 5.974 37.028 1.00 95.19 645 PRO A C 1
ATOM 4922 O O . PRO A 1 645 ? 0.686 6.989 37.721 1.00 95.19 645 PRO A O 1
ATOM 4925 N N . ALA A 1 646 ? 0.991 6.018 35.720 1.00 94.69 646 ALA A N 1
ATOM 4926 C CA . ALA A 1 646 ? 1.202 7.284 35.014 1.00 94.69 646 ALA A CA 1
ATOM 4927 C C . ALA A 1 646 ? -0.066 8.161 35.016 1.00 94.69 646 ALA A C 1
ATOM 4929 O O . ALA A 1 646 ? 0.005 9.351 35.319 1.00 94.69 646 ALA A O 1
ATOM 4930 N N . ALA A 1 647 ? -1.233 7.562 34.760 1.00 95.06 647 ALA A N 1
ATOM 4931 C CA . ALA A 1 647 ? -2.527 8.237 34.820 1.00 95.06 647 ALA A CA 1
ATOM 4932 C C . ALA A 1 647 ? -2.870 8.752 36.227 1.00 95.06 647 ALA A C 1
ATOM 4934 O O . ALA A 1 647 ? -3.394 9.855 36.359 1.00 95.06 647 ALA A O 1
ATOM 4935 N N . ILE A 1 648 ? -2.509 8.013 37.282 1.00 93.50 648 ILE A N 1
ATOM 4936 C CA . ILE A 1 648 ? -2.645 8.480 38.670 1.00 93.50 648 ILE A CA 1
ATOM 4937 C C . ILE A 1 648 ? -1.810 9.745 38.896 1.00 93.50 648 ILE A C 1
ATOM 4939 O O . ILE A 1 648 ? -2.316 10.718 39.450 1.00 93.50 648 ILE A O 1
ATOM 4943 N N . GLY A 1 649 ? -0.551 9.757 38.446 1.00 92.25 649 GLY A N 1
ATOM 4944 C CA . GLY A 1 649 ? 0.305 10.944 38.538 1.00 92.25 649 GLY A CA 1
ATOM 4945 C C . GLY A 1 649 ? -0.272 12.140 37.775 1.00 92.25 649 GLY A C 1
ATOM 4946 O O . GLY A 1 649 ? -0.280 13.265 38.279 1.00 92.25 649 GLY A O 1
ATOM 4947 N N . LEU A 1 650 ? -0.832 11.895 36.589 1.00 91.25 650 LEU A N 1
ATOM 4948 C CA . LEU A 1 650 ? -1.502 12.921 35.795 1.00 91.25 650 LEU A CA 1
ATOM 4949 C C . LEU A 1 650 ? -2.739 13.482 36.506 1.00 91.25 650 LEU A C 1
ATOM 4951 O O . LEU A 1 650 ? -2.884 14.696 36.617 1.00 91.25 650 LEU A O 1
ATOM 4955 N N . LYS A 1 651 ? -3.600 12.617 37.049 1.00 90.88 651 LYS A N 1
ATOM 4956 C CA . LYS A 1 651 ? -4.798 13.050 37.775 1.00 90.88 651 LYS A CA 1
ATOM 4957 C C . LYS A 1 651 ? -4.446 13.809 39.057 1.00 90.88 651 LYS A C 1
ATOM 4959 O O . LYS A 1 651 ? -5.090 14.806 39.368 1.00 90.88 651 LYS A O 1
ATOM 4964 N N . ALA A 1 652 ? -3.392 13.395 39.761 1.00 87.75 652 ALA A N 1
ATOM 4965 C CA . ALA A 1 652 ? -2.911 14.087 40.955 1.00 87.75 652 ALA A CA 1
ATOM 4966 C C . ALA A 1 652 ? -2.357 15.491 40.650 1.00 87.75 652 ALA A C 1
ATOM 4968 O O . ALA A 1 652 ? -2.551 16.413 41.438 1.00 87.75 652 ALA A O 1
ATOM 4969 N N . THR A 1 653 ? -1.686 15.665 39.506 1.00 87.06 653 THR A N 1
ATOM 4970 C CA . THR A 1 653 ? -1.099 16.955 39.092 1.00 87.06 653 THR A CA 1
ATOM 4971 C C . THR A 1 653 ? -2.092 17.878 38.385 1.00 87.06 653 THR A C 1
ATOM 4973 O O . THR A 1 653 ? -1.977 19.100 38.487 1.00 87.06 653 THR A O 1
ATOM 4976 N N . LYS A 1 654 ? -3.087 17.320 37.686 1.00 87.81 654 LYS A N 1
ATOM 4977 C CA . LYS A 1 654 ? -4.145 18.052 36.973 1.00 87.81 654 LYS A CA 1
ATOM 4978 C C . LYS A 1 654 ? -5.535 17.497 37.332 1.00 87.81 654 LYS A C 1
ATOM 4980 O O . LYS A 1 654 ? -6.160 16.840 36.498 1.00 87.81 654 LYS A O 1
ATOM 4985 N N . PRO A 1 655 ? -6.069 17.801 38.533 1.00 85.31 655 PRO A N 1
ATOM 4986 C CA . PRO A 1 655 ? -7.330 17.224 39.009 1.00 85.31 655 PRO A CA 1
ATOM 4987 C C . PRO A 1 655 ? -8.549 17.532 38.132 1.00 85.31 655 PRO A C 1
ATOM 4989 O O . PRO A 1 655 ? -9.479 16.736 38.098 1.00 85.31 655 PRO A O 1
ATOM 4992 N N . SER A 1 656 ? -8.553 18.650 37.399 1.00 86.88 656 SER A N 1
ATOM 4993 C CA . SER A 1 656 ? -9.672 19.034 36.527 1.00 86.88 656 SER A CA 1
ATOM 4994 C C . SER A 1 656 ? -9.766 18.221 35.234 1.00 86.88 656 SER A C 1
ATOM 4996 O O . SER A 1 656 ? -10.835 18.169 34.633 1.00 86.88 656 SER A O 1
ATOM 4998 N N . ARG A 1 657 ? -8.674 17.583 34.791 1.00 90.25 657 ARG A N 1
ATOM 4999 C CA . ARG A 1 657 ? -8.651 16.844 33.523 1.00 90.25 657 ARG A CA 1
ATOM 5000 C C . ARG A 1 657 ? -9.400 15.515 33.637 1.00 90.25 657 ARG A C 1
ATOM 5002 O O . ARG A 1 657 ? -9.390 14.849 34.682 1.00 90.25 657 ARG A O 1
ATOM 5009 N N . LYS A 1 658 ? -10.024 15.107 32.531 1.00 93.12 658 LYS A N 1
ATOM 5010 C CA . LYS A 1 658 ? -10.671 13.802 32.373 1.00 93.12 658 LYS A CA 1
ATOM 5011 C C . LYS A 1 658 ? -9.634 12.789 31.914 1.00 93.12 658 LYS A C 1
ATOM 5013 O O . LYS A 1 658 ? -9.184 12.827 30.775 1.00 93.12 658 LYS A O 1
ATOM 5018 N N . VAL A 1 659 ? -9.228 11.906 32.826 1.00 95.94 659 VAL A N 1
ATOM 5019 C CA . VAL A 1 659 ? -8.140 10.953 32.585 1.00 95.94 659 VAL A CA 1
ATOM 5020 C C . VAL A 1 659 ? -8.698 9.587 32.195 1.00 95.94 659 VAL A C 1
ATOM 5022 O O . VAL A 1 659 ? -9.491 9.011 32.942 1.00 95.94 659 VAL A O 1
ATOM 5025 N N . VAL A 1 660 ? -8.272 9.053 31.046 1.00 97.50 660 VAL A N 1
ATOM 5026 C CA . VAL A 1 660 ? -8.668 7.712 30.581 1.00 97.50 660 VAL A CA 1
ATOM 5027 C C . VAL A 1 660 ? -7.455 6.884 30.165 1.00 97.50 660 VAL A C 1
ATOM 5029 O O . VAL A 1 660 ? -6.601 7.322 29.401 1.00 97.50 660 VAL A O 1
ATOM 5032 N N . VAL A 1 661 ? -7.393 5.649 30.648 1.00 97.50 661 VAL A N 1
ATOM 5033 C CA . VAL A 1 661 ? -6.360 4.671 30.321 1.00 97.50 661 VAL A CA 1
ATOM 5034 C C . VAL A 1 661 ? -6.902 3.674 29.310 1.00 97.50 661 VAL A C 1
ATOM 5036 O O . VAL A 1 661 ? -7.929 3.054 29.562 1.00 97.50 661 VAL A O 1
ATOM 5039 N N . PHE A 1 662 ? -6.183 3.449 28.213 1.00 94.81 662 PHE A N 1
ATOM 5040 C CA . PHE A 1 662 ? -6.431 2.322 27.315 1.00 94.81 662 PHE A CA 1
ATOM 5041 C C . PHE A 1 662 ? -5.341 1.267 27.485 1.00 94.81 662 PHE A C 1
ATOM 5043 O O . PHE A 1 662 ? -4.147 1.554 27.385 1.00 94.81 662 PHE A O 1
ATOM 5050 N N . THR A 1 663 ? -5.752 0.027 27.722 1.00 93.62 663 THR A N 1
ATOM 5051 C CA . THR A 1 663 ? -4.844 -1.109 27.904 1.00 93.62 663 THR A CA 1
ATOM 5052 C C . THR A 1 663 ? -5.437 -2.378 27.289 1.00 93.62 663 THR A C 1
ATOM 5054 O O . THR A 1 663 ? -6.611 -2.422 26.924 1.00 93.62 663 THR A O 1
ATOM 5057 N N . GLY A 1 664 ? -4.604 -3.388 27.043 1.00 91.75 664 GLY A N 1
ATOM 5058 C CA . GLY A 1 664 ? -5.055 -4.723 26.631 1.00 91.75 664 GLY A CA 1
ATOM 5059 C C . GLY A 1 664 ? -5.293 -5.596 27.858 1.00 91.75 664 GLY A C 1
ATOM 5060 O O . GLY A 1 664 ? -4.808 -5.266 28.936 1.00 91.75 664 GLY A O 1
ATOM 5061 N N . ASP A 1 665 ? -5.979 -6.724 27.720 1.00 91.94 665 ASP A N 1
ATOM 5062 C CA . ASP A 1 665 ? -6.145 -7.675 28.829 1.00 91.94 665 ASP A CA 1
ATOM 5063 C C . ASP A 1 665 ? -4.793 -8.165 29.379 1.00 91.94 665 ASP A C 1
ATOM 5065 O O . ASP A 1 665 ? -4.569 -8.153 30.585 1.00 91.94 665 ASP A O 1
ATOM 5069 N N . GLY A 1 666 ? -3.833 -8.479 28.512 1.00 91.31 666 GLY A N 1
ATOM 5070 C CA . GLY A 1 666 ? -2.487 -8.862 28.932 1.00 91.31 666 GLY A CA 1
ATOM 5071 C C . GLY A 1 666 ? -1.665 -7.743 29.598 1.00 91.31 666 GLY A C 1
ATOM 5072 O O . GLY A 1 666 ? -0.863 -7.997 30.500 1.00 91.31 666 GLY A O 1
ATOM 5073 N N . ASP A 1 667 ? -1.857 -6.492 29.184 1.00 90.25 667 ASP A N 1
ATOM 5074 C CA . ASP A 1 667 ? -1.145 -5.343 29.758 1.00 90.25 667 ASP A CA 1
ATOM 5075 C C . ASP A 1 667 ? -1.794 -4.889 31.079 1.00 90.25 667 ASP A C 1
ATOM 5077 O O . ASP A 1 667 ? -1.090 -4.610 32.047 1.00 90.25 667 ASP A O 1
ATOM 5081 N N . GLY A 1 668 ? -3.128 -4.888 31.153 1.00 91.81 668 GLY A N 1
ATOM 5082 C CA . GLY A 1 668 ? -3.905 -4.384 32.286 1.00 91.81 668 GLY A CA 1
ATOM 5083 C C . GLY A 1 668 ? -4.228 -5.418 33.365 1.00 91.81 668 GLY A C 1
ATOM 5084 O O . GLY A 1 668 ? -4.220 -5.065 34.541 1.00 91.81 668 GLY A O 1
ATOM 5085 N N . LEU A 1 669 ? -4.495 -6.677 32.998 1.00 93.81 669 LEU A N 1
ATOM 5086 C CA . LEU A 1 669 ? -4.873 -7.738 33.945 1.00 93.81 669 LEU A CA 1
ATOM 5087 C C . LEU A 1 669 ? -3.689 -8.612 34.382 1.00 93.81 669 LEU A C 1
ATOM 5089 O O . LEU A 1 669 ? -3.754 -9.204 35.454 1.00 93.81 669 LEU A O 1
ATOM 5093 N N . ALA A 1 670 ? -2.602 -8.661 33.602 1.00 91.88 670 ALA A N 1
ATOM 5094 C CA . ALA A 1 670 ? -1.363 -9.347 33.987 1.00 91.88 670 ALA A CA 1
ATOM 5095 C C . ALA A 1 670 ? -0.302 -8.358 34.486 1.00 91.88 670 ALA A C 1
ATOM 5097 O O . ALA A 1 670 ? -0.170 -8.149 35.690 1.00 91.88 670 ALA A O 1
ATOM 5098 N N . ILE A 1 671 ? 0.435 -7.707 33.579 1.00 92.94 671 ILE A N 1
ATOM 5099 C CA . ILE A 1 671 ? 1.618 -6.898 33.937 1.00 92.94 671 ILE A CA 1
ATOM 5100 C C . ILE A 1 671 ? 1.224 -5.713 34.837 1.00 92.94 671 ILE A C 1
ATOM 5102 O O . ILE A 1 671 ? 1.914 -5.384 35.803 1.00 92.94 671 ILE A O 1
ATOM 5106 N N . GLY A 1 672 ? 0.093 -5.077 34.528 1.00 93.19 672 GLY A N 1
ATOM 5107 C CA . GLY A 1 672 ? -0.478 -3.949 35.260 1.00 93.19 672 GLY A CA 1
ATOM 5108 C C . GLY A 1 672 ? -1.479 -4.322 36.356 1.00 93.19 672 GLY A C 1
ATOM 5109 O O . GLY A 1 672 ? -1.999 -3.413 37.005 1.00 93.19 672 GLY A O 1
ATOM 5110 N N . GLY A 1 673 ? -1.740 -5.613 36.596 1.00 93.19 673 GLY A N 1
ATOM 5111 C CA . GLY A 1 673 ? -2.864 -6.073 37.424 1.00 93.19 673 GLY A CA 1
ATOM 5112 C C . GLY A 1 673 ? -2.867 -5.496 38.842 1.00 93.19 673 GLY A C 1
ATOM 5113 O O . GLY A 1 673 ? -3.893 -5.025 39.330 1.00 93.19 673 GLY A O 1
ATOM 5114 N N . LEU A 1 674 ? -1.703 -5.424 39.495 1.00 94.62 674 LEU A N 1
ATOM 5115 C CA . LEU A 1 674 ? -1.609 -4.855 40.844 1.00 94.62 674 LEU A CA 1
ATOM 5116 C C . LEU A 1 674 ? -1.882 -3.339 40.873 1.00 94.62 674 LEU A C 1
ATOM 5118 O O . LEU A 1 674 ? -2.461 -2.826 41.833 1.00 94.62 674 LEU A O 1
ATOM 5122 N N . HIS A 1 675 ? -1.520 -2.612 39.812 1.00 96.25 675 HIS A N 1
ATOM 5123 C CA . HIS A 1 675 ? -1.841 -1.186 39.703 1.00 96.25 675 HIS A CA 1
ATOM 5124 C C . HIS A 1 675 ? -3.332 -0.966 39.496 1.00 96.25 675 HIS A C 1
ATOM 5126 O O . HIS A 1 675 ? -3.891 -0.055 40.104 1.00 96.25 675 HIS A O 1
ATOM 5132 N N . LEU A 1 676 ? -3.977 -1.819 38.692 1.00 95.50 676 LEU A N 1
ATOM 5133 C CA . LEU A 1 676 ? -5.427 -1.819 38.516 1.00 95.50 676 LEU A CA 1
ATOM 5134 C C . LEU A 1 676 ? -6.144 -2.015 39.858 1.00 95.50 676 LEU A C 1
ATOM 5136 O O . LEU A 1 676 ? -7.000 -1.206 40.213 1.00 95.50 676 LEU A O 1
ATOM 5140 N N . LEU A 1 677 ? -5.741 -3.028 40.634 1.00 95.62 677 LEU A N 1
ATOM 5141 C CA . LEU A 1 677 ? -6.299 -3.301 41.962 1.00 95.62 677 LEU A CA 1
ATOM 5142 C C . LEU A 1 677 ? -6.187 -2.087 42.892 1.00 95.62 677 LEU A C 1
ATOM 5144 O O . LEU A 1 677 ? -7.156 -1.690 43.538 1.00 95.62 677 LEU A O 1
ATOM 5148 N N . HIS A 1 678 ? -5.007 -1.470 42.968 1.00 94.88 678 HIS A N 1
ATOM 5149 C CA . HIS A 1 678 ? -4.797 -0.326 43.853 1.00 94.88 678 HIS A CA 1
ATOM 5150 C C . HIS A 1 678 ? -5.509 0.945 43.389 1.00 94.88 678 HIS A C 1
ATOM 5152 O O . HIS A 1 678 ? -5.967 1.708 44.240 1.00 94.88 678 HIS A O 1
ATOM 5158 N N . ALA A 1 679 ? -5.619 1.171 42.081 1.00 94.94 679 ALA A N 1
ATOM 5159 C CA . ALA A 1 679 ? -6.378 2.280 41.520 1.00 94.94 679 ALA A CA 1
ATOM 5160 C C . ALA A 1 679 ? -7.875 2.166 41.839 1.00 94.94 679 ALA A C 1
ATOM 5162 O O . ALA A 1 679 ? -8.466 3.123 42.342 1.00 94.94 679 ALA A O 1
ATOM 5163 N N . ALA A 1 680 ? -8.446 0.974 41.636 1.00 95.44 680 ALA A N 1
ATOM 5164 C CA . ALA A 1 680 ? -9.832 0.665 41.965 1.00 95.44 680 ALA A CA 1
ATOM 5165 C C . ALA A 1 680 ? -10.108 0.814 43.466 1.00 95.44 680 ALA A C 1
ATOM 5167 O O . ALA A 1 680 ? -11.015 1.547 43.850 1.00 95.44 680 ALA A O 1
ATOM 5168 N N . ARG A 1 681 ? -9.263 0.220 44.323 1.00 94.56 681 ARG A N 1
ATOM 5169 C CA . ARG A 1 681 ? -9.395 0.298 45.790 1.00 94.56 681 ARG A CA 1
ATOM 5170 C C . ARG A 1 681 ? -9.349 1.729 46.313 1.00 94.56 681 ARG A C 1
ATOM 5172 O O . ARG A 1 681 ? -10.023 2.050 47.287 1.00 94.56 681 ARG A O 1
ATOM 5179 N N . ARG A 1 682 ? -8.513 2.574 45.705 1.00 93.50 682 ARG A N 1
ATOM 5180 C CA . ARG A 1 682 ? -8.409 3.992 46.060 1.00 93.50 682 ARG A CA 1
ATOM 5181 C C . ARG A 1 682 ? -9.555 4.821 45.484 1.00 93.50 682 ARG A C 1
ATOM 5183 O O . ARG A 1 682 ? -9.709 5.938 45.925 1.00 93.50 682 ARG A O 1
ATOM 5190 N N . ASN A 1 683 ? -10.356 4.328 44.542 1.00 95.19 683 ASN A N 1
ATOM 5191 C CA . ASN A 1 683 ? -11.421 5.114 43.911 1.00 95.19 683 ASN A CA 1
ATOM 5192 C C . ASN A 1 683 ? -10.924 6.461 43.328 1.00 95.19 683 ASN A C 1
ATOM 5194 O O . ASN A 1 683 ? -11.545 7.500 43.540 1.00 95.19 683 ASN A O 1
ATOM 5198 N N . ILE A 1 684 ? -9.783 6.449 42.629 1.00 91.50 684 ILE A N 1
ATOM 5199 C CA . ILE A 1 684 ? -9.232 7.644 41.961 1.00 91.50 684 ILE A CA 1
ATOM 5200 C C . ILE A 1 684 ? -10.077 7.956 40.721 1.00 91.50 684 ILE A C 1
ATOM 5202 O O . ILE A 1 684 ? -10.298 7.052 39.916 1.00 91.50 684 ILE A O 1
ATOM 5206 N N . GLU A 1 685 ? -10.524 9.207 40.542 1.00 93.56 685 GLU A N 1
ATOM 5207 C CA . GLU A 1 685 ? -11.351 9.605 39.384 1.00 93.56 685 GLU A CA 1
ATOM 5208 C C . GLU A 1 685 ? -10.590 9.483 38.049 1.00 93.56 685 GLU A C 1
ATOM 5210 O O . GLU A 1 685 ? -9.922 10.411 37.590 1.00 93.56 685 GLU A O 1
ATOM 5215 N N . MET A 1 686 ? -10.716 8.323 37.408 1.00 95.56 686 MET A N 1
ATOM 5216 C CA . MET A 1 686 ? -10.223 8.038 36.063 1.00 95.56 686 MET A CA 1
ATOM 5217 C C . MET A 1 686 ? -10.953 6.832 35.464 1.00 95.56 686 MET A C 1
ATOM 5219 O O . MET A 1 686 ? -11.451 5.968 36.190 1.00 95.56 686 MET A O 1
ATOM 5223 N N . GLY A 1 687 ? -10.987 6.759 34.134 1.00 97.38 687 GLY A N 1
ATOM 5224 C CA . GLY A 1 687 ? -11.495 5.599 33.402 1.00 97.38 687 GLY A CA 1
ATOM 5225 C C . GLY A 1 687 ? -10.373 4.652 32.988 1.00 97.38 687 GLY A C 1
ATOM 5226 O O . GLY A 1 687 ? -9.338 5.102 32.511 1.00 97.38 687 GLY A O 1
ATOM 5227 N N . VAL A 1 688 ? -10.567 3.344 33.120 1.00 98.06 688 VAL A N 1
ATOM 5228 C CA . VAL A 1 688 ? -9.677 2.317 32.568 1.00 98.06 688 VAL A CA 1
ATOM 5229 C C . VAL A 1 688 ? -10.470 1.449 31.605 1.00 98.06 688 VAL A C 1
ATOM 5231 O O . VAL A 1 688 ? -11.405 0.757 31.999 1.00 98.06 688 VAL A O 1
ATOM 5234 N N . VAL A 1 689 ? -10.070 1.479 30.338 1.00 97.69 689 VAL A N 1
ATOM 5235 C CA . VAL A 1 689 ? -10.638 0.678 29.261 1.00 97.69 689 VAL A CA 1
ATOM 5236 C C . VAL A 1 689 ? -9.690 -0.475 28.950 1.00 97.69 689 VAL A C 1
ATOM 5238 O O . VAL A 1 689 ? -8.591 -0.267 28.428 1.00 97.69 689 VAL A O 1
ATOM 5241 N N . VAL A 1 690 ? -10.124 -1.697 29.251 1.00 96.25 690 VAL A N 1
ATOM 5242 C CA . VAL A 1 690 ? -9.403 -2.927 28.907 1.00 96.25 690 VAL A CA 1
ATOM 5243 C C . VAL A 1 690 ? -9.988 -3.491 27.624 1.00 96.25 690 VAL A C 1
ATOM 5245 O O . VAL A 1 690 ? -11.124 -3.955 27.600 1.00 96.25 690 VAL A O 1
ATOM 5248 N N . VAL A 1 691 ? -9.215 -3.475 26.542 1.00 94.19 691 VAL A N 1
ATOM 5249 C CA . VAL A 1 691 ? -9.589 -4.157 25.301 1.00 94.19 691 VAL A CA 1
ATOM 5250 C C . VAL A 1 691 ? -9.203 -5.622 25.428 1.00 94.19 691 VAL A C 1
ATOM 5252 O O . VAL A 1 691 ? -8.021 -5.964 25.419 1.00 94.19 691 VAL A O 1
ATOM 5255 N N . ASN A 1 692 ? -10.213 -6.474 25.549 1.00 94.31 692 ASN A N 1
ATOM 5256 C CA . ASN A 1 692 ? -10.061 -7.901 25.740 1.00 94.31 692 ASN A CA 1
ATOM 5257 C C . ASN A 1 692 ? -10.305 -8.632 24.413 1.00 94.31 692 ASN A C 1
ATOM 5259 O O . ASN A 1 692 ? -11.427 -8.707 23.910 1.00 94.31 692 ASN A O 1
ATOM 5263 N N . ASN A 1 693 ? -9.230 -9.175 23.852 1.00 90.12 693 ASN A N 1
ATOM 5264 C CA . ASN A 1 693 ? -9.245 -10.091 22.716 1.00 90.12 693 ASN A CA 1
ATOM 5265 C C . ASN A 1 693 ? -8.762 -11.502 23.099 1.00 90.12 693 ASN A C 1
ATOM 5267 O O . ASN A 1 693 ? -8.557 -12.321 22.206 1.00 90.12 693 ASN A O 1
ATOM 5271 N N . GLN A 1 694 ? -8.580 -11.791 24.390 1.00 91.38 694 GLN A N 1
ATOM 5272 C CA . GLN A 1 694 ? -8.164 -13.091 24.924 1.00 91.38 694 GLN A CA 1
ATOM 5273 C C . GLN A 1 694 ? -6.790 -13.592 24.465 1.00 91.38 694 GLN A C 1
ATOM 5275 O O . GLN A 1 694 ? -6.556 -14.803 24.479 1.00 91.38 694 GLN A O 1
ATOM 5280 N N . ILE A 1 695 ? -5.883 -12.713 24.019 1.00 88.56 695 ILE A N 1
ATOM 5281 C CA . ILE A 1 695 ? -4.549 -13.131 23.565 1.00 88.56 695 ILE A CA 1
ATOM 5282 C C . ILE A 1 695 ? -3.540 -11.974 23.544 1.00 88.56 695 ILE A C 1
ATOM 5284 O O . ILE A 1 695 ? -3.861 -10.857 23.122 1.00 88.56 695 ILE A O 1
ATOM 5288 N N . TYR A 1 696 ? -2.270 -12.249 23.867 1.00 82.69 696 TYR A N 1
ATOM 5289 C CA . TYR A 1 696 ? -1.188 -11.294 23.612 1.00 82.69 696 TYR A CA 1
ATOM 5290 C C . TYR A 1 696 ? -0.852 -11.251 22.116 1.00 82.69 696 TYR A C 1
ATOM 5292 O O . TYR A 1 696 ? 0.026 -11.950 21.605 1.00 82.69 696 TYR A O 1
ATOM 5300 N N . ALA A 1 697 ? -1.575 -10.407 21.381 1.00 73.44 697 ALA A N 1
ATOM 5301 C CA . ALA A 1 697 ? -1.537 -10.439 19.923 1.00 73.44 697 ALA A CA 1
ATOM 5302 C C . ALA A 1 697 ? -0.182 -10.024 19.315 1.00 73.44 697 ALA A C 1
ATOM 5304 O O . ALA A 1 697 ? 0.261 -10.641 18.347 1.00 73.44 697 ALA A O 1
ATOM 5305 N N . MET A 1 698 ? 0.488 -9.005 19.875 1.00 70.75 698 MET A N 1
ATOM 5306 C CA . MET A 1 698 ? 1.776 -8.516 19.346 1.00 70.75 698 MET A CA 1
ATOM 5307 C C . MET A 1 698 ? 2.983 -9.353 19.786 1.00 70.75 698 MET A C 1
ATOM 5309 O O . MET A 1 698 ? 4.059 -9.174 19.229 1.00 70.75 698 MET A O 1
ATOM 5313 N N . THR A 1 699 ? 2.830 -10.263 20.753 1.00 70.06 699 THR A N 1
ATOM 5314 C CA . THR A 1 699 ? 3.925 -11.129 21.234 1.00 70.06 699 THR A CA 1
ATOM 5315 C C . THR A 1 699 ? 3.899 -12.513 20.579 1.00 70.06 699 THR A C 1
ATOM 5317 O O . THR A 1 699 ? 4.376 -13.493 21.142 1.00 70.06 699 THR A O 1
ATOM 5320 N N . GLY A 1 700 ? 3.321 -12.606 19.377 1.00 66.38 700 GLY A N 1
ATOM 5321 C CA . GLY A 1 700 ? 3.212 -13.870 18.648 1.00 66.38 700 GLY A CA 1
ATOM 5322 C C . GLY A 1 700 ? 2.097 -14.788 19.154 1.00 66.38 700 GLY A C 1
ATOM 5323 O O . GLY A 1 700 ? 2.201 -15.996 18.995 1.00 66.38 700 GLY A O 1
ATOM 5324 N N . GLY A 1 701 ? 1.038 -14.244 19.769 1.00 80.44 701 GLY A N 1
ATOM 5325 C CA . GLY A 1 701 ? -0.156 -15.022 20.112 1.00 80.44 701 GLY A CA 1
ATOM 5326 C C . GLY A 1 701 ? -0.005 -15.883 21.371 1.00 80.44 701 GLY A C 1
ATOM 5327 O O . GLY A 1 701 ? -0.410 -17.047 21.380 1.00 80.44 701 GLY A O 1
ATOM 5328 N N . GLN A 1 702 ? 0.583 -15.330 22.433 1.00 85.81 702 GLN A N 1
ATOM 5329 C CA . GLN A 1 702 ? 0.693 -16.005 23.733 1.00 85.81 702 GLN A CA 1
ATOM 5330 C C . GLN A 1 702 ? -0.618 -15.954 24.525 1.00 85.81 702 GLN A C 1
ATOM 5332 O O . GLN A 1 702 ? -1.437 -15.055 24.318 1.00 85.81 702 GLN A O 1
ATOM 5337 N N . VAL A 1 703 ? -0.795 -16.902 25.453 1.00 92.00 703 VAL A N 1
ATOM 5338 C CA . VAL A 1 703 ? -1.931 -16.913 26.389 1.00 92.00 703 VAL A CA 1
ATOM 5339 C C . VAL A 1 703 ? -1.965 -15.616 27.193 1.00 92.00 703 VAL A C 1
ATOM 5341 O O . VAL A 1 703 ? -0.956 -15.196 27.753 1.00 92.00 703 VAL A O 1
ATOM 5344 N N . ALA A 1 704 ? -3.120 -14.964 27.205 1.00 93.00 704 ALA A N 1
ATOM 5345 C CA . ALA A 1 704 ? -3.402 -13.802 28.032 1.00 93.00 704 ALA A CA 1
ATOM 5346 C C . ALA A 1 704 ? -4.217 -14.225 29.266 1.00 93.00 704 ALA A C 1
ATOM 5348 O O . ALA A 1 704 ? -4.804 -15.309 29.265 1.00 93.00 704 ALA A O 1
ATOM 5349 N N . PRO A 1 705 ? -4.326 -13.378 30.307 1.00 93.44 705 PRO A N 1
ATOM 5350 C CA . PRO A 1 705 ? -5.065 -13.726 31.520 1.00 93.44 705 PRO A CA 1
ATOM 5351 C C . PRO A 1 705 ? -6.512 -14.139 31.264 1.00 93.44 705 PRO A C 1
ATOM 5353 O O . PRO A 1 705 ? -7.047 -14.946 32.008 1.00 93.44 705 PRO A O 1
ATOM 5356 N N . SER A 1 706 ? -7.154 -13.606 30.222 1.00 94.06 706 SER A N 1
ATOM 5357 C CA . SER A 1 706 ? -8.554 -13.903 29.906 1.00 94.06 706 SER A CA 1
ATOM 5358 C C . SER A 1 706 ? -8.746 -15.070 28.918 1.00 94.06 706 SER A C 1
ATOM 5360 O O . SER A 1 706 ? -9.882 -15.408 28.571 1.00 94.06 706 SER A O 1
ATOM 5362 N N . THR A 1 707 ? -7.656 -15.703 28.460 1.00 94.88 707 THR A N 1
ATOM 5363 C CA . THR A 1 707 ? -7.699 -16.851 27.545 1.00 94.88 707 THR A CA 1
ATOM 5364 C C . THR A 1 707 ? -8.396 -18.046 28.202 1.00 94.88 707 THR A C 1
ATOM 5366 O O . THR A 1 707 ? -8.028 -18.474 29.292 1.00 94.88 707 THR A O 1
ATOM 5369 N N . GLN A 1 708 ? -9.391 -18.625 27.525 1.00 93.19 708 GLN A N 1
ATOM 5370 C CA . GLN A 1 708 ? -10.172 -19.748 28.059 1.00 93.19 708 GLN A CA 1
ATOM 5371 C C . GLN A 1 708 ? -9.343 -21.032 28.217 1.00 93.19 708 GLN A C 1
ATOM 5373 O O . GLN A 1 708 ? -8.387 -21.264 27.474 1.00 93.19 708 GLN A O 1
ATOM 5378 N N . VAL A 1 709 ? -9.734 -21.896 29.160 1.00 93.75 709 VAL A N 1
ATOM 5379 C CA . VAL A 1 709 ? -9.140 -23.236 29.320 1.00 93.75 709 VAL A CA 1
ATOM 5380 C C . VAL A 1 709 ? -9.360 -24.049 28.041 1.00 93.75 709 VAL A C 1
ATOM 5382 O O . VAL A 1 709 ? -10.428 -24.006 27.435 1.00 93.75 709 VAL A O 1
ATOM 5385 N N . GLY A 1 710 ? -8.338 -24.785 27.614 1.00 93.06 710 GLY A N 1
ATOM 5386 C CA . GLY A 1 710 ? -8.342 -25.598 26.400 1.00 93.06 710 GLY A CA 1
ATOM 5387 C C . GLY A 1 710 ? -8.108 -24.813 25.106 1.00 93.06 710 GLY A C 1
ATOM 5388 O O . GLY A 1 710 ? -7.858 -25.431 24.070 1.00 93.06 710 GLY A O 1
ATOM 5389 N N . ALA A 1 711 ? -8.124 -23.475 25.141 1.00 92.81 711 ALA A N 1
ATOM 5390 C CA . ALA A 1 711 ? -7.871 -22.653 23.962 1.00 92.81 711 ALA A CA 1
ATOM 5391 C C . ALA A 1 711 ? -6.448 -22.880 23.438 1.00 92.81 711 ALA A C 1
ATOM 5393 O O . ALA A 1 711 ? -5.471 -22.738 24.175 1.00 92.81 711 ALA A O 1
ATOM 5394 N N . ARG A 1 712 ? -6.328 -23.233 22.156 1.00 91.88 712 ARG A N 1
ATOM 5395 C CA . ARG A 1 712 ? -5.034 -23.399 21.489 1.00 91.88 712 ARG A CA 1
ATOM 5396 C C . ARG A 1 712 ? -4.579 -22.056 20.938 1.00 91.88 712 ARG A C 1
ATOM 5398 O O . ARG A 1 712 ? -5.332 -21.367 20.256 1.00 91.88 712 ARG A O 1
ATOM 5405 N N . THR A 1 713 ? -3.339 -21.689 21.225 1.00 88.38 713 THR A N 1
ATOM 5406 C CA . THR A 1 713 ? -2.708 -20.487 20.668 1.00 88.38 713 THR A CA 1
ATOM 5407 C C . THR A 1 713 ? -1.463 -20.873 19.882 1.00 88.38 713 THR A C 1
ATOM 5409 O O . THR A 1 713 ? -1.023 -22.022 19.945 1.00 88.38 713 THR A O 1
ATOM 5412 N N . GLN A 1 714 ? -0.865 -19.928 19.156 1.00 86.06 714 GLN A N 1
ATOM 5413 C CA . GLN A 1 714 ? 0.357 -20.192 18.393 1.00 86.06 714 GLN A CA 1
ATOM 5414 C C . GLN A 1 714 ? 1.493 -20.739 19.278 1.00 86.06 714 GLN A C 1
ATOM 5416 O O . GLN A 1 714 ? 2.221 -21.635 18.860 1.00 86.06 714 GLN A O 1
ATOM 5421 N N . THR A 1 715 ? 1.623 -20.236 20.509 1.00 85.69 715 THR A N 1
ATOM 5422 C CA . THR A 1 715 ? 2.654 -20.680 21.464 1.00 85.69 715 THR A CA 1
ATOM 5423 C C . THR A 1 715 ? 2.174 -21.764 22.428 1.00 85.69 715 THR A C 1
ATOM 5425 O O . THR A 1 715 ? 2.982 -22.306 23.174 1.00 85.69 715 THR A O 1
ATOM 5428 N N . THR A 1 716 ? 0.877 -22.081 22.426 1.00 89.56 716 THR A N 1
ATOM 5429 C CA . THR A 1 716 ? 0.262 -23.082 23.313 1.00 89.56 716 THR A CA 1
ATOM 5430 C C . THR A 1 716 ? -0.540 -24.082 22.475 1.00 89.56 716 THR A C 1
ATOM 5432 O O . THR A 1 716 ? -1.774 -24.118 22.545 1.00 89.56 716 THR A O 1
ATOM 5435 N N . PRO A 1 717 ? 0.134 -24.895 21.637 1.00 87.50 717 PRO A N 1
ATOM 5436 C CA . PRO A 1 717 ? -0.531 -25.765 20.664 1.00 87.50 717 PRO A CA 1
ATOM 5437 C C . PRO A 1 717 ? -1.345 -26.892 21.317 1.00 87.50 717 PRO A C 1
ATOM 5439 O O . PRO A 1 717 ? -2.276 -27.415 20.706 1.00 87.50 717 PRO A O 1
ATOM 5442 N N . TYR A 1 718 ? -1.028 -27.240 22.566 1.00 90.38 718 TYR A N 1
ATOM 5443 C CA . TYR A 1 718 ? -1.714 -28.281 23.338 1.00 90.38 718 TYR A CA 1
ATOM 5444 C C . TYR A 1 718 ? -2.883 -27.755 24.186 1.00 90.38 718 TYR A C 1
ATOM 5446 O O . TYR A 1 718 ? -3.549 -28.543 24.850 1.00 90.38 718 TYR A O 1
ATOM 5454 N N . GLY A 1 719 ? -3.182 -26.455 24.104 1.00 92.06 719 GLY A N 1
ATOM 5455 C CA . GLY A 1 719 ? -4.280 -25.815 24.828 1.00 92.06 719 GLY A CA 1
ATOM 5456 C C . GLY A 1 719 ? -3.850 -25.174 26.148 1.00 92.06 719 GLY A C 1
ATOM 5457 O O . GLY A 1 719 ? -2.922 -25.633 26.810 1.00 92.06 719 GLY A O 1
ATOM 5458 N N . ASN A 1 720 ? -4.525 -24.087 26.519 1.00 94.69 720 ASN A N 1
ATOM 5459 C CA . ASN A 1 720 ? -4.306 -23.387 27.780 1.00 94.69 720 ASN A CA 1
ATOM 5460 C C . ASN A 1 720 ? -4.797 -24.220 28.978 1.00 94.69 720 ASN A C 1
ATOM 5462 O O . ASN A 1 720 ? -5.930 -24.700 28.981 1.00 94.69 720 ASN A O 1
ATOM 5466 N N . VAL A 1 721 ? -3.969 -24.355 30.011 1.00 93.38 721 VAL A N 1
ATOM 5467 C CA . VAL A 1 7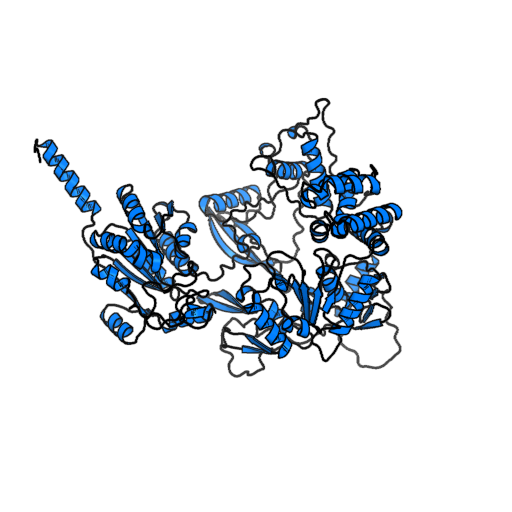21 ? -4.319 -25.063 31.258 1.00 93.38 721 VAL A CA 1
ATOM 5468 C C . VAL A 1 721 ? -4.685 -24.113 32.400 1.00 93.38 721 VAL A C 1
ATOM 5470 O O . VAL A 1 721 ? -5.254 -24.547 33.400 1.00 93.38 721 VAL A O 1
ATOM 5473 N N . GLU A 1 722 ? -4.369 -22.824 32.267 1.00 91.81 722 GLU A N 1
ATOM 5474 C CA . GLU A 1 722 ? -4.634 -21.824 33.296 1.00 91.81 722 GLU A CA 1
ATOM 5475 C C . GLU A 1 722 ? -6.100 -21.391 33.291 1.00 91.81 722 GLU A C 1
ATOM 5477 O O . GLU A 1 722 ? -6.736 -21.267 32.242 1.00 91.81 722 GLU A O 1
ATOM 5482 N N . LYS A 1 723 ? -6.646 -21.135 34.484 1.00 92.88 723 LYS A N 1
ATOM 5483 C CA . LYS A 1 723 ? -8.012 -20.622 34.628 1.00 92.88 723 LYS A CA 1
ATOM 5484 C C . LYS A 1 723 ? -8.064 -19.156 34.173 1.00 92.88 723 LYS A C 1
ATOM 5486 O O . LYS A 1 723 ? -7.241 -18.374 34.648 1.00 92.88 723 LYS A O 1
ATOM 5491 N N . PRO A 1 724 ? -9.040 -18.761 33.333 1.00 93.19 724 PRO A N 1
ATOM 5492 C CA . PRO A 1 724 ? -9.161 -17.385 32.877 1.00 93.19 724 PRO A CA 1
ATOM 5493 C C . PRO A 1 724 ? -9.502 -16.444 34.036 1.00 93.19 724 PRO A C 1
ATOM 5495 O O . PRO A 1 724 ? -10.341 -16.744 34.889 1.00 93.19 724 PRO A O 1
ATOM 5498 N N . LEU A 1 725 ? -8.872 -15.277 34.032 1.00 93.50 725 LEU A N 1
ATOM 5499 C CA . LEU A 1 725 ? -9.127 -14.172 34.937 1.00 93.50 725 LEU A CA 1
ATOM 5500 C C . LEU A 1 725 ? -10.228 -13.272 34.363 1.00 93.50 725 LEU A C 1
ATOM 5502 O O . LEU A 1 725 ? -10.092 -12.722 33.270 1.00 93.50 725 LEU A O 1
ATOM 5506 N N . ASP A 1 726 ? -11.309 -13.093 35.119 1.00 92.94 726 ASP A N 1
ATOM 5507 C CA . ASP A 1 726 ? -12.426 -12.225 34.740 1.00 92.94 726 ASP A CA 1
ATOM 5508 C C . ASP A 1 726 ? -12.183 -10.784 35.216 1.00 92.94 726 ASP A C 1
ATOM 5510 O O . ASP A 1 726 ? -12.261 -10.484 36.412 1.00 92.94 726 ASP A O 1
ATOM 5514 N N . GLY A 1 727 ? -11.909 -9.879 34.271 1.00 94.00 727 GLY A N 1
ATOM 5515 C CA . GLY A 1 727 ? -11.611 -8.476 34.561 1.00 94.00 727 GLY A CA 1
ATOM 5516 C C . GLY A 1 727 ? -12.742 -7.729 35.277 1.00 94.00 727 GLY A C 1
ATOM 5517 O O . GLY A 1 727 ? -12.465 -6.899 36.142 1.00 94.00 727 GLY A O 1
ATOM 5518 N N . ILE A 1 728 ? -14.006 -8.053 34.985 1.00 94.94 728 ILE A N 1
ATOM 5519 C CA . ILE A 1 728 ? -15.175 -7.434 35.630 1.00 94.94 728 ILE A CA 1
ATOM 5520 C C . ILE A 1 728 ? -15.221 -7.815 37.107 1.00 94.94 728 ILE A C 1
ATOM 5522 O O . ILE A 1 728 ? -15.346 -6.942 37.969 1.00 94.94 728 ILE A O 1
ATOM 5526 N N . LYS A 1 729 ? -15.067 -9.111 37.408 1.00 94.25 729 LYS A N 1
ATOM 5527 C CA . LYS A 1 729 ? -15.078 -9.618 38.790 1.00 94.25 729 LYS A CA 1
ATOM 5528 C C . LYS A 1 729 ? -13.890 -9.081 39.583 1.00 94.25 729 LYS A C 1
ATOM 5530 O O . LYS A 1 729 ? -14.064 -8.679 40.731 1.00 94.25 729 LYS A O 1
ATOM 5535 N N . VAL A 1 730 ? -12.711 -9.002 38.960 1.00 95.00 730 VAL A N 1
ATOM 5536 C CA . VAL A 1 730 ? -11.510 -8.411 39.571 1.00 95.00 730 VAL A CA 1
ATOM 5537 C C . VAL A 1 730 ? -11.729 -6.937 39.910 1.00 95.00 730 VAL A C 1
ATOM 5539 O O . VAL A 1 730 ? -11.500 -6.544 41.051 1.00 95.00 730 VAL A O 1
ATOM 5542 N N . ALA A 1 731 ? -12.196 -6.118 38.962 1.00 96.00 731 ALA A N 1
ATOM 5543 C CA . ALA A 1 731 ? -12.405 -4.689 39.192 1.00 96.00 731 ALA A CA 1
ATOM 5544 C C . ALA A 1 731 ? -13.482 -4.422 40.259 1.00 96.00 731 ALA A C 1
ATOM 5546 O O . ALA A 1 731 ? -13.279 -3.588 41.146 1.00 96.00 731 ALA A O 1
ATOM 5547 N N . ALA A 1 732 ? -14.595 -5.163 40.213 1.00 94.44 732 ALA A N 1
ATOM 5548 C CA . ALA A 1 732 ? -15.665 -5.062 41.201 1.00 94.44 732 ALA A CA 1
ATOM 5549 C C . ALA A 1 732 ? -15.177 -5.443 42.610 1.00 94.44 732 ALA A C 1
ATOM 5551 O O . ALA A 1 732 ? -15.368 -4.677 43.555 1.00 94.44 732 ALA A O 1
ATOM 5552 N N . ALA A 1 733 ? -14.479 -6.576 42.748 1.00 95.38 733 ALA A N 1
ATOM 5553 C CA . ALA A 1 733 ? -13.921 -7.023 44.026 1.00 95.38 733 ALA A CA 1
ATOM 5554 C C . ALA A 1 733 ? -12.833 -6.076 44.561 1.00 95.38 733 ALA A C 1
ATOM 5556 O O . ALA A 1 733 ? -12.701 -5.901 45.771 1.00 95.38 733 ALA A O 1
ATOM 5557 N N . ALA A 1 734 ? -12.079 -5.425 43.671 1.00 95.56 734 ALA A N 1
ATOM 5558 C CA . ALA A 1 734 ? -11.070 -4.436 44.038 1.00 95.56 734 ALA A CA 1
ATOM 5559 C C . ALA A 1 734 ? -11.661 -3.114 44.554 1.00 95.56 734 ALA A C 1
ATOM 5561 O O . ALA A 1 734 ? -10.925 -2.309 45.121 1.00 95.56 734 ALA A O 1
ATOM 5562 N N . GLY A 1 735 ? -12.968 -2.888 44.385 1.00 93.94 735 GLY A N 1
ATOM 5563 C CA . GLY A 1 735 ? -13.672 -1.717 44.906 1.00 93.94 735 GLY A CA 1
ATOM 5564 C C . GLY A 1 735 ? -13.943 -0.608 43.889 1.00 93.94 735 GLY A C 1
ATOM 5565 O O . GLY A 1 735 ? -14.277 0.499 44.316 1.00 93.94 735 GLY A O 1
ATOM 5566 N N . ALA A 1 736 ? -13.835 -0.885 42.582 1.00 96.62 736 ALA A N 1
ATOM 5567 C CA . ALA A 1 736 ? -14.238 0.053 41.534 1.00 96.62 736 ALA A CA 1
ATOM 5568 C C . ALA A 1 736 ? -15.697 0.507 41.724 1.00 96.62 736 ALA A C 1
ATOM 5570 O O . ALA A 1 736 ? -16.555 -0.274 42.141 1.00 96.62 736 ALA A O 1
ATOM 5571 N N . THR A 1 737 ? -15.978 1.778 41.438 1.00 96.50 737 THR A N 1
ATOM 5572 C CA . THR A 1 737 ? -17.300 2.381 41.667 1.00 96.50 737 THR A CA 1
ATOM 5573 C C . THR A 1 737 ? -18.169 2.408 40.417 1.00 96.50 737 THR A C 1
ATOM 5575 O O . THR A 1 737 ? -19.392 2.450 40.537 1.00 96.50 737 THR A O 1
ATOM 5578 N N . PHE A 1 738 ? -17.557 2.287 39.238 1.00 97.44 738 PHE A N 1
ATOM 5579 C CA . PHE A 1 738 ? -18.239 1.968 37.989 1.00 97.44 738 PHE A CA 1
ATOM 5580 C C . PHE A 1 738 ? -17.539 0.799 37.290 1.00 97.44 738 PHE A C 1
ATOM 5582 O O . PHE A 1 738 ? -16.326 0.840 37.078 1.00 97.44 738 PHE A O 1
ATOM 5589 N N . VAL A 1 739 ? -18.284 -0.248 36.938 1.00 97.19 739 VAL A N 1
ATOM 5590 C CA . VAL A 1 739 ? -17.774 -1.433 36.233 1.00 97.19 739 VAL A CA 1
ATOM 5591 C C . VAL A 1 739 ? -18.768 -1.830 35.153 1.00 97.19 739 VAL A C 1
ATOM 5593 O O . VAL A 1 739 ? -19.922 -2.120 35.464 1.00 97.19 739 VAL A O 1
ATOM 5596 N N . SER A 1 740 ? -18.321 -1.897 33.900 1.00 96.62 740 SER A N 1
ATOM 5597 C CA . SER A 1 740 ? -19.150 -2.341 32.774 1.00 96.62 740 SER A CA 1
ATOM 5598 C C . SER A 1 740 ? -18.377 -3.204 31.780 1.00 96.62 740 SER A C 1
ATOM 5600 O O . SER A 1 740 ? -17.165 -3.055 31.611 1.00 96.62 740 SER A O 1
ATOM 5602 N N . ARG A 1 741 ? -19.091 -4.106 31.099 1.00 96.94 741 ARG A N 1
ATOM 5603 C CA . ARG A 1 741 ? -18.599 -4.835 29.926 1.00 96.94 741 ARG A CA 1
ATOM 5604 C C . ARG A 1 741 ? -19.348 -4.400 28.670 1.00 96.94 741 ARG A C 1
ATOM 5606 O O . ARG A 1 741 ? -20.575 -4.447 28.620 1.00 96.94 741 ARG A O 1
ATOM 5613 N N . GLY A 1 742 ? -18.606 -4.059 27.625 1.00 95.12 742 GLY A N 1
ATOM 5614 C CA . GLY A 1 742 ? -19.117 -3.786 26.286 1.00 95.12 742 GLY A CA 1
ATOM 5615 C C . GLY A 1 742 ? -18.494 -4.700 25.231 1.00 95.12 742 GLY A C 1
ATOM 5616 O O . GLY A 1 742 ? -17.583 -5.480 25.503 1.00 95.12 742 GLY A O 1
ATOM 5617 N N . SER A 1 743 ? -18.981 -4.601 23.996 1.00 92.81 743 SER A N 1
ATOM 5618 C CA . SER A 1 743 ? -18.431 -5.343 22.859 1.00 92.81 743 SER A CA 1
ATOM 5619 C C . SER A 1 743 ? -18.406 -4.475 21.609 1.00 92.81 743 SER A C 1
ATOM 5621 O O . SER A 1 743 ? -19.315 -3.676 21.366 1.00 92.81 743 SER A O 1
ATOM 5623 N N . THR A 1 744 ? -17.390 -4.678 20.777 1.00 85.00 744 THR A N 1
ATOM 5624 C CA . THR A 1 744 ? -17.282 -4.058 19.450 1.00 85.00 744 THR A CA 1
ATOM 5625 C C . THR A 1 744 ? -18.401 -4.479 18.492 1.00 85.00 744 THR A C 1
ATOM 5627 O O . THR A 1 744 ? -18.625 -3.794 17.495 1.00 85.00 744 THR A O 1
ATOM 5630 N N . ALA A 1 745 ? -19.146 -5.550 18.798 1.00 83.00 745 ALA A N 1
ATOM 5631 C CA . ALA A 1 745 ? -20.348 -5.942 18.062 1.00 83.00 745 ALA A CA 1
ATOM 5632 C C . ALA A 1 745 ? -21.530 -4.972 18.263 1.00 83.00 745 ALA A C 1
ATOM 5634 O O . ALA A 1 745 ? -22.417 -4.907 17.410 1.00 83.00 745 ALA A O 1
ATOM 5635 N N . TYR A 1 746 ? -21.525 -4.186 19.348 1.00 85.19 746 TYR A N 1
ATOM 5636 C CA . TYR A 1 746 ? -22.613 -3.278 19.728 1.00 85.19 746 TYR A CA 1
ATOM 5637 C C . TYR A 1 746 ? -22.097 -1.844 19.983 1.00 85.19 746 TYR A C 1
ATOM 5639 O O . TYR A 1 746 ? -22.209 -1.329 21.099 1.00 85.19 746 TYR A O 1
ATOM 5647 N N . PRO A 1 747 ? -21.558 -1.147 18.962 1.00 76.94 747 PRO A N 1
ATOM 5648 C CA . PRO A 1 747 ? -20.842 0.124 19.135 1.00 76.94 747 PRO A CA 1
ATOM 5649 C C . PRO A 1 747 ? -21.692 1.248 19.751 1.00 76.94 747 PRO A C 1
ATOM 5651 O O . PRO A 1 747 ? -21.183 2.024 20.552 1.00 76.94 747 PRO A O 1
ATOM 5654 N N . LYS A 1 748 ? -23.000 1.307 19.461 1.00 76.62 748 LYS A N 1
ATOM 5655 C CA . LYS A 1 748 ? -23.907 2.292 20.086 1.00 76.62 748 LYS A CA 1
ATOM 5656 C C . LYS A 1 748 ? -24.080 2.062 21.589 1.00 76.62 748 LYS A C 1
ATOM 5658 O O . LYS A 1 748 ? -24.144 3.013 22.360 1.00 76.62 748 LYS A O 1
ATOM 5663 N N . ALA A 1 749 ? -24.190 0.801 22.011 1.00 85.94 749 ALA A N 1
ATOM 5664 C CA . ALA A 1 749 ? -24.263 0.470 23.430 1.00 85.94 749 ALA A CA 1
ATOM 5665 C C . ALA A 1 749 ? -22.938 0.816 24.118 1.00 85.94 749 ALA A C 1
ATOM 5667 O O . ALA A 1 749 ? -22.951 1.474 25.152 1.00 85.94 749 ALA A O 1
ATOM 5668 N N . LEU A 1 750 ? -21.819 0.483 23.472 1.00 89.00 750 LEU A N 1
ATOM 5669 C CA . LEU A 1 750 ? -20.481 0.816 23.946 1.00 89.00 750 LEU A CA 1
ATOM 5670 C C . LEU A 1 750 ? -20.258 2.335 24.087 1.00 89.00 750 LEU A C 1
ATOM 5672 O O . LEU A 1 750 ? -19.686 2.771 25.080 1.00 89.00 750 LEU A O 1
ATOM 5676 N N . SER A 1 751 ? -20.752 3.149 23.149 1.00 86.88 751 SER A N 1
ATOM 5677 C CA . SER A 1 751 ? -20.675 4.615 23.244 1.00 86.88 751 SER A CA 1
ATOM 5678 C C . SER A 1 751 ? -21.435 5.147 24.467 1.00 86.88 751 SER A C 1
ATOM 5680 O O . SER A 1 751 ? -20.901 5.951 25.231 1.00 86.88 751 SER A O 1
ATOM 5682 N N . ARG A 1 752 ? -22.637 4.615 24.744 1.00 91.81 752 ARG A N 1
ATOM 5683 C CA . ARG A 1 752 ? -23.394 4.951 25.966 1.00 91.81 752 ARG A CA 1
ATOM 5684 C C . ARG A 1 752 ? -22.635 4.571 27.241 1.00 91.81 752 ARG A C 1
ATOM 5686 O O . ARG A 1 752 ? -22.595 5.372 28.171 1.00 91.81 752 ARG A O 1
ATOM 5693 N N . THR A 1 753 ? -21.998 3.400 27.272 1.00 95.44 753 THR A N 1
ATOM 5694 C CA . THR A 1 753 ? -21.134 2.978 28.389 1.00 95.44 753 THR A CA 1
ATOM 5695 C C . THR A 1 753 ? -19.958 3.936 28.585 1.00 95.44 753 THR A C 1
ATOM 5697 O O . THR A 1 753 ? -19.685 4.346 29.711 1.00 95.44 753 THR A O 1
ATOM 5700 N N . PHE A 1 754 ? -19.281 4.354 27.511 1.00 97.25 754 PHE A N 1
ATOM 5701 C CA . PHE A 1 754 ? -18.191 5.327 27.619 1.00 97.25 754 PHE A CA 1
ATOM 5702 C C . PHE A 1 754 ? -18.665 6.694 28.103 1.00 97.25 754 PHE A C 1
ATOM 5704 O O . PHE A 1 754 ? -17.973 7.318 28.903 1.00 97.25 754 PHE A O 1
ATOM 5711 N N . LYS A 1 755 ? -19.855 7.138 27.693 1.00 96.62 755 LYS A N 1
ATOM 5712 C CA . LYS A 1 755 ? -20.454 8.370 28.212 1.00 96.62 755 LYS A CA 1
ATOM 5713 C C . LYS A 1 755 ? -20.638 8.295 29.728 1.00 96.62 755 LYS A C 1
ATOM 5715 O O . LYS A 1 755 ? -20.169 9.189 30.423 1.00 96.62 755 LYS A O 1
ATOM 5720 N N . LYS A 1 756 ? -21.217 7.195 30.234 1.00 96.38 756 LYS A N 1
ATOM 5721 C CA . LYS A 1 756 ? -21.342 6.943 31.680 1.00 96.38 756 LYS A CA 1
ATOM 5722 C C . LYS A 1 756 ? -19.983 6.970 32.380 1.00 96.38 756 LYS A C 1
ATOM 5724 O O . LYS A 1 756 ? -19.827 7.704 33.350 1.00 96.38 756 LYS A O 1
ATOM 5729 N N . MET A 1 757 ? -18.994 6.253 31.839 1.00 97.38 757 MET A N 1
ATOM 5730 C CA . MET A 1 757 ? -17.620 6.216 32.357 1.00 97.38 757 MET A CA 1
ATOM 5731 C C . MET A 1 757 ? -17.001 7.619 32.479 1.00 97.38 757 MET A C 1
ATOM 5733 O O . MET A 1 757 ? -16.380 7.930 33.488 1.00 97.38 757 MET A O 1
ATOM 5737 N N . LEU A 1 758 ? -17.163 8.469 31.460 1.00 96.25 758 LEU A N 1
ATOM 5738 C CA . LEU A 1 758 ? -16.580 9.818 31.414 1.00 96.25 758 LEU A CA 1
ATOM 5739 C C . LEU A 1 758 ? -17.275 10.802 32.373 1.00 96.25 758 LEU A C 1
ATOM 5741 O O . LEU A 1 758 ? -16.640 11.733 32.879 1.00 96.25 758 LEU A O 1
ATOM 5745 N N . THR A 1 759 ? -18.569 10.599 32.630 1.00 94.81 759 THR A N 1
ATOM 5746 C CA . THR A 1 759 ? -19.355 11.408 33.574 1.00 94.81 759 THR A CA 1
ATOM 5747 C C . THR A 1 759 ? -19.295 10.904 35.015 1.00 94.81 759 THR A C 1
ATOM 5749 O O . THR A 1 759 ? -19.649 11.649 35.927 1.00 94.81 759 THR A O 1
ATOM 5752 N N . HIS A 1 760 ? -18.861 9.662 35.238 1.00 95.19 760 HIS A N 1
ATOM 5753 C CA . HIS A 1 760 ? -18.801 9.065 36.569 1.00 95.19 760 HIS A CA 1
ATOM 5754 C C . HIS A 1 760 ? -17.709 9.707 37.426 1.00 95.19 760 HIS A C 1
ATOM 5756 O O . HIS A 1 760 ? -16.590 9.951 36.970 1.00 95.19 760 HIS A O 1
ATOM 5762 N N . LYS A 1 761 ? -18.033 9.958 38.696 1.00 92.25 761 LYS A N 1
ATOM 5763 C CA . LYS A 1 761 ? -17.104 10.512 39.677 1.00 92.25 761 LYS A CA 1
ATOM 5764 C C . LYS A 1 761 ? -16.512 9.378 40.513 1.00 92.25 761 LYS A C 1
ATOM 5766 O O . LYS A 1 761 ? -17.167 8.834 41.395 1.00 92.25 761 LYS A O 1
ATOM 5771 N N . GLY A 1 762 ? -15.264 9.026 40.223 1.00 94.44 762 GLY A N 1
ATOM 5772 C CA . GLY A 1 762 ? -14.551 7.922 40.864 1.00 94.44 762 GLY A CA 1
ATOM 5773 C C . GLY A 1 762 ? -13.906 6.988 39.845 1.00 94.44 762 GLY A C 1
ATOM 5774 O O . GLY A 1 762 ? -13.856 7.283 38.648 1.00 94.44 762 GLY A O 1
ATOM 5775 N N . PHE A 1 763 ? -13.379 5.865 40.323 1.00 97.50 763 PHE A N 1
ATOM 5776 C CA . PHE A 1 763 ? -12.692 4.909 39.465 1.00 97.50 763 PHE A CA 1
ATOM 5777 C C . PHE A 1 763 ? -13.681 4.104 38.618 1.00 97.50 763 PHE A C 1
ATOM 5779 O O . PHE A 1 763 ? -14.543 3.396 39.150 1.00 97.50 763 PHE A O 1
ATOM 5786 N N . SER A 1 764 ? -13.497 4.171 37.300 1.00 98.06 764 SER A N 1
ATOM 5787 C CA . SER A 1 764 ? -14.343 3.501 36.318 1.00 98.06 764 SER A CA 1
ATOM 5788 C C . SER A 1 764 ? -13.567 2.447 35.535 1.00 98.06 764 SER A C 1
ATOM 5790 O O . SER A 1 764 ? -12.488 2.726 35.019 1.00 98.06 764 SER A O 1
ATOM 5792 N N . PHE A 1 765 ? -14.131 1.252 35.388 1.00 98.31 765 PHE A N 1
ATOM 5793 C CA . PHE A 1 765 ? -13.554 0.150 34.623 1.00 98.31 765 PHE A CA 1
ATOM 5794 C C . PHE A 1 765 ? -14.511 -0.304 33.521 1.00 98.31 765 PHE A C 1
ATOM 5796 O O . PHE A 1 765 ? -15.654 -0.669 33.796 1.00 98.31 765 PHE A O 1
ATOM 5803 N N . VAL A 1 766 ? -14.038 -0.313 32.276 1.00 98.19 766 VAL A N 1
ATOM 5804 C CA . VAL A 1 766 ? -14.798 -0.809 31.125 1.00 98.19 766 VAL A CA 1
ATOM 5805 C C . VAL A 1 766 ? -13.997 -1.893 30.414 1.00 98.19 766 VAL A C 1
ATOM 5807 O O . VAL A 1 766 ? -12.945 -1.623 29.838 1.00 98.19 766 VAL A O 1
ATOM 5810 N N . GLU A 1 767 ? -14.503 -3.122 30.415 1.00 97.62 767 GLU A N 1
ATOM 5811 C CA . GLU A 1 767 ? -13.954 -4.203 29.595 1.00 97.62 767 GLU A CA 1
ATOM 5812 C C . GLU A 1 767 ? -14.643 -4.219 28.229 1.00 97.62 767 GLU A C 1
ATOM 5814 O O . GLU A 1 767 ? -15.867 -4.287 28.138 1.00 97.62 767 GLU A O 1
ATOM 5819 N N . VAL A 1 768 ? -13.870 -4.172 27.147 1.00 96.56 768 VAL A N 1
ATOM 5820 C CA . VAL A 1 768 ? -14.381 -4.201 25.775 1.00 96.56 768 VAL A CA 1
ATOM 5821 C C . VAL A 1 768 ? -13.959 -5.498 25.112 1.00 96.56 768 VAL A C 1
ATOM 5823 O O . VAL A 1 768 ? -12.798 -5.648 24.729 1.00 96.56 768 VAL A O 1
ATOM 5826 N N . ILE A 1 769 ? -14.909 -6.410 24.923 1.00 95.12 769 ILE A N 1
ATOM 5827 C CA . ILE A 1 769 ? -14.675 -7.637 24.161 1.00 95.12 769 ILE A CA 1
ATOM 5828 C C . ILE A 1 769 ? -14.534 -7.268 22.681 1.00 95.12 769 ILE A C 1
ATOM 5830 O O . ILE A 1 769 ? -15.457 -6.704 22.082 1.00 95.12 769 ILE A O 1
ATOM 5834 N N . SER A 1 770 ? -13.372 -7.562 22.099 1.00 89.75 770 SER A N 1
ATOM 5835 C CA . SER A 1 770 ? -13.007 -7.152 20.743 1.00 89.75 770 SER A CA 1
ATOM 5836 C C . SER A 1 770 ? -12.547 -8.325 19.882 1.00 89.75 770 SER A C 1
ATOM 5838 O O . SER A 1 770 ? -11.927 -9.277 20.354 1.00 89.75 770 SER A O 1
ATOM 5840 N N . GLN A 1 771 ? -12.822 -8.238 18.582 1.00 81.75 771 GLN A N 1
ATOM 5841 C CA . GLN A 1 771 ? -12.346 -9.199 17.598 1.00 81.75 771 GLN A CA 1
ATOM 5842 C C . GLN A 1 771 ? -10.837 -9.066 17.392 1.00 81.75 771 GLN A C 1
ATOM 5844 O O . GLN A 1 771 ? -10.322 -7.961 17.255 1.00 81.75 771 GLN A O 1
ATOM 5849 N N . CYS A 1 772 ? -10.133 -10.186 17.238 1.00 79.06 772 CYS A N 1
ATOM 5850 C CA . CYS A 1 772 ? -8.746 -10.200 16.781 1.00 79.06 772 CYS A CA 1
ATOM 5851 C C . CYS A 1 772 ? -8.585 -11.252 15.677 1.00 79.06 772 CYS A C 1
ATOM 5853 O O . CYS A 1 772 ? -8.210 -12.388 15.963 1.00 79.06 772 CYS A O 1
ATOM 5855 N N . PRO A 1 773 ? -8.859 -10.886 14.410 1.00 72.12 773 PRO A N 1
ATOM 5856 C CA . PRO A 1 773 ? -8.856 -11.845 13.305 1.00 72.12 773 PRO A CA 1
ATOM 5857 C C . PRO A 1 773 ? -7.490 -12.522 13.112 1.00 72.12 773 PRO A C 1
ATOM 5859 O O . PRO A 1 773 ? -7.411 -13.705 12.802 1.00 72.12 773 PRO A O 1
ATOM 5862 N N . VAL A 1 774 ? -6.406 -11.784 13.361 1.00 74.38 774 VAL A N 1
ATOM 5863 C CA . VAL A 1 774 ? -5.031 -12.243 13.112 1.00 74.38 774 VAL A CA 1
ATOM 5864 C C . VAL A 1 774 ? -4.597 -13.357 14.072 1.00 74.38 774 VAL A C 1
ATOM 5866 O O . VAL A 1 774 ? -3.876 -14.258 13.657 1.00 74.38 774 VAL A O 1
ATOM 5869 N N . GLN A 1 775 ? -5.029 -13.300 15.337 1.00 83.25 775 GLN A N 1
ATOM 5870 C CA . GLN A 1 775 ? -4.539 -14.184 16.401 1.00 83.25 775 GLN A CA 1
ATOM 5871 C C . GLN A 1 775 ? -5.677 -15.019 17.004 1.00 83.25 775 GLN A C 1
ATOM 5873 O O . GLN A 1 775 ? -5.766 -16.215 16.734 1.00 83.25 775 GLN A O 1
ATOM 5878 N N . THR A 1 776 ? -6.598 -14.399 17.748 1.00 83.69 776 THR A N 1
ATOM 5879 C CA . THR A 1 776 ? -7.747 -15.082 18.377 1.00 83.69 776 THR A CA 1
ATOM 5880 C C . THR A 1 776 ? -8.612 -15.796 17.349 1.00 83.69 776 THR A C 1
ATOM 5882 O O . THR A 1 776 ? -8.904 -16.977 17.501 1.00 83.69 776 THR A O 1
ATOM 5885 N N . GLY A 1 777 ? -8.963 -15.112 16.259 1.00 81.62 777 GLY A N 1
ATOM 5886 C CA . GLY A 1 777 ? -9.726 -15.696 15.165 1.00 81.62 777 GLY A CA 1
ATOM 5887 C C . GLY A 1 777 ? -9.040 -16.932 14.603 1.00 81.62 777 GLY A C 1
ATOM 5888 O O . GLY A 1 777 ? -9.619 -18.013 14.607 1.00 81.62 777 GLY A O 1
ATOM 5889 N N . ARG A 1 778 ? -7.788 -16.782 14.161 1.00 79.31 778 ARG A N 1
ATOM 5890 C CA . ARG A 1 778 ? -7.021 -17.849 13.504 1.00 79.31 778 ARG A CA 1
ATOM 5891 C C . ARG A 1 778 ? -6.789 -19.067 14.401 1.00 79.31 778 ARG A C 1
ATOM 5893 O O . ARG A 1 778 ? -6.994 -20.183 13.938 1.00 79.31 778 ARG A O 1
ATOM 5900 N N . TYR A 1 779 ? -6.359 -18.864 15.645 1.00 82.88 779 TYR A N 1
ATOM 5901 C CA . TYR A 1 779 ? -5.879 -19.958 16.496 1.00 82.88 779 TYR A CA 1
ATOM 5902 C C . TYR A 1 779 ? -6.913 -20.462 17.505 1.00 82.88 779 TYR A C 1
ATOM 5904 O O . TYR A 1 779 ? -7.014 -21.669 17.704 1.00 82.88 779 TYR A O 1
ATOM 5912 N N . ILE A 1 780 ? -7.700 -19.564 18.105 1.00 88.50 780 ILE A N 1
ATOM 5913 C CA . ILE A 1 780 ? -8.677 -19.930 19.142 1.00 88.50 780 ILE A CA 1
ATOM 5914 C C . ILE A 1 780 ? -10.027 -20.274 18.507 1.00 88.50 780 ILE A C 1
ATOM 5916 O O . ILE A 1 780 ? -10.620 -21.294 18.844 1.00 88.50 780 ILE A O 1
ATOM 5920 N N . LEU A 1 781 ? -10.507 -19.447 17.573 1.00 87.19 781 LEU A N 1
ATOM 5921 C CA . LEU A 1 781 ? -11.829 -19.623 16.958 1.00 87.19 781 LEU A CA 1
ATOM 5922 C C . LEU A 1 781 ? -11.799 -20.461 15.666 1.00 87.19 781 LEU A C 1
ATOM 5924 O O . LEU A 1 781 ? -12.851 -20.793 15.126 1.00 87.19 781 LEU A O 1
ATOM 5928 N N . GLY A 1 782 ? -10.607 -20.780 15.151 1.00 81.75 782 GLY A N 1
ATOM 5929 C CA . GLY A 1 782 ? -10.405 -21.585 13.940 1.00 81.75 782 GLY A CA 1
ATOM 5930 C C . GLY A 1 782 ? -10.607 -20.844 12.612 1.00 81.75 782 GLY A C 1
ATOM 5931 O O . GLY A 1 782 ? -10.519 -21.458 11.551 1.00 81.75 782 GLY A O 1
ATOM 5932 N N . SER A 1 783 ? -10.857 -19.533 12.629 1.00 72.50 783 SER A N 1
ATOM 5933 C CA . SER A 1 783 ? -10.946 -18.711 11.421 1.00 72.50 783 SER A CA 1
ATOM 5934 C C . SER A 1 783 ? -10.541 -17.261 11.670 1.00 72.50 783 SER A C 1
ATOM 5936 O O . SER A 1 783 ? -11.124 -16.539 12.482 1.00 72.50 783 SER A O 1
ATOM 5938 N N . GLY A 1 784 ? -9.558 -16.797 10.898 1.00 67.38 784 GLY A N 1
ATOM 5939 C CA . GLY A 1 784 ? -9.118 -15.403 10.897 1.00 67.38 784 GLY A CA 1
ATOM 5940 C C . GLY A 1 784 ? -9.987 -14.466 10.056 1.00 67.38 784 GLY A C 1
ATOM 5941 O O . GLY A 1 784 ? -9.603 -13.321 9.833 1.00 67.38 784 GLY A O 1
ATOM 5942 N N . ALA A 1 785 ? -11.142 -14.919 9.558 1.00 61.38 785 ALA A N 1
ATOM 5943 C CA . ALA A 1 785 ? -12.034 -14.077 8.769 1.00 61.38 785 ALA A CA 1
ATOM 5944 C C . ALA A 1 785 ? -12.730 -13.028 9.667 1.00 61.38 785 ALA A C 1
ATOM 5946 O O . ALA A 1 785 ? -13.425 -13.407 10.619 1.00 61.38 785 ALA A O 1
ATOM 5947 N N . PRO A 1 786 ? -12.621 -11.713 9.383 1.00 59.16 786 PRO A N 1
ATOM 5948 C CA . PRO A 1 786 ? -13.260 -10.683 10.204 1.00 59.16 786 PRO A CA 1
ATOM 5949 C C . PRO A 1 786 ? -14.786 -10.839 10.375 1.00 59.16 786 PRO A C 1
ATOM 5951 O O . PRO A 1 786 ? -15.249 -10.671 11.505 1.00 59.16 786 PRO A O 1
ATOM 5954 N N . PRO A 1 787 ? -15.577 -11.211 9.340 1.00 63.12 787 PRO A N 1
ATOM 5955 C CA . PRO A 1 787 ? -17.013 -11.454 9.504 1.00 63.12 787 PRO A CA 1
ATOM 5956 C C . PRO A 1 787 ? -17.317 -12.601 10.469 1.00 63.12 787 PRO A C 1
ATOM 5958 O O . PRO A 1 787 ? -18.203 -12.468 11.306 1.00 63.12 787 PRO A O 1
ATOM 5961 N N . PHE A 1 788 ? -16.546 -13.691 10.405 1.00 73.44 788 PHE A N 1
ATOM 5962 C CA . PHE A 1 788 ? -16.694 -14.826 11.318 1.00 73.44 788 PHE A CA 1
ATOM 5963 C C . PHE A 1 788 ? -16.434 -14.413 12.769 1.00 73.44 788 PHE A C 1
ATOM 5965 O O . PHE A 1 788 ? -17.218 -14.731 13.655 1.00 73.44 788 PHE A O 1
ATOM 5972 N N . ASN A 1 789 ? -15.376 -13.634 13.006 1.00 74.81 789 ASN A N 1
ATOM 5973 C CA . ASN A 1 789 ? -15.042 -13.144 14.343 1.00 74.81 789 ASN A CA 1
ATOM 5974 C C . ASN A 1 789 ? -16.135 -12.213 14.893 1.00 74.81 789 ASN A C 1
ATOM 5976 O O . ASN A 1 789 ? -16.487 -12.290 16.066 1.00 74.81 789 ASN A O 1
ATOM 5980 N N . LEU A 1 790 ? -16.687 -11.337 14.047 1.00 77.00 790 LEU A N 1
ATOM 5981 C CA . LEU A 1 790 ? -17.786 -10.457 14.439 1.00 77.00 790 LEU A CA 1
ATOM 5982 C C . LEU A 1 790 ? -19.074 -11.241 14.716 1.00 77.00 790 LEU A C 1
ATOM 5984 O O . LEU A 1 790 ? -19.789 -10.914 15.660 1.00 77.00 790 LEU A O 1
ATOM 5988 N N . GLN A 1 791 ? -19.374 -12.260 13.910 1.00 78.88 791 GLN A N 1
ATOM 5989 C CA . GLN A 1 791 ? -20.532 -13.119 14.131 1.00 78.88 791 GLN A CA 1
ATOM 5990 C C . GLN A 1 791 ? -20.386 -13.907 15.434 1.00 78.88 791 GLN A C 1
ATOM 5992 O O . GLN A 1 791 ? -21.301 -13.894 16.248 1.00 78.88 791 GLN A O 1
ATOM 5997 N N . TRP A 1 792 ? -19.199 -14.459 15.699 1.00 89.62 792 TRP A N 1
ATOM 5998 C CA . TRP A 1 792 ? -18.893 -15.109 16.970 1.00 89.62 792 TRP A CA 1
ATOM 5999 C C . TRP A 1 792 ? -19.155 -14.179 18.162 1.00 89.62 792 TRP A C 1
ATOM 6001 O O . TRP A 1 792 ? -19.788 -14.593 19.131 1.00 89.62 792 TRP A O 1
ATOM 6011 N N . LEU A 1 793 ? -18.760 -12.902 18.081 1.00 87.81 793 LEU A N 1
ATOM 6012 C CA . LEU A 1 793 ? -19.086 -11.925 19.126 1.00 87.81 793 LEU A CA 1
ATOM 6013 C C . LEU A 1 793 ? -20.595 -11.709 19.282 1.00 87.81 793 LEU A C 1
ATOM 6015 O O . LEU A 1 793 ? -21.066 -11.598 20.405 1.00 87.81 793 LEU A O 1
ATOM 6019 N N . LYS A 1 794 ? -21.369 -11.657 18.195 1.00 85.81 794 LYS A N 1
ATOM 6020 C CA . LYS A 1 794 ? -22.834 -11.515 18.281 1.00 85.81 794 LYS A CA 1
ATOM 6021 C C . LYS A 1 794 ? -23.502 -12.736 18.913 1.00 85.81 794 LYS A C 1
ATOM 6023 O O . LYS A 1 794 ? -24.444 -12.574 19.681 1.00 85.81 794 LYS A O 1
ATOM 6028 N N . ASP A 1 795 ? -23.002 -13.931 18.616 1.00 91.25 795 ASP A N 1
ATOM 6029 C CA . ASP A 1 795 ? -23.581 -15.188 19.098 1.00 91.25 795 ASP A CA 1
ATOM 6030 C C . ASP A 1 795 ? -23.278 -15.432 20.587 1.00 91.25 795 ASP A C 1
ATOM 6032 O O . ASP A 1 795 ? -24.100 -16.008 21.316 1.00 91.25 795 ASP A O 1
ATOM 6036 N N . ASN A 1 796 ? -22.106 -14.965 21.037 1.00 93.75 796 ASN A N 1
ATOM 6037 C CA . ASN A 1 796 ? -21.578 -15.210 22.378 1.00 93.75 796 ASN A CA 1
ATOM 6038 C C . ASN A 1 796 ? -21.713 -14.016 23.328 1.00 93.75 796 ASN A C 1
ATOM 6040 O O . ASN A 1 796 ? -21.768 -14.236 24.533 1.00 93.75 796 ASN A O 1
ATOM 6044 N N . CYS A 1 797 ? -21.783 -12.773 22.845 1.00 93.75 797 CYS A N 1
ATOM 6045 C CA . CYS A 1 797 ? -21.954 -11.598 23.698 1.00 93.75 797 CYS A CA 1
ATOM 6046 C C . CYS A 1 797 ? -23.421 -11.147 23.749 1.00 93.75 797 CYS A C 1
ATOM 6048 O O . CYS A 1 797 ? -23.992 -10.734 22.735 1.00 93.75 797 CYS A O 1
ATOM 6050 N N . VAL A 1 798 ? -24.013 -11.167 24.945 1.00 94.06 798 VAL A N 1
ATOM 6051 C CA . VAL A 1 798 ? -25.447 -10.929 25.165 1.00 94.06 798 VAL A CA 1
ATOM 6052 C C . VAL A 1 798 ? -25.655 -9.685 26.032 1.00 94.06 798 VAL A C 1
ATOM 6054 O O . VAL A 1 798 ? -25.233 -9.681 27.185 1.00 94.06 798 VAL A O 1
ATOM 6057 N N . PRO A 1 799 ? -26.309 -8.626 25.525 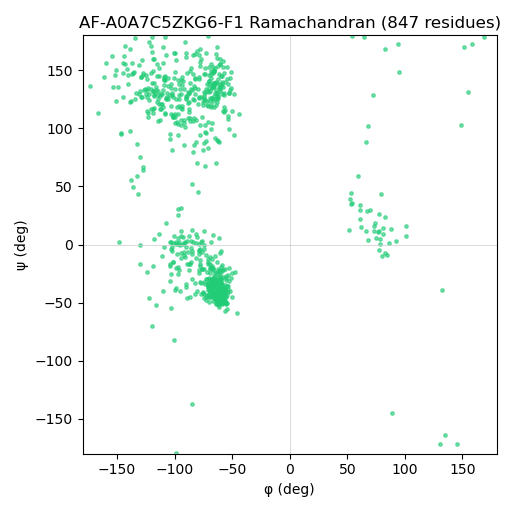1.00 90.69 799 PRO A N 1
ATOM 6058 C CA . PRO A 1 799 ? -26.729 -7.493 26.348 1.00 90.69 799 PRO A CA 1
ATOM 6059 C C . PRO A 1 799 ? -27.697 -7.919 27.456 1.00 90.69 799 PRO A C 1
ATOM 6061 O O . PRO A 1 799 ? -28.670 -8.622 27.186 1.00 90.69 799 PRO A O 1
ATOM 6064 N N . VAL A 1 800 ? -27.448 -7.475 28.688 1.00 90.50 800 VAL A N 1
ATOM 6065 C CA . VAL A 1 800 ? -28.288 -7.764 29.855 1.00 90.50 800 VAL A CA 1
ATOM 6066 C C . VAL A 1 800 ? -28.654 -6.490 30.611 1.00 90.50 800 VAL A C 1
ATOM 6068 O O . VAL A 1 800 ? -27.844 -5.578 30.758 1.00 90.50 800 VAL A O 1
ATOM 6071 N N . ASP A 1 801 ? -29.876 -6.472 31.143 1.00 80.06 801 ASP A N 1
ATOM 6072 C CA . ASP A 1 801 ? -30.377 -5.405 32.009 1.00 80.06 801 ASP A CA 1
ATOM 6073 C C . ASP A 1 801 ? -30.387 -5.897 33.464 1.00 80.06 801 ASP A C 1
ATOM 6075 O O . ASP A 1 801 ? -31.361 -6.490 33.932 1.00 80.06 801 ASP A O 1
ATOM 6079 N N . GLY A 1 802 ? -29.278 -5.669 34.168 1.00 73.38 802 GLY A N 1
ATOM 6080 C CA . GLY A 1 802 ? -29.149 -5.897 35.608 1.00 73.38 802 GLY A CA 1
ATOM 6081 C C . GLY A 1 802 ? -28.571 -7.260 36.044 1.00 73.38 802 GLY A C 1
ATOM 6082 O O . GLY A 1 802 ? -28.366 -8.162 35.226 1.00 73.38 802 GLY A O 1
ATOM 6083 N N . PRO A 1 803 ? -28.295 -7.430 37.355 1.00 72.62 803 PRO A N 1
ATOM 6084 C CA . PRO A 1 803 ? -27.463 -8.527 37.870 1.00 72.62 803 PRO A CA 1
ATOM 6085 C C . PRO A 1 803 ? -28.079 -9.931 37.778 1.00 72.62 803 PRO A C 1
ATOM 6087 O O . PRO A 1 803 ? -27.351 -10.912 37.651 1.00 72.62 803 PRO A O 1
ATOM 6090 N N . SER A 1 804 ? -29.410 -10.057 37.834 1.00 76.88 804 SER A N 1
ATOM 6091 C CA . SER A 1 804 ? -30.090 -11.362 37.774 1.00 76.88 804 SER A CA 1
ATOM 6092 C C . SER A 1 804 ? -29.915 -12.038 36.411 1.00 76.88 804 SER A C 1
ATOM 6094 O O . SER A 1 804 ? -29.548 -13.209 36.344 1.00 76.88 804 SER A O 1
ATOM 6096 N N . LYS A 1 805 ? -30.086 -11.277 35.324 1.00 84.25 805 LYS A N 1
ATOM 6097 C CA . LYS A 1 805 ? -29.858 -11.749 33.949 1.00 84.25 805 LYS A CA 1
ATOM 6098 C C . LYS A 1 805 ? -28.378 -11.979 33.645 1.00 84.25 805 LYS A C 1
ATOM 6100 O O . LYS A 1 805 ? -28.051 -12.832 32.827 1.00 84.25 805 LYS A O 1
ATOM 6105 N N . TRP A 1 806 ? -27.478 -11.247 34.307 1.00 88.50 806 TRP A N 1
ATOM 6106 C CA . TRP A 1 806 ? -26.034 -11.453 34.170 1.00 88.50 806 TRP A CA 1
ATOM 6107 C C . TRP A 1 806 ? -25.631 -12.881 34.553 1.00 88.50 806 TRP A C 1
ATOM 6109 O O . TRP A 1 806 ? -24.987 -13.570 33.764 1.00 88.50 806 TRP A O 1
ATOM 6119 N N . ALA A 1 807 ? -26.053 -13.344 35.736 1.00 86.69 807 ALA A N 1
ATOM 6120 C CA . ALA A 1 807 ? -25.741 -14.689 36.221 1.00 86.69 807 ALA A CA 1
ATOM 6121 C C . ALA A 1 807 ? -26.339 -15.790 35.327 1.00 86.69 807 ALA A C 1
ATOM 6123 O O . ALA A 1 807 ? -25.698 -16.812 35.094 1.00 86.69 807 ALA A O 1
ATOM 6124 N N . GLU A 1 808 ? -27.541 -15.564 34.790 1.00 88.19 808 GLU A N 1
ATOM 6125 C CA . GLU A 1 808 ? -28.192 -16.485 33.854 1.00 88.19 808 GLU A CA 1
ATOM 6126 C C . GLU A 1 808 ? -27.391 -16.644 32.551 1.00 88.19 808 GLU A C 1
ATOM 6128 O O . GLU A 1 808 ? -27.140 -17.764 32.109 1.00 88.19 808 GLU A O 1
ATOM 6133 N N . VAL A 1 809 ? -26.938 -15.536 31.956 1.00 89.81 809 VAL A N 1
ATOM 6134 C CA . VAL A 1 809 ? -26.137 -15.559 30.721 1.00 89.81 809 VAL A CA 1
ATOM 6135 C C . VAL A 1 809 ? -24.767 -16.203 30.948 1.00 89.81 809 VAL A C 1
ATOM 6137 O O . VAL A 1 809 ? -24.325 -16.986 30.105 1.00 89.81 809 VAL A O 1
ATOM 6140 N N . GLU A 1 810 ? -24.111 -15.939 32.086 1.00 87.44 810 GLU A N 1
ATOM 6141 C CA . GLU A 1 810 ? -22.857 -16.626 32.436 1.00 87.44 810 GLU A CA 1
ATOM 6142 C C . GLU A 1 810 ? -23.062 -18.140 32.582 1.00 87.44 810 GLU A C 1
ATOM 6144 O O . GLU A 1 810 ? -22.247 -18.918 32.087 1.00 87.44 810 GLU A O 1
ATOM 6149 N N . ALA A 1 811 ? -24.165 -18.575 33.205 1.00 87.81 811 ALA A N 1
ATOM 6150 C CA . ALA A 1 811 ? -24.483 -19.995 33.368 1.00 87.81 811 ALA A CA 1
ATOM 6151 C C . ALA A 1 811 ? -24.718 -20.716 32.026 1.00 87.81 811 ALA A C 1
ATOM 6153 O O . ALA A 1 811 ? -24.499 -21.922 31.927 1.00 87.81 811 ALA A O 1
ATOM 6154 N N . GLN A 1 812 ? -25.106 -19.982 30.978 1.00 89.88 812 GLN A N 1
ATOM 6155 C CA . GLN A 1 812 ? -25.235 -20.490 29.606 1.00 89.88 812 GLN A CA 1
ATOM 6156 C C . GLN A 1 812 ? -23.893 -20.554 28.850 1.00 89.88 812 GLN A C 1
ATOM 6158 O O . GLN A 1 812 ? -23.871 -20.911 27.672 1.00 89.88 812 GLN A O 1
ATOM 6163 N N . GLY A 1 813 ? -22.776 -20.179 29.484 1.00 87.94 813 GLY A N 1
ATOM 6164 C CA . GLY A 1 813 ? -21.460 -20.109 28.844 1.00 87.94 813 GLY A CA 1
ATOM 6165 C C . GLY A 1 813 ? -21.298 -18.925 27.884 1.00 87.94 813 GLY A C 1
ATOM 6166 O O . GLY A 1 813 ? -20.376 -18.917 27.071 1.00 87.94 813 GLY A O 1
ATOM 6167 N N . LYS A 1 814 ? -22.191 -17.929 27.958 1.00 93.12 814 LYS A N 1
ATOM 6168 C CA . LYS A 1 814 ? -22.145 -16.706 27.149 1.00 93.12 814 LYS A CA 1
ATOM 6169 C C . LYS A 1 814 ? -21.553 -15.541 27.942 1.00 93.12 814 LYS A C 1
ATOM 6171 O O . LYS A 1 814 ? -21.433 -15.582 29.162 1.00 93.12 814 LYS A O 1
ATOM 6176 N N . ILE A 1 815 ? -21.175 -14.481 27.233 1.00 94.19 815 ILE A N 1
ATOM 6177 C CA . ILE A 1 815 ? -20.543 -13.286 27.792 1.00 94.19 815 ILE A CA 1
ATOM 6178 C C . ILE A 1 815 ? -21.609 -12.190 27.962 1.00 94.19 815 ILE A C 1
ATOM 6180 O O . ILE A 1 815 ? -22.009 -11.578 26.967 1.00 94.19 815 ILE A O 1
ATOM 6184 N N . PRO A 1 816 ? -22.082 -11.901 29.184 1.00 94.81 816 PRO A N 1
ATOM 6185 C CA . PRO A 1 816 ? -23.034 -10.814 29.409 1.00 94.81 816 PRO A CA 1
ATOM 6186 C C . PRO A 1 816 ? -22.393 -9.439 29.172 1.00 94.81 816 PRO A C 1
ATOM 6188 O O . PRO A 1 816 ? -21.224 -9.233 29.492 1.00 94.81 816 PRO A O 1
ATOM 6191 N N . LEU A 1 817 ? -23.155 -8.493 28.620 1.00 94.62 817 LEU A N 1
ATOM 6192 C CA . LEU A 1 817 ? -22.751 -7.101 28.389 1.00 94.62 817 LEU A CA 1
ATOM 6193 C C . LEU A 1 817 ? -23.670 -6.147 29.154 1.00 94.62 817 LEU A C 1
ATOM 6195 O O . LEU A 1 817 ? -24.885 -6.320 29.126 1.00 94.62 817 LEU A O 1
ATOM 6199 N N . GLY A 1 818 ? -23.112 -5.101 29.756 1.00 92.56 818 GLY A N 1
ATOM 6200 C CA . GLY A 1 818 ? -23.868 -4.103 30.511 1.00 92.56 818 GLY A CA 1
ATOM 6201 C C . GLY A 1 818 ? -23.099 -3.559 31.708 1.00 92.56 818 GLY A C 1
ATOM 6202 O O . GLY A 1 818 ? -21.908 -3.826 31.875 1.00 92.56 818 GLY A O 1
ATOM 6203 N N . ASP A 1 819 ? -23.785 -2.778 32.534 1.00 92.81 819 ASP A N 1
ATOM 6204 C CA . ASP A 1 819 ? -23.246 -2.234 33.781 1.00 92.81 819 ASP A CA 1
ATOM 6205 C C . ASP A 1 819 ? -23.431 -3.251 34.917 1.00 92.81 819 ASP A C 1
ATOM 6207 O O . ASP A 1 819 ? -24.502 -3.838 35.076 1.00 92.81 819 ASP A O 1
ATOM 6211 N N . VAL A 1 820 ? -22.376 -3.464 35.701 1.00 90.81 820 VAL A N 1
ATOM 6212 C CA . VAL A 1 820 ? -22.335 -4.432 36.812 1.00 90.81 820 VAL A CA 1
ATOM 6213 C C . VAL A 1 820 ? -22.283 -3.721 38.154 1.00 90.81 820 VAL A C 1
ATOM 6215 O O . VAL A 1 820 ? -22.940 -4.133 39.108 1.00 90.81 820 VAL A O 1
ATOM 6218 N N . VAL A 1 821 ? -21.507 -2.641 38.226 1.00 92.06 821 VAL A N 1
ATOM 6219 C CA . VAL A 1 821 ? -21.390 -1.791 39.410 1.00 92.06 821 VAL A CA 1
ATOM 6220 C C . VAL A 1 821 ? -21.570 -0.349 38.965 1.00 92.06 821 VAL A C 1
ATOM 6222 O O . VAL A 1 821 ? -20.901 0.088 38.034 1.00 92.06 821 VAL A O 1
ATOM 6225 N N . GLU A 1 822 ? -22.448 0.386 39.639 1.00 92.56 822 GLU A N 1
ATOM 6226 C CA . GLU A 1 822 ? -22.602 1.837 39.504 1.00 92.56 822 GLU A CA 1
ATOM 6227 C C . GLU A 1 822 ? -23.002 2.384 40.882 1.00 92.56 822 GLU A C 1
ATOM 6229 O O . GLU A 1 822 ? -24.157 2.305 41.295 1.00 92.56 822 GLU A O 1
ATOM 6234 N N . VAL A 1 823 ? -22.019 2.854 41.653 1.00 93.56 823 VAL A N 1
ATOM 6235 C CA . VAL A 1 823 ? -22.215 3.378 43.013 1.00 93.56 823 VAL A CA 1
ATOM 6236 C C . VAL A 1 823 ? -21.423 4.662 43.204 1.00 93.56 823 VAL A C 1
ATOM 6238 O O . VAL A 1 823 ? -20.330 4.807 42.671 1.00 93.56 823 VAL A O 1
ATOM 6241 N N . GLN A 1 824 ? -21.933 5.587 44.011 1.00 90.19 824 GLN A N 1
ATOM 6242 C CA . GLN A 1 824 ? -21.200 6.800 44.372 1.00 90.19 824 GLN A CA 1
ATOM 6243 C C . GLN A 1 824 ? -20.501 6.611 45.721 1.00 90.19 824 GLN A C 1
ATOM 6245 O O . GLN A 1 824 ? -21.124 6.204 46.701 1.00 90.19 824 GLN A O 1
ATOM 6250 N N . LYS A 1 825 ? -19.198 6.898 45.773 1.00 89.62 825 LYS A N 1
ATOM 6251 C CA . LYS A 1 825 ? -18.378 6.888 46.997 1.00 89.62 825 LYS A CA 1
ATOM 6252 C C . LYS A 1 825 ? -17.460 8.115 47.006 1.00 89.62 825 LYS A C 1
ATOM 6254 O O . LYS A 1 825 ? -17.140 8.606 45.924 1.00 89.62 825 LYS A O 1
ATOM 6259 N N . PRO A 1 826 ? -17.001 8.581 48.184 1.00 87.88 826 PRO A N 1
ATOM 6260 C CA . PRO A 1 826 ? -15.990 9.631 48.260 1.00 87.88 826 PRO A CA 1
ATOM 6261 C C . PRO A 1 826 ? -14.764 9.292 47.404 1.00 87.88 826 PRO A C 1
ATOM 6263 O O . PRO A 1 826 ? -14.270 8.160 47.416 1.00 87.88 826 PRO A O 1
ATOM 6266 N N . GLU A 1 827 ? -14.316 10.266 46.620 1.00 89.56 827 GLU A N 1
ATOM 6267 C CA . GLU A 1 827 ? -13.140 10.156 45.759 1.00 89.56 827 GLU A CA 1
ATOM 6268 C C . GLU A 1 827 ? -11.876 10.421 46.596 1.00 89.56 827 GLU A C 1
ATOM 6270 O O . GLU A 1 827 ? -11.879 11.234 47.523 1.00 89.56 827 GLU A O 1
ATOM 6275 N N . PHE A 1 828 ? -10.795 9.689 46.330 1.00 88.44 828 PHE A N 1
ATOM 6276 C CA . PHE A 1 828 ? -9.619 9.716 47.203 1.00 88.44 828 PHE A CA 1
ATOM 6277 C C . PHE A 1 828 ? -8.844 11.031 47.187 1.00 88.44 828 PHE A C 1
ATOM 6279 O O . PHE A 1 828 ? -8.380 11.459 48.243 1.00 88.44 828 PHE A O 1
ATOM 6286 N N . MET A 1 829 ? -8.703 11.694 46.040 1.00 82.75 829 MET A N 1
ATOM 6287 C CA . MET A 1 829 ? -8.064 13.009 45.974 1.00 82.75 829 MET A CA 1
ATOM 6288 C C . MET A 1 829 ? -8.862 14.070 46.741 1.00 82.75 829 MET A C 1
ATOM 6290 O O . MET A 1 829 ? -8.250 14.937 47.365 1.00 82.75 829 MET A O 1
ATOM 6294 N N . GLU A 1 830 ? -10.193 13.984 46.778 1.00 85.94 830 GLU A N 1
ATOM 6295 C CA . GLU A 1 830 ? -11.025 14.851 47.623 1.00 85.94 830 GLU A CA 1
ATOM 6296 C C . GLU A 1 830 ? -10.760 14.625 49.117 1.00 85.94 830 GLU A C 1
ATOM 6298 O O . GLU A 1 830 ? -10.605 15.585 49.873 1.00 85.94 830 GLU A O 1
ATOM 6303 N N . GLU A 1 831 ? -10.645 13.370 49.558 1.00 88.31 831 GLU A N 1
ATOM 6304 C CA . GLU A 1 831 ? -10.303 13.051 50.951 1.00 88.31 831 GLU A CA 1
ATOM 6305 C C . GLU A 1 831 ? -8.882 13.511 51.318 1.00 88.31 831 GLU A C 1
ATOM 6307 O O . GLU A 1 831 ? -8.662 14.055 52.404 1.00 88.31 831 GLU A O 1
ATOM 6312 N N . VAL A 1 832 ? -7.922 13.393 50.393 1.00 85.12 832 VAL A N 1
ATOM 6313 C CA . VAL A 1 832 ? -6.564 13.938 50.566 1.00 85.12 832 VAL A CA 1
ATOM 6314 C C . VAL A 1 832 ? -6.592 15.466 50.681 1.00 85.12 832 VAL A C 1
ATOM 6316 O O . VAL A 1 832 ? -5.906 16.028 51.534 1.00 85.12 832 VAL A O 1
ATOM 6319 N N . GLN A 1 833 ? -7.401 16.161 49.878 1.00 83.88 833 GLN A N 1
ATOM 6320 C CA . GLN A 1 833 ? -7.550 17.618 49.971 1.00 83.88 833 GLN A CA 1
ATOM 6321 C C . GLN A 1 833 ? -8.162 18.051 51.308 1.00 83.88 833 GLN A C 1
ATOM 6323 O O . GLN A 1 833 ? -7.649 18.980 51.935 1.00 83.88 833 GLN A O 1
ATOM 6328 N N . LYS A 1 834 ? -9.196 17.349 51.791 1.00 88.75 834 LYS A N 1
ATOM 6329 C CA . LYS A 1 834 ? -9.777 17.585 53.125 1.00 88.75 834 LYS A CA 1
ATOM 6330 C C . LYS A 1 834 ? -8.746 17.376 54.234 1.00 88.75 834 LYS A C 1
ATOM 6332 O O . LYS A 1 834 ? -8.677 18.174 55.166 1.00 88.75 834 LYS A O 1
ATOM 6337 N N . MET A 1 835 ? -7.924 16.329 54.133 1.00 89.06 835 MET A N 1
ATOM 6338 C CA . MET A 1 835 ? -6.837 16.077 55.080 1.00 89.06 835 MET A CA 1
ATOM 6339 C C . MET A 1 835 ? -5.805 17.212 55.064 1.00 89.06 835 MET A C 1
ATOM 6341 O O . MET A 1 835 ? -5.484 17.748 56.120 1.00 89.06 835 MET A O 1
ATOM 6345 N N . ASN A 1 836 ? -5.344 17.634 53.884 1.00 87.19 836 ASN A N 1
ATOM 6346 C CA . ASN A 1 836 ? -4.381 18.730 53.743 1.00 87.19 836 ASN A CA 1
ATOM 6347 C C . ASN A 1 836 ? -4.914 20.050 54.316 1.00 87.19 836 ASN A C 1
ATOM 6349 O O . ASN A 1 836 ? -4.162 20.809 54.924 1.00 87.19 836 ASN A O 1
ATOM 6353 N N . GLN A 1 837 ? -6.209 20.323 54.148 1.00 89.00 837 GLN A N 1
ATOM 6354 C CA . GLN A 1 837 ? -6.848 21.500 54.729 1.00 89.00 837 GLN A CA 1
ATOM 6355 C C . GLN A 1 837 ? -6.842 21.446 56.265 1.00 89.00 837 GLN A C 1
ATOM 6357 O O . GLN A 1 837 ? -6.467 22.423 56.910 1.00 89.00 837 GLN A O 1
ATOM 6362 N N . ARG A 1 838 ? -7.158 20.285 56.855 1.00 90.31 838 ARG A N 1
ATOM 6363 C CA . ARG A 1 838 ? -7.088 20.076 58.312 1.00 90.31 838 ARG A CA 1
ATOM 6364 C C . ARG A 1 838 ? -5.672 20.243 58.866 1.00 90.31 838 ARG A C 1
ATOM 6366 O O . ARG A 1 838 ? -5.524 20.791 59.952 1.00 90.31 838 ARG A O 1
ATOM 6373 N N . VAL A 1 839 ? -4.652 19.791 58.131 1.00 88.06 839 VAL A N 1
ATOM 6374 C CA . VAL A 1 839 ? -3.239 19.977 58.512 1.00 88.06 839 VAL A CA 1
ATOM 6375 C C . VAL A 1 839 ? -2.889 21.465 58.542 1.00 88.06 839 VAL A C 1
ATOM 6377 O O . VAL A 1 839 ? -2.412 21.946 59.563 1.00 88.06 839 VAL A O 1
ATOM 6380 N N . LYS A 1 840 ? -3.228 22.228 57.494 1.00 88.31 840 LYS A N 1
ATOM 6381 C CA . LYS A 1 840 ? -2.995 23.685 57.456 1.00 88.31 840 LYS A CA 1
ATOM 6382 C C . LYS A 1 840 ? -3.690 24.427 58.598 1.00 88.31 840 LYS A C 1
ATOM 6384 O O . LYS A 1 840 ? -3.135 25.359 59.173 1.00 88.31 840 LYS A O 1
ATOM 6389 N N . GLU A 1 841 ? -4.912 24.023 58.936 1.00 88.44 841 GLU A N 1
ATOM 6390 C CA . GLU A 1 841 ? -5.656 24.597 60.061 1.00 88.44 841 GLU A CA 1
ATOM 6391 C C . GLU A 1 841 ? -5.034 24.254 61.420 1.00 88.44 841 GLU A C 1
ATOM 6393 O O . GLU A 1 841 ? -5.102 25.067 62.342 1.00 88.44 841 GLU A O 1
ATOM 6398 N N . ALA A 1 842 ? -4.436 23.068 61.560 1.00 86.50 842 ALA A N 1
ATOM 6399 C CA . ALA A 1 842 ? -3.718 22.663 62.764 1.00 86.50 842 ALA A CA 1
ATOM 6400 C C . ALA A 1 842 ? -2.385 23.416 62.912 1.00 86.50 842 ALA A C 1
ATOM 6402 O O . ALA A 1 842 ? -2.105 23.936 63.994 1.00 86.50 842 ALA A O 1
ATOM 6403 N N . GLU A 1 843 ? -1.623 23.559 61.823 1.00 85.69 843 GLU A N 1
ATOM 6404 C CA . GLU A 1 843 ? -0.393 24.363 61.771 1.00 85.69 843 GLU A CA 1
ATOM 6405 C C . GLU A 1 843 ? -0.674 25.826 62.143 1.00 85.69 843 GLU A C 1
ATOM 6407 O O . GLU A 1 843 ? 0.010 26.398 62.992 1.00 85.69 843 GLU A O 1
ATOM 6412 N N . ALA A 1 844 ? -1.744 26.416 61.595 1.00 83.44 844 ALA A N 1
ATOM 6413 C CA . ALA A 1 844 ? -2.160 27.784 61.911 1.00 83.44 844 ALA A CA 1
ATOM 6414 C C . ALA A 1 844 ? -2.547 27.986 63.391 1.00 83.44 844 ALA A C 1
ATOM 6416 O O . ALA A 1 844 ? -2.502 29.107 63.894 1.00 83.44 844 ALA A O 1
ATOM 6417 N N . LYS A 1 845 ? -2.917 26.912 64.099 1.00 85.00 845 LYS A N 1
ATOM 6418 C CA . LYS A 1 845 ? -3.250 26.919 65.534 1.00 85.00 845 LYS A CA 1
ATOM 6419 C C . LYS A 1 845 ? -2.059 26.557 66.434 1.00 85.00 845 LYS A C 1
ATOM 6421 O O . LYS A 1 845 ? -2.249 26.395 67.636 1.00 85.00 845 LYS A O 1
ATOM 6426 N N . GLY A 1 846 ? -0.850 26.419 65.881 1.00 76.88 846 GLY A N 1
ATOM 6427 C CA . GLY A 1 846 ? 0.355 26.050 66.633 1.00 76.88 846 GLY A CA 1
ATOM 6428 C C . GLY A 1 846 ? 0.408 24.575 67.052 1.00 76.88 846 GLY A C 1
ATOM 6429 O O . GLY A 1 846 ? 1.146 24.221 67.972 1.00 76.88 846 GLY A O 1
ATOM 6430 N N . GLY A 1 847 ? -0.384 23.706 66.415 1.00 61.47 847 GLY A N 1
ATOM 6431 C CA . GLY A 1 847 ? -0.345 22.263 66.646 1.00 61.47 847 GLY A CA 1
ATOM 6432 C C . GLY A 1 847 ? 0.894 21.636 66.008 1.00 61.47 847 GLY A C 1
ATOM 6433 O O . GLY A 1 847 ? 1.112 21.781 64.812 1.00 61.47 847 GLY A O 1
ATOM 6434 N N . ASN A 1 848 ? 1.699 20.927 66.803 1.00 56.53 848 ASN A N 1
ATOM 6435 C CA . ASN A 1 848 ? 2.994 20.367 66.390 1.00 56.53 848 ASN A CA 1
ATOM 6436 C C . ASN A 1 848 ? 2.914 18.878 65.966 1.00 56.53 848 ASN A C 1
ATOM 6438 O O . ASN A 1 848 ? 3.849 18.114 66.215 1.00 56.53 848 ASN A O 1
ATOM 6442 N N . ARG A 1 849 ? 1.780 18.425 65.411 1.00 51.06 849 ARG A N 1
ATOM 6443 C CA . ARG A 1 849 ? 1.581 17.040 64.943 1.00 51.06 849 ARG A CA 1
ATOM 6444 C C . ARG A 1 849 ? 0.791 16.956 63.652 1.00 51.06 849 ARG A C 1
ATOM 6446 O O . ARG A 1 849 ? -0.327 17.516 63.632 1.00 51.06 849 ARG A O 1
#

Solvent-accessible surface area (backbone atoms only — not comparable to full-atom values): 46869 Å² total; per-residue (Å²): 108,71,65,59,55,49,50,58,50,45,73,63,56,66,72,80,72,85,74,89,80,81,94,84,77,102,77,78,84,74,84,79,74,80,59,50,70,27,47,60,64,27,35,37,50,97,58,32,23,35,25,68,87,40,81,43,73,30,60,76,68,55,94,48,78,51,60,70,66,74,63,90,70,80,87,70,76,72,94,57,102,64,78,47,62,71,73,56,39,74,40,48,62,62,46,65,78,39,30,56,53,81,90,56,30,67,71,62,40,40,62,72,51,25,50,50,46,34,43,52,51,55,40,48,67,36,90,91,40,62,22,34,32,32,37,34,30,58,47,58,56,43,63,71,36,50,54,36,28,44,27,42,57,33,49,34,26,52,43,79,45,78,69,53,93,85,69,52,68,49,75,40,43,43,40,79,45,79,47,79,56,100,90,45,80,47,77,45,54,37,73,11,67,55,48,47,23,31,61,67,27,19,32,35,34,34,44,43,56,38,50,57,53,70,74,57,49,53,53,52,48,42,36,70,76,70,40,34,43,79,45,70,74,40,97,86,39,70,42,72,37,65,45,30,82,70,20,28,37,43,33,30,34,56,93,86,52,93,88,52,51,83,78,52,73,72,59,52,48,70,22,35,79,80,63,22,50,37,83,46,64,74,69,58,36,85,53,37,16,59,47,35,34,54,53,36,9,52,56,49,33,53,91,32,95,62,67,45,76,72,50,43,70,60,70,67,58,33,39,39,54,26,42,49,51,54,48,48,38,66,32,90,89,47,8,79,56,25,38,56,60,65,24,65,68,50,53,28,45,36,54,51,37,11,47,60,53,65,41,28,44,26,62,45,47,50,58,53,36,69,82,41,38,59,81,94,50,37,64,63,54,43,53,55,37,46,74,59,51,35,91,43,65,54,87,62,78,41,78,72,22,55,56,48,68,59,82,85,78,77,81,61,41,100,84,50,41,36,54,49,88,77,53,81,66,45,77,70,71,81,74,72,73,80,71,69,92,62,68,65,46,60,48,76,77,46,74,49,70,48,96,87,48,31,38,35,40,30,25,29,55,52,30,36,83,87,67,50,75,51,79,78,44,60,38,77,44,41,19,40,78,88,68,49,74,60,78,54,67,65,62,49,48,51,54,40,49,46,32,36,73,79,66,69,44,85,60,64,62,90,76,37,43,74,54,54,76,89,57,27,48,69,58,39,36,71,68,56,45,52,52,47,42,51,49,48,27,36,48,56,65,73,41,91,82,84,90,83,76,68,87,90,75,44,66,68,22,50,55,34,33,51,30,38,55,64,37,37,55,48,76,88,81,85,82,52,102,81,63,50,81,35,70,78,55,56,37,84,64,79,70,92,49,66,48,54,46,58,44,49,18,43,49,53,26,34,62,77,67,69,41,49,88,44,30,34,32,20,11,23,58,54,81,38,30,51,51,56,75,79,45,91,49,54,70,47,76,42,57,72,28,38,17,60,60,51,43,51,53,48,38,73,75,39,70,87,45,49,38,38,32,34,24,23,37,43,25,39,62,50,71,9,25,69,48,49,40,52,42,16,55,47,18,43,64,31,31,40,36,29,42,33,46,46,43,31,60,88,75,64,23,32,88,19,47,51,22,50,66,59,40,28,29,76,72,32,77,88,28,34,86,56,80,50,52,57,66,67,61,52,42,51,75,31,48,30,30,28,33,32,33,37,34,55,79,41,38,71,61,33,15,55,52,41,37,51,44,72,70,48,73,21,10,22,40,37,40,30,44,34,53,37,30,86,37,38,13,39,45,57,70,69,38,44,47,62,64,58,33,46,48,50,44,56,78,38,46,42,82,41,87,46,71,72,50,35,56,54,34,44,76,70,75,32,44,52,26,38,68,79,40,83,54,88,59,86,36,40,67,60,53,50,50,54,48,53,51,52,50,53,56,35,51,77,69,71,47,95,123

Secondary structure (DSSP, 8-state):
-HHHHHHHHHHHHTTSS-S------TT-----PPPEE-STT-EE-SSEEEETTEEEEPPP----PPP-TT---GGG----SS--TTS-PPPGGGGGGGSPPGGGS-SS--HHHHHHHHHHHHHHT-TTS--EEEEE--TTSSHHHHHHHHHHHTT--EEEEE--TT--HHHHSEEEEEEEETTEEEEEEEE-HHHHHHHHT-EEEEE-GGG--HHHHHHHHHHHHHSEEEEEEETTEEEEEEPPTT-EEEEEE-TT-TTPPP--HHHHHHT-TTTTEEE--PPPHHHHHHHHHHHHHHHHSTT--S-GGGGPPPHHHHHHHHHHHHHHHH-TTTHHHHHHH--HHHHHHHHHHHHHH--BHHHHHHHHHHHHS-GGGHHHHHHHHHHHHTT-B-----TTSSGGG---PPPPPTTS-EEGGGSPPPP---------SS-EEEEEEEEEE-TTS-EEEEEEEEEETTS-B-----EEEEE-TTSPEE--HHHHHHHHHHHHHHH------TT-BPPPGGGS-SEE-HHHHHHHHHHHHHHHTT-------STTSSHHHHHHHHHHHTT--B------TT--HHHHTT-------TTHHHHHHHHHHHHHHT-TTTEEEEE-SSSGGGTGGGSSSEEEE-STT-HHHHHHHHHHH-TTSEEEEEEEHIIIIIITHHHHHHHHHHT-SEEEEEEE-SEEGGGTSEEPTTPPTT--BTTBTT---SPPP-HHHHHHHHT-SEEEEEETT-HHHHHHHHHHHHH-SSEEEEEEE---IIIIIIIISS---HHHHHHHHHHHEEE-SSHHHHHHHHHTT-EEEEEEEE-----HHHHHHHHHHHHHHHHHTT---